Protein 2V1X (pdb70)

Secondary structure (DSSP, 8-state):
--GGGG--S-STTHHHHHHHHHHTS---SPPTTHHHHHHHHHTT--EEEE--TTS-TTHHHHHHHHTSSSEEEEE-S-HHHHHHHHHHHHHHT--EEE--SS--HHHHHHHHHHHH-TT----EEEE-HHHHHS-HHHHHHHHHHHHTT-EEEEEEETGGGGSTT-TT--GGGGGGGHHHHH-TTSEEEEEESS--HHHHHHHHHHTT--S-EEEE-----TTEEEEEEEPPSSHHHHHHHHHHHHTTTTTT-EEEEE-SSHHHHHHHHHHHHHTT--EEEE-TTS-HHHHHHHHHHHHTTSSSEEEE-TTS-TT---S-EEEEEESS--SSHHHHHHHHTTS-TTSS-EEEEEEE-HHHHHHHHHHTTTSTTHHHHHHHHHHHHT-SSS-HHHHHHHHHT------S-BHHHH----EEEEE-HHHHHHHHHHHHHHHHTT----HHHHHHHHTT-S-GGG--TT----S--HHHHHHHHHHHHHTTSEEEEEEE-SS-EEEEEEE-GGGGGGGSTT---EEEEE-/--GGGG--S-STTHHHHHHHHHHTS---SPPTTHHHHHHHHHTT--EEEE--TTS--THHHHHHHHSSSSEEEEE-S-HHHHHHHHHHHHHHT--EEEE-SS--HHHHHHHHHHHH-TT----EEEE-THHHHS-HHHHHHHHHHHHTT-EEEEEEETGGGGSTTSTT--GGGGGGHHHHHH-TTSEEEEEESS--HHHHHHHHHHTT--S-EEEE-----TTEEEEEEEPPSSHHHHHHHHHHHHTTTTTT-EEEEE-SSHHHHHHHHHHHHHTT--EEEE-TTS-HHHHHHHHHHHHTTSSSEEEE-TTS-TT---TTEEEEEESS--SSHHHHHHHHTTS-TTSS-EEEEEEE-HHHHHHHHHHTTTSTTHHHHHHHHHHHHH-SSS-HHHHHHHHHT------S-BTTTS----EEEEE-HHHHHHHHHHHHHHHHTT----HHHHHHHHHT-S-GGG--TT-PPPSS-HHHHHHHHHHHHHTTSEEEEEEEETTEEEEEEEE-GGGGGGGSTT---EEEEE-

GO terms:
  GO:0043138 3'-5' DNA helicase activity (F, IDA)
  GO:0016887 ATP hydrolysis activity (F, EXP)
  GO:0005634 nucleus (C, TAS)
  GO:0003678 DNA helicase activity (F, TAS)
  GO:0006281 DNA repair (P, TAS)
  GO:0005634 nucleus (C, IDA)
  GO:0005515 protein binding (F, IPI)
  GO:0005654 nucleoplasm (C, IDA)
  GO:1990814 DNA/DNA annealing activity (F, IDA)
  GO:0003678 DNA helicase activity (F, IDA)
  GO:0036121 double-stranded DNA helicase activity (F, IDA)
  GO:0031297 replication fork processing (P, IDA)
  GO:0016020 membrane (C, HDA)

Structure (mmCIF, N/CA/C/O backbone):
data_2V1X
#
_entry.id   2V1X
#
_cell.length_a   83.229
_cell.length_b   97.647
_cell.length_c   85.849
_cell.angle_alpha   90.00
_cell.angle_beta   104.50
_cell.angle_gamma   90.00
#
_symmetry.space_group_name_H-M   'P 1 21 1'
#
loop_
_entity.id
_entity.type
_entity.pdbx_description
1 polymer 'ATP-DEPENDENT DNA HELICASE Q1'
2 non-polymer "ADENOSINE-5'-DIPHOSPHATE"
3 non-polymer 'MAGNESIUM ION'
4 non-polymer 'ZINC ION'
5 non-polymer 'CHLORIDE ION'
6 non-polymer 1,2-ETHANEDIOL
7 water water
#
loop_
_atom_site.group_PDB
_atom_site.id
_atom_site.type_symbol
_atom_site.label_atom_id
_atom_site.label_alt_id
_atom_site.label_comp_id
_atom_site.label_asym_id
_atom_site.label_entity_id
_atom_site.label_seq_id
_atom_site.pdbx_PDB_ins_code
_atom_site.Cartn_x
_atom_site.Cartn_y
_atom_site.Cartn_z
_atom_site.occupancy
_atom_site.B_iso_or_equiv
_atom_site.auth_seq_id
_atom_site.auth_comp_id
_atom_site.auth_asym_id
_atom_site.auth_atom_id
_atom_site.pdbx_PDB_model_num
ATOM 1 N N . SER A 1 16 ? 23.149 24.326 24.486 1.00 64.92 63 SER A N 1
ATOM 2 C CA . SER A 1 16 ? 23.330 24.253 22.999 1.00 64.72 63 SER A CA 1
ATOM 3 C C . SER A 1 16 ? 22.270 23.370 22.326 1.00 64.09 63 SER A C 1
ATOM 4 O O . SER A 1 16 ? 21.573 22.598 22.992 1.00 66.29 63 SER A O 1
ATOM 7 N N . SER A 1 17 ? 22.166 23.499 21.002 1.00 62.39 64 SER A N 1
ATOM 8 C CA . SER A 1 17 ? 21.139 22.817 20.192 1.00 58.75 64 SER A CA 1
ATOM 9 C C . SER A 1 17 ? 21.701 21.560 19.534 1.00 53.69 64 SER A C 1
ATOM 10 O O . SER A 1 17 ? 22.900 21.327 19.593 1.00 54.76 64 SER A O 1
ATOM 13 N N . PRO A 1 18 ? 20.841 20.736 18.909 1.00 51.52 65 PRO A N 1
ATOM 14 C CA . PRO A 1 18 ? 21.371 19.614 18.115 1.00 48.73 65 PRO A CA 1
ATOM 15 C C . PRO A 1 18 ? 22.390 20.014 17.032 1.00 47.51 65 PRO A C 1
ATOM 16 O O . PRO A 1 18 ? 23.321 19.259 16.768 1.00 46.89 65 PRO A O 1
ATOM 20 N N . ALA A 1 19 ? 22.209 21.186 16.420 1.00 47.41 66 ALA A N 1
ATOM 21 C CA . ALA A 1 19 ? 23.072 21.653 15.321 1.00 45.38 66 ALA A CA 1
ATOM 22 C C . ALA A 1 19 ? 24.554 21.741 15.707 1.00 43.12 66 ALA A C 1
ATOM 23 O O . ALA A 1 19 ? 25.422 21.361 14.925 1.00 43.55 66 ALA A O 1
ATOM 25 N N . ALA A 1 20 ? 24.842 22.213 16.917 1.00 39.54 67 ALA A N 1
ATOM 26 C CA . ALA A 1 20 ? 26.223 22.294 17.414 1.00 37.50 67 ALA A CA 1
ATOM 27 C C . ALA A 1 20 ? 26.903 20.910 17.505 1.00 38.90 67 ALA A C 1
ATOM 28 O O . ALA A 1 20 ? 28.127 20.809 17.655 1.00 42.15 67 ALA A O 1
ATOM 30 N N . TRP A 1 21 ? 26.097 19.858 17.395 1.00 37.62 68 TRP A N 1
ATOM 31 C CA . TRP A 1 21 ? 26.547 18.471 17.564 1.00 33.82 68 TRP A CA 1
ATOM 32 C C . TRP A 1 21 ? 26.471 17.619 16.291 1.00 36.26 68 TRP A C 1
ATOM 33 O O . TRP A 1 21 ? 26.866 16.435 16.308 1.00 36.05 68 TRP A O 1
ATOM 44 N N . ASN A 1 22 ? 25.949 18.194 15.204 1.00 40.25 69 ASN A N 1
ATOM 45 C CA . ASN A 1 22 ? 25.884 17.513 13.895 1.00 40.46 69 ASN A CA 1
ATOM 46 C C . ASN A 1 22 ? 27.220 17.721 13.169 1.00 42.84 69 ASN A C 1
ATOM 47 O O . ASN A 1 22 ? 27.346 18.568 12.290 1.00 45.00 69 ASN A O 1
ATOM 52 N N . LYS A 1 23 ? 28.202 16.908 13.563 1.00 41.63 70 LYS A N 1
ATOM 53 C CA . LYS A 1 23 ? 29.626 17.198 13.438 1.00 41.04 70 LYS A CA 1
ATOM 54 C C . LYS A 1 23 ? 30.356 15.859 13.476 1.00 42.70 70 LYS A C 1
ATOM 55 O O . LYS A 1 23 ? 29.987 14.960 14.248 1.00 35.92 70 LYS A O 1
ATOM 61 N N . GLU A 1 24 ? 31.386 15.702 12.653 1.00 42.19 71 GLU A N 1
ATOM 62 C CA . GLU A 1 24 ? 32.178 14.483 12.692 1.00 41.59 71 GLU A CA 1
ATOM 63 C C . GLU A 1 24 ? 33.626 14.862 13.004 1.00 45.17 71 GLU A C 1
ATOM 64 O O . GLU A 1 24 ? 34.582 14.249 12.522 1.00 46.85 71 GLU A O 1
ATOM 70 N N . ASP A 1 25 ? 33.715 15.859 13.884 1.00 45.82 72 ASP A N 1
ATOM 71 C CA . ASP A 1 25 ? 34.924 16.519 14.357 1.00 44.94 72 ASP A CA 1
ATOM 72 C C . ASP A 1 25 ? 35.556 15.867 15.582 1.00 42.22 72 ASP A C 1
ATOM 73 O O . ASP A 1 25 ? 36.627 16.263 15.964 1.00 39.12 72 ASP A O 1
ATOM 78 N N . PHE A 1 26 ? 34.875 14.927 16.229 1.00 37.03 73 PHE A N 1
ATOM 79 C CA . PHE A 1 26 ? 35.285 14.454 17.557 1.00 35.54 73 PHE A CA 1
ATOM 80 C C . PHE A 1 26 ? 36.320 13.321 17.498 1.00 36.52 73 PHE A C 1
ATOM 81 O O . PHE A 1 26 ? 36.422 12.627 16.488 1.00 40.64 73 PHE A O 1
ATOM 89 N N . PRO A 1 27 ? 37.057 13.083 18.598 1.00 35.19 74 PRO A N 1
ATOM 90 C CA . PRO A 1 27 ? 38.095 12.036 18.579 1.00 32.96 74 PRO A CA 1
ATOM 91 C C . PRO A 1 27 ? 37.553 10.666 18.250 1.00 30.30 74 PRO A C 1
ATOM 92 O O . PRO A 1 27 ? 38.308 9.805 17.818 1.00 26.60 74 PRO A O 1
ATOM 96 N N . TRP A 1 28 ? 36.251 10.475 18.467 1.00 29.93 75 TRP A N 1
ATOM 97 C CA . TRP A 1 28 ? 35.589 9.193 18.272 1.00 29.60 75 TRP A CA 1
ATOM 98 C C . TRP A 1 28 ? 34.932 9.083 16.889 1.00 26.57 75 TRP A C 1
ATOM 99 O O . TRP A 1 28 ? 34.484 8.009 16.500 1.00 21.87 75 TRP A O 1
ATOM 110 N N . SER A 1 29 ? 34.846 10.188 16.154 1.00 17.66 76 SER A N 1
ATOM 111 C CA . SER A 1 29 ? 34.069 10.247 14.901 1.00 20.02 76 SER A CA 1
ATOM 112 C C . SER A 1 29 ? 34.530 9.256 13.830 1.00 31.86 76 SER A C 1
ATOM 113 O O . SER A 1 29 ? 33.699 8.646 13.106 1.00 30.24 76 SER A O 1
ATOM 116 N N . GLY A 1 30 ? 35.851 9.101 13.719 1.00 27.77 77 GLY A N 1
ATOM 117 C CA . GLY A 1 30 ? 36.428 8.175 12.761 1.00 27.01 77 GLY A CA 1
ATOM 118 C C . GLY A 1 30 ? 35.972 6.794 13.123 1.00 22.03 77 GLY A C 1
ATOM 119 O O . GLY A 1 30 ? 35.461 6.035 12.279 1.00 32.02 77 GLY A O 1
ATOM 120 N N . LYS A 1 31 ? 36.095 6.478 14.398 1.00 27.45 78 LYS A N 1
ATOM 121 C CA . LYS A 1 31 ? 35.618 5.181 14.945 1.00 27.85 78 LYS A CA 1
ATOM 122 C C . LYS A 1 31 ? 34.097 4.981 14.806 1.00 27.52 78 LYS A C 1
ATOM 123 O O . LYS A 1 31 ? 33.628 3.872 14.552 1.00 24.80 78 LYS A O 1
ATOM 129 N N . VAL A 1 32 ? 33.333 6.054 14.984 1.00 27.21 79 VAL A N 1
ATOM 130 C CA . VAL A 1 32 ? 31.861 6.021 14.881 1.00 28.92 79 VAL A CA 1
ATOM 131 C C . VAL A 1 32 ? 31.428 5.723 13.434 1.00 29.21 79 VAL A C 1
ATOM 132 O O . VAL A 1 32 ? 30.655 4.798 13.203 1.00 32.31 79 VAL A O 1
ATOM 136 N N . LYS A 1 33 ? 31.961 6.456 12.458 1.00 28.70 80 LYS A N 1
ATOM 137 C CA . LYS A 1 33 ? 31.607 6.199 11.069 1.00 28.92 80 LYS A CA 1
ATOM 138 C C . LYS A 1 33 ? 31.971 4.771 10.698 1.00 32.44 80 LYS A C 1
ATOM 139 O O . LYS A 1 33 ? 31.266 4.099 9.938 1.00 32.89 80 LYS A O 1
ATOM 141 N N . ASP A 1 34 ? 33.069 4.290 11.244 1.00 33.02 81 ASP A N 1
ATOM 142 C CA . ASP A 1 34 ? 33.558 2.995 10.837 1.00 30.49 81 ASP A CA 1
ATOM 143 C C . ASP A 1 34 ? 32.742 1.840 11.353 1.00 31.90 81 ASP A C 1
ATOM 144 O O . ASP A 1 34 ? 32.537 0.851 10.639 1.00 36.30 81 ASP A O 1
ATOM 149 N N . ILE A 1 35 ? 32.329 1.938 12.611 1.00 32.26 82 ILE A N 1
ATOM 150 C CA . ILE A 1 35 ? 31.465 0.935 13.232 1.00 33.03 82 ILE A CA 1
ATOM 151 C C . ILE A 1 35 ? 30.064 0.964 12.577 1.00 29.55 82 ILE A C 1
ATOM 152 O O . ILE A 1 35 ? 29.502 -0.083 12.295 1.00 28.64 82 ILE A O 1
ATOM 157 N N . LEU A 1 36 ? 29.565 2.154 12.249 1.00 25.68 83 LEU A N 1
ATOM 158 C CA . LEU A 1 36 ? 28.283 2.303 11.526 1.00 28.59 83 LEU A CA 1
ATOM 159 C C . LEU A 1 36 ? 28.303 1.458 10.239 1.00 33.12 83 LEU A C 1
ATOM 160 O O . LEU A 1 36 ? 27.443 0.577 9.999 1.00 31.53 83 LEU A O 1
ATOM 165 N N . GLN A 1 37 ? 29.314 1.718 9.419 1.00 31.95 84 GLN A N 1
ATOM 166 C CA . GLN A 1 37 ? 29.333 1.187 8.074 1.00 33.44 84 GLN A CA 1
ATOM 167 C C . GLN A 1 37 ? 29.748 -0.280 8.046 1.00 32.55 84 GLN A C 1
ATOM 168 O O . GLN A 1 37 ? 29.175 -1.068 7.289 1.00 34.03 84 GLN A O 1
ATOM 174 N N . ASN A 1 38 ? 30.652 -0.669 8.937 1.00 33.66 85 ASN A N 1
ATOM 175 C CA . ASN A 1 38 ? 31.243 -2.001 8.871 1.00 32.84 85 ASN A CA 1
ATOM 176 C C . ASN A 1 38 ? 30.796 -3.005 9.908 1.00 34.06 85 ASN A C 1
ATOM 177 O O . ASN A 1 38 ? 31.002 -4.200 9.709 1.00 34.16 85 ASN A O 1
ATOM 182 N N . VAL A 1 39 ? 30.197 -2.557 11.014 1.00 34.55 86 VAL A N 1
ATOM 183 C CA . VAL A 1 39 ? 29.579 -3.485 11.976 1.00 35.07 86 VAL A CA 1
ATOM 184 C C . VAL A 1 39 ? 28.053 -3.492 11.807 1.00 34.51 86 VAL A C 1
ATOM 185 O O . VAL A 1 39 ? 27.436 -4.544 11.633 1.00 31.28 86 VAL A O 1
ATOM 189 N N . PHE A 1 40 ? 27.461 -2.310 11.803 1.00 26.59 87 PHE A N 1
ATOM 190 C CA . PHE A 1 40 ? 26.012 -2.182 11.654 1.00 33.40 87 PHE A CA 1
ATOM 191 C C . PHE A 1 40 ? 25.520 -2.273 10.204 1.00 34.97 87 PHE A C 1
ATOM 192 O O . PHE A 1 40 ? 24.321 -2.442 9.977 1.00 32.35 87 PHE A O 1
ATOM 200 N N . LYS A 1 41 ? 26.445 -2.177 9.240 1.00 36.69 88 LYS A N 1
ATOM 201 C CA . LYS A 1 41 ? 26.137 -2.274 7.790 1.00 37.99 88 LYS A CA 1
ATOM 202 C C . LYS A 1 41 ? 25.130 -1.232 7.335 1.00 37.56 88 LYS A C 1
ATOM 203 O O . LYS A 1 41 ? 24.310 -1.479 6.451 1.00 41.92 88 LYS A O 1
ATOM 209 N N . LEU A 1 42 ? 25.219 -0.070 7.957 1.00 35.58 89 LEU A N 1
ATOM 210 C CA . LEU A 1 42 ? 24.400 1.075 7.609 1.00 35.53 89 LEU A CA 1
ATOM 211 C C . LEU A 1 42 ? 25.321 2.066 7.006 1.00 36.41 89 LEU A C 1
ATOM 212 O O . LEU A 1 42 ? 26.492 2.095 7.330 1.00 37.75 89 LEU A O 1
ATOM 217 N N . GLU A 1 43 ? 24.783 2.921 6.153 1.00 40.01 90 GLU A N 1
ATOM 218 C CA . GLU A 1 43 ? 25.607 3.776 5.359 1.00 40.77 90 GLU A CA 1
ATOM 219 C C . GLU A 1 43 ? 25.680 5.171 5.902 1.00 38.50 90 GLU A C 1
ATOM 220 O O . GLU A 1 43 ? 26.749 5.761 5.891 1.00 33.20 90 GLU A O 1
ATOM 226 N N . LYS A 1 44 ? 24.531 5.707 6.322 1.00 34.68 91 LYS A N 1
ATOM 227 C CA . LYS A 1 44 ? 24.460 7.056 6.871 1.00 38.90 91 LYS A CA 1
ATOM 228 C C . LYS A 1 44 ? 23.540 7.095 8.088 1.00 39.57 91 LYS A C 1
ATOM 229 O O . LYS A 1 44 ? 22.847 6.108 8.384 1.00 38.48 91 LYS A O 1
ATOM 232 N N . PHE A 1 45 ? 23.591 8.220 8.797 1.00 35.55 92 PHE A N 1
ATOM 233 C CA . PHE A 1 45 ? 22.784 8.471 9.994 1.00 35.75 92 PHE A CA 1
ATOM 234 C C . PHE A 1 45 ? 21.475 9.146 9.590 1.00 35.96 92 PHE A C 1
ATOM 235 O O . PHE A 1 45 ? 21.465 10.027 8.725 1.00 36.51 92 PHE A O 1
ATOM 243 N N . ARG A 1 46 ? 20.377 8.729 10.207 1.00 34.76 93 ARG A N 1
ATOM 244 C CA . ARG A 1 46 ? 19.093 9.411 10.064 1.00 31.61 93 ARG A CA 1
ATOM 245 C C . ARG A 1 46 ? 19.089 10.706 10.859 1.00 33.75 93 ARG A C 1
ATOM 246 O O . ARG A 1 46 ? 19.975 10.932 11.671 1.00 32.78 93 ARG A O 1
ATOM 254 N N . PRO A 1 47 ? 18.097 11.581 10.625 1.00 37.97 94 PRO A N 1
ATOM 255 C CA . PRO A 1 47 ? 18.132 12.819 11.428 1.00 35.61 94 PRO A CA 1
ATOM 256 C C . PRO A 1 47 ? 18.231 12.546 12.942 1.00 37.44 94 PRO A C 1
ATOM 257 O O . PRO A 1 47 ? 17.678 11.541 13.457 1.00 34.21 94 PRO A O 1
ATOM 261 N N . LEU A 1 48 ? 19.016 13.397 13.609 1.00 33.36 95 LEU A N 1
ATOM 262 C CA . LEU A 1 48 ? 19.340 13.318 15.046 1.00 29.52 95 LEU A CA 1
ATOM 263 C C . LEU A 1 48 ? 20.147 12.129 15.579 1.00 31.33 95 LEU A C 1
ATOM 264 O O . LEU A 1 48 ? 20.486 12.112 16.764 1.00 31.39 95 LEU A O 1
ATOM 269 N N . GLN A 1 49 ? 20.465 11.137 14.753 1.00 31.23 96 GLN A N 1
ATOM 270 C CA . GLN A 1 49 ? 21.183 9.967 15.258 1.00 30.34 96 GLN A CA 1
ATOM 271 C C . GLN A 1 49 ? 22.645 10.287 15.583 1.00 32.40 96 GLN A C 1
ATOM 272 O O . GLN A 1 49 ? 23.187 9.805 16.578 1.00 30.05 96 GLN A O 1
ATOM 278 N N . LEU A 1 50 ? 23.277 11.097 14.736 1.00 31.54 97 LEU A N 1
ATOM 279 C CA . LEU A 1 50 ? 24.675 11.462 14.927 1.00 30.63 97 LEU A CA 1
ATOM 280 C C . LEU A 1 50 ? 24.791 12.312 16.161 1.00 31.59 97 LEU A C 1
ATOM 281 O O . LEU A 1 50 ? 25.650 12.082 17.005 1.00 27.75 97 LEU A O 1
ATOM 286 N N . GLU A 1 51 ? 23.917 13.313 16.251 1.00 32.70 98 GLU A N 1
ATOM 287 C CA . GLU A 1 51 ? 23.941 14.270 17.342 1.00 30.29 98 GLU A CA 1
ATOM 288 C C . GLU A 1 51 ? 23.812 13.623 18.709 1.00 29.97 98 GLU A C 1
ATOM 289 O O . GLU A 1 51 ? 24.548 13.964 19.612 1.00 27.70 98 GLU A O 1
ATOM 295 N N . THR A 1 52 ? 22.897 12.663 18.836 1.00 28.92 99 THR A N 1
ATOM 296 C CA . THR A 1 52 ? 22.660 11.951 20.080 1.00 30.96 99 THR A CA 1
ATOM 297 C C . THR A 1 52 ? 23.838 11.093 20.490 1.00 31.51 99 THR A C 1
ATOM 298 O O . THR A 1 52 ? 24.148 10.979 21.688 1.00 28.93 99 THR A O 1
ATOM 302 N N . ILE A 1 53 ? 24.425 10.428 19.492 1.00 33.71 100 ILE A N 1
ATOM 303 C CA . ILE A 1 53 ? 25.639 9.632 19.656 1.00 27.87 100 ILE A CA 1
ATOM 304 C C . ILE A 1 53 ? 26.788 10.550 20.113 1.00 24.05 100 ILE A C 1
ATOM 305 O O . ILE A 1 53 ? 27.484 10.264 21.063 1.00 28.83 100 ILE A O 1
ATOM 310 N N . ASN A 1 54 ? 26.962 11.671 19.460 1.00 27.03 101 ASN A N 1
ATOM 311 C CA . ASN A 1 54 ? 27.957 12.612 19.919 1.00 24.59 101 ASN A CA 1
ATOM 312 C C . ASN A 1 54 ? 27.798 13.031 21.383 1.00 26.78 101 ASN A C 1
ATOM 313 O O . ASN A 1 54 ? 28.787 13.023 22.093 1.00 28.98 101 ASN A O 1
ATOM 318 N N . VAL A 1 55 ? 26.567 13.319 21.850 1.00 28.84 102 VAL A N 1
ATOM 319 C CA . VAL A 1 55 ? 26.343 13.795 23.214 1.00 25.02 102 VAL A CA 1
ATOM 320 C C . VAL A 1 55 ? 26.687 12.715 24.225 1.00 27.87 102 VAL A C 1
ATOM 321 O O . VAL A 1 55 ? 27.330 12.965 25.215 1.00 29.95 102 VAL A O 1
ATOM 325 N N . THR A 1 56 ? 26.252 11.499 23.954 1.00 23.62 103 THR A N 1
ATOM 326 C CA . THR A 1 56 ? 26.460 10.392 24.867 1.00 28.42 103 THR A CA 1
ATOM 327 C C . THR A 1 56 ? 27.913 10.013 24.853 1.00 30.84 103 THR A C 1
ATOM 328 O O . THR A 1 56 ? 28.458 9.729 25.894 1.00 33.09 103 THR A O 1
ATOM 332 N N . MET A 1 57 ? 28.555 10.019 23.680 1.00 31.96 104 MET A N 1
ATOM 333 C CA . MET A 1 57 ? 30.001 9.811 23.623 1.00 27.21 104 MET A CA 1
ATOM 334 C C . MET A 1 57 ? 30.744 10.855 24.395 1.00 25.06 104 MET A C 1
ATOM 335 O O . MET A 1 57 ? 31.780 10.572 24.951 1.00 26.81 104 MET A O 1
ATOM 340 N N . ALA A 1 58 ? 30.253 12.087 24.365 1.00 28.71 105 ALA A N 1
ATOM 341 C CA . ALA A 1 58 ? 30.802 13.158 25.184 1.00 28.56 105 ALA A CA 1
ATOM 342 C C . ALA A 1 58 ? 30.460 12.969 26.678 1.00 34.42 105 ALA A C 1
ATOM 343 O O . ALA A 1 58 ? 30.887 13.755 27.498 1.00 30.95 105 ALA A O 1
ATOM 345 N N . GLY A 1 59 ? 29.708 11.921 27.025 1.00 35.56 106 GLY A N 1
ATOM 346 C CA . GLY A 1 59 ? 29.425 11.598 28.412 1.00 35.21 106 GLY A CA 1
ATOM 347 C C . GLY A 1 59 ? 28.402 12.517 29.053 1.00 36.43 106 GLY A C 1
ATOM 348 O O . GLY A 1 59 ? 28.368 12.648 30.268 1.00 37.12 106 GLY A O 1
ATOM 349 N N . LYS A 1 60 ? 27.552 13.135 28.241 1.00 36.58 107 LYS A N 1
ATOM 350 C CA . LYS A 1 60 ? 26.432 13.939 28.742 1.00 35.00 107 LYS A CA 1
ATOM 351 C C . LYS A 1 60 ? 25.080 13.230 28.649 1.00 36.01 107 LYS A C 1
ATOM 352 O O . LYS A 1 60 ? 24.926 12.232 27.924 1.00 37.63 107 LYS A O 1
ATOM 357 N N . GLU A 1 61 ? 24.119 13.725 29.445 1.00 36.56 108 GLU A N 1
ATOM 358 C CA . GLU A 1 61 ? 22.740 13.202 29.502 1.00 36.95 108 GLU A CA 1
ATOM 359 C C . GLU A 1 61 ? 21.898 13.730 28.358 1.00 32.18 108 GLU A C 1
ATOM 360 O O . GLU A 1 61 ? 21.914 14.909 28.050 1.00 30.41 108 GLU A O 1
ATOM 366 N N . VAL A 1 62 ? 21.144 12.841 27.739 1.00 32.89 109 VAL A N 1
ATOM 367 C CA . VAL A 1 62 ? 20.312 13.232 26.609 1.00 31.32 109 VAL A CA 1
ATOM 368 C C . VAL A 1 62 ? 19.038 12.383 26.561 1.00 32.80 109 VAL A C 1
ATOM 369 O O . VAL A 1 62 ? 19.085 11.163 26.778 1.00 28.62 109 VAL A O 1
ATOM 373 N N . PHE A 1 63 ? 17.903 13.053 26.340 1.00 32.33 110 PHE A N 1
ATOM 374 C CA . PHE A 1 63 ? 16.656 12.394 25.916 1.00 35.40 110 PHE A CA 1
ATOM 375 C C . PHE A 1 63 ? 16.499 12.488 24.401 1.00 32.42 110 PHE A C 1
ATOM 376 O O . PHE A 1 63 ? 16.599 13.558 23.834 1.00 28.71 110 PHE A O 1
ATOM 384 N N . LEU A 1 64 ? 16.274 11.360 23.732 1.00 27.53 111 LEU A N 1
ATOM 385 C CA . LEU A 1 64 ? 15.991 11.390 22.300 1.00 25.10 111 LEU A CA 1
ATOM 386 C C . LEU A 1 64 ? 14.518 11.091 22.086 1.00 28.39 111 LEU A C 1
ATOM 387 O O . LEU A 1 64 ? 14.053 10.022 22.432 1.00 26.45 111 LEU A O 1
ATOM 392 N N . VAL A 1 65 ? 13.795 12.048 21.514 1.00 32.89 112 VAL A N 1
ATOM 393 C CA . VAL A 1 65 ? 12.396 11.836 21.122 1.00 33.61 112 VAL A CA 1
ATOM 394 C C . VAL A 1 65 ? 12.300 11.656 19.617 1.00 30.60 112 VAL A C 1
ATOM 395 O O . VAL A 1 65 ? 12.537 12.597 18.857 1.00 26.92 112 VAL A O 1
ATOM 399 N N . MET A 1 66 ? 11.905 10.456 19.188 1.00 20.63 113 MET A N 1
ATOM 400 C CA . MET A 1 66 ? 11.903 10.104 17.803 1.00 26.46 113 MET A CA 1
ATOM 401 C C . MET A 1 66 ? 10.867 9.022 17.535 1.00 28.42 113 MET A C 1
ATOM 402 O O . MET A 1 66 ? 10.761 8.055 18.312 1.00 26.57 113 MET A O 1
ATOM 407 N N . PRO A 1 67 ? 10.122 9.163 16.422 1.00 30.32 114 PRO A N 1
ATOM 408 C CA . PRO A 1 67 ? 9.064 8.220 16.059 1.00 26.90 114 PRO A CA 1
ATOM 409 C C . PRO A 1 67 ? 9.468 6.750 16.175 1.00 27.67 114 PRO A C 1
ATOM 410 O O . PRO A 1 67 ? 10.618 6.419 16.078 1.00 33.96 114 PRO A O 1
ATOM 414 N N . THR A 1 68 ? 8.513 5.879 16.408 1.00 29.76 115 THR A N 1
ATOM 415 C CA . THR A 1 68 ? 8.809 4.432 16.480 1.00 27.55 115 THR A CA 1
ATOM 416 C C . THR A 1 68 ? 9.268 3.936 15.112 1.00 32.87 115 THR A C 1
ATOM 417 O O . THR A 1 68 ? 8.724 4.337 14.099 1.00 35.57 115 THR A O 1
ATOM 421 N N . GLY A 1 69 ? 10.258 3.041 15.096 1.00 38.26 116 GLY A N 1
ATOM 422 C CA . GLY A 1 69 ? 10.927 2.602 13.860 1.00 33.52 116 GLY A CA 1
ATOM 423 C C . GLY A 1 69 ? 11.930 3.581 13.243 1.00 31.14 116 GLY A C 1
ATOM 424 O O . GLY A 1 69 ? 12.481 3.311 12.179 1.00 38.75 116 GLY A O 1
ATOM 425 N N . GLY A 1 70 ? 12.168 4.711 13.882 1.00 29.11 117 GLY A N 1
ATOM 426 C CA . GLY A 1 70 ? 13.093 5.707 13.363 1.00 30.82 117 GLY A CA 1
ATOM 427 C C . GLY A 1 70 ? 14.591 5.414 13.598 1.00 29.79 117 GLY A C 1
ATOM 428 O O . GLY A 1 70 ? 15.415 6.034 12.960 1.00 35.78 117 GLY A O 1
ATOM 429 N N . GLY A 1 71 ? 14.929 4.471 14.482 1.00 34.56 118 GLY A N 1
ATOM 430 C CA . GLY A 1 71 ? 16.321 4.136 14.827 1.00 34.04 118 GLY A CA 1
ATOM 431 C C . GLY A 1 71 ? 16.837 4.719 16.152 1.00 36.35 118 GLY A C 1
ATOM 432 O O . GLY A 1 71 ? 17.930 5.298 16.203 1.00 36.75 118 GLY A O 1
ATOM 433 N N . LYS A 1 72 ? 16.064 4.603 17.231 1.00 31.90 119 LYS A N 1
ATOM 434 C CA . LYS A 1 72 ? 16.546 5.089 18.537 1.00 26.53 119 LYS A CA 1
ATOM 435 C C . LYS A 1 72 ? 17.642 4.200 19.078 1.00 28.48 119 LYS A C 1
ATOM 436 O O . LYS A 1 72 ? 18.573 4.672 19.699 1.00 26.74 119 LYS A O 1
ATOM 442 N N . SER A 1 73 ? 17.524 2.903 18.829 1.00 23.55 120 SER A N 1
ATOM 443 C CA . SER A 1 73 ? 18.397 1.962 19.448 1.00 25.24 120 SER A CA 1
ATOM 444 C C . SER A 1 73 ? 19.838 2.170 19.068 1.00 23.24 120 SER A C 1
ATOM 445 O O . SER A 1 73 ? 20.733 2.044 19.905 1.00 26.60 120 SER A O 1
ATOM 448 N N . LEU A 1 74 ? 20.065 2.470 17.801 1.00 22.41 121 LEU A N 1
ATOM 449 C CA . LEU A 1 74 ? 21.401 2.712 17.306 1.00 24.41 121 LEU A CA 1
ATOM 450 C C . LEU A 1 74 ? 22.116 3.660 18.223 1.00 25.35 121 LEU A C 1
ATOM 451 O O . LEU A 1 74 ? 23.301 3.499 18.513 1.00 23.87 121 LEU A O 1
ATOM 456 N N . CYS A 1 75 ? 21.374 4.643 18.716 1.00 29.50 122 CYS A N 1
ATOM 457 C CA . CYS A 1 75 ? 21.967 5.757 19.437 1.00 26.40 122 CYS A CA 1
ATOM 458 C C . CYS A 1 75 ? 22.584 5.395 20.773 1.00 26.38 122 CYS A C 1
ATOM 459 O O . CYS A 1 75 ? 23.306 6.192 21.367 1.00 21.35 122 CYS A O 1
ATOM 462 N N . TYR A 1 76 ? 22.346 4.162 21.232 1.00 25.04 123 TYR A N 1
ATOM 463 C CA . TYR A 1 76 ? 23.074 3.645 22.377 1.00 25.09 123 TYR A CA 1
ATOM 464 C C . TYR A 1 76 ? 23.789 2.331 22.068 1.00 26.05 123 TYR A C 1
ATOM 465 O O . TYR A 1 76 ? 24.747 2.006 22.729 1.00 23.42 123 TYR A O 1
ATOM 474 N N . GLN A 1 77 ? 23.372 1.607 21.044 1.00 26.88 124 GLN A N 1
ATOM 475 C CA . GLN A 1 77 ? 24.101 0.395 20.690 1.00 31.46 124 GLN A CA 1
ATOM 476 C C . GLN A 1 77 ? 25.452 0.771 20.079 1.00 32.47 124 GLN A C 1
ATOM 477 O O . GLN A 1 77 ? 26.437 0.074 20.308 1.00 32.55 124 GLN A O 1
ATOM 483 N N . LEU A 1 78 ? 25.496 1.870 19.321 1.00 31.30 125 LEU A N 1
ATOM 484 C CA . LEU A 1 78 ? 26.732 2.219 18.629 1.00 30.91 125 LEU A CA 1
ATOM 485 C C . LEU A 1 78 ? 27.789 2.721 19.631 1.00 31.43 125 LEU A C 1
ATOM 486 O O . LEU A 1 78 ? 28.882 2.165 19.641 1.00 29.17 125 LEU A O 1
ATOM 491 N N . PRO A 1 79 ? 27.465 3.728 20.501 1.00 29.44 126 PRO A N 1
ATOM 492 C CA . PRO A 1 79 ? 28.346 4.064 21.638 1.00 27.22 126 PRO A CA 1
ATOM 493 C C . PRO A 1 79 ? 28.821 2.873 22.483 1.00 27.47 126 PRO A C 1
ATOM 494 O O . PRO A 1 79 ? 30.003 2.731 22.756 1.00 26.73 126 PRO A O 1
ATOM 498 N N . ALA A 1 80 ? 27.934 1.982 22.876 1.00 28.94 127 ALA A N 1
ATOM 499 C CA . ALA A 1 80 ? 28.383 0.788 23.594 1.00 28.59 127 ALA A CA 1
ATOM 500 C C . ALA A 1 80 ? 29.655 0.183 22.977 1.00 29.11 127 ALA A C 1
ATOM 501 O O . ALA A 1 80 ? 30.544 -0.262 23.693 1.00 33.67 127 ALA A O 1
ATOM 503 N N . LEU A 1 81 ? 29.725 0.153 21.649 1.00 36.15 128 LEU A N 1
ATOM 504 C CA . LEU A 1 81 ? 30.843 -0.473 20.917 1.00 34.26 128 LEU A CA 1
ATOM 505 C C . LEU A 1 81 ? 32.073 0.422 20.853 1.00 33.56 128 LEU A C 1
ATOM 506 O O . LEU A 1 81 ? 33.190 -0.060 20.667 1.00 38.58 128 LEU A O 1
ATOM 511 N N . CYS A 1 82 ? 31.864 1.733 20.987 1.00 34.69 129 CYS A N 1
ATOM 512 C CA . CYS A 1 82 ? 32.936 2.703 20.992 1.00 33.47 129 CYS A CA 1
ATOM 513 C C . CYS A 1 82 ? 33.423 3.065 22.404 1.00 39.93 129 CYS A C 1
ATOM 514 O O . CYS A 1 82 ? 34.116 4.071 22.579 1.00 45.11 129 CYS A O 1
ATOM 517 N N . SER A 1 83 ? 33.057 2.268 23.406 1.00 42.24 130 SER A N 1
ATOM 518 C CA . SER A 1 83 ? 33.431 2.536 24.795 1.00 43.04 130 SER A CA 1
ATOM 519 C C . SER A 1 83 ? 33.933 1.280 25.473 1.00 43.71 130 SER A C 1
ATOM 520 O O . SER A 1 83 ? 33.663 0.168 25.018 1.00 39.59 130 SER A O 1
ATOM 523 N N . ASP A 1 84 ? 34.625 1.486 26.595 1.00 46.91 131 ASP A N 1
ATOM 524 C CA . ASP A 1 84 ? 35.117 0.399 27.442 1.00 48.71 131 ASP A CA 1
ATOM 525 C C . ASP A 1 84 ? 34.014 -0.160 28.313 1.00 46.95 131 ASP A C 1
ATOM 526 O O . ASP A 1 84 ? 33.193 0.584 28.856 1.00 47.46 131 ASP A O 1
ATOM 531 N N . GLY A 1 85 ? 33.997 -1.476 28.452 1.00 44.92 132 GLY A N 1
ATOM 532 C CA . GLY A 1 85 ? 32.970 -2.139 29.248 1.00 45.77 132 GLY A CA 1
ATOM 533 C C . GLY A 1 85 ? 31.613 -2.240 28.548 1.00 44.42 132 GLY A C 1
ATOM 534 O O . GLY A 1 85 ? 31.536 -2.365 27.320 1.00 40.29 132 GLY A O 1
ATOM 535 N N . PHE A 1 86 ? 30.546 -2.193 29.342 1.00 42.18 133 PHE A N 1
ATOM 536 C CA . PHE A 1 86 ? 29.189 -2.364 28.840 1.00 38.90 133 PHE A CA 1
ATOM 537 C C . PHE A 1 86 ? 28.288 -1.186 29.109 1.00 37.40 133 PHE A C 1
ATOM 538 O O . PHE A 1 86 ? 28.538 -0.342 29.989 1.00 35.21 133 PHE A O 1
ATOM 546 N N . THR A 1 87 ? 27.229 -1.148 28.310 1.00 35.97 134 THR A N 1
ATOM 547 C CA . THR A 1 87 ? 26.146 -0.213 28.476 1.00 36.54 134 THR A CA 1
ATOM 548 C C . THR A 1 87 ? 25.008 -1.015 29.058 1.00 34.99 134 THR A C 1
ATOM 549 O O . THR A 1 87 ? 24.696 -2.099 28.557 1.00 31.65 134 THR A O 1
ATOM 553 N N . LEU A 1 88 ? 24.433 -0.489 30.139 1.00 34.56 135 LEU A N 1
ATOM 554 C CA . LEU A 1 88 ? 23.240 -1.070 30.771 1.00 31.61 135 LEU A CA 1
ATOM 555 C C . LEU A 1 88 ? 22.001 -0.537 30.078 1.00 29.29 135 LEU A C 1
ATOM 556 O O . LEU A 1 88 ? 21.853 0.686 29.908 1.00 29.79 135 LEU A O 1
ATOM 561 N N . VAL A 1 89 ? 21.120 -1.435 29.653 1.00 26.90 136 VAL A N 1
ATOM 562 C CA . VAL A 1 89 ? 19.899 -1.032 28.960 1.00 30.45 136 VAL A CA 1
ATOM 563 C C . VAL A 1 89 ? 18.692 -1.500 29.760 1.00 31.25 136 VAL A C 1
ATOM 564 O O . VAL A 1 89 ? 18.509 -2.700 29.981 1.00 31.41 136 VAL A O 1
ATOM 568 N N . ILE A 1 90 ? 17.884 -0.536 30.184 1.00 33.86 137 ILE A N 1
ATOM 569 C CA . ILE A 1 90 ? 16.661 -0.790 30.936 1.00 35.88 137 ILE A CA 1
ATOM 570 C C . ILE A 1 90 ? 15.497 -0.774 29.939 1.00 38.12 137 ILE A C 1
ATOM 571 O O . ILE A 1 90 ? 15.296 0.168 29.188 1.00 36.37 137 ILE A O 1
ATOM 576 N N . CYS A 1 91 ? 14.760 -1.866 29.918 1.00 42.21 138 CYS A N 1
ATOM 577 C CA . CYS A 1 91 ? 13.794 -2.088 28.891 1.00 44.16 138 CYS A CA 1
ATOM 578 C C . CYS A 1 91 ? 12.601 -2.826 29.495 1.00 46.16 138 CYS A C 1
ATOM 579 O O . CYS A 1 91 ? 12.795 -3.829 30.183 1.00 44.96 138 CYS A O 1
ATOM 582 N N . PRO A 1 92 ? 11.365 -2.360 29.211 1.00 49.38 139 PRO A N 1
ATOM 583 C CA . PRO A 1 92 ? 10.209 -2.812 29.989 1.00 51.56 139 PRO A CA 1
ATOM 584 C C . PRO A 1 92 ? 9.706 -4.207 29.622 1.00 51.60 139 PRO A C 1
ATOM 585 O O . PRO A 1 92 ? 9.308 -4.947 30.506 1.00 55.17 139 PRO A O 1
ATOM 589 N N . LEU A 1 93 ? 9.733 -4.568 28.344 1.00 51.72 140 LEU A N 1
ATOM 590 C CA . LEU A 1 93 ? 9.232 -5.867 27.907 1.00 51.20 140 LEU A CA 1
ATOM 591 C C . LEU A 1 93 ? 10.364 -6.793 27.467 1.00 53.12 140 LEU A C 1
ATOM 592 O O . LEU A 1 93 ? 11.304 -6.366 26.788 1.00 52.51 140 LEU A O 1
ATOM 597 N N . ILE A 1 94 ? 10.257 -8.068 27.841 1.00 54.12 141 ILE A N 1
ATOM 598 C CA . ILE A 1 94 ? 11.205 -9.097 27.415 1.00 55.17 141 ILE A CA 1
ATOM 599 C C . ILE A 1 94 ? 11.221 -9.268 25.874 1.00 58.21 141 ILE A C 1
ATOM 600 O O . ILE A 1 94 ? 12.252 -9.630 25.292 1.00 59.58 141 ILE A O 1
ATOM 604 N N . SER A 1 95 ? 10.083 -9.005 25.227 1.00 58.90 142 SER A N 1
ATOM 605 C CA . SER A 1 95 ? 9.966 -9.096 23.764 1.00 57.98 142 SER A CA 1
ATOM 606 C C . SER A 1 95 ? 10.720 -7.973 23.052 1.00 55.33 142 SER A C 1
ATOM 607 O O . SER A 1 95 ? 11.368 -8.215 22.036 1.00 55.72 142 SER A O 1
ATOM 610 N N . LEU A 1 96 ? 10.621 -6.752 23.577 1.00 53.99 143 LEU A N 1
ATOM 611 C CA . LEU A 1 96 ? 11.419 -5.635 23.080 1.00 53.57 143 LEU A CA 1
ATOM 612 C C . LEU A 1 96 ? 12.924 -5.905 23.209 1.00 54.99 143 LEU A C 1
ATOM 613 O O . LEU A 1 96 ? 13.689 -5.583 22.302 1.00 53.94 143 LEU A O 1
ATOM 618 N N . MET A 1 97 ? 13.329 -6.499 24.330 1.00 57.87 144 MET A N 1
ATOM 619 C CA . MET A 1 97 ? 14.721 -6.909 24.556 1.00 59.10 144 MET A CA 1
ATOM 620 C C . MET A 1 97 ? 15.131 -8.015 23.597 1.00 59.71 144 MET A C 1
ATOM 621 O O . MET A 1 97 ? 16.191 -7.945 22.993 1.00 60.20 144 MET A O 1
ATOM 626 N N . GLU A 1 98 ? 14.299 -9.046 23.476 1.00 61.85 145 GLU A N 1
ATOM 627 C CA . GLU A 1 98 ? 14.576 -10.158 22.554 1.00 61.81 145 GLU A CA 1
ATOM 628 C C . GLU A 1 98 ? 14.643 -9.695 21.088 1.00 60.04 145 GLU A C 1
ATOM 629 O O . GLU A 1 98 ? 15.461 -10.196 20.323 1.00 59.69 145 GLU A O 1
ATOM 635 N N . ASP A 1 99 ? 13.786 -8.745 20.709 1.00 58.38 146 ASP A N 1
ATOM 636 C CA . ASP A 1 99 ? 13.889 -8.059 19.406 1.00 60.04 146 ASP A CA 1
ATOM 637 C C . ASP A 1 99 ? 15.326 -7.584 19.131 1.00 58.23 146 ASP A C 1
ATOM 638 O O . ASP A 1 99 ? 15.904 -7.867 18.079 1.00 56.12 146 ASP A O 1
ATOM 643 N N . GLN A 1 100 ? 15.876 -6.861 20.103 1.00 55.80 147 GLN A N 1
ATOM 644 C CA . GLN A 1 100 ? 17.186 -6.225 19.990 1.00 51.94 147 GLN A CA 1
ATOM 645 C C . GLN A 1 100 ? 18.317 -7.230 19.903 1.00 49.83 147 GLN A C 1
ATOM 646 O O . GLN A 1 100 ? 19.214 -7.089 19.080 1.00 47.37 147 GLN A O 1
ATOM 652 N N . LEU A 1 101 ? 18.272 -8.233 20.767 1.00 50.69 148 LEU A N 1
ATOM 653 C CA . LEU A 1 101 ? 19.354 -9.206 20.889 1.00 54.03 148 LEU A CA 1
ATOM 654 C C . LEU A 1 101 ? 19.520 -10.080 19.646 1.00 54.90 148 LEU A C 1
ATOM 655 O O . LEU A 1 101 ? 20.640 -10.483 19.322 1.00 54.67 148 LEU A O 1
ATOM 660 N N . MET A 1 102 ? 18.402 -10.383 18.978 1.00 56.01 149 MET A N 1
ATOM 661 C CA . MET A 1 102 ? 18.398 -11.119 17.707 1.00 54.30 149 MET A CA 1
ATOM 662 C C . MET A 1 102 ? 19.232 -10.362 16.682 1.00 51.43 149 MET A C 1
ATOM 663 O O . MET A 1 102 ? 20.119 -10.932 16.045 1.00 47.84 149 MET A O 1
ATOM 666 N N . VAL A 1 103 ? 18.937 -9.069 16.557 1.00 49.17 150 VAL A N 1
ATOM 667 C CA . VAL A 1 103 ? 19.608 -8.171 15.621 1.00 48.62 150 VAL A CA 1
ATOM 668 C C . VAL A 1 103 ? 21.102 -8.020 15.889 1.00 48.41 150 VAL A C 1
ATOM 669 O O . VAL A 1 103 ? 21.886 -7.944 14.944 1.00 49.74 150 VAL A O 1
ATOM 673 N N . LEU A 1 104 ? 21.482 -7.966 17.167 1.00 45.90 151 LEU A N 1
ATOM 674 C CA . LEU A 1 104 ? 22.885 -7.790 17.573 1.00 43.25 151 LEU A CA 1
ATOM 675 C C . LEU A 1 104 ? 23.693 -9.061 17.385 1.00 42.17 151 LEU A C 1
ATOM 676 O O . LEU A 1 104 ? 24.806 -8.990 16.902 1.00 41.07 151 LEU A O 1
ATOM 681 N N . LYS A 1 105 ? 23.139 -10.214 17.770 1.00 43.62 152 LYS A N 1
ATOM 682 C CA . LYS A 1 105 ? 23.782 -11.508 17.486 1.00 47.59 152 LYS A CA 1
ATOM 683 C C . LYS A 1 105 ? 24.098 -11.646 15.994 1.00 49.08 152 LYS A C 1
ATOM 684 O O . LYS A 1 105 ? 25.219 -12.006 15.634 1.00 53.94 152 LYS A O 1
ATOM 687 N N . GLN A 1 106 ? 23.120 -11.334 15.140 1.00 47.79 153 GLN A N 1
ATOM 688 C CA . GLN A 1 106 ? 23.294 -11.382 13.685 1.00 49.12 153 GLN A CA 1
ATOM 689 C C . GLN A 1 106 ? 24.393 -10.435 13.230 1.00 49.80 153 GLN A C 1
ATOM 690 O O . GLN A 1 106 ? 25.090 -10.726 12.264 1.00 53.92 153 GLN A O 1
ATOM 692 N N . LEU A 1 107 ? 24.567 -9.313 13.932 1.00 48.57 154 LEU A N 1
ATOM 693 C CA . LEU A 1 107 ? 25.660 -8.377 13.618 1.00 45.04 154 LEU A CA 1
ATOM 694 C C . LEU A 1 107 ? 27.035 -8.787 14.192 1.00 43.33 154 LEU A C 1
ATOM 695 O O . LEU A 1 107 ? 28.036 -8.135 13.890 1.00 42.36 154 LEU A O 1
ATOM 700 N N . GLY A 1 108 ? 27.085 -9.856 14.994 1.00 43.39 155 GLY A N 1
ATOM 701 C CA . GLY A 1 108 ? 28.329 -10.308 15.637 1.00 43.77 155 GLY A CA 1
ATOM 702 C C . GLY A 1 108 ? 28.669 -9.575 16.9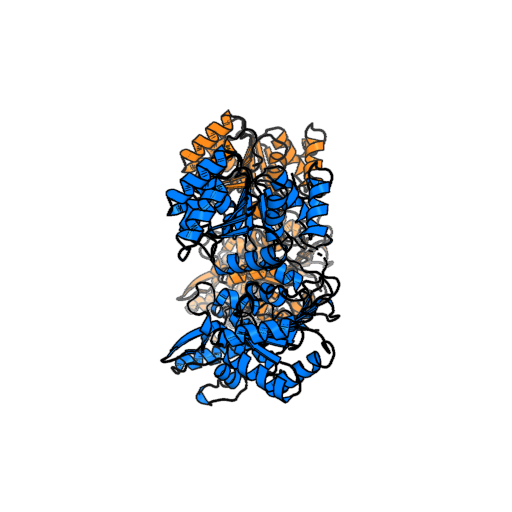26 1.00 44.44 155 GLY A C 1
ATOM 703 O O . GLY A 1 108 ? 29.784 -9.668 17.424 1.00 47.56 155 GLY A O 1
ATOM 704 N N . ILE A 1 109 ? 27.702 -8.845 17.466 1.00 44.22 156 ILE A N 1
ATOM 705 C CA . ILE A 1 109 ? 27.885 -8.062 18.686 1.00 45.19 156 ILE A CA 1
ATOM 706 C C . ILE A 1 109 ? 27.588 -8.931 19.919 1.00 45.99 156 ILE A C 1
ATOM 707 O O . ILE A 1 109 ? 26.562 -9.616 19.970 1.00 48.22 156 ILE A O 1
ATOM 712 N N . SER A 1 110 ? 28.483 -8.895 20.910 1.00 46.11 157 SER A N 1
ATOM 713 C CA . SER A 1 110 ? 28.235 -9.562 22.191 1.00 45.63 157 SER A CA 1
ATOM 714 C C . SER A 1 110 ? 27.301 -8.700 23.041 1.00 41.92 157 SER A C 1
ATOM 715 O O . SER A 1 110 ? 27.677 -7.629 23.503 1.00 40.16 157 SER A O 1
ATOM 718 N N . ALA A 1 111 ? 26.075 -9.175 23.204 1.00 43.43 158 ALA A N 1
ATOM 719 C CA . ALA A 1 111 ? 25.078 -8.542 24.052 1.00 42.06 158 ALA A CA 1
ATOM 720 C C . ALA A 1 111 ? 24.352 -9.657 24.760 1.00 44.90 158 ALA A C 1
ATOM 721 O O . ALA A 1 111 ? 24.389 -10.799 24.307 1.00 43.36 158 ALA A O 1
ATOM 723 N N . THR A 1 112 ? 23.720 -9.334 25.884 1.00 46.22 159 THR A N 1
ATOM 724 C CA . THR A 1 112 ? 22.952 -10.320 26.647 1.00 44.70 159 THR A CA 1
ATOM 725 C C . THR A 1 112 ? 21.820 -9.647 27.408 1.00 45.07 159 THR A C 1
ATOM 726 O O . THR A 1 112 ? 21.723 -8.423 27.415 1.00 42.38 159 THR A O 1
ATOM 730 N N . MET A 1 113 ? 20.970 -10.458 28.034 1.00 47.27 160 MET A N 1
ATOM 731 C CA . MET A 1 113 ? 19.925 -9.950 28.922 1.00 52.40 160 MET A CA 1
ATOM 732 C C . MET A 1 113 ? 19.858 -10.756 30.214 1.00 51.33 160 MET A C 1
ATOM 733 O O . MET A 1 113 ? 20.278 -11.912 30.243 1.00 51.41 160 MET A O 1
ATOM 738 N N . LEU A 1 114 ? 19.349 -10.127 31.275 1.00 53.46 161 LEU A N 1
ATOM 739 C CA . LEU A 1 114 ? 18.925 -10.834 32.494 1.00 56.34 161 LEU A CA 1
ATOM 740 C C . LEU A 1 114 ? 17.432 -10.608 32.724 1.00 59.73 161 LEU A C 1
ATOM 741 O O . LEU A 1 114 ? 16.882 -9.555 32.394 1.00 59.33 161 LEU A O 1
ATOM 746 N N . ASN A 1 115 ? 16.803 -11.609 33.328 1.00 66.36 162 ASN A N 1
ATOM 747 C CA . ASN A 1 115 ? 15.369 -11.827 33.210 1.00 69.40 162 ASN A CA 1
ATOM 748 C C . ASN A 1 115 ? 14.801 -12.420 34.488 1.00 72.37 162 ASN A C 1
ATOM 749 O O . ASN A 1 115 ? 15.550 -12.751 35.411 1.00 74.11 162 ASN A O 1
ATOM 754 N N . ALA A 1 116 ? 13.478 -12.560 34.529 1.00 74.82 163 ALA A N 1
ATOM 755 C CA . ALA A 1 116 ? 12.815 -13.327 35.578 1.00 75.68 163 ALA A CA 1
ATOM 756 C C . ALA A 1 116 ? 13.140 -14.803 35.370 1.00 76.55 163 ALA A C 1
ATOM 757 O O . ALA A 1 116 ? 13.706 -15.457 36.249 1.00 77.10 163 ALA A O 1
ATOM 759 N N . SER A 1 117 ? 12.824 -15.307 34.180 1.00 76.36 164 SER A N 1
ATOM 760 C CA . SER A 1 117 ? 13.046 -16.717 33.841 1.00 77.11 164 SER A CA 1
ATOM 761 C C . SER A 1 117 ? 14.501 -17.020 33.418 1.00 76.10 164 SER A C 1
ATOM 762 O O . SER A 1 117 ? 14.7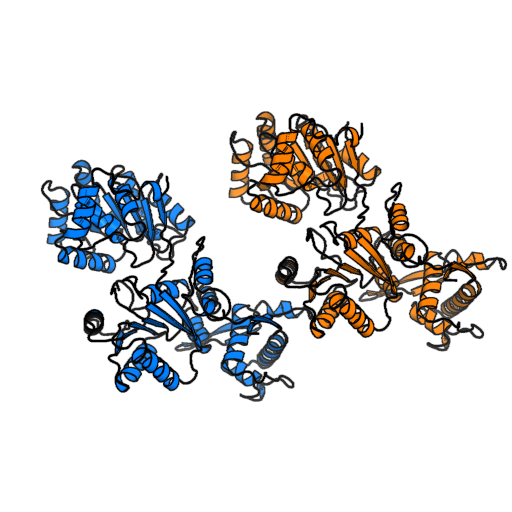53 -17.919 32.614 1.00 76.80 164 SER A O 1
ATOM 765 N N . SER A 1 118 ? 15.456 -16.295 33.996 1.00 75.21 165 SER A N 1
ATOM 766 C CA . SER A 1 118 ? 16.855 -16.403 33.598 1.00 74.08 165 SER A CA 1
ATOM 767 C C . SER A 1 118 ? 17.514 -17.556 34.348 1.00 75.06 165 SER A C 1
ATOM 768 O O . SER A 1 118 ? 17.229 -17.786 35.524 1.00 76.08 165 SER A O 1
ATOM 771 N N . SER A 1 119 ? 18.400 -18.272 33.662 1.00 75.06 166 SER A N 1
ATOM 772 C CA . SER A 1 119 ? 19.044 -19.467 34.212 1.00 73.25 166 SER A CA 1
ATOM 773 C C . SER A 1 119 ? 20.071 -19.137 35.294 1.00 70.93 166 SER A C 1
ATOM 774 O O . SER A 1 119 ? 20.768 -18.125 35.219 1.00 68.45 166 SER A O 1
ATOM 777 N N . LYS A 1 120 ? 20.157 -20.011 36.296 1.00 69.66 167 LYS A N 1
ATOM 778 C CA . LYS A 1 120 ? 21.167 -19.907 37.345 1.00 68.76 167 LYS A CA 1
ATOM 779 C C . LYS A 1 120 ? 22.569 -19.878 36.740 1.00 67.33 167 LYS A C 1
ATOM 780 O O . LYS A 1 120 ? 23.447 -19.143 37.198 1.00 67.60 167 LYS A O 1
ATOM 782 N N . GLU A 1 121 ? 22.760 -20.686 35.706 1.00 67.04 168 GLU A N 1
ATOM 783 C CA . GLU A 1 121 ? 24.023 -20.757 34.977 1.00 69.39 168 GLU A CA 1
ATOM 784 C C . GLU A 1 121 ? 24.275 -19.462 34.217 1.00 66.04 168 GLU A C 1
ATOM 785 O O . GLU A 1 121 ? 25.412 -18.995 34.132 1.00 63.45 168 GLU A O 1
ATOM 791 N N . HIS A 1 122 ? 23.204 -18.899 33.653 1.00 64.08 169 HIS A N 1
ATOM 792 C CA . HIS A 1 122 ? 23.290 -17.666 32.862 1.00 60.98 169 HIS A CA 1
ATOM 793 C C . HIS A 1 122 ? 23.461 -16.418 33.730 1.00 61.78 169 HIS A C 1
ATOM 794 O O . HIS A 1 122 ? 24.277 -15.547 33.421 1.00 60.70 169 HIS A O 1
ATOM 801 N N . VAL A 1 123 ? 22.672 -16.316 34.796 1.00 61.89 170 VAL A N 1
ATOM 802 C CA . VAL A 1 123 ? 22.836 -15.222 35.740 1.00 60.88 170 VAL A CA 1
ATOM 803 C C . VAL A 1 123 ? 24.269 -15.256 36.265 1.00 60.84 170 VAL A C 1
ATOM 804 O O . VAL A 1 123 ? 24.932 -14.228 36.320 1.00 62.70 170 VAL A O 1
ATOM 808 N N . LYS A 1 124 ? 24.751 -16.448 36.610 1.00 61.54 171 LYS A N 1
ATOM 809 C CA . LYS A 1 124 ? 26.121 -16.618 37.093 1.00 61.35 171 LYS A CA 1
ATOM 810 C C . LYS A 1 124 ? 27.137 -16.087 36.098 1.00 60.43 171 LYS A C 1
ATOM 811 O O . LYS A 1 124 ? 28.061 -15.369 36.477 1.00 64.15 171 LYS A O 1
ATOM 813 N N . TRP A 1 125 ? 26.960 -16.439 34.827 1.00 59.01 172 TRP A N 1
ATOM 814 C CA . TRP A 1 125 ? 27.871 -15.999 33.763 1.00 57.84 172 TRP A CA 1
ATOM 815 C C . TRP A 1 125 ? 27.847 -14.476 33.543 1.00 55.86 172 TRP A C 1
ATOM 816 O O . TRP A 1 125 ? 28.897 -13.848 33.349 1.00 53.85 172 TRP A O 1
ATOM 827 N N . VAL A 1 126 ? 26.655 -13.886 33.562 1.00 54.44 173 VAL A N 1
ATOM 828 C CA . VAL A 1 126 ? 26.536 -12.446 33.383 1.00 53.79 173 VAL A CA 1
ATOM 829 C C . VAL A 1 126 ? 27.307 -11.731 34.485 1.00 55.10 173 VAL A C 1
ATOM 830 O O . VAL A 1 126 ? 28.138 -10.869 34.203 1.00 55.24 173 VAL A O 1
ATOM 834 N N . HIS A 1 127 ? 27.053 -12.108 35.739 1.00 58.00 174 HIS A N 1
ATOM 835 C CA . HIS A 1 127 ? 27.716 -11.464 36.893 1.00 58.66 174 HIS A CA 1
ATOM 836 C C . HIS A 1 127 ? 29.254 -11.478 36.758 1.00 58.46 174 HIS A C 1
ATOM 837 O O . HIS A 1 127 ? 29.916 -10.478 37.031 1.00 58.36 174 HIS A O 1
ATOM 844 N N . ALA A 1 128 ? 29.811 -12.606 36.327 1.00 57.86 175 ALA A N 1
ATOM 845 C CA . ALA A 1 128 ? 31.248 -12.711 36.112 1.00 57.31 175 ALA A CA 1
ATOM 846 C C . ALA A 1 128 ? 31.732 -11.730 35.055 1.00 56.35 175 ALA A C 1
ATOM 847 O O . ALA A 1 128 ? 32.761 -11.085 35.230 1.00 57.13 175 ALA A O 1
ATOM 849 N N . GLU A 1 129 ? 30.987 -11.623 33.959 1.00 56.25 176 GLU A N 1
ATOM 850 C CA . GLU A 1 129 ? 31.371 -10.762 32.833 1.00 54.13 176 GLU A CA 1
ATOM 851 C C . GLU A 1 129 ? 31.451 -9.285 33.201 1.00 52.76 176 GLU A C 1
ATOM 852 O O . GLU A 1 129 ? 32.318 -8.556 32.706 1.00 49.82 176 GLU A O 1
ATOM 858 N N . MET A 1 130 ? 30.528 -8.861 34.062 1.00 55.33 177 MET A N 1
ATOM 859 C CA . MET A 1 130 ? 30.381 -7.452 34.465 1.00 55.21 177 MET A CA 1
ATOM 860 C C . MET A 1 130 ? 31.626 -6.893 35.169 1.00 58.47 177 MET A C 1
ATOM 861 O O . MET A 1 130 ? 31.975 -5.713 35.003 1.00 57.05 177 MET A O 1
ATOM 866 N N . VAL A 1 131 ? 32.286 -7.743 35.951 1.00 63.28 178 VAL A N 1
ATOM 867 C CA . VAL A 1 131 ? 33.501 -7.354 36.675 1.00 67.69 178 VAL A CA 1
ATOM 868 C C . VAL A 1 131 ? 34.787 -7.868 36.008 1.00 69.65 178 VAL A C 1
ATOM 869 O O . VAL A 1 131 ? 35.873 -7.367 36.309 1.00 70.66 178 VAL A O 1
ATOM 873 N N . ASN A 1 132 ? 34.661 -8.856 35.115 1.00 70.53 179 ASN A N 1
ATOM 874 C CA . ASN A 1 132 ? 35.779 -9.331 34.288 1.00 70.70 179 ASN A CA 1
ATOM 875 C C . ASN A 1 132 ? 36.333 -8.208 33.417 1.00 70.70 179 ASN A C 1
ATOM 876 O O . ASN A 1 132 ? 35.616 -7.675 32.583 1.00 71.58 179 ASN A O 1
ATOM 881 N N . LYS A 1 133 ? 37.608 -7.864 33.602 1.00 71.65 180 LYS A N 1
ATOM 882 C CA . LYS A 1 133 ? 38.226 -6.713 32.913 1.00 72.21 180 LYS A CA 1
ATOM 883 C C . LYS A 1 133 ? 38.454 -6.929 31.412 1.00 71.60 180 LYS A C 1
ATOM 884 O O . LYS A 1 133 ? 38.618 -5.962 30.650 1.00 69.55 180 LYS A O 1
ATOM 886 N N . ASN A 1 134 ? 38.457 -8.197 31.003 1.00 71.08 181 ASN A N 1
ATOM 887 C CA . ASN A 1 134 ? 38.778 -8.594 29.637 1.00 71.59 181 ASN A CA 1
ATOM 888 C C . ASN A 1 134 ? 37.543 -8.846 28.780 1.00 70.03 181 ASN A C 1
ATOM 889 O O . ASN A 1 134 ? 37.665 -9.215 27.613 1.00 69.97 181 ASN A O 1
ATOM 894 N N . SER A 1 135 ? 36.362 -8.640 29.365 1.00 67.93 182 SER A N 1
ATOM 895 C CA . SER A 1 135 ? 35.084 -8.874 28.692 1.00 63.63 182 SER A CA 1
ATOM 896 C C . SER A 1 135 ? 34.877 -8.019 27.447 1.00 58.29 182 SER A C 1
ATOM 897 O O . SER A 1 135 ? 35.208 -6.828 27.434 1.00 56.10 182 SER A O 1
ATOM 900 N N . GLU A 1 136 ? 34.330 -8.653 26.410 1.00 55.76 183 GLU A N 1
ATOM 901 C CA . GLU A 1 136 ? 33.870 -7.967 25.194 1.00 57.34 183 GLU A CA 1
ATOM 902 C C . GLU A 1 136 ? 32.327 -7.891 25.118 1.00 52.97 183 GLU A C 1
ATOM 903 O O . GLU A 1 136 ? 31.779 -7.420 24.113 1.00 50.66 183 GLU A O 1
ATOM 909 N N . LEU A 1 137 ? 31.650 -8.393 26.158 1.00 47.54 184 LEU A N 1
ATOM 910 C CA . LEU A 1 137 ? 30.210 -8.217 26.347 1.00 44.65 184 LEU A CA 1
ATOM 911 C C . LEU A 1 137 ? 29.917 -6.734 26.507 1.00 41.39 184 LEU A C 1
ATOM 912 O O . LEU A 1 137 ? 30.329 -6.138 27.495 1.00 42.68 184 LEU A O 1
ATOM 917 N N . LYS A 1 138 ? 29.204 -6.151 25.538 1.00 40.37 185 LYS A N 1
ATOM 918 C CA . LYS A 1 138 ? 29.065 -4.687 25.417 1.00 36.63 185 LYS A CA 1
ATOM 919 C C . LYS A 1 138 ? 27.667 -4.108 25.749 1.00 34.32 185 LYS A C 1
ATOM 920 O O . LYS A 1 138 ? 27.493 -2.894 25.926 1.00 27.01 185 LYS A O 1
ATOM 926 N N . LEU A 1 139 ? 26.664 -4.957 25.833 1.00 33.75 186 LEU A N 1
ATOM 927 C CA . LEU A 1 139 ? 25.333 -4.486 26.179 1.00 36.76 186 LEU A CA 1
ATOM 928 C C . LEU A 1 139 ? 24.692 -5.506 27.086 1.00 36.95 186 LEU A C 1
ATOM 929 O O . LEU A 1 139 ? 24.753 -6.692 26.818 1.00 36.98 186 LEU A O 1
ATOM 934 N N . ILE A 1 140 ? 24.131 -5.031 28.199 1.00 41.48 187 ILE A N 1
ATOM 935 C CA . ILE A 1 140 ? 23.335 -5.873 29.081 1.00 39.38 187 ILE A CA 1
ATOM 936 C C . ILE A 1 140 ? 21.952 -5.257 29.221 1.00 36.02 187 ILE A C 1
ATOM 937 O O . ILE A 1 140 ? 21.812 -4.108 29.629 1.00 36.45 187 ILE A O 1
ATOM 942 N N . TYR A 1 141 ? 20.941 -6.028 28.825 1.00 37.52 188 TYR A N 1
ATOM 943 C CA . TYR A 1 141 ? 19.555 -5.607 28.897 1.00 37.67 188 TYR A CA 1
ATOM 944 C C . TYR A 1 141 ? 18.906 -6.182 30.141 1.00 39.56 188 TYR A C 1
ATOM 945 O O . TYR A 1 141 ? 19.032 -7.365 30.413 1.00 41.33 188 TYR A O 1
ATOM 954 N N . VAL A 1 142 ? 18.188 -5.342 30.879 1.00 43.62 189 VAL A N 1
ATOM 955 C CA . VAL A 1 142 ? 17.459 -5.797 32.056 1.00 40.23 189 VAL A CA 1
ATOM 956 C C . VAL A 1 142 ? 16.135 -5.073 32.143 1.00 41.61 189 VAL A C 1
ATOM 957 O O . VAL A 1 142 ? 15.935 -4.030 31.523 1.00 38.65 189 VAL A O 1
ATOM 961 N N . THR A 1 143 ? 15.225 -5.655 32.919 1.00 46.42 190 THR A N 1
ATOM 962 C CA . THR A 1 143 ? 13.948 -5.033 33.203 1.00 45.87 190 THR A CA 1
ATOM 963 C C . THR A 1 143 ? 14.127 -4.151 34.430 1.00 44.63 190 THR A C 1
ATOM 964 O O . THR A 1 143 ? 15.060 -4.334 35.209 1.00 40.88 190 THR A O 1
ATOM 968 N N . PRO A 1 144 ? 13.225 -3.184 34.623 1.00 46.05 191 PRO A N 1
ATOM 969 C CA . PRO A 1 144 ? 13.350 -2.338 35.802 1.00 47.91 191 PRO A CA 1
ATOM 970 C C . PRO A 1 144 ? 13.194 -3.097 37.129 1.00 51.30 191 PRO A C 1
ATOM 971 O O . PRO A 1 144 ? 13.637 -2.608 38.163 1.00 51.21 191 PRO A O 1
ATOM 975 N N . GLU A 1 145 ? 12.595 -4.288 37.089 1.00 54.80 192 GLU A N 1
ATOM 976 C CA . GLU A 1 145 ? 12.479 -5.140 38.273 1.00 55.52 192 GLU A CA 1
ATOM 977 C C . GLU A 1 145 ? 13.853 -5.523 38.805 1.00 54.59 192 GLU A C 1
ATOM 978 O O . GLU A 1 145 ? 14.031 -5.642 40.019 1.00 54.26 192 GLU A O 1
ATOM 981 N N . LYS A 1 146 ? 14.812 -5.726 37.895 1.00 52.54 193 LYS A N 1
ATOM 982 C CA . LYS A 1 146 ? 16.193 -6.079 38.266 1.00 49.61 193 LYS A CA 1
ATOM 983 C C . LYS A 1 146 ? 16.924 -4.995 39.067 1.00 46.58 193 LYS A C 1
ATOM 984 O O . LYS A 1 146 ? 17.725 -5.306 39.926 1.00 47.72 193 LYS A O 1
ATOM 990 N N . ILE A 1 147 ? 16.658 -3.727 38.775 1.00 44.37 194 ILE A N 1
ATOM 991 C CA . ILE A 1 147 ? 17.251 -2.632 39.528 1.00 44.19 194 ILE A CA 1
ATOM 992 C C . ILE A 1 147 ? 16.662 -2.549 40.955 1.00 45.41 194 ILE A C 1
ATOM 993 O O . ILE A 1 147 ? 17.405 -2.359 41.924 1.00 44.48 194 ILE A O 1
ATOM 998 N N . ALA A 1 148 ? 15.344 -2.724 41.080 1.00 45.79 195 ALA A N 1
ATOM 999 C CA . ALA A 1 148 ? 14.640 -2.551 42.361 1.00 45.06 195 ALA A CA 1
ATOM 1000 C C . ALA A 1 148 ? 14.653 -3.798 43.241 1.00 46.02 195 ALA A C 1
ATOM 1001 O O . ALA A 1 148 ? 14.726 -3.692 44.464 1.00 48.31 195 ALA A O 1
ATOM 1003 N N . LYS A 1 149 ? 14.588 -4.972 42.624 1.00 46.20 196 LYS A N 1
ATOM 1004 C CA . LYS A 1 149 ? 14.448 -6.211 43.360 1.00 48.78 196 LYS A CA 1
ATOM 1005 C C . LYS A 1 149 ? 15.590 -7.190 43.111 1.00 50.97 196 LYS A C 1
ATOM 1006 O O . LYS A 1 149 ? 15.359 -8.402 43.059 1.00 55.02 196 LYS A O 1
ATOM 1010 N N . SER A 1 150 ? 16.814 -6.683 42.942 1.00 48.33 197 SER A N 1
ATOM 1011 C CA . SER A 1 150 ? 18.003 -7.547 42.993 1.00 48.06 197 SER A CA 1
ATOM 1012 C C . SER A 1 150 ? 19.180 -6.848 43.664 1.00 49.44 197 SER A C 1
ATOM 1013 O O . SER A 1 150 ? 19.808 -5.934 43.086 1.00 43.43 197 SER A O 1
ATOM 1016 N N . LYS A 1 151 ? 19.438 -7.288 44.900 1.00 48.83 198 LYS A N 1
ATOM 1017 C CA . LYS A 1 151 ? 20.547 -6.812 45.702 1.00 48.07 198 LYS A CA 1
ATOM 1018 C C . LYS A 1 151 ? 21.835 -7.281 45.044 1.00 44.33 198 LYS A C 1
ATOM 1019 O O . LYS A 1 151 ? 22.792 -6.512 44.901 1.00 42.15 198 LYS A O 1
ATOM 1021 N N . MET A 1 152 ? 21.835 -8.542 44.624 1.00 43.32 199 MET A N 1
ATOM 1022 C CA . MET A 1 152 ? 22.977 -9.139 43.953 1.00 45.14 199 MET A CA 1
ATOM 1023 C C . MET A 1 152 ? 23.385 -8.375 42.681 1.00 45.02 199 MET A C 1
ATOM 1024 O O . MET A 1 152 ? 24.562 -8.102 42.481 1.00 47.49 199 MET A O 1
ATOM 1029 N N . PHE A 1 153 ? 22.415 -8.004 41.846 1.00 43.93 200 PHE A N 1
ATOM 1030 C CA . PHE A 1 153 ? 22.706 -7.296 40.600 1.00 40.55 200 PHE A CA 1
ATOM 1031 C C . PHE A 1 153 ? 23.191 -5.868 40.854 1.00 38.53 200 PHE A C 1
ATOM 1032 O O . PHE A 1 153 ? 24.103 -5.388 40.169 1.00 35.16 200 PHE A O 1
ATOM 1040 N N . MET A 1 154 ? 22.611 -5.189 41.845 1.00 36.03 201 MET A N 1
ATOM 1041 C CA . MET A 1 154 ? 23.076 -3.836 42.156 1.00 36.41 201 MET A CA 1
ATOM 1042 C C . MET A 1 154 ? 24.515 -3.795 42.666 1.00 37.67 201 MET A C 1
ATOM 1043 O O . MET A 1 154 ? 25.216 -2.819 42.407 1.00 35.96 201 MET A O 1
ATOM 1048 N N . SER A 1 155 ? 24.948 -4.829 43.385 1.00 38.62 202 SER A N 1
ATOM 1049 C CA . SER A 1 155 ? 26.316 -4.861 43.909 1.00 42.14 202 SER A CA 1
ATOM 1050 C C . SER A 1 155 ? 27.298 -5.106 42.780 1.00 43.04 202 SER A C 1
ATOM 1051 O O . SER A 1 155 ? 28.367 -4.500 42.738 1.00 44.22 202 SER A O 1
ATOM 1054 N N . ARG A 1 156 ? 26.910 -5.983 41.856 1.00 44.98 203 ARG A N 1
ATOM 1055 C CA . ARG A 1 156 ? 27.687 -6.224 40.641 1.00 43.09 203 ARG A CA 1
ATOM 1056 C C . ARG A 1 156 ? 27.805 -4.971 39.762 1.00 41.95 203 ARG A C 1
ATOM 1057 O O . ARG A 1 156 ? 28.890 -4.662 39.280 1.00 43.50 203 ARG A O 1
ATOM 1065 N N . LEU A 1 157 ? 26.721 -4.217 39.601 1.00 38.71 204 LEU A N 1
ATOM 1066 C CA . LEU A 1 157 ? 26.822 -2.896 38.966 1.00 36.74 204 LEU A CA 1
ATOM 1067 C C . LEU A 1 157 ? 27.788 -1.948 39.675 1.00 38.77 204 LEU A C 1
ATOM 1068 O O . LEU A 1 157 ? 28.486 -1.147 39.023 1.00 35.08 204 LEU A O 1
ATOM 1073 N N . GLU A 1 158 ? 27.776 -1.983 41.013 1.00 38.77 205 GLU A N 1
ATOM 1074 C CA . GLU A 1 158 ? 28.632 -1.110 41.814 1.00 38.28 205 GLU A CA 1
ATOM 1075 C C . GLU A 1 158 ? 30.102 -1.480 41.612 1.00 34.63 205 GLU A C 1
ATOM 1076 O O . GLU A 1 158 ? 30.939 -0.613 41.443 1.00 31.75 205 GLU A O 1
ATOM 1082 N N . LYS A 1 159 ? 30.391 -2.768 41.664 1.00 35.03 206 LYS A N 1
ATOM 1083 C CA . LYS A 1 159 ? 31.730 -3.276 41.385 1.00 42.18 206 LYS A CA 1
ATOM 1084 C C . LYS A 1 159 ? 32.195 -2.903 39.974 1.00 41.52 206 LYS A C 1
ATOM 1085 O O . LYS A 1 159 ? 33.266 -2.331 39.820 1.00 39.90 206 LYS A O 1
ATOM 1091 N N . ALA A 1 160 ? 31.359 -3.183 38.968 1.00 40.66 207 ALA A N 1
ATOM 1092 C CA . ALA A 1 160 ? 31.611 -2.780 37.569 1.00 35.72 207 ALA A CA 1
ATOM 1093 C C . ALA A 1 160 ? 31.808 -1.277 37.396 1.00 35.82 207 ALA A C 1
ATOM 1094 O O . ALA A 1 160 ? 32.675 -0.825 36.648 1.00 34.32 207 ALA A O 1
ATOM 1096 N N . TYR A 1 161 ? 31.007 -0.483 38.076 1.00 33.02 208 TYR A N 1
ATOM 1097 C CA . TYR A 1 161 ? 31.186 0.978 38.009 1.00 32.00 208 TYR A CA 1
ATOM 1098 C C . TYR A 1 161 ? 32.535 1.428 38.606 1.00 36.63 208 TYR A C 1
ATOM 1099 O O . TYR A 1 161 ? 33.175 2.355 38.103 1.00 34.79 208 TYR A O 1
ATOM 1108 N N . GLU A 1 162 ? 32.957 0.759 39.681 1.00 42.19 209 GLU A N 1
ATOM 1109 C CA . GLU A 1 162 ? 34.212 1.093 40.372 1.00 46.33 209 GLU A CA 1
ATOM 1110 C C . GLU A 1 162 ? 35.437 0.656 39.556 1.00 44.70 209 GLU A C 1
ATOM 1111 O O . GLU A 1 162 ? 36.476 1.327 39.559 1.00 43.01 209 GLU A O 1
ATOM 1117 N N . ALA A 1 163 ? 35.276 -0.457 38.841 1.00 45.83 210 ALA A N 1
ATOM 1118 C CA . ALA A 1 163 ? 36.260 -0.975 37.903 1.00 45.21 210 ALA A CA 1
ATOM 1119 C C . ALA A 1 163 ? 36.233 -0.279 36.536 1.00 45.40 210 ALA A C 1
ATOM 1120 O O . ALA A 1 163 ? 36.900 -0.725 35.608 1.00 46.69 210 ALA A O 1
ATOM 1122 N N . ARG A 1 164 ? 35.484 0.815 36.420 1.00 43.86 211 ARG A N 1
ATOM 1123 C CA . ARG A 1 164 ? 35.388 1.623 35.189 1.00 45.42 211 ARG A CA 1
ATOM 1124 C C . ARG A 1 164 ? 34.846 0.864 33.945 1.00 45.54 211 ARG A C 1
ATOM 1125 O O . ARG A 1 164 ? 35.039 1.295 32.806 1.00 46.87 211 ARG A O 1
ATOM 1129 N N . ARG A 1 165 ? 34.131 -0.234 34.197 1.00 43.34 212 ARG A N 1
ATOM 1130 C CA A ARG A 1 165 ? 33.560 -1.025 33.117 0.50 43.79 212 ARG A CA 1
ATOM 1131 C CA B ARG A 1 165 ? 33.524 -1.103 33.191 0.50 43.94 212 ARG A CA 1
ATOM 1132 C C . ARG A 1 165 ? 32.081 -0.728 32.843 1.00 43.05 212 ARG A C 1
ATOM 1133 O O . ARG A 1 165 ? 31.497 -1.289 31.929 1.00 43.04 212 ARG A O 1
ATOM 1148 N N . PHE A 1 166 ? 31.487 0.176 33.614 1.00 46.54 213 PHE A N 1
ATOM 1149 C CA . PHE A 1 166 ? 30.078 0.521 33.478 1.00 43.88 213 PHE A CA 1
ATOM 1150 C C . PHE A 1 166 ? 30.034 2.031 33.353 1.00 41.94 213 PHE A C 1
ATOM 1151 O O . PHE A 1 166 ? 30.068 2.752 34.349 1.00 42.25 213 PHE A O 1
ATOM 1159 N N . THR A 1 167 ? 29.937 2.491 32.106 1.00 39.44 214 THR A N 1
ATOM 1160 C CA A THR A 1 167 ? 30.088 3.912 31.820 0.50 35.23 214 THR A CA 1
ATOM 1161 C CA B THR A 1 167 ? 30.131 3.890 31.718 0.50 36.70 214 THR A CA 1
ATOM 1162 C C . THR A 1 167 ? 28.847 4.512 31.201 1.00 35.36 214 THR A C 1
ATOM 1163 O O . THR A 1 167 ? 28.785 5.721 31.008 1.00 31.84 214 THR A O 1
ATOM 1170 N N . ARG A 1 168 ? 27.836 3.677 30.936 1.00 33.88 215 ARG A N 1
ATOM 1171 C CA . ARG A 1 168 ? 26.642 4.138 30.208 1.00 35.60 215 ARG A CA 1
ATOM 1172 C C . ARG A 1 168 ? 25.344 3.423 30.564 1.00 28.59 215 ARG A C 1
ATOM 1173 O O . ARG A 1 168 ? 25.276 2.171 30.687 1.00 23.74 215 ARG A O 1
ATOM 1181 N N . ILE A 1 169 ? 24.300 4.223 30.716 1.00 26.27 216 ILE A N 1
ATOM 1182 C CA . ILE A 1 169 ? 22.941 3.711 30.985 1.00 26.35 216 ILE A CA 1
ATOM 1183 C C . ILE A 1 169 ? 22.007 4.080 29.859 1.00 25.52 216 ILE A C 1
ATOM 1184 O O . ILE A 1 169 ? 21.850 5.241 29.510 1.00 21.41 216 ILE A O 1
ATOM 1189 N N . ALA A 1 170 ? 21.379 3.099 29.242 1.00 21.03 217 ALA A N 1
ATOM 1190 C CA . ALA A 1 170 ? 20.293 3.430 28.351 1.00 27.03 217 ALA A CA 1
ATOM 1191 C C . ALA A 1 170 ? 18.984 3.002 29.004 1.00 27.16 217 ALA A C 1
ATOM 1192 O O . ALA A 1 170 ? 18.823 1.861 29.409 1.00 29.57 217 ALA A O 1
ATOM 1194 N N . VAL A 1 171 ? 18.060 3.939 29.124 1.00 32.31 218 VAL A N 1
ATOM 1195 C CA . VAL A 1 171 ? 16.700 3.633 29.604 1.00 31.85 218 VAL A CA 1
ATOM 1196 C C . VAL A 1 171 ? 15.737 3.636 28.425 1.00 28.07 218 VAL A C 1
ATOM 1197 O O . VAL A 1 171 ? 15.324 4.670 27.977 1.00 24.19 218 VAL A O 1
ATOM 1201 N N . ASP A 1 172 ? 15.358 2.470 27.912 1.00 30.52 219 ASP A N 1
ATOM 1202 C CA . ASP A 1 172 ? 14.410 2.490 26.802 1.00 37.79 219 ASP A CA 1
ATOM 1203 C C . ASP A 1 172 ? 13.015 2.821 27.346 1.00 42.14 219 ASP A C 1
ATOM 1204 O O . ASP A 1 172 ? 12.699 2.483 28.483 1.00 42.12 219 ASP A O 1
ATOM 1209 N N . GLU A 1 173 ? 12.229 3.544 26.550 1.00 42.73 220 GLU A N 1
ATOM 1210 C CA . GLU A 1 173 ? 10.857 3.913 26.898 1.00 42.53 220 GLU A CA 1
ATOM 1211 C C . GLU A 1 173 ? 10.804 4.844 28.115 1.00 41.80 220 GLU A C 1
ATOM 1212 O O . GLU A 1 173 ? 9.966 4.725 28.995 1.00 43.38 220 GLU A O 1
ATOM 1218 N N . VAL A 1 174 ? 11.677 5.829 28.115 1.00 41.87 221 VAL A N 1
ATOM 1219 C CA . VAL A 1 174 ? 11.885 6.645 29.281 1.00 39.30 221 VAL A CA 1
ATOM 1220 C C . VAL A 1 174 ? 10.594 7.314 29.789 1.00 40.00 221 VAL A C 1
ATOM 1221 O O . VAL A 1 174 ? 10.520 7.700 30.963 1.00 37.04 221 VAL A O 1
ATOM 1225 N N . HIS A 1 175 ? 9.591 7.446 28.921 1.00 42.04 222 HIS A N 1
ATOM 1226 C CA . HIS A 1 175 ? 8.268 8.040 29.290 1.00 43.72 222 HIS A CA 1
ATOM 1227 C C . HIS A 1 175 ? 7.535 7.248 30.372 1.00 44.53 222 HIS A C 1
ATOM 1228 O O . HIS A 1 175 ? 6.671 7.793 31.049 1.00 48.43 222 HIS A O 1
ATOM 1235 N N . CYS A 1 176 ? 7.858 5.966 30.515 1.00 45.78 223 CYS A N 1
ATOM 1236 C CA . CYS A 1 176 ? 7.302 5.135 31.572 1.00 48.68 223 CYS A CA 1
ATOM 1237 C C . CYS A 1 176 ? 7.597 5.614 32.996 1.00 51.04 223 CYS A C 1
ATOM 1238 O O . CYS A 1 176 ? 6.923 5.207 33.943 1.00 50.24 223 CYS A O 1
ATOM 1241 N N . CYS A 1 177 ? 8.604 6.470 33.147 1.00 54.25 224 CYS A N 1
ATOM 1242 C CA . CYS A 1 177 ? 8.912 7.088 34.438 1.00 54.84 224 CYS A CA 1
ATOM 1243 C C . CYS A 1 177 ? 7.764 7.919 35.016 1.00 60.46 224 CYS A C 1
ATOM 1244 O O . CYS A 1 177 ? 7.574 7.941 36.233 1.00 61.19 224 CYS A O 1
ATOM 1247 N N . SER A 1 178 ? 7.005 8.596 34.156 1.00 63.38 225 SER A N 1
ATOM 1248 C CA . SER A 1 178 ? 6.127 9.675 34.608 1.00 67.54 225 SER A CA 1
ATOM 1249 C C . SER A 1 178 ? 4.689 9.260 34.913 1.00 74.22 225 SER A C 1
ATOM 1250 O O . SER A 1 178 ? 4.194 8.225 34.428 1.00 75.44 225 SER A O 1
ATOM 1253 N N . GLN A 1 179 ? 4.034 10.114 35.708 1.00 79.77 226 GLN A N 1
ATOM 1254 C CA . GLN A 1 179 ? 2.629 9.953 36.134 1.00 82.32 226 GLN A CA 1
ATOM 1255 C C . GLN A 1 179 ? 1.632 10.628 35.170 1.00 84.52 226 GLN A C 1
ATOM 1256 O O . GLN A 1 179 ? 0.492 10.931 35.536 1.00 84.85 226 GLN A O 1
ATOM 1262 N N . TRP A 1 180 ? 2.088 10.902 33.952 1.00 86.84 227 TRP A N 1
ATOM 1263 C CA . TRP A 1 180 ? 1.243 11.394 32.879 1.00 88.20 227 TRP A CA 1
ATOM 1264 C C . TRP A 1 180 ? 1.339 10.440 31.675 1.00 88.35 227 TRP A C 1
ATOM 1265 O O . TRP A 1 180 ? 0.589 10.578 30.710 1.00 88.07 227 TRP A O 1
ATOM 1276 N N . GLY A 1 181 ? 2.250 9.465 31.744 1.00 89.37 228 GLY A N 1
ATOM 1277 C CA . GLY A 1 181 ? 2.655 8.673 30.578 1.00 89.03 228 GLY A CA 1
ATOM 1278 C C . GLY A 1 181 ? 1.980 7.320 30.523 1.00 88.71 228 GLY A C 1
ATOM 1279 O O . GLY A 1 181 ? 2.381 6.385 31.230 1.00 89.31 228 GLY A O 1
ATOM 1280 N N . HIS A 1 182 ? 0.980 7.205 29.651 1.00 86.54 229 HIS A N 1
ATOM 1281 C CA . HIS A 1 182 ? 0.092 6.050 29.628 1.00 85.26 229 HIS A CA 1
ATOM 1282 C C . HIS A 1 182 ? 0.755 4.757 29.113 1.00 84.43 229 HIS A C 1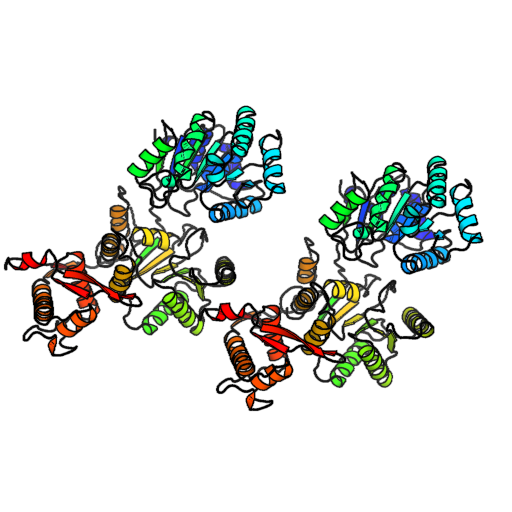
ATOM 1283 O O . HIS A 1 182 ? 0.205 4.060 28.254 1.00 87.07 229 HIS A O 1
ATOM 1285 N N . ASP A 1 183 ? 1.953 4.466 29.620 1.00 80.66 230 ASP A N 1
ATOM 1286 C CA . ASP A 1 183 ? 2.444 3.090 29.740 1.00 78.37 230 ASP A CA 1
ATOM 1287 C C . ASP A 1 183 ? 3.268 2.960 31.033 1.00 78.35 230 ASP A C 1
ATOM 1288 O O . ASP A 1 183 ? 4.201 2.151 31.104 1.00 77.69 230 ASP A O 1
ATOM 1290 N N . PHE A 1 184 ? 2.884 3.746 32.050 1.00 77.63 231 PHE A N 1
ATOM 1291 C CA . PHE A 1 184 ? 3.609 3.861 33.330 1.00 77.54 231 PHE A CA 1
ATOM 1292 C C . PHE A 1 184 ? 3.843 2.513 34.021 1.00 76.34 231 PHE A C 1
ATOM 1293 O O . PHE A 1 184 ? 2.994 1.620 33.960 1.00 75.56 231 PHE A O 1
ATOM 1301 N N . ARG A 1 185 ? 5.007 2.386 34.662 1.00 74.31 232 ARG A N 1
ATOM 1302 C CA . ARG A 1 185 ? 5.408 1.162 35.345 1.00 74.03 232 ARG A CA 1
ATOM 1303 C C . ARG A 1 185 ? 6.071 1.546 36.671 1.00 73.86 232 ARG A C 1
ATOM 1304 O O . ARG A 1 185 ? 7.037 2.315 36.671 1.00 74.36 232 ARG A O 1
ATOM 1306 N N . PRO A 1 186 ? 5.554 1.019 37.805 1.00 72.06 233 PRO A N 1
ATOM 1307 C CA . PRO A 1 186 ? 6.028 1.441 39.129 1.00 68.82 233 PRO A CA 1
ATOM 1308 C C . PRO A 1 186 ? 7.534 1.315 39.276 1.00 64.70 233 PRO A C 1
ATOM 1309 O O . PRO A 1 186 ? 8.175 2.239 39.774 1.00 64.97 233 PRO A O 1
ATOM 1313 N N . ASP A 1 187 ? 8.093 0.196 38.823 1.00 62.17 234 ASP A N 1
ATOM 1314 C CA . ASP A 1 187 ? 9.537 -0.028 38.921 1.00 63.00 234 ASP A CA 1
ATOM 1315 C C . ASP A 1 187 ? 10.402 1.042 38.212 1.00 60.70 234 ASP A C 1
ATOM 1316 O O . ASP A 1 187 ? 11.572 1.197 38.542 1.00 62.70 234 ASP A O 1
ATOM 1321 N N . TYR A 1 188 ? 9.832 1.773 37.253 1.00 56.99 235 TYR A N 1
ATOM 1322 C CA . TYR A 1 188 ? 10.542 2.879 36.587 1.00 51.49 235 TYR A CA 1
ATOM 1323 C C . TYR A 1 188 ? 10.769 4.070 37.513 1.00 49.70 235 TYR A C 1
ATOM 1324 O O . TYR A 1 188 ? 11.581 4.957 37.196 1.00 49.74 235 TYR A O 1
ATOM 1333 N N . LYS A 1 189 ? 10.024 4.111 38.628 1.00 47.85 236 LYS A N 1
ATOM 1334 C CA . LYS A 1 189 ? 10.182 5.145 39.657 1.00 44.53 236 LYS A CA 1
ATOM 1335 C C . LYS A 1 189 ? 11.415 4.892 40.490 1.00 41.05 236 LYS A C 1
ATOM 1336 O O . LYS A 1 189 ? 12.011 5.825 40.993 1.00 44.06 236 LYS A O 1
ATOM 1339 N N . ALA A 1 190 ? 11.787 3.622 40.637 1.00 36.26 237 ALA A N 1
ATOM 1340 C CA . ALA A 1 190 ? 13.026 3.239 41.304 1.00 37.60 237 ALA A CA 1
ATOM 1341 C C . ALA A 1 190 ? 14.297 3.619 40.518 1.00 40.11 237 ALA A C 1
ATOM 1342 O O . ALA A 1 190 ? 15.380 3.622 41.098 1.00 42.33 237 ALA A O 1
ATOM 1344 N N . LEU A 1 191 ? 14.179 3.921 39.215 1.00 39.99 238 LEU A N 1
ATOM 1345 C CA . LEU A 1 191 ? 15.369 4.027 38.342 1.00 39.18 238 LEU A CA 1
ATOM 1346 C C . LEU A 1 191 ? 16.200 5.270 38.615 1.00 37.12 238 LEU A C 1
ATOM 1347 O O . LEU A 1 191 ? 17.358 5.316 38.207 1.00 40.62 238 LEU A O 1
ATOM 1352 N N . GLY A 1 192 ? 15.636 6.241 39.334 1.00 36.70 239 GLY A N 1
ATOM 1353 C CA . GLY A 1 192 ? 16.405 7.363 39.889 1.00 33.17 239 GLY A CA 1
ATOM 1354 C C . GLY A 1 192 ? 17.624 6.936 40.703 1.00 32.47 239 GLY A C 1
ATOM 1355 O O . GLY A 1 192 ? 18.546 7.714 40.909 1.00 32.57 239 GLY A O 1
ATOM 1356 N N . ILE A 1 193 ? 17.637 5.702 41.185 1.00 30.62 240 ILE A N 1
ATOM 1357 C CA . ILE A 1 193 ? 18.796 5.212 41.890 1.00 33.52 240 ILE A CA 1
ATOM 1358 C C . ILE A 1 193 ? 20.049 5.128 40.993 1.00 36.74 240 ILE A C 1
ATOM 1359 O O . ILE A 1 193 ? 21.165 5.171 41.501 1.00 37.27 240 ILE A O 1
ATOM 1364 N N . LEU A 1 194 ? 19.868 5.029 39.675 1.00 38.22 241 LEU A N 1
ATOM 1365 C CA . LEU A 1 194 ? 21.001 4.804 38.765 1.00 35.62 241 LEU A CA 1
ATOM 1366 C C . LEU A 1 194 ? 21.948 5.995 38.749 1.00 32.60 241 LEU A C 1
ATOM 1367 O O . LEU A 1 194 ? 23.123 5.819 39.013 1.00 33.22 241 LEU A O 1
ATOM 1372 N N . LYS A 1 195 ? 21.445 7.208 38.514 1.00 34.21 242 LYS A N 1
ATOM 1373 C CA . LYS A 1 195 ? 22.300 8.409 38.568 1.00 36.27 242 LYS A CA 1
ATOM 1374 C C . LYS A 1 195 ? 22.703 8.864 39.977 1.00 38.97 242 LYS A C 1
ATOM 1375 O O . LYS A 1 195 ? 23.595 9.705 40.123 1.00 37.88 242 LYS A O 1
ATOM 1381 N N . ARG A 1 196 ? 22.021 8.368 41.006 1.00 41.60 243 ARG A N 1
ATOM 1382 C CA . ARG A 1 196 ? 22.382 8.706 42.388 1.00 38.53 243 ARG A CA 1
ATOM 1383 C C . ARG A 1 196 ? 23.624 7.912 42.725 1.00 33.93 243 ARG A C 1
ATOM 1384 O O . ARG A 1 196 ? 24.623 8.456 43.184 1.00 35.79 243 ARG A O 1
ATOM 1392 N N . GLN A 1 197 ? 23.587 6.624 42.420 1.00 31.17 244 GLN A N 1
ATOM 1393 C CA . GLN A 1 197 ? 24.714 5.744 42.671 1.00 30.86 244 GLN A CA 1
ATOM 1394 C C . GLN A 1 197 ? 25.867 5.794 41.668 1.00 35.22 244 GLN A C 1
ATOM 1395 O O . GLN A 1 197 ? 27.020 5.530 42.034 1.00 37.37 244 GLN A O 1
ATOM 1401 N N . PHE A 1 198 ? 25.545 6.075 40.404 1.00 33.19 245 PHE A N 1
ATOM 1402 C CA . PHE A 1 198 ? 26.502 5.996 39.308 1.00 31.05 245 PHE A CA 1
ATOM 1403 C C . PHE A 1 198 ? 26.530 7.314 38.558 1.00 31.33 245 PHE A C 1
ATOM 1404 O O . PHE A 1 198 ? 26.213 7.364 37.379 1.00 32.75 245 PHE A O 1
ATOM 1412 N N . PRO A 1 199 ? 26.892 8.396 39.241 1.00 34.66 246 PRO A N 1
ATOM 1413 C CA . PRO A 1 199 ? 26.860 9.721 38.608 1.00 38.19 246 PRO A CA 1
ATOM 1414 C C . PRO A 1 199 ? 27.781 9.893 37.385 1.00 40.59 246 PRO A C 1
ATOM 1415 O O . PRO A 1 199 ? 27.574 10.814 36.586 1.00 42.23 246 PRO A O 1
ATOM 1419 N N . ASN A 1 200 ? 28.803 9.051 37.266 1.00 41.80 247 ASN A N 1
ATOM 1420 C CA . ASN A 1 200 ? 29.730 9.110 36.130 1.00 45.40 247 ASN A CA 1
ATOM 1421 C C . ASN A 1 200 ? 29.371 8.140 35.000 1.00 42.37 247 ASN A C 1
ATOM 1422 O O . ASN A 1 200 ? 30.063 8.087 33.992 1.00 44.79 247 ASN A O 1
ATOM 1427 N N . ALA A 1 201 ? 28.331 7.338 35.187 1.00 43.52 248 ALA A N 1
ATOM 1428 C CA . ALA A 1 201 ? 27.691 6.653 34.075 1.00 40.41 248 ALA A CA 1
ATOM 1429 C C . ALA A 1 201 ? 26.755 7.655 33.438 1.00 41.88 248 ALA A C 1
ATOM 1430 O O . ALA A 1 201 ? 25.920 8.245 34.126 1.00 47.78 248 ALA A O 1
ATOM 1432 N N . SER A 1 202 ? 26.915 7.884 32.135 1.00 41.35 249 SER A N 1
ATOM 1433 C CA . SER A 1 202 ? 26.015 8.785 31.403 1.00 38.02 249 SER A CA 1
ATOM 1434 C C . SER A 1 202 ? 24.720 8.024 31.126 1.00 32.02 249 SER A C 1
ATOM 1435 O O . SER A 1 202 ? 24.723 6.771 30.989 1.00 26.61 249 SER A O 1
ATOM 1438 N N . LEU A 1 203 ? 23.625 8.771 31.054 1.00 29.41 250 LEU A N 1
ATOM 1439 C CA . LEU A 1 203 ? 22.301 8.198 30.847 1.00 32.76 250 LEU A CA 1
ATOM 1440 C C . LEU A 1 203 ? 21.687 8.658 29.531 1.00 31.92 250 LEU A C 1
ATOM 1441 O O . LEU A 1 203 ? 21.702 9.847 29.198 1.00 26.15 250 LEU A O 1
ATOM 1446 N N . ILE A 1 204 ? 21.149 7.715 28.766 1.00 28.18 251 ILE A N 1
ATOM 1447 C CA . ILE A 1 204 ? 20.391 8.086 27.565 1.00 29.70 251 ILE A CA 1
ATOM 1448 C C . ILE A 1 204 ? 18.959 7.592 27.730 1.00 29.21 251 ILE A C 1
ATOM 1449 O O . ILE A 1 204 ? 18.727 6.417 27.986 1.00 28.72 251 ILE A O 1
ATOM 1454 N N . GLY A 1 205 ? 18.010 8.511 27.571 1.00 28.45 252 GLY A N 1
ATOM 1455 C CA . GLY A 1 205 ? 16.588 8.190 27.563 1.00 29.86 252 GLY A CA 1
ATOM 1456 C C . GLY A 1 205 ? 15.990 8.240 26.165 1.00 25.61 252 GLY A C 1
ATOM 1457 O O . GLY A 1 205 ? 16.168 9.200 25.465 1.00 27.21 252 GLY A O 1
ATOM 1458 N N . LEU A 1 206 ? 15.287 7.181 25.771 1.00 30.02 253 LEU A N 1
ATOM 1459 C CA . LEU A 1 206 ? 14.644 7.087 24.456 1.00 31.62 253 LEU A CA 1
ATOM 1460 C C . LEU A 1 206 ? 13.122 6.911 24.564 1.00 32.66 253 LEU A C 1
ATOM 1461 O O . LEU A 1 206 ? 12.644 6.109 25.348 1.00 36.45 253 LEU A O 1
ATOM 1466 N N . THR A 1 207 ? 12.380 7.598 23.705 1.00 35.77 254 THR A N 1
ATOM 1467 C CA . THR A 1 207 ? 10.923 7.437 23.631 1.00 38.64 254 THR A CA 1
ATOM 1468 C C . THR A 1 207 ? 10.410 8.035 22.320 1.00 35.20 254 THR A C 1
ATOM 1469 O O . THR A 1 207 ? 11.070 8.898 21.754 1.00 33.06 254 THR A O 1
ATOM 1473 N N . ALA A 1 208 ? 9.255 7.566 21.845 1.00 36.58 255 ALA A N 1
ATOM 1474 C CA . ALA A 1 208 ? 8.495 8.223 20.742 1.00 39.74 255 ALA A CA 1
ATOM 1475 C C . ALA A 1 208 ? 7.394 9.119 21.268 1.00 45.27 255 ALA A C 1
ATOM 1476 O O . ALA A 1 208 ? 6.990 10.097 20.626 1.00 42.24 255 ALA A O 1
ATOM 1478 N N . THR A 1 209 ? 6.914 8.737 22.446 1.00 51.67 256 THR A N 1
ATOM 1479 C CA . THR A 1 209 ? 5.660 9.202 23.010 1.00 53.32 256 THR A CA 1
ATOM 1480 C C . THR A 1 209 ? 6.037 10.132 24.144 1.00 54.45 256 THR A C 1
ATOM 1481 O O . THR A 1 209 ? 6.067 9.731 25.302 1.00 51.95 256 THR A O 1
ATOM 1485 N N . ALA A 1 210 ? 6.346 11.374 23.776 1.00 58.03 257 ALA A N 1
ATOM 1486 C CA . ALA A 1 210 ? 6.978 12.324 24.678 1.00 60.99 257 ALA A CA 1
ATOM 1487 C C . ALA A 1 210 ? 6.327 13.710 24.663 1.00 63.29 257 ALA A C 1
ATOM 1488 O O . ALA A 1 210 ? 6.510 14.490 23.711 1.00 62.56 257 ALA A O 1
ATOM 1490 N N . THR A 1 211 ? 5.588 14.014 25.733 1.00 64.68 258 THR A N 1
ATOM 1491 C CA . THR A 1 211 ? 5.094 15.372 26.001 1.00 62.99 258 THR A CA 1
ATOM 1492 C C . THR A 1 211 ? 6.090 16.075 26.897 1.00 61.88 258 THR A C 1
ATOM 1493 O O . THR A 1 211 ? 6.732 15.439 27.731 1.00 63.86 258 THR A O 1
ATOM 1497 N N . ASN A 1 212 ? 6.201 17.387 26.752 1.00 60.34 259 ASN A N 1
ATOM 1498 C CA . ASN A 1 212 ? 7.166 18.151 27.523 1.00 63.06 259 ASN A CA 1
ATOM 1499 C C . ASN A 1 212 ? 7.082 17.965 29.051 1.00 63.29 259 ASN A C 1
ATOM 1500 O O . ASN A 1 212 ? 8.105 18.039 29.741 1.00 62.97 259 ASN A O 1
ATOM 1505 N N . HIS A 1 213 ? 5.875 17.733 29.570 1.00 62.34 260 HIS A N 1
ATOM 1506 C CA . HIS A 1 213 ? 5.667 17.575 31.013 1.00 60.65 260 HIS A CA 1
ATOM 1507 C C . HIS A 1 213 ? 5.748 16.106 31.438 1.00 57.64 260 HIS A C 1
ATOM 1508 O O . HIS A 1 213 ? 5.860 15.802 32.620 1.00 58.38 260 HIS A O 1
ATOM 1511 N N . VAL A 1 214 ? 5.689 15.193 30.481 1.00 56.34 261 VAL A N 1
ATOM 1512 C CA . VAL A 1 214 ? 6.027 13.792 30.753 1.00 54.85 261 VAL A CA 1
ATOM 1513 C C . VAL A 1 214 ? 7.553 13.605 30.755 1.00 55.74 261 VAL A C 1
ATOM 1514 O O . VAL A 1 214 ? 8.078 12.787 31.514 1.00 55.83 261 VAL A O 1
ATOM 1518 N N . LEU A 1 215 ? 8.253 14.358 29.900 1.00 55.50 262 LEU A N 1
ATOM 1519 C CA . LEU A 1 215 ? 9.718 14.320 29.836 1.00 54.55 262 LEU A CA 1
ATOM 1520 C C . LEU A 1 215 ? 10.342 15.050 31.015 1.00 55.60 262 LEU A C 1
ATOM 1521 O O . LEU A 1 215 ? 11.298 14.548 31.627 1.00 51.69 262 LEU A O 1
ATOM 1526 N N . THR A 1 216 ? 9.809 16.245 31.307 1.00 55.97 263 THR A N 1
ATOM 1527 C CA . THR A 1 216 ? 10.240 17.064 32.453 1.00 57.09 263 THR A CA 1
ATOM 1528 C C . THR A 1 216 ? 10.098 16.300 33.759 1.00 56.29 263 THR A C 1
ATOM 1529 O O . THR A 1 216 ? 10.884 16.477 34.685 1.00 58.14 263 THR A O 1
ATOM 1533 N N . ASP A 1 217 ? 9.105 15.426 33.807 1.00 56.43 264 ASP A N 1
ATOM 1534 C CA . ASP A 1 217 ? 8.855 14.615 34.975 1.00 57.05 264 ASP A CA 1
ATOM 1535 C C . ASP A 1 217 ? 9.774 13.393 35.057 1.00 56.30 264 ASP A C 1
ATOM 1536 O O . ASP A 1 217 ? 10.247 13.039 36.143 1.00 56.47 264 ASP A O 1
ATOM 1541 N N . ALA A 1 218 ? 9.984 12.729 33.921 1.00 52.99 265 ALA A N 1
ATOM 1542 C CA . ALA A 1 218 ? 10.905 11.602 33.830 1.00 49.24 265 ALA A CA 1
ATOM 1543 C C . ALA A 1 218 ? 12.320 12.054 34.188 1.00 44.71 265 ALA A C 1
ATOM 1544 O O . ALA A 1 218 ? 13.047 11.347 34.862 1.00 39.12 265 ALA A O 1
ATOM 1546 N N . GLN A 1 219 ? 12.683 13.260 33.770 1.00 43.29 266 GLN A N 1
ATOM 1547 C CA . GLN A 1 219 ? 13.953 13.872 34.143 1.00 49.50 266 GLN A CA 1
ATOM 1548 C C . GLN A 1 219 ? 14.111 14.036 35.667 1.00 52.58 266 GLN A C 1
ATOM 1549 O O . GLN A 1 219 ? 15.220 13.925 36.188 1.00 55.28 266 GLN A O 1
ATOM 1555 N N . LYS A 1 220 ? 13.006 14.324 36.357 1.00 51.53 267 LYS A N 1
ATOM 1556 C CA . LYS A 1 220 ? 12.951 14.354 37.830 1.00 51.43 267 LYS A CA 1
ATOM 1557 C C . LYS A 1 220 ? 13.017 12.964 38.436 1.00 46.80 267 LYS A C 1
ATOM 1558 O O . LYS A 1 220 ? 13.729 12.744 39.400 1.00 48.60 267 LYS A O 1
ATOM 1564 N N . ILE A 1 221 ? 12.238 12.038 37.899 1.00 44.63 268 ILE A N 1
ATOM 1565 C CA . ILE A 1 221 ? 12.213 10.671 38.417 1.00 44.26 268 ILE A CA 1
ATOM 1566 C C . ILE A 1 221 ? 13.608 10.060 38.337 1.00 46.43 268 ILE A C 1
ATOM 1567 O O . ILE A 1 221 ? 14.038 9.344 39.242 1.00 47.70 268 ILE A O 1
ATOM 1572 N N . LEU A 1 222 ? 14.319 10.360 37.250 1.00 45.85 269 LEU A N 1
ATOM 1573 C CA . LEU A 1 222 ? 15.636 9.766 37.002 1.00 44.80 269 LEU A CA 1
ATOM 1574 C C . LEU A 1 222 ? 16.750 10.533 37.703 1.00 44.09 269 LEU A C 1
ATOM 1575 O O . LEU A 1 222 ? 17.910 10.127 37.652 1.00 44.49 269 LEU A O 1
ATOM 1580 N N . CYS A 1 223 ? 16.383 11.655 38.321 1.00 45.80 270 CYS A N 1
ATOM 1581 C CA . CYS A 1 223 ? 17.282 12.496 39.119 1.00 47.60 270 CYS A CA 1
ATOM 1582 C C . CYS A 1 223 ? 18.383 13.077 38.251 1.00 48.58 270 CYS A C 1
ATOM 1583 O O . CYS A 1 223 ? 19.574 13.058 38.605 1.00 45.88 270 CYS A O 1
ATOM 1586 N N . ILE A 1 224 ? 17.951 13.602 37.114 1.00 49.75 271 ILE A N 1
ATOM 1587 C CA . ILE A 1 224 ? 18.836 14.225 36.152 1.00 54.04 271 ILE A CA 1
ATOM 1588 C C . ILE A 1 224 ? 18.611 15.732 36.158 1.00 57.37 271 ILE A C 1
ATOM 1589 O O . ILE A 1 224 ? 17.476 16.202 36.121 1.00 59.40 271 ILE A O 1
ATOM 1594 N N . GLU A 1 225 ? 19.698 16.483 36.218 1.00 62.09 272 GLU A N 1
ATOM 1595 C CA . GLU A 1 225 ? 19.723 17.831 35.652 1.00 67.67 272 GLU A CA 1
ATOM 1596 C C . GLU A 1 225 ? 21.168 18.289 35.720 1.00 67.44 272 GLU A C 1
ATOM 1597 O O . GLU A 1 225 ? 21.742 18.280 36.823 1.00 70.74 272 GLU A O 1
ATOM 1603 N N . LYS A 1 226 ? 21.777 18.696 34.598 1.00 63.60 273 LYS A N 1
ATOM 1604 C CA . LYS A 1 226 ? 21.113 19.035 33.336 1.00 59.65 273 LYS A CA 1
ATOM 1605 C C . LYS A 1 226 ? 20.992 17.881 32.318 1.00 56.12 273 LYS A C 1
ATOM 1606 O O . LYS A 1 226 ? 21.494 16.778 32.537 1.00 55.33 273 LYS A O 1
ATOM 1608 N N . CYS A 1 227 ? 20.336 18.181 31.194 1.00 51.78 274 CYS A N 1
ATOM 1609 C CA . CYS A 1 227 ? 19.918 17.190 30.194 1.00 48.34 274 CYS A CA 1
ATOM 1610 C C . CYS A 1 227 ? 19.776 17.870 28.834 1.00 46.01 274 CYS A C 1
ATOM 1611 O O . CYS A 1 227 ? 19.333 19.013 28.767 1.00 43.42 274 CYS A O 1
ATOM 1614 N N . PHE A 1 228 ? 20.152 17.193 27.750 1.00 43.09 275 PHE A N 1
ATOM 1615 C CA . PHE A 1 228 ? 19.746 17.625 26.400 1.00 38.77 275 PHE A CA 1
ATOM 1616 C C . PHE A 1 228 ? 18.442 16.913 26.054 1.00 36.62 275 PHE A C 1
ATOM 1617 O O . PHE A 1 228 ? 18.237 15.751 26.441 1.00 31.86 275 PHE A O 1
ATOM 1625 N N . THR A 1 229 ? 17.570 17.597 25.311 1.00 35.93 276 THR A N 1
ATOM 1626 C CA . THR A 1 229 ? 16.400 16.952 24.697 1.00 37.42 276 THR A CA 1
ATOM 1627 C C . THR A 1 229 ? 16.425 17.155 23.195 1.00 36.49 276 THR A C 1
ATOM 1628 O O . THR A 1 229 ? 16.344 18.275 22.708 1.00 39.91 276 THR A O 1
ATOM 1632 N N . PHE A 1 230 ? 16.603 16.055 22.470 1.00 37.73 277 PHE A N 1
ATOM 1633 C CA . PHE A 1 230 ? 16.572 16.079 21.012 1.00 36.79 277 PHE A CA 1
ATOM 1634 C C . PHE A 1 230 ? 15.261 15.454 20.539 1.00 33.07 277 PHE A C 1
ATOM 1635 O O . PHE A 1 230 ? 14.920 14.301 20.869 1.00 32.49 277 PHE A O 1
ATOM 1643 N N . THR A 1 231 ? 14.535 16.237 19.752 1.00 36.88 278 THR A N 1
ATOM 1644 C CA . THR A 1 231 ? 13.252 15.833 19.188 1.00 40.98 278 THR A CA 1
ATOM 1645 C C . THR A 1 231 ? 13.338 15.752 17.658 1.00 40.91 278 THR A C 1
ATOM 1646 O O . THR A 1 231 ? 13.598 16.754 16.997 1.00 40.66 278 THR A O 1
ATOM 1650 N N . ALA A 1 232 ? 13.152 14.556 17.110 1.00 39.72 279 ALA A N 1
ATOM 1651 C CA . ALA A 1 232 ? 12.975 14.390 15.665 1.00 40.97 279 ALA A CA 1
ATOM 1652 C C . ALA A 1 232 ? 11.535 14.736 15.285 1.00 43.55 279 ALA A C 1
ATOM 1653 O O . ALA A 1 232 ? 10.607 14.470 16.053 1.00 44.61 279 ALA A O 1
ATOM 1655 N N . SER A 1 233 ? 11.348 15.325 14.099 1.00 45.35 280 SER A N 1
ATOM 1656 C CA . SER A 1 233 ? 10.004 15.668 13.610 1.00 44.43 280 SER A CA 1
ATOM 1657 C C A SER A 1 233 ? 9.347 14.375 13.212 0.50 43.16 280 SER A C 1
ATOM 1658 C C B SER A 1 233 ? 9.150 14.429 13.275 0.50 44.01 280 SER A C 1
ATOM 1659 O O A SER A 1 233 ? 10.020 13.439 12.772 0.50 42.92 280 SER A O 1
ATOM 1660 O O B SER A 1 233 ? 9.682 13.388 12.884 0.50 44.72 280 SER A O 1
ATOM 1663 N N A PHE A 1 234 ? 8.039 14.305 13.383 0.50 41.00 281 PHE A N 1
ATOM 1664 N N B PHE A 1 234 ? 7.831 14.546 13.470 0.50 42.19 281 PHE A N 1
ATOM 1665 C CA A PHE A 1 234 ? 7.352 13.058 13.169 0.50 39.12 281 PHE A CA 1
ATOM 1666 C CA B PHE A 1 234 ? 6.887 13.446 13.212 0.50 40.31 281 PHE A CA 1
ATOM 1667 C C A PHE A 1 234 ? 6.872 13.014 11.708 0.50 37.07 281 PHE A C 1
ATOM 1668 C C B PHE A 1 234 ? 6.901 13.121 11.735 0.50 37.21 281 PHE A C 1
ATOM 1669 O O A PHE A 1 234 ? 6.361 12.004 11.241 0.50 34.93 281 PHE A O 1
ATOM 1670 O O B PHE A 1 234 ? 6.720 11.977 11.318 0.50 33.22 281 PHE A O 1
ATOM 1685 N N A ASN A 1 235 ? 7.134 14.099 10.979 0.50 34.66 282 ASN A N 1
ATOM 1686 N N B ASN A 1 235 ? 7.111 14.169 10.958 0.50 34.75 282 ASN A N 1
ATOM 1687 C CA . ASN A 1 235 ? 6.966 14.144 9.520 1.00 33.40 282 ASN A CA 1
ATOM 1688 C C . ASN A 1 235 ? 7.829 13.134 8.777 1.00 37.12 282 ASN A C 1
ATOM 1689 O O . ASN A 1 235 ? 9.054 13.070 9.008 1.00 39.57 282 ASN A O 1
ATOM 1694 N N . ARG A 1 236 ? 7.181 12.361 7.886 1.00 34.84 283 ARG A N 1
ATOM 1695 C CA . ARG A 1 236 ? 7.820 11.422 6.980 1.00 34.29 283 ARG A CA 1
ATOM 1696 C C . ARG A 1 236 ? 7.543 11.845 5.538 1.00 37.62 283 ARG A C 1
ATOM 1697 O O . ARG A 1 236 ? 6.584 11.332 4.920 1.00 35.51 283 ARG A O 1
ATOM 1705 N N . PRO A 1 237 ? 8.389 12.749 4.966 1.00 39.89 284 PRO A N 1
ATOM 1706 C CA . PRO A 1 237 ? 8.115 13.437 3.680 1.00 36.44 284 PRO A CA 1
ATOM 1707 C C . PRO A 1 237 ? 7.757 12.555 2.474 1.00 31.85 284 PRO A C 1
ATOM 1708 O O . PRO A 1 237 ? 7.100 13.036 1.563 1.00 33.65 284 PRO A O 1
ATOM 1712 N N . ASN A 1 238 ? 8.193 11.288 2.477 1.00 30.24 285 ASN A N 1
ATOM 1713 C CA . ASN A 1 238 ? 7.907 10.351 1.383 1.00 30.42 285 ASN A CA 1
ATOM 1714 C C . ASN A 1 238 ? 6.539 9.626 1.426 1.00 34.28 285 ASN A C 1
ATOM 1715 O O . ASN A 1 238 ? 6.263 8.782 0.564 1.00 26.40 285 ASN A O 1
ATOM 1720 N N . LEU A 1 239 ? 5.724 9.918 2.444 1.00 34.31 286 LEU A N 1
ATOM 1721 C CA . LEU A 1 239 ? 4.461 9.218 2.652 1.00 32.93 286 LEU A CA 1
ATOM 1722 C C . LEU A 1 239 ? 3.326 9.974 1.983 1.00 31.73 286 LEU A C 1
ATOM 1723 O O . LEU A 1 239 ? 3.170 11.198 2.145 1.00 25.58 286 LEU A O 1
ATOM 1728 N N . TYR A 1 240 ? 2.573 9.266 1.153 1.00 28.41 287 TYR A N 1
ATOM 1729 C CA . TYR A 1 240 ? 1.385 9.889 0.571 1.00 30.35 287 TYR A CA 1
ATOM 1730 C C . TYR A 1 240 ? 0.195 9.553 1.475 1.00 25.61 287 TYR A C 1
ATOM 1731 O O . TYR A 1 240 ? -0.103 8.373 1.696 1.00 26.64 287 TYR A O 1
ATOM 1740 N N . TYR A 1 241 ? -0.447 10.590 1.992 1.00 24.26 288 TYR A N 1
ATOM 1741 C CA . TYR A 1 241 ? -1.613 10.432 2.899 1.00 28.50 288 TYR A CA 1
ATOM 1742 C C . TYR A 1 241 ? -2.938 10.736 2.196 1.00 28.00 288 TYR A C 1
ATOM 1743 O O . TYR A 1 241 ? -3.176 11.858 1.704 1.00 29.84 288 TYR A O 1
ATOM 1752 N N . GLU A 1 242 ? -3.805 9.733 2.200 1.00 27.29 289 GLU A N 1
ATOM 1753 C CA . GLU A 1 242 ? -5.123 9.827 1.599 1.00 27.53 289 GLU A CA 1
ATOM 1754 C C . GLU A 1 242 ? -6.239 9.205 2.435 1.00 25.92 289 GLU A C 1
ATOM 1755 O O . GLU A 1 242 ? -6.065 8.136 3.057 1.00 25.54 289 GLU A O 1
ATOM 1761 N N . VAL A 1 243 ? -7.393 9.869 2.403 1.00 25.81 290 VAL A N 1
ATOM 1762 C CA . VAL A 1 243 ? -8.667 9.299 2.878 1.00 28.91 290 VAL A CA 1
ATOM 1763 C C . VAL A 1 243 ? -9.666 9.152 1.708 1.00 29.00 290 VAL A C 1
ATOM 1764 O O . VAL A 1 243 ? -10.025 10.133 1.078 1.00 27.04 290 VAL A O 1
ATOM 1768 N N . ARG A 1 244 ? -10.081 7.917 1.430 1.00 29.33 291 ARG A N 1
ATOM 1769 C CA . ARG A 1 244 ? -11.149 7.621 0.467 1.00 33.79 291 ARG A CA 1
ATOM 1770 C C . ARG A 1 244 ? -12.475 7.248 1.181 1.00 32.03 291 ARG A C 1
ATOM 1771 O O . ARG A 1 244 ? -12.472 6.852 2.351 1.00 24.84 291 ARG A O 1
ATOM 1779 N N . GLN A 1 245 ? -13.599 7.416 0.481 1.00 31.10 292 GLN A N 1
ATOM 1780 C CA . GLN A 1 245 ? -14.887 6.951 0.982 1.00 31.81 292 GLN A CA 1
ATOM 1781 C C . GLN A 1 245 ? -14.816 5.451 1.034 1.00 28.79 292 GLN A C 1
ATOM 1782 O O . GLN A 1 245 ? -14.404 4.834 0.081 1.00 29.46 292 GLN A O 1
ATOM 1788 N N . LYS A 1 246 ? -15.215 4.868 2.149 1.00 25.92 293 LYS A N 1
ATOM 1789 C CA . LYS A 1 246 ? -15.299 3.404 2.240 1.00 26.29 293 LYS A CA 1
ATOM 1790 C C . LYS A 1 246 ? -16.623 2.963 1.618 1.00 37.50 293 LYS A C 1
ATOM 1791 O O . LYS A 1 246 ? -17.661 3.543 1.949 1.00 39.42 293 LYS A O 1
ATOM 1797 N N . PRO A 1 247 ? -16.604 1.947 0.725 1.00 41.87 294 PRO A N 1
ATOM 1798 C CA . PRO A 1 247 ? -17.862 1.533 0.099 1.00 44.74 294 PRO A CA 1
ATOM 1799 C C . PRO A 1 247 ? -18.800 0.751 1.028 1.00 45.29 294 PRO A C 1
ATOM 1800 O O . PRO A 1 247 ? -18.345 -0.021 1.879 1.00 43.50 294 PRO A O 1
ATOM 1804 N N . SER A 1 248 ? -20.104 0.959 0.832 1.00 48.17 295 SER A N 1
ATOM 1805 C CA . SER A 1 248 ? -21.150 0.237 1.567 1.00 50.65 295 SER A CA 1
ATOM 1806 C C . SER A 1 248 ? -21.131 -1.265 1.269 1.00 51.38 295 SER A C 1
ATOM 1807 O O . SER A 1 248 ? -21.213 -2.103 2.178 1.00 54.13 295 SER A O 1
ATOM 1810 N N . ASN A 1 249 ? -21.023 -1.595 -0.013 1.00 52.88 296 ASN A N 1
ATOM 1811 C CA . ASN A 1 249 ? -20.846 -2.980 -0.464 1.00 51.84 296 ASN A CA 1
ATOM 1812 C C . ASN A 1 249 ? -19.429 -3.493 -0.150 1.00 52.54 296 ASN A C 1
ATOM 1813 O O . ASN A 1 249 ? -18.439 -2.876 -0.558 1.00 51.71 296 ASN A O 1
ATOM 1818 N N . THR A 1 250 ? -19.336 -4.616 0.563 1.00 52.85 297 THR A N 1
ATOM 1819 C CA . THR A 1 250 ? -18.043 -5.211 0.929 1.00 56.82 297 THR A CA 1
ATOM 1820 C C . THR A 1 250 ? -17.323 -5.904 -0.242 1.00 57.38 297 THR A C 1
ATOM 1821 O O . THR A 1 250 ? -16.112 -6.132 -0.170 1.00 56.62 297 THR A O 1
ATOM 1825 N N . GLU A 1 251 ? -18.065 -6.252 -1.298 1.00 55.88 298 GLU A N 1
ATOM 1826 C CA . GLU A 1 251 ? -17.494 -6.877 -2.493 1.00 52.84 298 GLU A CA 1
ATOM 1827 C C . GLU A 1 251 ? -16.988 -5.809 -3.478 1.00 51.94 298 GLU A C 1
ATOM 1828 O O . GLU A 1 251 ? -16.016 -6.024 -4.200 1.00 53.98 298 GLU A O 1
ATOM 1830 N N . ASP A 1 252 ? -17.638 -4.652 -3.495 1.00 48.78 299 ASP A N 1
ATOM 1831 C CA . ASP A 1 252 ? -17.136 -3.489 -4.234 1.00 48.26 299 ASP A CA 1
ATOM 1832 C C . ASP A 1 252 ? -15.843 -2.928 -3.643 1.00 48.21 299 ASP A C 1
ATOM 1833 O O . ASP A 1 252 ? -15.026 -2.337 -4.354 1.00 47.89 299 ASP A O 1
ATOM 1838 N N . PHE A 1 253 ? -15.689 -3.102 -2.331 1.00 47.41 300 PHE A N 1
ATOM 1839 C CA . PHE A 1 253 ? -14.529 -2.625 -1.591 1.00 42.94 300 PHE A CA 1
ATOM 1840 C C . PHE A 1 253 ? -13.323 -3.517 -1.888 1.00 40.63 300 PHE A C 1
ATOM 1841 O O . PHE A 1 253 ? -12.199 -3.040 -2.098 1.00 39.93 300 PHE A O 1
ATOM 1849 N N . ILE A 1 254 ? -13.554 -4.818 -1.908 1.00 41.31 301 ILE A N 1
ATOM 1850 C CA . ILE A 1 254 ? -12.504 -5.748 -2.292 1.00 44.54 301 ILE A CA 1
ATOM 1851 C C . ILE A 1 254 ? -12.016 -5.463 -3.719 1.00 47.30 301 ILE A C 1
ATOM 1852 O O . ILE A 1 254 ? -10.820 -5.324 -3.956 1.00 49.15 301 ILE A O 1
ATOM 1857 N N . GLU A 1 255 ? -12.946 -5.331 -4.652 1.00 47.69 302 GLU A N 1
ATOM 1858 C CA . GLU A 1 255 ? -12.605 -5.016 -6.030 1.00 47.57 302 GLU A CA 1
ATOM 1859 C C . GLU A 1 255 ? -11.798 -3.729 -6.145 1.00 44.52 302 GLU A C 1
ATOM 1860 O O . GLU A 1 255 ? -10.871 -3.650 -6.942 1.00 43.08 302 GLU A O 1
ATOM 1863 N N . ASP A 1 256 ? -12.143 -2.717 -5.362 1.00 41.88 303 ASP A N 1
ATOM 1864 C CA . ASP A 1 256 ? -11.350 -1.496 -5.352 1.00 46.04 303 ASP A CA 1
ATOM 1865 C C . ASP A 1 256 ? -9.924 -1.742 -4.828 1.00 46.14 303 ASP A C 1
ATOM 1866 O O . ASP A 1 256 ? -8.976 -1.129 -5.322 1.00 45.10 303 ASP A O 1
ATOM 1871 N N . ILE A 1 257 ? -9.783 -2.641 -3.854 1.00 46.22 304 ILE A N 1
ATOM 1872 C CA . ILE A 1 257 ? -8.487 -2.925 -3.228 1.00 46.27 304 ILE A CA 1
ATOM 1873 C C . ILE A 1 257 ? -7.608 -3.694 -4.216 1.00 49.53 304 ILE A C 1
ATOM 1874 O O . ILE A 1 257 ? -6.493 -3.277 -4.522 1.00 47.94 304 ILE A O 1
ATOM 1879 N N . VAL A 1 258 ? -8.138 -4.798 -4.736 1.00 51.01 305 VAL A N 1
ATOM 1880 C CA . VAL A 1 258 ? -7.458 -5.589 -5.766 1.00 51.31 305 VAL A CA 1
ATOM 1881 C C . VAL A 1 258 ? -6.990 -4.752 -6.980 1.00 50.91 305 VAL A C 1
ATOM 1882 O O . VAL A 1 258 ? -5.960 -5.059 -7.573 1.00 52.36 305 VAL A O 1
ATOM 1886 N N . LYS A 1 259 ? -7.727 -3.701 -7.332 1.00 49.14 306 LYS A N 1
ATOM 1887 C CA . LYS A 1 259 ? -7.345 -2.814 -8.443 1.00 51.96 306 LYS A CA 1
ATOM 1888 C C . LYS A 1 259 ? -6.132 -1.924 -8.125 1.00 50.40 306 LYS A C 1
ATOM 1889 O O . LYS A 1 259 ? -5.348 -1.576 -9.017 1.00 48.65 306 LYS A O 1
ATOM 1894 N N . LEU A 1 260 ? -5.999 -1.530 -6.863 1.00 47.79 307 LEU A N 1
ATOM 1895 C CA . LEU A 1 260 ? -4.791 -0.853 -6.399 1.00 43.84 307 LEU A CA 1
ATOM 1896 C C . LEU A 1 260 ? -3.636 -1.836 -6.385 1.00 42.55 307 LEU A C 1
ATOM 1897 O O . LEU A 1 260 ? -2.562 -1.546 -6.890 1.00 48.93 307 LEU A O 1
ATOM 1902 N N . ILE A 1 261 ? -3.868 -3.006 -5.804 1.00 40.48 308 ILE A N 1
ATOM 1903 C CA . ILE A 1 261 ? -2.813 -3.978 -5.581 1.00 43.23 308 ILE A CA 1
ATOM 1904 C C . ILE A 1 261 ? -2.228 -4.535 -6.878 1.00 49.44 308 ILE A C 1
ATOM 1905 O O . ILE A 1 261 ? -1.034 -4.816 -6.931 1.00 52.80 308 ILE A O 1
ATOM 1910 N N . ASN A 1 262 ? -3.075 -4.708 -7.897 1.00 49.77 309 ASN A N 1
ATOM 1911 C CA . ASN A 1 262 ? -2.669 -5.240 -9.197 1.00 50.21 309 ASN A CA 1
ATOM 1912 C C . ASN A 1 262 ? -2.381 -4.132 -10.210 1.00 50.41 309 ASN A C 1
ATOM 1913 O O . ASN A 1 262 ? -2.013 -4.398 -11.358 1.00 52.80 309 ASN A O 1
ATOM 1918 N N . GLY A 1 263 ? -2.569 -2.891 -9.781 1.00 50.08 310 GLY A N 1
ATOM 1919 C CA . GLY A 1 263 ? -2.303 -1.728 -10.605 1.00 47.45 310 GLY A CA 1
ATOM 1920 C C . GLY A 1 263 ? -1.099 -1.017 -10.037 1.00 48.42 310 GLY A C 1
ATOM 1921 O O . GLY A 1 263 ? 0.038 -1.471 -10.194 1.00 51.42 310 GLY A O 1
ATOM 1922 N N . ARG A 1 264 ? -1.341 0.084 -9.348 1.00 48.66 311 ARG A N 1
ATOM 1923 C CA . ARG A 1 264 ? -0.243 0.877 -8.822 1.00 49.16 311 ARG A CA 1
ATOM 1924 C C . ARG A 1 264 ? 0.723 0.094 -7.912 1.00 47.46 311 ARG A C 1
ATOM 1925 O O . ARG A 1 264 ? 1.917 0.369 -7.927 1.00 51.14 311 ARG A O 1
ATOM 1933 N N . TYR A 1 265 ? 0.235 -0.881 -7.149 1.00 44.59 312 TYR A N 1
ATOM 1934 C CA . TYR A 1 265 ? 1.095 -1.601 -6.194 1.00 40.63 312 TYR A CA 1
ATOM 1935 C C . TYR A 1 265 ? 1.463 -2.966 -6.721 1.00 40.70 312 TYR A C 1
ATOM 1936 O O . TYR A 1 265 ? 1.720 -3.893 -5.933 1.00 38.88 312 TYR A O 1
ATOM 1945 N N . LYS A 1 266 ? 1.502 -3.100 -8.047 1.00 44.21 313 LYS A N 1
ATOM 1946 C CA . LYS A 1 266 ? 1.800 -4.399 -8.671 1.00 40.57 313 LYS A CA 1
ATOM 1947 C C . LYS A 1 266 ? 3.226 -4.805 -8.288 1.00 40.78 313 LYS A C 1
ATOM 1948 O O . LYS A 1 266 ? 4.143 -3.995 -8.375 1.00 37.03 313 LYS A O 1
ATOM 1950 N N . GLY A 1 267 ? 3.390 -6.036 -7.802 1.00 39.84 314 GLY A N 1
ATOM 1951 C CA . GLY A 1 267 ? 4.677 -6.517 -7.311 1.00 42.48 314 GLY A CA 1
ATOM 1952 C C . GLY A 1 267 ? 5.179 -6.016 -5.959 1.00 44.57 314 GLY A C 1
ATOM 1953 O O . GLY A 1 267 ? 6.048 -6.659 -5.353 1.00 41.76 314 GLY A O 1
ATOM 1954 N N . GLN A 1 268 ? 4.631 -4.885 -5.481 1.00 40.95 315 GLN A N 1
ATOM 1955 C CA . GLN A 1 268 ? 5.101 -4.205 -4.264 1.00 35.89 315 GLN A CA 1
ATOM 1956 C C . GLN A 1 268 ? 4.525 -4.714 -2.942 1.00 37.88 315 GLN A C 1
ATOM 1957 O O . GLN A 1 268 ? 3.461 -5.324 -2.910 1.00 39.33 315 GLN A O 1
ATOM 1963 N N . SER A 1 269 ? 5.241 -4.436 -1.848 1.00 39.23 316 SER A N 1
ATOM 1964 C CA . SER A 1 269 ? 4.849 -4.892 -0.518 1.00 38.74 316 SER A CA 1
ATOM 1965 C C . SER A 1 269 ? 3.931 -3.889 0.180 1.00 35.52 316 SER A C 1
ATOM 1966 O O . SER A 1 269 ? 4.023 -2.660 -0.025 1.00 36.02 316 SER A O 1
ATOM 1969 N N . GLY A 1 270 ? 3.017 -4.411 0.991 1.00 39.40 317 GLY A N 1
ATOM 1970 C CA . GLY A 1 270 ? 2.141 -3.541 1.775 1.00 34.77 317 GLY A CA 1
ATOM 1971 C C . GLY A 1 270 ? 1.392 -4.218 2.897 1.00 37.87 317 GLY A C 1
ATOM 1972 O O . GLY A 1 270 ? 1.513 -5.434 3.103 1.00 32.08 317 GLY A O 1
ATOM 1973 N N . ILE A 1 271 ? 0.631 -3.404 3.632 1.00 37.19 318 ILE A N 1
ATOM 1974 C CA . ILE A 1 271 ? -0.174 -3.887 4.770 1.00 34.96 318 ILE A CA 1
ATOM 1975 C C . ILE A 1 271 ? -1.596 -3.399 4.603 1.00 33.97 318 ILE A C 1
ATOM 1976 O O . ILE A 1 271 ? -1.833 -2.247 4.189 1.00 27.28 318 ILE A O 1
ATOM 1981 N N . ILE A 1 272 ? -2.541 -4.289 4.895 1.00 35.67 319 ILE A N 1
ATOM 1982 C CA . ILE A 1 272 ? -3.950 -3.884 5.122 1.00 37.79 319 ILE A CA 1
ATOM 1983 C C . ILE A 1 272 ? -4.283 -4.035 6.613 1.00 34.10 319 ILE A C 1
ATOM 1984 O O . ILE A 1 272 ? -4.253 -5.150 7.142 1.00 32.73 319 ILE A O 1
ATOM 1989 N N . TYR A 1 273 ? -4.552 -2.905 7.282 1.00 33.64 320 TYR A N 1
ATOM 1990 C CA . TYR A 1 273 ? -4.973 -2.904 8.687 1.00 35.45 320 TYR A CA 1
ATOM 1991 C C . TYR A 1 273 ? -6.498 -2.975 8.850 1.00 35.89 320 TYR A C 1
ATOM 1992 O O . TYR A 1 273 ? -7.213 -2.169 8.284 1.00 35.41 320 TYR A O 1
ATOM 2001 N N . CYS A 1 274 ? -6.952 -3.938 9.661 1.00 37.30 321 CYS A N 1
ATOM 2002 C CA . CYS A 1 274 ? -8.370 -4.226 9.886 1.00 37.45 321 CYS A CA 1
ATOM 2003 C C . CYS A 1 274 ? -8.785 -3.994 11.346 1.00 36.25 321 CYS A C 1
ATOM 2004 O O . CYS A 1 274 ? -7.970 -4.150 12.276 1.00 28.97 321 CYS A O 1
ATOM 2007 N N . PHE A 1 275 ? -10.064 -3.639 11.531 1.00 35.75 322 PHE A N 1
ATOM 2008 C CA . PHE A 1 275 ? -10.661 -3.434 12.864 1.00 35.69 322 PHE A CA 1
ATOM 2009 C C . PHE A 1 275 ? -10.631 -4.662 13.779 1.00 36.30 322 PHE A C 1
ATOM 2010 O O . PHE A 1 275 ? -10.287 -4.542 14.951 1.00 35.21 322 PHE A O 1
ATOM 2018 N N . SER A 1 276 ? -10.998 -5.826 13.257 1.00 38.10 323 SER A N 1
ATOM 2019 C CA . SER A 1 276 ? -11.109 -7.059 14.075 1.00 38.60 323 SER A CA 1
ATOM 2020 C C . SER A 1 276 ? -10.395 -8.222 13.438 1.00 40.18 323 SER A C 1
ATOM 2021 O O . SER A 1 276 ? -9.956 -8.116 12.285 1.00 43.92 323 SER A O 1
ATOM 2024 N N . GLN A 1 277 ? -10.312 -9.352 14.154 1.00 42.16 324 GLN A N 1
ATOM 2025 C CA . GLN A 1 277 ? -9.752 -10.576 13.559 1.00 45.70 324 GLN A CA 1
ATOM 2026 C C . GLN A 1 277 ? -10.616 -11.181 12.451 1.00 47.07 324 GLN A C 1
ATOM 2027 O O . GLN A 1 277 ? -10.083 -11.809 11.534 1.00 47.23 324 GLN A O 1
ATOM 2033 N N . LYS A 1 278 ? -11.935 -11.027 12.534 1.00 46.49 325 LYS A N 1
ATOM 2034 C CA . LYS A 1 278 ? -12.820 -11.625 11.530 1.00 45.89 325 LYS A CA 1
ATOM 2035 C C . LYS A 1 278 ? -12.686 -10.873 10.210 1.00 44.85 325 LYS A C 1
ATOM 2036 O O . LYS A 1 278 ? -12.627 -11.486 9.156 1.00 45.55 325 LYS A O 1
ATOM 2042 N N . ASP A 1 279 ? -12.651 -9.542 10.289 1.00 43.04 326 ASP A N 1
ATOM 2043 C CA . ASP A 1 279 ? -12.373 -8.678 9.152 1.00 43.54 326 ASP A CA 1
ATOM 2044 C C . ASP A 1 279 ? -11.090 -9.055 8.432 1.00 45.82 326 ASP A C 1
ATOM 2045 O O . ASP A 1 279 ? -11.028 -9.038 7.191 1.00 45.43 326 ASP A O 1
ATOM 2050 N N . SER A 1 280 ? -10.062 -9.368 9.223 1.00 48.32 327 SER A N 1
ATOM 2051 C CA . SER A 1 280 ? -8.749 -9.666 8.683 1.00 46.90 327 SER A CA 1
ATOM 2052 C C . SER A 1 280 ? -8.834 -11.021 7.986 1.00 46.89 327 SER A C 1
ATOM 2053 O O . SER A 1 280 ? -8.405 -11.152 6.847 1.00 45.61 327 SER A O 1
ATOM 2056 N N . GLU A 1 281 ? -9.451 -11.994 8.654 1.00 48.59 328 GLU A N 1
ATOM 2057 C CA . GLU A 1 281 ? -9.681 -13.330 8.087 1.00 50.39 328 GLU A CA 1
ATOM 2058 C C . GLU A 1 281 ? -10.547 -13.286 6.820 1.00 51.05 328 GLU A C 1
ATOM 2059 O O . GLU A 1 281 ? -10.264 -13.984 5.846 1.00 54.29 328 GLU A O 1
ATOM 2065 N N . GLN A 1 282 ? -11.604 -12.478 6.858 1.00 52.15 329 GLN A N 1
ATOM 2066 C CA . GLN A 1 282 ? -12.502 -12.302 5.726 1.00 52.46 329 GLN A CA 1
ATOM 2067 C C . GLN A 1 282 ? -11.767 -11.684 4.545 1.00 50.98 329 GLN A C 1
ATOM 2068 O O . GLN A 1 282 ? -11.790 -12.222 3.433 1.00 50.32 329 GLN A O 1
ATOM 2074 N N . VAL A 1 283 ? -11.120 -10.548 4.789 1.00 47.28 330 VAL A N 1
ATOM 2075 C CA . VAL A 1 283 ? -10.431 -9.824 3.717 1.00 46.93 330 VAL A CA 1
ATOM 2076 C C . VAL A 1 283 ? -9.318 -10.665 3.081 1.00 45.83 330 VAL A C 1
ATOM 2077 O O . VAL A 1 283 ? -9.121 -10.621 1.872 1.00 46.80 330 VAL A O 1
ATOM 2081 N N . THR A 1 284 ? -8.601 -11.436 3.888 1.00 46.59 331 THR A N 1
ATOM 2082 C CA . THR A 1 284 ? -7.562 -12.304 3.357 1.00 46.64 331 THR A CA 1
ATOM 2083 C C . THR A 1 284 ? -8.155 -13.260 2.314 1.00 47.73 331 THR A C 1
ATOM 2084 O O . THR A 1 284 ? -7.808 -13.170 1.136 1.00 50.02 331 THR A O 1
ATOM 2088 N N . VAL A 1 285 ? -9.067 -14.135 2.745 1.00 50.73 332 VAL A N 1
ATOM 2089 C CA . VAL A 1 285 ? -9.813 -15.034 1.854 1.00 50.13 332 VAL A CA 1
ATOM 2090 C C . VAL A 1 285 ? -10.340 -14.330 0.611 1.00 50.18 332 VAL A C 1
ATOM 2091 O O . VAL A 1 285 ? -10.077 -14.763 -0.505 1.00 54.72 332 VAL A O 1
ATOM 2095 N N . SER A 1 286 ? -11.088 -13.250 0.797 1.00 50.15 333 SER A N 1
ATOM 2096 C CA . SER A 1 286 ? -11.614 -12.477 -0.331 1.00 49.11 333 SER A CA 1
ATOM 2097 C C . SER A 1 286 ? -10.560 -12.173 -1.401 1.00 51.48 333 SER A C 1
ATOM 2098 O O . SER A 1 286 ? -10.824 -12.332 -2.597 1.00 53.91 333 SER A O 1
ATOM 2101 N N . LEU A 1 287 ? -9.376 -11.728 -0.964 1.00 52.01 334 LEU A N 1
ATOM 2102 C CA . LEU A 1 287 ? -8.266 -11.383 -1.872 1.00 51.13 334 LEU A CA 1
ATOM 2103 C C . LEU A 1 287 ? -7.578 -12.634 -2.425 1.00 49.95 334 LEU A C 1
ATOM 2104 O O . LEU A 1 287 ? -7.157 -12.651 -3.563 1.00 49.76 334 LEU A O 1
ATOM 2109 N N . GLN A 1 288 ? -7.449 -13.665 -1.602 1.00 51.69 335 GLN A N 1
ATOM 2110 C CA . GLN A 1 288 ? -6.835 -14.916 -2.038 1.00 51.75 335 GLN A CA 1
ATOM 2111 C C . GLN A 1 288 ? -7.583 -15.486 -3.246 1.00 54.02 335 GLN A C 1
ATOM 2112 O O . GLN A 1 288 ? -6.970 -15.807 -4.271 1.00 56.10 335 GLN A O 1
ATOM 2118 N N . ASN A 1 289 ? -8.909 -15.564 -3.134 1.00 55.09 336 ASN A N 1
ATOM 2119 C CA . ASN A 1 289 ? -9.767 -16.026 -4.226 1.00 53.56 336 ASN A CA 1
ATOM 2120 C C . ASN A 1 289 ? -9.609 -15.205 -5.507 1.00 54.48 336 ASN A C 1
ATOM 2121 O O . ASN A 1 289 ? -9.799 -15.738 -6.603 1.00 59.49 336 ASN A O 1
ATOM 2126 N N . LEU A 1 290 ? -9.266 -13.922 -5.376 1.00 51.04 337 LEU A N 1
ATOM 2127 C CA . LEU A 1 290 ? -9.093 -13.027 -6.533 1.00 51.19 337 LEU A CA 1
ATOM 2128 C C . LEU A 1 290 ? -7.636 -12.911 -7.035 1.00 51.90 337 LEU A C 1
ATOM 2129 O O . LEU A 1 290 ? -7.296 -12.001 -7.800 1.00 51.13 337 LEU A O 1
ATOM 2134 N N . GLY A 1 291 ? -6.778 -13.834 -6.612 1.00 52.32 338 GLY A N 1
ATOM 2135 C CA . GLY A 1 291 ? -5.417 -13.909 -7.146 1.00 54.73 338 GLY A CA 1
ATOM 2136 C C . GLY A 1 291 ? -4.313 -13.394 -6.239 1.00 57.39 338 GLY A C 1
ATOM 2137 O O . GLY A 1 291 ? -3.152 -13.787 -6.398 1.00 58.81 338 GLY A O 1
ATOM 2138 N N . ILE A 1 292 ? -4.672 -12.542 -5.278 1.00 57.84 339 ILE A N 1
ATOM 2139 C CA . ILE A 1 292 ? -3.691 -11.868 -4.417 1.00 57.29 339 ILE A CA 1
ATOM 2140 C C . ILE A 1 292 ? -3.010 -12.824 -3.434 1.00 56.79 339 ILE A C 1
ATOM 2141 O O . ILE A 1 292 ? -3.670 -13.644 -2.787 1.00 56.72 339 ILE A O 1
ATOM 2146 N N . HIS A 1 293 ? -1.687 -12.700 -3.324 1.00 56.82 340 HIS A N 1
ATOM 2147 C CA . HIS A 1 293 ? -0.921 -13.424 -2.308 1.00 57.41 340 HIS A CA 1
ATOM 2148 C C . HIS A 1 293 ? -1.021 -12.698 -0.963 1.00 55.11 340 HIS A C 1
ATOM 2149 O O . HIS A 1 293 ? -0.110 -11.960 -0.567 1.00 52.49 340 HIS A O 1
ATOM 2156 N N . ALA A 1 294 ? -2.149 -12.927 -0.282 1.00 54.16 341 ALA A N 1
ATOM 2157 C CA . ALA A 1 294 ? -2.505 -12.235 0.955 1.00 50.77 341 ALA A CA 1
ATOM 2158 C C . ALA A 1 294 ? -2.439 -13.201 2.122 1.00 49.89 341 ALA A C 1
ATOM 2159 O O . ALA A 1 294 ? -2.835 -14.356 1.994 1.00 50.80 341 ALA A O 1
ATOM 2161 N N . GLY A 1 295 ? -1.957 -12.716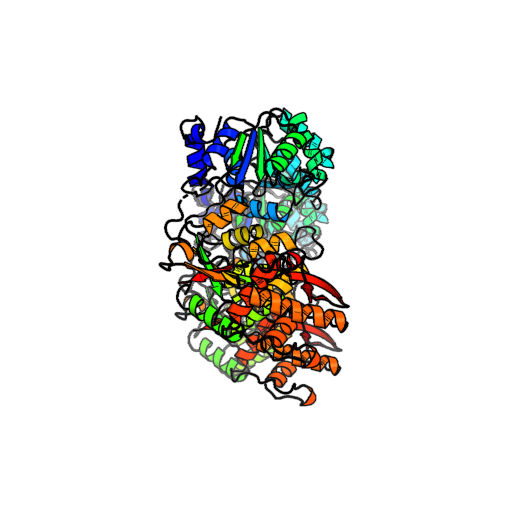 3.264 1.00 47.13 342 GLY A N 1
ATOM 2162 C CA . GLY A 1 295 ? -1.851 -13.533 4.471 1.00 45.36 342 GLY A CA 1
ATOM 2163 C C . GLY A 1 295 ? -2.410 -12.782 5.656 1.00 45.68 342 GLY A C 1
ATOM 2164 O O . GLY A 1 295 ? -2.275 -11.559 5.736 1.00 42.88 342 GLY A O 1
ATOM 2165 N N . ALA A 1 296 ? -3.035 -13.520 6.575 1.00 47.14 343 ALA A N 1
ATOM 2166 C CA . ALA A 1 296 ? -3.757 -12.935 7.707 1.00 47.03 343 ALA A CA 1
ATOM 2167 C C . ALA A 1 296 ? -2.930 -12.965 8.995 1.00 46.29 343 ALA A C 1
ATOM 2168 O O . ALA A 1 296 ? -2.275 -13.963 9.310 1.00 49.26 343 ALA A O 1
ATOM 2170 N N . TYR A 1 297 ? -2.967 -11.870 9.747 1.00 47.40 344 TYR A N 1
ATOM 2171 C CA . TYR A 1 297 ? -2.237 -11.801 11.008 1.00 47.85 344 TYR A CA 1
ATOM 2172 C C . TYR A 1 297 ? -3.040 -11.090 12.091 1.00 49.84 344 TYR A C 1
ATOM 2173 O O . TYR A 1 297 ? -3.229 -9.862 12.040 1.00 45.98 344 TYR A O 1
ATOM 2182 N N . HIS A 1 298 ? -3.496 -11.888 13.060 1.00 54.56 345 HIS A N 1
ATOM 2183 C CA . HIS A 1 298 ? -4.203 -11.418 14.253 1.00 58.53 345 HIS A CA 1
ATOM 2184 C C . HIS A 1 298 ? -3.688 -12.186 15.476 1.00 59.62 345 HIS A C 1
ATOM 2185 O O . HIS A 1 298 ? -2.915 -13.125 15.332 1.00 57.17 345 HIS A O 1
ATOM 2192 N N . ALA A 1 299 ? -4.132 -11.787 16.667 1.00 64.09 346 ALA A N 1
ATOM 2193 C CA . ALA A 1 299 ? -3.581 -12.296 17.932 1.00 65.67 346 ALA A CA 1
ATOM 2194 C C . ALA A 1 299 ? -3.887 -13.769 18.212 1.00 68.61 346 ALA A C 1
ATOM 2195 O O . ALA A 1 299 ? -3.059 -14.477 18.789 1.00 70.19 346 ALA A O 1
ATOM 2197 N N . ASN A 1 300 ? -5.066 -14.233 17.807 1.00 70.91 347 ASN A N 1
ATOM 2198 C CA . ASN A 1 300 ? -5.495 -15.606 18.103 1.00 73.07 347 ASN A CA 1
ATOM 2199 C C . ASN A 1 300 ? -4.745 -16.663 17.293 1.00 74.87 347 ASN A C 1
ATOM 2200 O O . ASN A 1 300 ? -4.818 -17.854 17.601 1.00 75.97 347 ASN A O 1
ATOM 2205 N N . LEU A 1 301 ? -4.033 -16.225 16.257 1.00 75.34 348 LEU A N 1
ATOM 2206 C CA . LEU A 1 301 ? -3.314 -17.125 15.361 1.00 75.86 348 LEU A CA 1
ATOM 2207 C C . LEU A 1 301 ? -2.335 -17.987 16.156 1.00 77.32 348 LEU A C 1
ATOM 2208 O O . LEU A 1 301 ? -1.688 -17.497 17.086 1.00 77.47 348 LEU A O 1
ATOM 2213 N N . GLU A 1 302 ? -2.239 -19.270 15.801 1.00 78.54 349 GLU A N 1
ATOM 2214 C CA . GLU A 1 302 ? -1.210 -20.141 16.360 1.00 78.77 349 GLU A CA 1
ATOM 2215 C C . GLU A 1 302 ? 0.134 -19.496 16.038 1.00 80.11 349 GLU A C 1
ATOM 2216 O O . GLU A 1 302 ? 0.394 -19.185 14.874 1.00 79.35 349 GLU A O 1
ATOM 2218 N N . PRO A 1 303 ? 0.993 -19.293 17.060 1.00 81.26 350 PRO A N 1
ATOM 2219 C CA . PRO A 1 303 ? 2.201 -18.474 16.883 1.00 80.20 350 PRO A CA 1
ATOM 2220 C C . PRO A 1 303 ? 3.171 -19.031 15.837 1.00 79.26 350 PRO A C 1
ATOM 2221 O O . PRO A 1 303 ? 4.005 -18.288 15.319 1.00 79.27 350 PRO A O 1
ATOM 2225 N N . GLU A 1 304 ? 3.058 -20.327 15.545 1.00 78.37 351 GLU A N 1
ATOM 2226 C CA . GLU A 1 304 ? 3.758 -20.947 14.419 1.00 77.59 351 GLU A CA 1
ATOM 2227 C C . GLU A 1 304 ? 3.395 -20.217 13.120 1.00 75.93 351 GLU A C 1
ATOM 2228 O O . GLU A 1 304 ? 4.265 -19.921 12.300 1.00 73.99 351 GLU A O 1
ATOM 2232 N N . ASP A 1 305 ? 2.101 -19.924 12.963 1.00 75.28 352 ASP A N 1
ATOM 2233 C CA . ASP A 1 305 ? 1.549 -19.280 11.759 1.00 74.55 352 ASP A CA 1
ATOM 2234 C C . ASP A 1 305 ? 1.768 -17.759 11.741 1.00 72.67 352 ASP A C 1
ATOM 2235 O O . ASP A 1 305 ? 1.823 -17.146 10.670 1.00 70.29 352 ASP A O 1
ATOM 2240 N N . LYS A 1 306 ? 1.873 -17.157 12.924 1.00 72.19 353 LYS A N 1
ATOM 2241 C CA . LYS A 1 306 ? 2.276 -15.757 13.046 1.00 71.51 353 LYS A CA 1
ATOM 2242 C C . LYS A 1 306 ? 3.650 -15.550 12.397 1.00 70.76 353 LYS A C 1
ATOM 2243 O O . LYS A 1 306 ? 3.872 -14.568 11.687 1.00 71.40 353 LYS A O 1
ATOM 2245 N N . THR A 1 307 ? 4.558 -16.497 12.618 1.00 69.49 354 THR A N 1
ATOM 2246 C CA . THR A 1 307 ? 5.911 -16.414 12.064 1.00 67.76 354 THR A CA 1
ATOM 2247 C C . THR A 1 307 ? 5.920 -16.727 10.569 1.00 64.37 354 THR A C 1
ATOM 2248 O O . THR A 1 307 ? 6.536 -16.007 9.792 1.00 65.64 354 THR A O 1
ATOM 2252 N N . THR A 1 308 ? 5.238 -17.803 10.180 1.00 60.25 355 THR A N 1
ATOM 2253 C CA . THR A 1 308 ? 5.093 -18.183 8.774 1.00 58.84 355 THR A CA 1
ATOM 2254 C C . THR A 1 308 ? 4.705 -16.994 7.910 1.00 58.50 355 THR A C 1
ATOM 2255 O O . THR A 1 308 ? 5.302 -16.770 6.854 1.00 61.37 355 THR A O 1
ATOM 2259 N N . VAL A 1 309 ? 3.696 -16.251 8.369 1.00 56.52 356 VAL A N 1
ATOM 2260 C CA . VAL A 1 309 ? 3.156 -15.097 7.647 1.00 53.78 356 VAL A CA 1
ATOM 2261 C C . VAL A 1 309 ? 4.176 -13.961 7.606 1.00 53.45 356 VAL A C 1
ATOM 2262 O O . VAL A 1 309 ? 4.437 -13.406 6.538 1.00 54.23 356 VAL A O 1
ATOM 2266 N N . HIS A 1 310 ? 4.748 -13.614 8.760 1.00 53.14 357 HIS A N 1
ATOM 2267 C CA . HIS A 1 310 ? 5.815 -12.597 8.812 1.00 53.41 357 HIS A CA 1
ATOM 2268 C C . HIS A 1 310 ? 7.022 -12.998 7.927 1.00 53.35 357 HIS A C 1
ATOM 2269 O O . HIS A 1 310 ? 7.485 -12.212 7.101 1.00 49.38 357 HIS A O 1
ATOM 2276 N N . ARG A 1 311 ? 7.508 -14.229 8.106 1.00 55.32 358 ARG A N 1
ATOM 2277 C CA . ARG A 1 311 ? 8.604 -14.759 7.288 1.00 54.95 358 ARG A CA 1
ATOM 2278 C C . ARG A 1 311 ? 8.314 -14.552 5.806 1.00 52.73 358 ARG A C 1
ATOM 2279 O O . ARG A 1 311 ? 9.076 -13.860 5.118 1.00 55.23 358 ARG A O 1
ATOM 2281 N N . LYS A 1 312 ? 7.206 -15.125 5.329 1.00 51.46 359 LYS A N 1
ATOM 2282 C CA . LYS A 1 312 ? 6.835 -15.067 3.902 1.00 49.43 359 LYS A CA 1
ATOM 2283 C C . LYS A 1 312 ? 6.595 -13.631 3.403 1.00 49.29 359 LYS A C 1
ATOM 2284 O O . LYS A 1 312 ? 6.833 -13.338 2.228 1.00 53.37 359 LYS A O 1
ATOM 2287 N N . TRP A 1 313 ? 6.131 -12.743 4.286 1.00 46.87 360 TRP A N 1
ATOM 2288 C CA . TRP A 1 313 ? 5.862 -11.345 3.919 1.00 44.49 360 TRP A CA 1
ATOM 2289 C C . TRP A 1 313 ? 7.159 -10.548 3.832 1.00 46.97 360 TRP A C 1
ATOM 2290 O O . TRP A 1 313 ? 7.340 -9.735 2.926 1.00 48.75 360 TRP A O 1
ATOM 2301 N N . SER A 1 314 ? 8.055 -10.769 4.789 1.00 51.01 361 SER A N 1
ATOM 2302 C CA . SER A 1 314 ? 9.324 -10.039 4.833 1.00 53.60 361 SER A CA 1
ATOM 2303 C C . SER A 1 314 ? 10.206 -10.486 3.660 1.00 52.53 361 SER A C 1
ATOM 2304 O O . SER A 1 314 ? 10.896 -9.664 3.048 1.00 48.80 361 SER A O 1
ATOM 2307 N N . ALA A 1 315 ? 10.120 -11.783 3.336 1.00 54.07 362 ALA A N 1
ATOM 2308 C CA . ALA A 1 315 ? 10.804 -12.403 2.186 1.00 54.68 362 ALA A CA 1
ATOM 2309 C C . ALA A 1 315 ? 10.065 -12.247 0.856 1.00 55.54 362 ALA A C 1
ATOM 2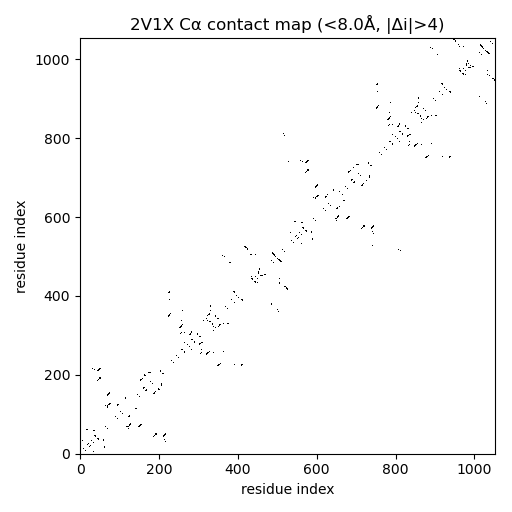310 O O . ALA A 1 315 ? 10.452 -12.869 -0.127 1.00 56.61 362 ALA A O 1
ATOM 2312 N N . ASN A 1 316 ? 9.011 -11.430 0.830 1.00 53.90 363 ASN A N 1
ATOM 2313 C CA . ASN A 1 316 ? 8.268 -11.097 -0.391 1.00 50.85 363 ASN A CA 1
ATOM 2314 C C . ASN A 1 316 ? 7.523 -12.246 -1.098 1.00 51.27 363 ASN A C 1
ATOM 2315 O O . ASN A 1 316 ? 7.124 -12.095 -2.259 1.00 50.44 363 ASN A O 1
ATOM 2320 N N . GLU A 1 317 ? 7.309 -13.369 -0.409 1.00 52.30 364 GLU A N 1
ATOM 2321 C CA . GLU A 1 317 ? 6.462 -14.452 -0.945 1.00 54.72 364 GLU A CA 1
ATOM 2322 C C . GLU A 1 317 ? 4.959 -14.067 -0.841 1.00 55.22 364 GLU A C 1
ATOM 2323 O O . GLU A 1 317 ? 4.178 -14.270 -1.790 1.00 55.67 364 GLU A O 1
ATOM 2326 N N . ILE A 1 318 ? 4.576 -13.515 0.315 1.00 51.27 365 ILE A N 1
ATOM 2327 C CA . ILE A 1 318 ? 3.264 -12.876 0.507 1.00 49.44 365 ILE A CA 1
ATOM 2328 C C . ILE A 1 318 ? 3.396 -11.406 0.159 1.00 47.08 365 ILE A C 1
ATOM 2329 O O . ILE A 1 318 ? 4.336 -10.756 0.625 1.00 49.67 365 ILE A O 1
ATOM 2334 N N . GLN A 1 319 ? 2.464 -10.876 -0.638 1.00 44.15 366 GLN A N 1
ATOM 2335 C CA . GLN A 1 319 ? 2.510 -9.458 -1.033 1.00 43.11 366 GLN A CA 1
ATOM 2336 C C . GLN A 1 319 ? 1.913 -8.510 0.018 1.00 42.75 366 GLN A C 1
ATOM 2337 O O . GLN A 1 319 ? 2.371 -7.363 0.168 1.00 41.53 366 GLN A O 1
ATOM 2343 N N . VAL A 1 320 ? 0.882 -8.980 0.716 1.00 44.33 367 VAL A N 1
ATOM 2344 C CA . VAL A 1 320 ? 0.144 -8.144 1.678 1.00 46.08 367 VAL A CA 1
ATOM 2345 C C . VAL A 1 320 ? -0.157 -8.930 2.946 1.00 43.62 367 VAL A C 1
ATOM 2346 O O . VAL A 1 320 ? -0.614 -10.067 2.875 1.00 43.78 367 VAL A O 1
ATOM 2350 N N . VAL A 1 321 ? 0.120 -8.329 4.102 1.00 44.79 368 VAL A N 1
ATOM 2351 C CA . VAL A 1 321 ? -0.369 -8.864 5.366 1.00 43.19 368 VAL A CA 1
ATOM 2352 C C . VAL A 1 321 ? -1.674 -8.142 5.663 1.00 40.13 368 VAL A C 1
ATOM 2353 O O . VAL A 1 321 ? -1.727 -6.895 5.655 1.00 39.47 368 VAL A O 1
ATOM 2357 N N . VAL A 1 322 ? -2.731 -8.924 5.867 1.00 41.03 369 VAL A N 1
ATOM 2358 C CA . VAL A 1 322 ? -4.046 -8.391 6.244 1.00 41.88 369 VAL A CA 1
ATOM 2359 C C . VAL A 1 322 ? -4.188 -8.644 7.734 1.00 40.66 369 VAL A C 1
ATOM 2360 O O . VAL A 1 322 ? -4.319 -9.807 8.175 1.00 38.37 369 VAL A O 1
ATOM 2364 N N . ALA A 1 323 ? -4.124 -7.556 8.500 1.00 37.71 370 ALA A N 1
ATOM 2365 C CA . ALA A 1 323 ? -3.822 -7.645 9.936 1.00 39.07 370 ALA A CA 1
ATOM 2366 C C . ALA A 1 323 ? -4.594 -6.679 10.817 1.00 35.11 370 ALA A C 1
ATOM 2367 O O . ALA A 1 323 ? -5.075 -5.664 10.366 1.00 37.25 370 ALA A O 1
ATOM 2369 N N . THR A 1 324 ? -4.674 -7.045 12.090 1.00 38.76 371 THR A N 1
ATOM 2370 C CA . THR A 1 324 ? -5.132 -6.194 13.174 1.00 37.19 371 THR A CA 1
ATOM 2371 C C . THR A 1 324 ? -3.904 -5.453 13.738 1.00 38.49 371 THR A C 1
ATOM 2372 O O . THR A 1 324 ? -2.764 -5.768 13.372 1.00 36.57 371 THR A O 1
ATOM 2376 N N . VAL A 1 325 ? -4.122 -4.469 14.614 1.00 37.30 372 VAL A N 1
ATOM 2377 C CA . VAL A 1 325 ? -3.022 -3.765 15.277 1.00 35.03 372 VAL A CA 1
ATOM 2378 C C . VAL A 1 325 ? -1.972 -4.673 15.926 1.00 38.85 372 VAL A C 1
ATOM 2379 O O . VAL A 1 325 ? -0.885 -4.216 16.274 1.00 37.31 372 VAL A O 1
ATOM 2383 N N . ALA A 1 326 ? -2.317 -5.947 16.107 1.00 40.33 373 ALA A N 1
ATOM 2384 C CA . ALA A 1 326 ? -1.406 -6.956 16.633 1.00 41.42 373 ALA A CA 1
ATOM 2385 C C . ALA A 1 326 ? -0.199 -7.192 15.725 1.00 42.49 373 ALA A C 1
ATOM 2386 O O . ALA A 1 326 ? 0.812 -7.739 16.185 1.00 45.61 373 ALA A O 1
ATOM 2388 N N . PHE A 1 327 ? -0.321 -6.844 14.441 1.00 42.24 374 PHE A N 1
ATOM 2389 C CA . PHE A 1 327 ? 0.838 -6.799 13.549 1.00 41.71 374 PHE A CA 1
ATOM 2390 C C . PHE A 1 327 ? 1.383 -5.395 13.628 1.00 42.99 374 PHE A C 1
ATOM 2391 O O . PHE A 1 327 ? 0.824 -4.479 13.031 1.00 47.87 374 PHE A O 1
ATOM 2399 N N . GLY A 1 328 ? 2.465 -5.213 14.373 1.00 43.73 375 GLY A N 1
ATOM 2400 C CA . GLY A 1 328 ? 2.986 -3.867 14.575 1.00 46.74 375 GLY A CA 1
ATOM 2401 C C . GLY A 1 328 ? 4.281 -3.816 15.343 1.00 47.09 375 GLY A C 1
ATOM 2402 O O . GLY A 1 328 ? 5.262 -3.230 14.881 1.00 49.25 375 GLY A O 1
ATOM 2403 N N . MET A 1 329 ? 4.274 -4.428 16.521 1.00 48.03 376 MET A N 1
ATOM 2404 C CA . MET A 1 329 ? 5.412 -4.394 17.429 1.00 48.75 376 MET A CA 1
ATOM 2405 C C . MET A 1 329 ? 6.639 -5.071 16.812 1.00 46.27 376 MET A C 1
ATOM 2406 O O . MET A 1 329 ? 6.674 -6.294 16.641 1.00 46.55 376 MET A O 1
ATOM 2408 N N . GLY A 1 330 ? 7.637 -4.268 16.466 1.00 44.07 377 GLY A N 1
ATOM 2409 C CA . GLY A 1 330 ? 8.896 -4.787 15.955 1.00 44.91 377 GLY A CA 1
ATOM 2410 C C . GLY A 1 330 ? 8.900 -5.038 14.459 1.00 48.24 377 GLY A C 1
ATOM 2411 O O . GLY A 1 330 ? 9.695 -5.837 13.962 1.00 49.79 377 GLY A O 1
ATOM 2412 N N . ILE A 1 331 ? 7.992 -4.379 13.742 1.00 48.96 378 ILE A N 1
ATOM 2413 C CA . ILE A 1 331 ? 7.993 -4.413 12.286 1.00 48.16 378 ILE A CA 1
ATOM 2414 C C . ILE A 1 331 ? 8.989 -3.351 11.838 1.00 47.76 378 ILE A C 1
ATOM 2415 O O . ILE A 1 331 ? 8.831 -2.154 12.166 1.00 44.06 378 ILE A O 1
ATOM 2419 N N . ASP A 1 332 ? 10.009 -3.782 11.098 1.00 45.97 379 ASP A N 1
ATOM 2420 C CA . ASP A 1 332 ? 10.965 -2.834 10.508 1.00 48.97 379 ASP A CA 1
ATOM 2421 C C . ASP A 1 332 ? 11.230 -3.057 9.006 1.00 48.57 379 ASP A C 1
ATOM 2422 O O . ASP A 1 332 ? 12.203 -2.498 8.461 1.00 46.91 379 ASP A O 1
ATOM 2427 N N . LYS A 1 333 ? 10.374 -3.843 8.335 1.00 46.67 380 LYS A N 1
ATOM 2428 C CA . LYS A 1 333 ? 10.536 -4.099 6.899 1.00 42.10 380 LYS A CA 1
ATOM 2429 C C . LYS A 1 333 ? 10.598 -2.760 6.199 1.00 39.08 380 LYS A C 1
ATOM 2430 O O . LYS A 1 333 ? 9.738 -1.908 6.421 1.00 40.68 380 LYS A O 1
ATOM 2436 N N . PRO A 1 334 ? 11.623 -2.560 5.347 1.00 38.82 381 PRO A N 1
ATOM 2437 C CA . PRO A 1 334 ? 11.910 -1.233 4.794 1.00 28.79 381 PRO A CA 1
ATOM 2438 C C . PRO A 1 334 ? 11.120 -0.831 3.507 1.00 32.08 381 PRO A C 1
ATOM 2439 O O . PRO A 1 334 ? 10.887 0.381 3.235 1.00 26.35 381 PRO A O 1
ATOM 2443 N N . ASP A 1 335 ? 10.696 -1.829 2.733 1.00 30.59 382 ASP A N 1
ATOM 2444 C CA . ASP A 1 335 ? 10.104 -1.627 1.427 1.00 34.09 382 ASP A CA 1
ATOM 2445 C C . ASP A 1 335 ? 8.597 -1.912 1.409 1.00 35.48 382 ASP A C 1
ATOM 2446 O O . ASP A 1 335 ? 8.106 -2.533 0.480 1.00 36.95 382 ASP A O 1
ATOM 2451 N N . VAL A 1 336 ? 7.880 -1.458 2.440 1.00 35.01 383 VAL A N 1
ATOM 2452 C CA . VAL A 1 336 ? 6.411 -1.516 2.466 1.00 33.61 383 VAL A CA 1
ATOM 2453 C C . VAL A 1 336 ? 5.971 -0.309 1.687 1.00 30.83 383 VAL A C 1
ATOM 2454 O O . VAL A 1 336 ? 6.213 0.817 2.135 1.00 34.64 383 VAL A O 1
ATOM 2458 N N . ARG A 1 337 ? 5.385 -0.525 0.501 1.00 33.28 384 ARG A N 1
ATOM 2459 C CA . ARG A 1 337 ? 5.053 0.584 -0.428 1.00 32.36 384 ARG A CA 1
ATOM 2460 C C . ARG A 1 337 ? 3.651 1.181 -0.198 1.00 33.50 384 ARG A C 1
ATOM 2461 O O . ARG A 1 337 ? 3.392 2.379 -0.508 1.00 26.92 384 ARG A O 1
ATOM 2469 N N . PHE A 1 338 ? 2.775 0.373 0.386 1.00 29.84 385 PHE A N 1
ATOM 2470 C CA . PHE A 1 338 ? 1.447 0.835 0.836 1.00 29.88 385 PHE A CA 1
ATOM 2471 C C . PHE A 1 338 ? 1.005 0.330 2.221 1.00 31.03 385 PHE A C 1
ATOM 2472 O O . PHE A 1 338 ? 1.192 -0.835 2.583 1.00 31.43 385 PHE A O 1
ATOM 2480 N N . VAL A 1 339 ? 0.406 1.224 2.999 1.00 34.48 386 VAL A N 1
ATOM 2481 C CA . VAL A 1 339 ? -0.418 0.785 4.135 1.00 32.27 386 VAL A CA 1
ATOM 2482 C C . VAL A 1 339 ? -1.864 1.183 3.856 1.00 31.42 386 VAL A C 1
ATOM 2483 O O . VAL A 1 339 ? -2.206 2.377 3.764 1.00 24.52 386 VAL A O 1
ATOM 2487 N N . ILE A 1 340 ? -2.733 0.188 3.724 1.00 25.36 387 ILE A N 1
ATOM 2488 C CA . ILE A 1 340 ? -4.152 0.513 3.567 1.00 29.84 387 ILE A CA 1
ATOM 2489 C C . ILE A 1 340 ? -4.907 0.287 4.872 1.00 26.60 387 ILE A C 1
ATOM 2490 O O . ILE A 1 340 ? -4.862 -0.797 5.464 1.00 29.82 387 ILE A O 1
ATOM 2495 N N . HIS A 1 341 ? -5.641 1.310 5.282 1.00 28.25 388 HIS A N 1
ATOM 2496 C CA . HIS A 1 341 ? -6.614 1.156 6.392 1.00 28.79 388 HIS A CA 1
ATOM 2497 C C . HIS A 1 341 ? -8.040 0.851 5.909 1.00 28.56 388 HIS A C 1
ATOM 2498 O O . HIS A 1 341 ? -8.763 1.725 5.456 1.00 26.29 388 HIS A O 1
ATOM 2505 N N . HIS A 1 342 ? -8.366 -0.440 5.977 1.00 25.00 389 HIS A N 1
ATOM 2506 C CA . HIS A 1 342 ? -9.671 -1.018 5.713 1.00 29.64 389 HIS A CA 1
ATOM 2507 C C . HIS A 1 342 ? -10.752 -0.425 6.605 1.00 31.25 389 HIS A C 1
ATOM 2508 O O . HIS A 1 342 ? -11.888 -0.229 6.157 1.00 35.44 389 HIS A O 1
ATOM 2515 N N . SER A 1 343 ? -10.406 -0.206 7.883 1.00 33.93 390 SER A N 1
ATOM 2516 C CA . SER A 1 343 ? -11.163 0.700 8.773 1.00 30.79 390 SER A CA 1
ATOM 2517 C C . SER A 1 343 ? -10.220 1.717 9.376 1.00 30.12 390 SER A C 1
ATOM 2518 O O . SER A 1 343 ? -9.006 1.505 9.433 1.00 29.99 390 SER A O 1
ATOM 2521 N N . MET A 1 344 ? -10.784 2.854 9.779 1.00 26.43 391 MET A N 1
ATOM 2522 C CA . MET A 1 344 ? -10.056 3.846 10.555 1.00 27.71 391 MET A CA 1
ATOM 2523 C C . MET A 1 344 ? -9.520 3.251 11.860 1.00 29.83 391 MET A C 1
ATOM 2524 O O . MET A 1 344 ? -9.998 2.206 12.355 1.00 27.48 391 MET A O 1
ATOM 2529 N N . SER A 1 345 ? -8.425 3.847 12.325 1.00 30.97 392 SER A N 1
ATOM 2530 C CA . SER A 1 345 ? -7.816 3.542 13.615 1.00 28.52 392 SER A CA 1
ATOM 2531 C C . SER A 1 345 ? -8.662 4.135 14.758 1.00 26.02 392 SER A C 1
ATOM 2532 O O . SER A 1 345 ? -9.599 4.871 14.513 1.00 26.30 392 SER A O 1
ATOM 2535 N N . LYS A 1 346 ? -8.288 3.834 15.998 1.00 28.47 393 LYS A N 1
ATOM 2536 C CA . LYS A 1 346 ? -8.958 4.378 17.182 1.00 26.11 393 LYS A CA 1
ATOM 2537 C C . LYS A 1 346 ? -8.596 5.816 17.456 1.00 29.16 393 LYS A C 1
ATOM 2538 O O . LYS A 1 346 ? -9.298 6.495 18.168 1.00 30.72 393 LYS A O 1
ATOM 2544 N N . SER A 1 347 ? -7.462 6.257 16.936 1.00 27.28 394 SER A N 1
ATOM 2545 C CA . SER A 1 347 ? -6.947 7.574 17.271 1.00 31.98 394 SER A CA 1
ATOM 2546 C C . SER A 1 347 ? -5.937 7.963 16.224 1.00 27.78 394 SER A C 1
ATOM 2547 O O . SER A 1 347 ? -5.415 7.109 15.549 1.00 21.60 394 SER A O 1
ATOM 2550 N N . MET A 1 348 ? -5.674 9.249 16.089 1.00 23.23 395 MET A N 1
ATOM 2551 C CA . MET A 1 348 ? -4.647 9.737 15.207 1.00 28.01 395 MET A CA 1
ATOM 2552 C C . MET A 1 348 ? -3.282 9.148 15.538 1.00 28.27 395 MET A C 1
ATOM 2553 O O . MET A 1 348 ? -2.497 8.897 14.631 1.00 29.99 395 MET A O 1
ATOM 2558 N N . GLU A 1 349 ? -3.024 8.914 16.828 1.00 31.72 396 GLU A N 1
ATOM 2559 C CA . GLU A 1 349 ? -1.742 8.430 17.310 1.00 33.51 396 GLU A CA 1
ATOM 2560 C C . GLU A 1 349 ? -1.570 7.005 16.818 1.00 30.85 396 GLU A C 1
ATOM 2561 O O . GLU A 1 349 ? -0.502 6.606 16.373 1.00 30.59 396 GLU A O 1
ATOM 2567 N N . ASN A 1 350 ? -2.628 6.233 16.885 1.00 29.89 397 ASN A N 1
ATOM 2568 C CA . ASN A 1 350 ? -2.578 4.895 16.325 1.00 31.10 397 ASN A CA 1
ATOM 2569 C C . ASN A 1 350 ? -2.473 5.024 14.795 1.00 30.77 397 ASN A C 1
ATOM 2570 O O . ASN A 1 350 ? -1.740 4.272 14.195 1.00 29.35 397 ASN A O 1
ATOM 2575 N N . TYR A 1 351 ? -3.140 6.010 14.177 1.00 29.46 398 TYR A N 1
ATOM 2576 C CA . TYR A 1 351 ? -3.117 6.098 12.705 1.00 30.12 398 TYR A CA 1
ATOM 2577 C C . TYR A 1 351 ? -1.682 6.379 12.215 1.00 31.13 398 TYR A C 1
ATOM 2578 O O . TYR A 1 351 ? -1.148 5.653 11.360 1.00 31.08 398 TYR A O 1
ATOM 2587 N N . TYR A 1 352 ? -1.096 7.441 12.763 1.00 30.48 399 TYR A N 1
ATOM 2588 C CA . TYR A 1 352 ? 0.280 7.823 12.483 1.00 30.80 399 TYR A CA 1
ATOM 2589 C C . TYR A 1 352 ? 1.250 6.653 12.568 1.00 30.35 399 TYR A C 1
ATOM 2590 O O . TYR A 1 352 ? 2.093 6.460 11.699 1.00 36.35 399 TYR A O 1
ATOM 2599 N N . GLN A 1 353 ? 1.119 5.873 13.612 1.00 31.22 400 GLN A N 1
ATOM 2600 C CA . GLN A 1 353 ? 2.068 4.803 13.904 1.00 34.93 400 GLN A CA 1
ATOM 2601 C C . GLN A 1 353 ? 1.910 3.615 12.975 1.00 34.26 400 GLN A C 1
ATOM 2602 O O . GLN A 1 353 ? 2.898 2.924 12.624 1.00 31.76 400 GLN A O 1
ATOM 2608 N N . GLU A 1 354 ? 0.653 3.348 12.628 1.00 30.75 401 GLU A N 1
ATOM 2609 C CA . GLU A 1 354 ? 0.266 2.215 11.787 1.00 28.23 401 GLU A CA 1
ATOM 2610 C C . GLU A 1 354 ? 0.608 2.496 10.335 1.00 23.60 401 GLU A C 1
ATOM 2611 O O . GLU A 1 354 ? 1.114 1.650 9.627 1.00 24.87 401 GLU A O 1
ATOM 2617 N N . SER A 1 355 ? 0.326 3.712 9.891 1.00 24.85 402 SER A N 1
ATOM 2618 C CA . SER A 1 355 ? 0.613 4.104 8.544 1.00 22.02 402 SER A CA 1
ATOM 2619 C C . SER A 1 355 ? 2.112 4.380 8.382 1.00 25.50 402 SER A C 1
ATOM 2620 O O . SER A 1 355 ? 2.610 4.308 7.252 1.00 27.20 402 SER A O 1
ATOM 2623 N N . GLY A 1 356 ? 2.798 4.691 9.501 1.00 28.35 403 GLY A N 1
ATOM 2624 C CA . GLY A 1 356 ? 4.238 5.019 9.554 1.00 21.39 403 GLY A CA 1
ATOM 2625 C C . GLY A 1 356 ? 5.107 3.796 9.326 1.00 22.65 403 GLY A C 1
ATOM 2626 O O . GLY A 1 356 ? 6.339 3.894 9.153 1.00 27.41 403 GLY A O 1
ATOM 2627 N N . ARG A 1 357 ? 4.497 2.628 9.335 1.00 24.09 404 ARG A N 1
ATOM 2628 C CA . ARG A 1 357 ? 5.215 1.430 8.947 1.00 25.67 404 ARG A CA 1
ATOM 2629 C C . ARG A 1 357 ? 5.497 1.360 7.406 1.00 31.16 404 ARG A C 1
ATOM 2630 O O . ARG A 1 357 ? 6.296 0.533 6.941 1.00 36.73 404 ARG A O 1
ATOM 2638 N N . ALA A 1 358 ? 4.847 2.233 6.635 1.00 34.62 405 ALA A N 1
ATOM 2639 C CA . ALA A 1 358 ? 5.145 2.421 5.214 1.00 33.16 405 ALA A CA 1
ATOM 2640 C C . ALA A 1 358 ? 6.417 3.243 4.932 1.00 34.66 405 ALA A C 1
ATOM 2641 O O . ALA A 1 358 ? 6.686 4.324 5.543 1.00 29.12 405 ALA A O 1
ATOM 2643 N N . GLY A 1 359 ? 7.140 2.772 3.920 1.00 34.39 406 GLY A N 1
ATOM 2644 C CA . GLY A 1 359 ? 8.185 3.559 3.303 1.00 33.25 406 GLY A CA 1
ATOM 2645 C C . GLY A 1 359 ? 9.333 3.880 4.231 1.00 30.23 406 GLY A C 1
ATOM 2646 O O . GLY A 1 359 ? 9.779 5.018 4.301 1.00 31.58 406 GLY A O 1
ATOM 2647 N N . ARG A 1 360 ? 9.805 2.870 4.949 1.00 29.28 407 ARG A N 1
ATOM 2648 C CA . ARG A 1 360 ? 10.950 3.034 5.861 1.00 30.32 407 ARG A CA 1
ATOM 2649 C C . ARG A 1 360 ? 12.283 2.991 5.098 1.00 31.78 407 ARG A C 1
ATOM 2650 O O . ARG A 1 360 ? 13.342 3.118 5.714 1.00 29.16 407 ARG A O 1
ATOM 2658 N N . ASP A 1 361 ? 12.229 2.783 3.774 1.00 27.60 408 ASP A N 1
ATOM 2659 C CA . ASP A 1 361 ? 13.407 2.961 2.925 1.00 31.33 408 ASP A CA 1
ATOM 2660 C C . ASP A 1 361 ? 13.452 4.380 2.415 1.00 32.33 408 ASP A C 1
ATOM 2661 O O . ASP A 1 361 ? 14.355 4.761 1.677 1.00 35.67 408 ASP A O 1
ATOM 2666 N N . ASP A 1 362 ? 12.471 5.163 2.818 1.00 26.80 409 ASP A N 1
ATOM 2667 C CA . ASP A 1 362 ? 12.455 6.611 2.498 1.00 28.97 409 ASP A CA 1
ATOM 2668 C C . ASP A 1 362 ? 12.073 6.901 1.047 1.00 28.33 409 ASP A C 1
ATOM 2669 O O . ASP A 1 362 ? 12.036 8.080 0.617 1.00 25.88 409 ASP A O 1
ATOM 2674 N N . MET A 1 363 ? 11.745 5.865 0.282 1.00 25.65 410 MET A N 1
ATOM 2675 C CA . MET A 1 363 ? 11.176 6.109 -1.051 1.00 32.28 410 MET A CA 1
ATOM 2676 C C . MET A 1 363 ? 9.654 6.291 -0.951 1.00 35.51 410 MET A C 1
ATOM 2677 O O . MET A 1 363 ? 9.040 5.897 0.072 1.00 37.15 410 MET A O 1
ATOM 2682 N N . LYS A 1 364 ? 9.053 6.933 -1.961 1.00 30.52 411 LYS A N 1
ATOM 2683 C CA . LYS A 1 364 ? 7.617 7.265 -1.922 1.00 26.85 411 LYS A CA 1
ATOM 2684 C C . LYS A 1 364 ? 6.803 6.037 -1.553 1.00 32.96 411 LYS A C 1
ATOM 2685 O O . LYS A 1 364 ? 7.064 4.954 -2.076 1.00 24.78 411 LYS A O 1
ATOM 2688 N N . ALA A 1 365 ? 5.837 6.207 -0.642 1.00 34.05 412 ALA A N 1
ATOM 2689 C CA . ALA A 1 365 ? 4.949 5.106 -0.214 1.00 32.25 412 ALA A CA 1
ATOM 2690 C C . ALA A 1 365 ? 3.580 5.685 0.089 1.00 28.23 412 ALA A C 1
ATOM 2691 O O . ALA A 1 365 ? 3.437 6.890 0.362 1.00 21.33 412 ALA A O 1
ATOM 2693 N N . ASP A 1 366 ? 2.566 4.849 -0.007 1.00 24.04 413 ASP A N 1
ATOM 2694 C CA . ASP A 1 366 ? 1.165 5.337 0.106 1.00 28.05 413 ASP A CA 1
ATOM 2695 C C . ASP A 1 366 ? 0.456 4.969 1.426 1.00 24.32 413 ASP A C 1
ATOM 2696 O O . ASP A 1 366 ? 0.515 3.817 1.901 1.00 31.03 413 ASP A O 1
ATOM 2701 N N . CYS A 1 367 ? -0.262 5.951 1.967 1.00 26.07 414 CYS A N 1
ATOM 2702 C CA . CYS A 1 367 ? -1.087 5.766 3.175 1.00 29.66 414 CYS A CA 1
ATOM 2703 C C . CYS A 1 367 ? -2.568 6.138 2.912 1.00 25.05 414 CYS A C 1
ATOM 2704 O O . CYS A 1 367 ? -2.977 7.307 2.895 1.00 21.65 414 CYS A O 1
ATOM 2707 N N . ILE A 1 368 ? -3.360 5.108 2.689 1.00 23.17 415 ILE A N 1
ATOM 2708 C CA . ILE A 1 368 ? -4.727 5.273 2.205 1.00 30.33 415 ILE A CA 1
ATOM 2709 C C . ILE A 1 368 ? -5.729 4.775 3.240 1.00 27.67 415 ILE A C 1
ATOM 2710 O O . ILE A 1 368 ? -5.769 3.594 3.583 1.00 25.51 415 ILE A O 1
ATOM 2715 N N . LEU A 1 369 ? -6.519 5.688 3.755 1.00 24.03 416 LEU A N 1
ATOM 2716 C CA . LEU A 1 369 ? -7.472 5.333 4.814 1.00 28.05 416 LEU A CA 1
ATOM 2717 C C . LEU A 1 369 ? -8.874 5.255 4.232 1.00 27.03 416 LEU A C 1
ATOM 2718 O O . LEU A 1 369 ? -9.326 6.195 3.615 1.00 27.47 416 LEU A O 1
ATOM 2723 N N . TYR A 1 370 ? -9.535 4.109 4.378 1.00 26.36 417 TYR A N 1
ATOM 2724 C CA . TYR A 1 370 ? -10.969 4.037 3.993 1.00 31.57 417 TYR A CA 1
ATOM 2725 C C . TYR A 1 370 ? -11.940 4.374 5.151 1.00 27.62 417 TYR A C 1
ATOM 2726 O O . TYR A 1 370 ? -12.030 3.592 6.081 1.00 26.29 417 TYR A O 1
ATOM 2735 N N . TYR A 1 371 ? -12.613 5.546 5.074 1.00 23.47 418 TYR A N 1
ATOM 2736 C CA . TYR A 1 371 ? -13.587 6.028 6.075 1.00 28.32 418 TYR A CA 1
ATOM 2737 C C . TYR A 1 371 ? -15.035 5.547 5.835 1.00 27.50 418 TYR A C 1
ATOM 2738 O O . TYR A 1 371 ? -15.655 5.876 4.821 1.00 25.72 418 TYR A O 1
ATOM 2747 N N . GLY A 1 372 ? -15.574 4.779 6.776 1.00 28.09 419 GLY A N 1
ATOM 2748 C CA . GLY A 1 372 ? -16.964 4.328 6.695 1.00 27.01 419 GLY A CA 1
ATOM 2749 C C . GLY A 1 372 ? -17.735 4.690 7.952 1.00 27.34 419 GLY A C 1
ATOM 2750 O O . GLY A 1 372 ? -17.320 4.346 9.053 1.00 26.55 419 GLY A O 1
ATOM 2751 N N . PHE A 1 373 ? -18.834 5.427 7.782 1.00 29.69 420 PHE A N 1
ATOM 2752 C CA . PHE A 1 373 ? -19.772 5.747 8.872 1.00 31.69 420 PHE A CA 1
ATOM 2753 C C . PHE A 1 373 ? -19.947 4.661 9.918 1.00 27.10 420 PHE A C 1
ATOM 2754 O O . PHE A 1 373 ? -19.844 4.898 11.099 1.00 26.91 420 PHE A O 1
ATOM 2762 N N . GLY A 1 374 ? -20.188 3.439 9.492 1.00 28.82 421 GLY A N 1
ATOM 2763 C CA . GLY A 1 374 ? -20.450 2.408 10.449 1.00 27.18 421 GLY A CA 1
ATOM 2764 C C . GLY A 1 374 ? -19.289 2.192 11.387 1.00 30.23 421 GLY A C 1
ATOM 2765 O O . GLY A 1 374 ? -19.459 1.624 12.472 1.00 33.81 421 GLY A O 1
ATOM 2766 N N . ASP A 1 375 ? -18.081 2.546 10.942 1.00 26.59 422 ASP A N 1
ATOM 2767 C CA . ASP A 1 375 ? -16.900 2.205 11.689 1.00 24.16 422 ASP A CA 1
ATOM 2768 C C . ASP A 1 375 ? -16.778 3.013 12.937 1.00 17.80 422 ASP A C 1
ATOM 2769 O O . ASP A 1 375 ? -16.101 2.605 13.872 1.00 21.07 422 ASP A O 1
ATOM 2774 N N . ILE A 1 376 ? -17.319 4.242 12.904 1.00 27.09 423 ILE A N 1
ATOM 2775 C CA . ILE A 1 376 ? -17.412 5.093 14.069 1.00 27.29 423 ILE A CA 1
ATOM 2776 C C . ILE A 1 376 ? -17.936 4.246 15.232 1.00 27.90 423 ILE A C 1
ATOM 2777 O O . ILE A 1 376 ? -17.295 4.152 16.278 1.00 26.55 423 ILE A O 1
ATOM 2782 N N . PHE A 1 377 ? -19.044 3.542 14.999 1.00 27.41 424 PHE A N 1
ATOM 2783 C CA . PHE A 1 377 ? -19.824 2.946 16.074 1.00 25.75 424 PHE A CA 1
ATOM 2784 C C . PHE A 1 377 ? -19.277 1.626 16.531 1.00 30.73 424 PHE A C 1
ATOM 2785 O O . PHE A 1 377 ? -19.338 1.320 17.722 1.00 31.00 424 PHE A O 1
ATOM 2793 N N . ARG A 1 378 ? -18.673 0.887 15.609 1.00 30.31 425 ARG A N 1
ATOM 2794 C CA . ARG A 1 378 ? -17.952 -0.324 15.971 1.00 31.50 425 ARG A CA 1
ATOM 2795 C C . ARG A 1 378 ? -16.768 -0.007 16.877 1.00 31.45 425 ARG A C 1
ATOM 2796 O O . ARG A 1 378 ? -16.518 -0.723 17.834 1.00 31.63 425 ARG A O 1
ATOM 2804 N N . ILE A 1 379 ? -16.059 1.078 16.584 1.00 35.32 426 ILE A N 1
ATOM 2805 C CA . ILE A 1 379 ? -14.906 1.495 17.388 1.00 34.42 426 ILE A CA 1
ATOM 2806 C C . ILE A 1 379 ? -15.363 2.163 18.692 1.00 33.63 426 ILE A C 1
ATOM 2807 O O . ILE A 1 379 ? -14.856 1.837 19.749 1.00 35.26 426 ILE A O 1
ATOM 2812 N N . SER A 1 380 ? -16.316 3.079 18.616 1.00 32.38 427 SER A N 1
ATOM 2813 C CA . SER A 1 380 ? -16.825 3.765 19.822 1.00 35.44 427 SER A CA 1
ATOM 2814 C C . SER A 1 380 ? -17.251 2.750 20.876 1.00 34.41 427 SER A C 1
ATOM 2815 O O . SER A 1 380 ? -16.844 2.827 22.039 1.00 32.92 427 SER A O 1
ATOM 2818 N N . SER A 1 381 ? -18.063 1.793 20.456 1.00 33.21 428 SER A N 1
ATOM 2819 C CA . SER A 1 381 ? -18.518 0.757 21.350 1.00 36.63 428 SER A CA 1
ATOM 2820 C C . SER A 1 381 ? -17.372 -0.026 21.966 1.00 39.75 428 SER A C 1
ATOM 2821 O O . SER A 1 381 ? -17.400 -0.332 23.159 1.00 38.37 428 SER A O 1
ATOM 2824 N N . MET A 1 382 ? -16.352 -0.300 21.156 1.00 42.25 429 MET A N 1
ATOM 2825 C CA . MET A 1 382 ? -15.216 -1.128 21.566 1.00 40.97 429 MET A CA 1
ATOM 2826 C C . MET A 1 382 ? -14.326 -0.450 22.608 1.00 36.86 429 MET A C 1
ATOM 2827 O O . MET A 1 382 ? -13.732 -1.139 23.433 1.00 37.14 429 MET A O 1
ATOM 2835 N N . VAL A 1 383 ? -14.232 0.885 22.560 1.00 29.01 430 VAL A N 1
ATOM 2836 C CA . VAL A 1 383 ? -13.333 1.676 23.429 1.00 33.59 430 VAL A CA 1
ATOM 2837 C C . VAL A 1 383 ? -14.087 2.406 24.544 1.00 37.42 430 VAL A C 1
ATOM 2838 O O . VAL A 1 383 ? -13.596 3.411 25.124 1.00 34.37 430 VAL A O 1
ATOM 2842 N N . VAL A 1 384 ? -15.274 1.885 24.851 1.00 38.45 431 VAL A N 1
ATOM 2843 C CA . VAL A 1 384 ? -16.205 2.524 25.792 1.00 36.26 431 VAL A CA 1
ATOM 2844 C C . VAL A 1 384 ? -15.566 2.657 27.192 1.00 36.31 431 VAL A C 1
ATOM 2845 O O . VAL A 1 384 ? -15.644 3.719 27.822 1.00 33.50 431 VAL A O 1
ATOM 2849 N N . MET A 1 385 ? -14.846 1.618 27.613 1.00 35.66 432 MET A N 1
ATOM 2850 C CA . MET A 1 385 ? -14.154 1.602 28.900 1.00 36.95 432 MET A CA 1
ATOM 2851 C C . MET A 1 385 ? -12.919 2.478 29.021 1.00 38.94 432 MET A C 1
ATOM 2852 O O . MET A 1 385 ? -12.363 2.574 30.107 1.00 40.82 432 MET A O 1
ATOM 2857 N N . GLU A 1 386 ? -12.511 3.154 27.946 1.00 41.80 433 GLU A N 1
ATOM 2858 C CA . GLU A 1 386 ? -11.349 4.026 27.999 1.00 42.19 433 GLU A CA 1
ATOM 2859 C C . GLU A 1 386 ? -11.758 5.445 28.330 1.00 42.19 433 GLU A C 1
ATOM 2860 O O . GLU A 1 386 ? -12.659 6.006 27.704 1.00 37.72 433 GLU A O 1
ATOM 2866 N N . ASN A 1 387 ? -11.080 6.006 29.331 1.00 46.49 434 ASN A N 1
ATOM 2867 C CA . ASN A 1 387 ? -11.236 7.402 29.725 1.00 47.74 434 ASN A CA 1
ATOM 2868 C C . ASN A 1 387 ? -11.546 8.296 28.530 1.00 47.17 434 ASN A C 1
ATOM 2869 O O . ASN A 1 387 ? -12.691 8.726 28.377 1.00 48.17 434 ASN A O 1
ATOM 2871 N N . VAL A 1 388 ? -10.550 8.528 27.663 1.00 45.77 435 VAL A N 1
ATOM 2872 C CA . VAL A 1 388 ? -10.709 9.414 26.497 1.00 42.32 435 VAL A CA 1
ATOM 2873 C C . VAL A 1 388 ? -10.786 8.679 25.144 1.00 38.51 435 VAL A C 1
ATOM 2874 O O . VAL A 1 388 ? -10.473 9.256 24.105 1.00 35.67 435 VAL A O 1
ATOM 2878 N N . GLY A 1 389 ? -11.224 7.426 25.166 1.00 30.82 436 GLY A N 1
ATOM 2879 C CA . GLY A 1 389 ? -11.397 6.642 23.965 1.00 33.04 436 GLY A CA 1
ATOM 2880 C C . GLY A 1 389 ? -12.255 7.305 22.905 1.00 34.42 436 GLY A C 1
ATOM 2881 O O . GLY A 1 389 ? -11.850 7.443 21.739 1.00 31.49 436 GLY A O 1
ATOM 2882 N N . GLN A 1 390 ? -13.451 7.707 23.307 1.00 30.41 437 GLN A N 1
ATOM 2883 C CA . GLN A 1 390 ? -14.387 8.305 22.397 1.00 31.21 437 GLN A CA 1
ATOM 2884 C C . GLN A 1 390 ? -13.834 9.594 21.833 1.00 32.63 437 GLN A C 1
ATOM 2885 O O . GLN A 1 390 ? -13.903 9.821 20.632 1.00 31.29 437 GLN A O 1
ATOM 2891 N N . GLN A 1 391 ? -13.286 10.431 22.699 1.00 32.02 438 GLN A N 1
ATOM 2892 C CA . GLN A 1 391 ? -12.695 11.718 22.297 1.00 30.10 438 GLN A CA 1
ATOM 2893 C C . GLN A 1 391 ? -11.545 11.530 21.271 1.00 33.78 438 GLN A C 1
ATOM 2894 O O . GLN A 1 391 ? -11.321 12.385 20.405 1.00 30.53 438 GLN A O 1
ATOM 2898 N N . LYS A 1 392 ? -10.819 10.414 21.375 1.00 29.58 439 LYS A N 1
ATOM 2899 C CA . LYS A 1 392 ? -9.678 10.151 20.479 1.00 32.86 439 LYS A CA 1
ATOM 2900 C C . LYS A 1 392 ? -10.215 9.683 19.118 1.00 35.42 439 LYS A C 1
ATOM 2901 O O . LYS A 1 392 ? -9.710 10.092 18.087 1.00 34.16 439 LYS A O 1
ATOM 2907 N N . LEU A 1 393 ? -11.240 8.821 19.149 1.00 37.69 440 LEU A N 1
ATOM 2908 C CA . LEU A 1 393 ? -11.974 8.378 17.963 1.00 33.42 440 LEU A CA 1
ATOM 2909 C C . LEU A 1 393 ? -12.523 9.567 17.213 1.00 30.89 440 LEU A C 1
ATOM 2910 O O . LEU A 1 393 ? -12.378 9.654 16.014 1.00 30.13 440 LEU A O 1
ATOM 2915 N N . TYR A 1 394 ? -13.137 10.504 17.905 1.00 31.71 441 TYR A N 1
ATOM 2916 C CA . TYR A 1 394 ? -13.767 11.614 17.206 1.00 31.55 441 TYR A CA 1
ATOM 2917 C C . TYR A 1 394 ? -12.750 12.519 16.489 1.00 32.87 441 TYR A C 1
ATOM 2918 O O . TYR A 1 394 ? -13.073 13.151 15.481 1.00 34.73 441 TYR A O 1
ATOM 2927 N N . GLU A 1 395 ? -11.550 12.620 17.036 1.00 34.51 442 GLU A N 1
ATOM 2928 C CA . GLU A 1 395 ? -10.447 13.374 16.418 1.00 34.26 442 GLU A CA 1
ATOM 2929 C C . GLU A 1 395 ? -10.045 12.725 15.097 1.00 28.48 442 GLU A C 1
ATOM 2930 O O . GLU A 1 395 ? -9.833 13.389 14.109 1.00 32.50 442 GLU A O 1
ATOM 2936 N N . MET A 1 396 ? -9.993 11.405 15.096 1.00 26.61 443 MET A N 1
ATOM 2937 C CA . MET A 1 396 ? -9.760 10.623 13.907 1.00 24.76 443 MET A CA 1
ATOM 2938 C C . MET A 1 396 ? -10.885 10.784 12.883 1.00 25.58 443 MET A C 1
ATOM 2939 O O . MET A 1 396 ? -10.623 10.872 11.675 1.00 27.15 443 MET A O 1
ATOM 2944 N N . VAL A 1 397 ? -12.128 10.824 13.354 1.00 20.23 444 VAL A N 1
ATOM 2945 C CA . VAL A 1 397 ? -13.268 11.042 12.481 1.00 20.24 444 VAL A CA 1
ATOM 2946 C C . VAL A 1 397 ? -13.157 12.418 11.852 1.00 23.71 444 VAL A C 1
ATOM 2947 O O . VAL A 1 397 ? -13.408 12.568 10.663 1.00 28.40 444 VAL A O 1
ATOM 2951 N N . SER A 1 398 ? -12.754 13.401 12.640 1.00 24.67 445 SER A N 1
ATOM 2952 C CA A SER A 1 398 ? -12.613 14.785 12.155 0.50 24.97 445 SER A CA 1
ATOM 2953 C CA B SER A 1 398 ? -12.631 14.783 12.132 0.50 23.76 445 SER A CA 1
ATOM 2954 C C . SER A 1 398 ? -11.521 14.924 11.077 1.00 27.69 445 SER A C 1
ATOM 2955 O O . SER A 1 398 ? -11.579 15.816 10.230 1.00 35.36 445 SER A O 1
ATOM 2960 N N . TYR A 1 399 ? -10.510 14.058 11.146 1.00 31.91 446 TYR A N 1
ATOM 2961 C CA . TYR A 1 399 ? -9.455 13.989 10.139 1.00 31.61 446 TYR A CA 1
ATOM 2962 C C . TYR A 1 399 ? -10.082 13.450 8.875 1.00 33.22 446 TYR A C 1
ATOM 2963 O O . TYR A 1 399 ? -9.965 14.054 7.823 1.00 33.03 446 TYR A O 1
ATOM 2972 N N . CYS A 1 400 ? -10.769 12.311 8.993 1.00 33.13 447 CYS A N 1
ATOM 2973 C CA . CYS A 1 400 ? -11.424 11.732 7.873 1.00 32.22 447 CYS A CA 1
ATOM 2974 C C . CYS A 1 400 ? -12.443 12.637 7.201 1.00 32.33 447 CYS A C 1
ATOM 2975 O O . CYS A 1 400 ? -12.665 12.494 6.015 1.00 34.19 447 CYS A O 1
ATOM 2978 N N . GLN A 1 401 ? -13.062 13.544 7.948 1.00 33.30 448 GLN A N 1
ATOM 2979 C CA . GLN A 1 401 ? -14.098 14.433 7.420 1.00 35.28 448 GLN A CA 1
ATOM 2980 C C . GLN A 1 401 ? -13.509 15.622 6.700 1.00 34.86 448 GLN A C 1
ATOM 2981 O O . GLN A 1 401 ? -14.233 16.340 5.987 1.00 36.80 448 GLN A O 1
ATOM 2987 N N . ASN A 1 402 ? -12.222 15.870 6.915 1.00 33.87 449 ASN A N 1
ATOM 2988 C CA . ASN A 1 402 ? -11.589 17.073 6.350 1.00 35.17 449 ASN A CA 1
ATOM 2989 C C . ASN A 1 402 ? -11.276 16.916 4.842 1.00 33.17 449 ASN A C 1
ATOM 2990 O O . ASN A 1 402 ? -10.782 15.881 4.389 1.00 32.76 449 ASN A O 1
ATOM 2995 N N . ILE A 1 403 ? -11.659 17.934 4.068 1.00 34.21 450 ILE A N 1
ATOM 2996 C CA . ILE A 1 403 ? -11.542 17.930 2.598 1.00 32.89 450 ILE A CA 1
ATOM 2997 C C . ILE A 1 403 ? -10.684 19.089 2.045 1.00 35.82 450 ILE A C 1
ATOM 2998 O O . ILE A 1 403 ? -10.328 19.082 0.860 1.00 41.72 450 ILE A O 1
ATOM 3003 N N . SER A 1 404 ? -10.381 20.077 2.879 1.00 35.06 451 SER A N 1
ATOM 3004 C CA . SER A 1 404 ? -9.501 21.169 2.492 1.00 39.91 451 SER A CA 1
ATOM 3005 C C . SER A 1 404 ? -8.080 21.091 3.087 1.00 42.26 451 SER A C 1
ATOM 3006 O O . SER A 1 404 ? -7.101 21.197 2.349 1.00 46.20 451 SER A O 1
ATOM 3009 N N . LYS A 1 405 ? -7.972 20.911 4.400 1.00 41.02 452 LYS A N 1
ATOM 3010 C CA . LYS A 1 405 ? -6.697 21.026 5.114 1.00 42.80 452 LYS A CA 1
ATOM 3011 C C . LYS A 1 405 ? -5.680 19.941 4.783 1.00 41.59 452 LYS A C 1
ATOM 3012 O O . LYS A 1 405 ? -6.016 18.767 4.617 1.00 42.41 452 LYS A O 1
ATOM 3017 N N . CYS A 1 406 ? -4.421 20.367 4.701 1.00 40.76 453 CYS A N 1
ATOM 3018 C CA . CYS A 1 406 ? -3.301 19.463 4.481 1.00 38.83 453 CYS A CA 1
ATOM 3019 C C . CYS A 1 406 ? -3.269 18.384 5.552 1.00 36.40 453 CYS A C 1
ATOM 3020 O O . CYS A 1 406 ? -3.416 18.675 6.716 1.00 39.52 453 CYS A O 1
ATOM 3023 N N . ARG A 1 407 ? -3.071 17.142 5.155 1.00 33.52 454 ARG A N 1
ATOM 3024 C CA . ARG A 1 407 ? -3.102 16.028 6.095 1.00 34.44 454 ARG A CA 1
ATOM 3025 C C . ARG A 1 407 ? -2.038 16.125 7.170 1.00 36.38 454 ARG A C 1
ATOM 3026 O O . ARG A 1 407 ? -2.278 15.765 8.329 1.00 35.50 454 ARG A O 1
ATOM 3034 N N . ARG A 1 408 ? -0.860 16.585 6.750 1.00 37.20 455 ARG A N 1
ATOM 3035 C CA . ARG A 1 408 ? 0.287 16.838 7.606 1.00 36.41 455 ARG A CA 1
ATOM 3036 C C . ARG A 1 408 ? 0.035 17.961 8.573 1.00 36.66 455 ARG A C 1
ATOM 3037 O O . ARG A 1 408 ? 0.463 17.896 9.711 1.00 37.31 455 ARG A O 1
ATOM 3045 N N . VAL A 1 409 ? -0.649 18.997 8.108 1.00 39.10 456 VAL A N 1
ATOM 3046 C CA . VAL A 1 409 ? -1.065 20.110 8.963 1.00 42.76 456 VAL A CA 1
ATOM 3047 C C . VAL A 1 409 ? -1.989 19.646 10.101 1.00 45.96 456 VAL A C 1
ATOM 3048 O O . VAL A 1 409 ? -1.880 20.131 11.232 1.00 45.86 456 VAL A O 1
ATOM 3052 N N . LEU A 1 410 ? -2.864 18.692 9.783 1.00 46.16 457 LEU A N 1
ATOM 3053 C CA . LEU A 1 410 ? -3.837 18.139 10.729 1.00 44.54 457 LEU A CA 1
ATOM 3054 C C . LEU A 1 410 ? -3.151 17.238 11.715 1.00 42.88 457 LEU A C 1
ATOM 3055 O O . LEU A 1 410 ? -3.451 17.297 12.898 1.00 42.63 457 LEU A O 1
ATOM 3060 N N . MET A 1 411 ? -2.235 16.403 11.223 1.00 43.63 458 MET A N 1
ATOM 3061 C CA . MET A 1 411 ? -1.359 15.597 12.081 1.00 44.69 458 MET A CA 1
ATOM 3062 C C . MET A 1 411 ? -0.478 16.433 13.014 1.00 45.90 458 MET A C 1
ATOM 3063 O O . MET A 1 411 ? -0.437 16.155 14.216 1.00 45.43 458 MET A O 1
ATOM 3068 N N . ALA A 1 412 ? 0.206 17.441 12.476 1.00 44.90 459 ALA A N 1
ATOM 3069 C CA . ALA A 1 412 ? 1.060 18.333 13.282 1.00 47.95 459 ALA A CA 1
ATOM 3070 C C . ALA A 1 412 ? 0.307 19.039 14.403 1.00 51.76 459 ALA A C 1
ATOM 3071 O O . ALA A 1 412 ? 0.891 19.339 15.442 1.00 53.55 459 ALA A O 1
ATOM 3073 N N . GLN A 1 413 ? -0.977 19.326 14.186 1.00 56.28 460 GLN A N 1
ATOM 3074 C CA . GLN A 1 413 ? -1.827 19.934 15.225 1.00 59.21 460 GLN A CA 1
ATOM 3075 C C . GLN A 1 413 ? -2.005 18.978 16.403 1.00 59.91 460 GLN A C 1
ATOM 3076 O O . GLN A 1 413 ? -2.204 19.403 17.544 1.00 60.43 460 GLN A O 1
ATOM 3082 N N . HIS A 1 414 ? -1.895 17.689 16.111 1.00 58.89 461 HIS A N 1
ATOM 3083 C CA . HIS A 1 414 ? -2.101 16.646 17.094 1.00 60.78 461 HIS A CA 1
ATOM 3084 C C . HIS A 1 414 ? -0.857 16.325 17.936 1.00 62.37 461 HIS A C 1
ATOM 3085 O O . HIS A 1 414 ? -0.963 16.049 19.133 1.00 62.57 461 HIS A O 1
ATOM 3092 N N . PHE A 1 415 ? 0.311 16.349 17.302 1.00 63.44 462 PHE A N 1
ATOM 3093 C CA . PHE A 1 415 ? 1.580 16.129 17.989 1.00 66.86 462 PHE A CA 1
ATOM 3094 C C . PHE A 1 415 ? 2.151 17.407 18.611 1.00 69.90 462 PHE A C 1
ATOM 3095 O O . PHE A 1 415 ? 3.155 17.349 19.318 1.00 71.86 462 PHE A O 1
ATOM 3103 N N . ASP A 1 416 ? 1.515 18.549 18.343 1.00 72.75 463 ASP A N 1
ATOM 3104 C CA . ASP A 1 416 ? 1.928 19.851 18.888 1.00 74.43 463 ASP A CA 1
ATOM 3105 C C . ASP A 1 416 ? 3.314 20.270 18.400 1.00 74.33 463 ASP A C 1
ATOM 3106 O O . ASP A 1 416 ? 4.127 20.796 19.166 1.00 72.01 463 ASP A O 1
ATOM 3111 N N . GLU A 1 417 ? 3.563 20.035 17.113 1.00 75.22 464 GLU A N 1
ATOM 3112 C CA . GLU A 1 417 ? 4.839 20.352 16.472 1.00 74.85 464 GLU A CA 1
ATOM 3113 C C . GLU A 1 417 ? 4.697 21.646 15.670 1.00 76.40 464 GLU A C 1
ATOM 3114 O O . GLU A 1 417 ? 3.627 21.930 15.132 1.00 74.88 464 GLU A O 1
ATOM 3120 N N . VAL A 1 418 ? 5.776 22.424 15.598 1.00 78.90 465 VAL A N 1
ATOM 3121 C CA . VAL A 1 418 ? 5.730 23.765 15.007 1.00 80.71 465 VAL A CA 1
ATOM 3122 C C . VAL A 1 418 ? 5.355 23.724 13.523 1.00 83.17 465 VAL A C 1
ATOM 3123 O O . VAL A 1 418 ? 4.475 24.471 13.081 1.00 81.62 465 VAL A O 1
ATOM 3125 N N . TRP A 1 419 ? 6.023 22.849 12.767 1.00 86.47 466 TRP A N 1
ATOM 3126 C CA . TRP A 1 419 ? 5.708 22.605 11.342 1.00 87.72 466 TRP A CA 1
ATOM 3127 C C . TRP A 1 419 ? 6.071 23.791 10.425 1.00 88.36 466 TRP A C 1
ATOM 3128 O O . TRP A 1 419 ? 5.214 24.574 10.005 1.00 87.86 466 TRP A O 1
ATOM 3139 N N . ALA A 1 423 ? 6.007 22.209 4.774 1.00 57.11 470 ALA A N 1
ATOM 3140 C CA . ALA A 1 423 ? 6.325 21.802 3.404 1.00 57.04 470 ALA A CA 1
ATOM 3141 C C . ALA A 1 423 ? 5.851 20.382 3.093 1.00 56.00 470 ALA A C 1
ATOM 3142 O O . ALA A 1 423 ? 6.592 19.409 3.292 1.00 57.04 470 ALA A O 1
ATOM 3144 N N . CYS A 1 424 ? 4.619 20.266 2.600 1.00 51.11 471 CYS A N 1
ATOM 3145 C CA . CYS A 1 424 ? 4.062 18.971 2.193 1.00 48.38 471 CYS A CA 1
ATOM 3146 C C . CYS A 1 424 ? 4.510 18.602 0.790 1.00 46.71 471 CYS A C 1
ATOM 3147 O O . CYS A 1 424 ? 4.793 17.426 0.497 1.00 46.22 471 CYS A O 1
ATOM 3150 N N . ASN A 1 425 ? 4.515 19.608 -0.084 1.00 47.17 472 ASN A N 1
ATOM 3151 C CA . ASN A 1 425 ? 4.902 19.451 -1.490 1.00 48.51 472 ASN A CA 1
ATOM 3152 C C . ASN A 1 425 ? 4.024 18.448 -2.229 1.00 45.51 472 ASN A C 1
ATOM 3153 O O . ASN A 1 425 ? 4.512 17.462 -2.794 1.00 45.05 472 ASN A O 1
ATOM 3158 N N . LYS A 1 426 ? 2.719 18.702 -2.205 1.00 45.26 473 LYS A N 1
ATOM 3159 C CA . LYS A 1 426 ? 1.730 17.819 -2.835 1.00 42.68 473 LYS A CA 1
ATOM 3160 C C . LYS A 1 426 ? 1.870 16.310 -2.491 1.00 37.29 473 LYS A C 1
ATOM 3161 O O . LYS A 1 426 ? 1.848 15.441 -3.375 1.00 40.24 473 LYS A O 1
ATOM 3167 N N . MET A 1 427 ? 1.981 15.983 -1.209 1.00 37.51 474 MET A N 1
ATOM 3168 C CA . MET A 1 427 ? 2.095 14.578 -0.778 1.00 36.73 474 MET A CA 1
ATOM 3169 C C . MET A 1 427 ? 0.923 14.153 0.144 1.00 36.42 474 MET A C 1
ATOM 3170 O O . MET A 1 427 ? 1.063 13.330 1.030 1.00 33.75 474 MET A O 1
ATOM 3175 N N . CYS A 1 428 ? -0.255 14.708 -0.123 1.00 33.58 475 CYS A N 1
ATOM 3176 C CA . CYS A 1 428 ? -1.476 14.253 0.489 1.00 33.37 475 CYS A CA 1
ATOM 3177 C C . CYS A 1 428 ? -2.618 14.609 -0.443 1.00 35.73 475 CYS A C 1
ATOM 3178 O O . CYS A 1 428 ? -2.497 15.534 -1.248 1.00 38.67 475 CYS A O 1
ATOM 3181 N N . ASP A 1 429 ? -3.733 13.885 -0.322 1.00 34.65 476 ASP A N 1
ATOM 3182 C CA . ASP A 1 429 ? -4.865 14.112 -1.206 1.00 32.65 476 ASP A CA 1
ATOM 3183 C C . ASP A 1 429 ? -5.366 15.535 -1.218 1.00 34.44 476 ASP A C 1
ATOM 3184 O O . ASP A 1 429 ? -5.724 16.032 -2.272 1.00 42.64 476 ASP A O 1
ATOM 3189 N N . ASN A 1 430 ? -5.379 16.210 -0.079 1.00 39.74 477 ASN A N 1
ATOM 3190 C CA . ASN A 1 430 ? -5.938 17.581 -0.027 1.00 41.72 477 ASN A CA 1
ATOM 3191 C C . ASN A 1 430 ? -5.038 18.678 -0.583 1.00 44.47 477 ASN A C 1
ATOM 3192 O O . ASN A 1 430 ? -5.522 19.759 -0.955 1.00 44.04 477 ASN A O 1
ATOM 3197 N N . CYS A 1 431 ? -3.732 18.427 -0.618 1.00 47.30 478 CYS A N 1
ATOM 3198 C CA . CYS A 1 431 ? -2.793 19.409 -1.159 1.00 47.19 478 CYS A CA 1
ATOM 3199 C C . CYS A 1 431 ? -2.792 19.400 -2.678 1.00 46.45 478 CYS A C 1
ATOM 3200 O O . CYS A 1 431 ? -2.488 20.415 -3.314 1.00 47.77 478 CYS A O 1
ATOM 3203 N N . CYS A 1 432 ? -3.137 18.250 -3.234 1.00 48.92 479 CYS A N 1
ATOM 3204 C CA . CYS A 1 432 ? -3.229 18.059 -4.668 1.00 52.81 479 CYS A CA 1
ATOM 3205 C C . CYS A 1 432 ? -4.550 18.542 -5.296 1.00 57.95 479 CYS A C 1
ATOM 3206 O O . CYS A 1 432 ? -4.617 18.727 -6.512 1.00 60.89 479 CYS A O 1
ATOM 3209 N N . LYS A 1 433 ? -5.591 18.743 -4.489 1.00 61.85 480 LYS A N 1
ATOM 3210 C CA . LYS A 1 433 ? -6.882 19.234 -4.998 1.00 63.63 480 LYS A CA 1
ATOM 3211 C C . LYS A 1 433 ? -6.752 20.654 -5.524 1.00 65.50 480 LYS A C 1
ATOM 3212 O O . LYS A 1 433 ? -6.002 21.458 -4.966 1.00 64.45 480 LYS A O 1
ATOM 3218 N N . ASP A 1 434 ? -7.490 20.955 -6.593 1.00 67.66 481 ASP A N 1
ATOM 3219 C CA . ASP A 1 434 ? -7.541 22.311 -7.150 1.00 70.13 481 ASP A CA 1
ATOM 3220 C C . ASP A 1 434 ? -8.847 23.003 -6.756 1.00 71.01 481 ASP A C 1
ATOM 3221 O O . ASP A 1 434 ? -9.049 24.187 -7.059 1.00 71.43 481 ASP A O 1
ATOM 3223 N N . SER A 1 435 ? -9.712 22.262 -6.057 1.00 70.03 482 SER A N 1
ATOM 3224 C CA . SER A 1 435 ? -11.057 22.719 -5.712 1.00 68.40 482 SER A CA 1
ATOM 3225 C C . SER A 1 435 ? -11.050 23.946 -4.807 1.00 65.48 482 SER A C 1
ATOM 3226 O O . SER A 1 435 ? -10.077 24.206 -4.095 1.00 67.24 482 SER A O 1
ATOM 3229 N N . ALA A 1 436 ? -12.134 24.714 -4.868 1.00 62.19 483 ALA A N 1
ATOM 3230 C CA . ALA A 1 436 ? -12.429 25.712 -3.857 1.00 58.68 483 ALA A CA 1
ATOM 3231 C C . ALA A 1 436 ? -13.473 25.095 -2.916 1.00 56.83 483 ALA A C 1
ATOM 3232 O O . ALA A 1 436 ? -13.954 23.974 -3.145 1.00 53.62 483 ALA A O 1
ATOM 3234 N N . PHE A 1 437 ? -13.804 25.821 -1.850 1.00 56.65 484 PHE A N 1
ATOM 3235 C CA . PHE A 1 437 ? -14.709 25.323 -0.813 1.00 55.55 484 PHE A CA 1
ATOM 3236 C C . PHE A 1 437 ? -15.597 26.448 -0.292 1.00 56.78 484 PHE A C 1
ATOM 3237 O O . PHE A 1 437 ? -15.327 27.638 -0.535 1.00 53.77 484 PHE A O 1
ATOM 3245 N N . GLU A 1 438 ? -16.669 26.067 0.402 1.00 56.46 485 GLU A N 1
ATOM 3246 C CA . GLU A 1 438 ? -17.494 27.042 1.119 1.00 57.21 485 GLU A CA 1
ATOM 3247 C C . GLU A 1 438 ? -18.190 26.445 2.345 1.00 54.27 485 GLU A C 1
ATOM 3248 O O . GLU A 1 438 ? -18.200 25.228 2.542 1.00 51.42 485 GLU A O 1
ATOM 3254 N N . ARG A 1 439 ? -18.747 27.335 3.163 1.00 53.55 486 ARG A N 1
ATOM 3255 C CA . ARG A 1 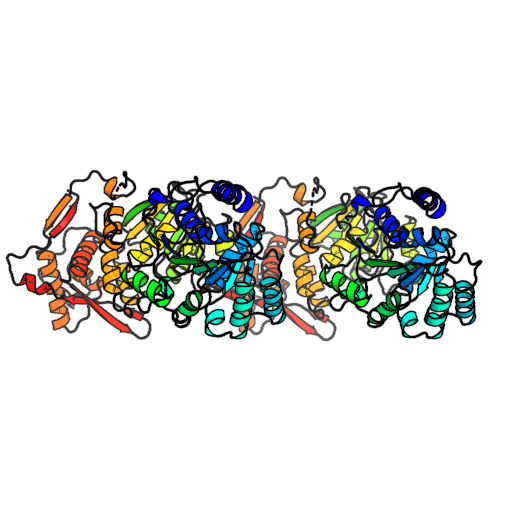439 ? -19.438 26.977 4.393 1.00 53.81 486 ARG A CA 1
ATOM 3256 C C . ARG A 1 439 ? -20.930 26.794 4.132 1.00 52.62 486 ARG A C 1
ATOM 3257 O O . ARG A 1 439 ? -21.651 27.781 4.045 1.00 54.45 486 ARG A O 1
ATOM 3265 N N . LYS A 1 440 ? -21.397 25.551 4.018 1.00 50.75 487 LYS A N 1
ATOM 3266 C CA . LYS A 1 440 ? -22.834 25.258 3.852 1.00 47.68 487 LYS A CA 1
ATOM 3267 C C . LYS A 1 440 ? -23.549 25.231 5.214 1.00 46.26 487 LYS A C 1
ATOM 3268 O O . LYS A 1 440 ? -23.119 24.521 6.113 1.00 43.69 487 LYS A O 1
ATOM 3274 N N . ASN A 1 441 ? -24.627 26.001 5.367 1.00 47.04 488 ASN A N 1
ATOM 3275 C CA . ASN A 1 441 ? -25.451 25.963 6.582 1.00 47.65 488 ASN A CA 1
ATOM 3276 C C . ASN A 1 441 ? -26.328 24.710 6.582 1.00 45.56 488 ASN A C 1
ATOM 3277 O O . ASN A 1 441 ? -27.246 24.603 5.785 1.00 45.39 488 ASN A O 1
ATOM 3282 N N . ILE A 1 442 ? -26.030 23.773 7.485 1.00 43.21 489 ILE A N 1
ATOM 3283 C CA . ILE A 1 442 ? -26.746 22.487 7.582 1.00 39.34 489 ILE A CA 1
ATOM 3284 C C . ILE A 1 442 ? -27.604 22.413 8.864 1.00 38.15 489 ILE A C 1
ATOM 3285 O O . ILE A 1 442 ? -28.040 21.345 9.256 1.00 36.01 489 ILE A O 1
ATOM 3290 N N . THR A 1 443 ? -27.872 23.560 9.479 1.00 38.15 490 THR A N 1
ATOM 3291 C CA . THR A 1 443 ? -28.598 23.621 10.746 1.00 41.14 490 THR A CA 1
ATOM 3292 C C . THR A 1 443 ? -29.954 22.913 10.774 1.00 41.02 490 THR A C 1
ATOM 3293 O O . THR A 1 443 ? -30.208 22.116 11.673 1.00 41.99 490 THR A O 1
ATOM 3297 N N . GLU A 1 444 ? -30.803 23.195 9.791 1.00 41.34 491 GLU A N 1
ATOM 3298 C CA . GLU A 1 444 ? -32.139 22.596 9.725 1.00 43.28 491 GLU A CA 1
ATOM 3299 C C . GLU A 1 444 ? -32.105 21.074 9.679 1.00 40.03 491 GLU A C 1
ATOM 3300 O O . GLU A 1 444 ? -33.018 20.410 10.174 1.00 41.31 491 GLU A O 1
ATOM 3306 N N . TYR A 1 445 ? -31.054 20.517 9.089 1.00 38.06 492 TYR A N 1
ATOM 3307 C CA . TYR A 1 445 ? -30.887 19.068 9.067 1.00 35.64 492 TYR A CA 1
ATOM 3308 C C . TYR A 1 445 ? -30.699 18.526 10.484 1.00 33.45 492 TYR A C 1
ATOM 3309 O O . TYR A 1 445 ? -31.111 17.405 10.797 1.00 35.83 492 TYR A O 1
ATOM 3318 N N . CYS A 1 446 ? -29.989 19.299 11.310 1.00 33.21 493 CYS A N 1
ATOM 3319 C CA . CYS A 1 446 ? -29.752 18.968 12.716 1.00 32.67 493 CYS A CA 1
ATOM 3320 C C . CYS A 1 446 ? -31.041 19.079 13.514 1.00 31.33 493 CYS A C 1
ATOM 3321 O O . CYS A 1 446 ? -31.345 18.190 14.280 1.00 31.22 493 CYS A O 1
ATOM 3324 N N . ARG A 1 447 ? -31.751 20.201 13.364 1.00 32.48 494 ARG A N 1
ATOM 3325 C CA . ARG A 1 447 ? -33.105 20.351 13.925 1.00 34.84 494 ARG A CA 1
ATOM 3326 C C . ARG A 1 447 ? -34.023 19.197 13.569 1.00 36.18 494 ARG A C 1
ATOM 3327 O O . ARG A 1 447 ? -34.695 18.636 14.440 1.00 35.89 494 ARG A O 1
ATOM 3340 N N . ASP A 1 448 ? -34.017 18.824 12.296 1.00 36.36 495 ASP A N 1
ATOM 3341 C CA . ASP A 1 448 ? -34.852 17.739 11.811 1.00 36.78 495 ASP A CA 1
ATOM 3342 C C . ASP A 1 448 ? -34.515 16.402 12.450 1.00 33.82 495 ASP A C 1
ATOM 3343 O O . ASP A 1 448 ? -35.423 15.664 12.791 1.00 35.56 495 ASP A O 1
ATOM 3348 N N . LEU A 1 449 ? -33.228 16.080 12.594 1.00 32.78 496 LEU A N 1
ATOM 3349 C CA . LEU A 1 449 ? -32.810 14.790 13.235 1.00 29.14 496 LEU A CA 1
ATOM 3350 C C . LEU A 1 449 ? -33.126 14.804 14.752 1.00 25.09 496 LEU A C 1
ATOM 3351 O O . LEU A 1 449 ? -33.434 13.794 15.333 1.00 22.02 496 LEU A O 1
ATOM 3356 N N . ILE A 1 450 ? -33.062 15.972 15.380 1.00 26.34 497 ILE A N 1
ATOM 3357 C CA . ILE A 1 450 ? -33.419 16.093 16.791 1.00 31.67 497 ILE A CA 1
ATOM 3358 C C . ILE A 1 450 ? -34.955 15.985 17.040 1.00 29.14 497 ILE A C 1
ATOM 3359 O O . ILE A 1 450 ? -35.378 15.547 18.115 1.00 29.06 497 ILE A O 1
ATOM 3364 N N . LYS A 1 451 ? -35.760 16.413 16.067 1.00 30.81 498 LYS A N 1
ATOM 3365 C CA . LYS A 1 451 ? -37.225 16.194 16.084 1.00 31.93 498 LYS A CA 1
ATOM 3366 C C . LYS A 1 451 ? -37.485 14.691 16.061 1.00 31.55 498 LYS A C 1
ATOM 3367 O O . LYS A 1 451 ? -38.354 14.181 16.782 1.00 29.90 498 LYS A O 1
ATOM 3373 N N . ILE A 1 452 ? -36.703 13.983 15.253 1.00 26.48 499 ILE A N 1
ATOM 3374 C CA . ILE A 1 452 ? -36.811 12.497 15.185 1.00 26.51 499 ILE A CA 1
ATOM 3375 C C . ILE A 1 452 ? -36.403 11.814 16.499 1.00 27.63 499 ILE A C 1
ATOM 3376 O O . ILE A 1 452 ? -37.071 10.897 16.983 1.00 35.09 499 ILE A O 1
ATOM 3381 N N . LEU A 1 453 ? -35.280 12.221 17.070 1.00 31.76 500 LEU A N 1
ATOM 3382 C CA . LEU A 1 453 ? -34.845 11.657 18.346 1.00 29.45 500 LEU A CA 1
ATOM 3383 C C . LEU A 1 453 ? -35.765 12.058 19.515 1.00 27.73 500 LEU A C 1
ATOM 3384 O O . LEU A 1 453 ? -36.048 11.245 20.338 1.00 18.07 500 LEU A O 1
ATOM 3389 N N . LYS A 1 454 ? -36.184 13.324 19.601 1.00 18.31 501 LYS A N 1
ATOM 3390 C CA . LYS A 1 454 ? -37.172 13.757 20.597 1.00 30.27 501 LYS A CA 1
ATOM 3391 C C . LYS A 1 454 ? -38.451 12.915 20.544 1.00 34.30 501 LYS A C 1
ATOM 3392 O O . LYS A 1 454 ? -38.953 12.457 21.575 1.00 37.75 501 LYS A O 1
ATOM 3395 N N . GLN A 1 455 ? -38.957 12.674 19.338 1.00 34.76 502 GLN A N 1
ATOM 3396 C CA . GLN A 1 455 ? -40.134 11.849 19.165 1.00 32.07 502 GLN A CA 1
ATOM 3397 C C . GLN A 1 455 ? -39.842 10.465 19.647 1.00 31.50 502 GLN A C 1
ATOM 3398 O O . GLN A 1 455 ? -40.680 9.867 20.265 1.00 31.49 502 GLN A O 1
ATOM 3404 N N . ALA A 1 456 ? -38.650 9.957 19.347 1.00 29.74 503 ALA A N 1
ATOM 3405 C CA . ALA A 1 456 ? -38.247 8.605 19.752 1.00 28.43 503 ALA A CA 1
ATOM 3406 C C . ALA A 1 456 ? -38.250 8.410 21.280 1.00 29.95 503 ALA A C 1
ATOM 3407 O O . ALA A 1 456 ? -38.608 7.340 21.785 1.00 30.92 503 ALA A O 1
ATOM 3409 N N . GLU A 1 457 ? -37.833 9.425 22.024 1.00 30.13 504 GLU A N 1
ATOM 3410 C CA . GLU A 1 457 ? -37.786 9.293 23.478 1.00 34.11 504 GLU A CA 1
ATOM 3411 C C . GLU A 1 457 ? -39.201 9.475 24.038 1.00 33.85 504 GLU A C 1
ATOM 3412 O O . GLU A 1 457 ? -39.599 8.750 24.935 1.00 36.89 504 GLU A O 1
ATOM 3418 N N . GLU A 1 458 ? -39.970 10.401 23.470 1.00 31.33 505 GLU A N 1
ATOM 3419 C CA . GLU A 1 458 ? -41.379 10.490 23.810 1.00 33.27 505 GLU A CA 1
ATOM 3420 C C . GLU A 1 458 ? -42.113 9.199 23.522 1.00 33.69 505 GLU A C 1
ATOM 3421 O O . GLU A 1 458 ? -43.177 9.037 24.059 1.00 36.19 505 GLU A O 1
ATOM 3427 N N . LEU A 1 459 ? -41.549 8.297 22.700 1.00 34.95 506 LEU A N 1
ATOM 3428 C CA . LEU A 1 459 ? -42.111 6.941 22.444 1.00 30.58 506 LEU A CA 1
ATOM 3429 C C . LEU A 1 459 ? -41.384 5.796 23.133 1.00 31.68 506 LEU A C 1
ATOM 3430 O O . LEU A 1 459 ? -41.720 4.625 22.902 1.00 35.75 506 LEU A O 1
ATOM 3435 N N . ASN A 1 460 ? -40.418 6.104 23.996 1.00 34.71 507 ASN A N 1
ATOM 3436 C CA . ASN A 1 460 ? -39.580 5.095 24.643 1.00 35.31 507 ASN A CA 1
ATOM 3437 C C . ASN A 1 460 ? -38.906 4.167 23.645 1.00 33.54 507 ASN A C 1
ATOM 3438 O O . ASN A 1 460 ? -38.806 2.952 23.892 1.00 31.35 507 ASN A O 1
ATOM 3443 N N . GLU A 1 461 ? -38.426 4.744 22.536 1.00 30.68 508 GLU A N 1
ATOM 3444 C CA . GLU A 1 461 ? -37.761 3.988 21.463 1.00 33.51 508 GLU A CA 1
ATOM 3445 C C . GLU A 1 461 ? -36.263 4.325 21.411 1.00 29.56 508 GLU A C 1
ATOM 3446 O O . GLU A 1 461 ? -35.871 5.468 21.502 1.00 30.42 508 GLU A O 1
ATOM 3452 N N . LYS A 1 462 ? -35.416 3.323 21.306 1.00 28.74 509 LYS A N 1
ATOM 3453 C CA . LYS A 1 462 ? -33.990 3.602 21.130 1.00 35.40 509 LYS A CA 1
ATOM 3454 C C . LYS A 1 462 ? -33.666 3.582 19.640 1.00 32.20 509 LYS A C 1
ATOM 3455 O O . LYS A 1 462 ? -34.049 2.625 18.978 1.00 31.76 509 LYS A O 1
ATOM 3461 N N . LEU A 1 463 ? -33.029 4.649 19.114 1.00 31.60 510 LEU A N 1
ATOM 3462 C CA . LEU A 1 463 ? -32.538 4.685 17.698 1.00 31.51 510 LEU A CA 1
ATOM 3463 C C . LEU A 1 463 ? -31.020 4.416 17.520 1.00 30.80 510 LEU A C 1
ATOM 3464 O O . LEU A 1 463 ? -30.198 5.256 17.846 1.00 28.47 510 LEU A O 1
ATOM 3469 N N . THR A 1 464 ? -30.657 3.257 16.977 1.00 32.19 511 THR A N 1
ATOM 3470 C CA . THR A 1 464 ? -29.334 3.048 16.368 1.00 28.73 511 THR A CA 1
ATOM 3471 C C . THR A 1 464 ? -29.130 4.021 15.241 1.00 23.50 511 THR A C 1
ATOM 3472 O O . THR A 1 464 ? -30.091 4.443 14.649 1.00 30.38 511 THR A O 1
ATOM 3476 N N . PRO A 1 465 ? -27.871 4.339 14.886 1.00 27.60 512 PRO A N 1
ATOM 3477 C CA . PRO A 1 465 ? -27.656 5.297 13.770 1.00 29.36 512 PRO A CA 1
ATOM 3478 C C . PRO A 1 465 ? -28.351 4.955 12.427 1.00 23.98 512 PRO A C 1
ATOM 3479 O O . PRO A 1 465 ? -28.767 5.837 11.711 1.00 25.45 512 PRO A O 1
ATOM 3483 N N . LEU A 1 466 ? -28.457 3.676 12.107 1.00 23.01 513 LEU A N 1
ATOM 3484 C CA . LEU A 1 466 ? -29.226 3.193 10.973 1.00 27.77 513 LEU A CA 1
ATOM 3485 C C . LEU A 1 466 ? -30.699 3.604 11.042 1.00 31.71 513 LEU A C 1
ATOM 3486 O O . LEU A 1 466 ? -31.270 4.045 10.031 1.00 30.99 513 LEU A O 1
ATOM 3491 N N . LYS A 1 467 ? -31.316 3.450 12.228 1.00 28.69 514 LYS A N 1
ATOM 3492 C CA . LYS A 1 467 ? -32.715 3.813 12.414 1.00 27.45 514 LYS A CA 1
ATOM 3493 C C . LYS A 1 467 ? -32.886 5.310 12.300 1.00 27.50 514 LYS A C 1
ATOM 3494 O O . LYS A 1 467 ? -33.904 5.770 11.794 1.00 33.19 514 LYS A O 1
ATOM 3500 N N . LEU A 1 468 ? -31.904 6.082 12.742 1.00 23.91 515 LEU A N 1
ATOM 3501 C CA . LEU A 1 468 ? -32.004 7.559 12.583 1.00 21.67 515 LEU A CA 1
ATOM 3502 C C . LEU A 1 468 ? -31.986 7.960 11.106 1.00 25.58 515 LEU A C 1
ATOM 3503 O O . LEU A 1 468 ? -32.808 8.770 10.678 1.00 30.29 515 LEU A O 1
ATOM 3508 N N . ILE A 1 469 ? -31.036 7.403 10.345 1.00 32.45 516 ILE A N 1
ATOM 3509 C CA . ILE A 1 469 ? -30.836 7.738 8.925 1.00 31.77 516 ILE A CA 1
ATOM 3510 C C . ILE A 1 469 ? -32.056 7.292 8.111 1.00 27.20 516 ILE A C 1
ATOM 3511 O O . ILE A 1 469 ? -32.559 8.031 7.295 1.00 27.39 516 ILE A O 1
ATOM 3515 N N . ASP A 1 470 ? -32.533 6.086 8.361 1.00 29.28 517 ASP A N 1
ATOM 3516 C CA . ASP A 1 470 ? -33.734 5.592 7.712 1.00 31.15 517 ASP A CA 1
ATOM 3517 C C . ASP A 1 470 ? -34.929 6.512 7.906 1.00 34.51 517 ASP A C 1
ATOM 3518 O O . ASP A 1 470 ? -35.646 6.813 6.949 1.00 37.31 517 ASP A O 1
ATOM 3523 N N . SER A 1 471 ? -35.138 6.978 9.135 1.00 33.48 518 SER A N 1
ATOM 3524 C CA . SER A 1 471 ? -36.291 7.827 9.446 1.00 31.82 518 SER A CA 1
ATOM 3525 C C . SER A 1 471 ? -36.176 9.150 8.710 1.00 32.75 518 SER A C 1
ATOM 3526 O O . SER A 1 471 ? -37.155 9.663 8.104 1.00 25.54 518 SER A O 1
ATOM 3529 N N . TRP A 1 472 ? -34.963 9.694 8.759 1.00 30.26 519 TRP A N 1
ATOM 3530 C CA . TRP A 1 472 ? -34.648 10.960 8.077 1.00 31.31 519 TRP A CA 1
ATOM 3531 C C . TRP A 1 472 ? -34.951 10.824 6.582 1.00 33.16 519 TRP A C 1
ATOM 3532 O O . TRP A 1 472 ? -35.421 11.755 5.962 1.00 33.29 519 TRP A O 1
ATOM 3543 N N . MET A 1 473 ? -34.659 9.642 6.042 1.00 32.92 520 MET A N 1
ATOM 3544 C CA . MET A 1 473 ? -34.826 9.336 4.628 1.00 38.43 520 MET A CA 1
ATOM 3545 C C . MET A 1 473 ? -36.268 8.941 4.259 1.00 38.43 520 MET A C 1
ATOM 3546 O O . MET A 1 473 ? -36.565 8.735 3.085 1.00 42.72 520 MET A O 1
ATOM 3551 N N . GLY A 1 474 ? -37.141 8.825 5.263 1.00 36.07 521 GLY A N 1
ATOM 3552 C CA . GLY A 1 474 ? -38.550 8.455 5.084 1.00 34.93 521 GLY A CA 1
ATOM 3553 C C . GLY A 1 474 ? -38.727 6.956 4.937 1.00 35.44 521 GLY A C 1
ATOM 3554 O O . GLY A 1 474 ? -39.695 6.505 4.372 1.00 39.33 521 GLY A O 1
ATOM 3555 N N . LYS A 1 475 ? -37.770 6.188 5.425 1.00 33.50 522 LYS A N 1
ATOM 3556 C CA . LYS A 1 475 ? -37.834 4.727 5.387 1.00 33.80 522 LYS A CA 1
ATOM 3557 C C . LYS A 1 475 ? -37.878 4.218 6.820 1.00 35.51 522 LYS A C 1
ATOM 3558 O O . LYS A 1 475 ? -38.096 4.993 7.756 1.00 35.12 522 LYS A O 1
ATOM 3562 N N . GLY A 1 476 ? -37.675 2.917 7.009 1.00 33.59 523 GLY A N 1
ATOM 3563 C CA . GLY A 1 476 ? -37.732 2.345 8.325 1.00 37.03 523 GLY A CA 1
ATOM 3564 C C . GLY A 1 476 ? -39.161 2.304 8.852 1.00 39.46 523 GLY A C 1
ATOM 3565 O O . GLY A 1 476 ? -40.110 2.627 8.123 1.00 41.98 523 GLY A O 1
ATOM 3566 N N . ALA A 1 477 ? -39.292 1.911 10.121 1.00 36.41 524 ALA A N 1
ATOM 3567 C CA . ALA A 1 477 ? -40.576 1.754 10.812 1.00 33.33 524 ALA A CA 1
ATOM 3568 C C . ALA A 1 477 ? -41.318 3.063 10.846 1.00 32.71 524 ALA A C 1
ATOM 3569 O O . ALA A 1 477 ? -40.747 4.092 11.188 1.00 30.96 524 ALA A O 1
ATOM 3571 N N . ALA A 1 478 ? -42.600 3.031 10.479 1.00 33.67 525 ALA A N 1
ATOM 3572 C CA . ALA A 1 478 ? -43.386 4.266 10.322 1.00 33.24 525 ALA A CA 1
ATOM 3573 C C . ALA A 1 478 ? -43.599 5.072 11.619 1.00 31.02 525 ALA A C 1
ATOM 3574 O O . ALA A 1 478 ? -43.780 6.289 11.562 1.00 27.55 525 ALA A O 1
ATOM 3576 N N . LYS A 1 479 ? -43.583 4.408 12.773 1.00 33.04 526 LYS A N 1
ATOM 3577 C CA . LYS A 1 479 ? -43.712 5.088 14.093 1.00 32.90 526 LYS A CA 1
ATOM 3578 C C . LYS A 1 479 ? -42.570 6.082 14.341 1.00 33.30 526 LYS A C 1
ATOM 3579 O O . LYS A 1 479 ? -42.754 7.213 14.922 1.00 27.85 526 LYS A O 1
ATOM 3585 N N . LEU A 1 480 ? -41.409 5.727 13.790 1.00 30.31 527 LEU A N 1
ATOM 3586 C CA . LEU A 1 480 ? -40.184 6.468 14.035 1.00 27.97 527 LEU A CA 1
ATOM 3587 C C . LEU A 1 480 ? -40.037 7.678 13.143 1.00 30.15 527 LEU A C 1
ATOM 3588 O O . LEU A 1 480 ? -39.068 8.399 13.294 1.00 30.99 527 LEU A O 1
ATOM 3593 N N . ARG A 1 481 ? -41.006 7.933 12.255 1.00 30.68 528 ARG A N 1
ATOM 3594 C CA . ARG A 1 481 ? -40.949 9.087 11.347 1.00 27.37 528 ARG A CA 1
ATOM 3595 C C . ARG A 1 481 ? -41.734 10.289 11.826 1.00 27.14 528 ARG A C 1
ATOM 3596 O O . ARG A 1 481 ? -42.765 10.163 12.475 1.00 31.45 528 ARG A O 1
ATOM 3604 N N . VAL A 1 482 ? -41.253 11.458 11.440 1.00 27.81 529 VAL A N 1
ATOM 3605 C CA . VAL A 1 482 ? -41.798 12.729 11.888 1.00 29.82 529 VAL A CA 1
ATOM 3606 C C . VAL A 1 482 ? -42.361 13.462 10.648 1.00 37.70 529 VAL A C 1
ATOM 3607 O O . VAL A 1 482 ? -41.636 13.701 9.681 1.00 36.60 529 VAL A O 1
ATOM 3611 N N . ALA A 1 483 ? -43.650 13.817 10.676 1.00 38.96 530 ALA A N 1
ATOM 3612 C CA . ALA A 1 483 ? -44.304 14.444 9.530 1.00 38.68 530 ALA A CA 1
ATOM 3613 C C . ALA A 1 483 ? -43.597 15.727 9.111 1.00 41.04 530 ALA A C 1
ATOM 3614 O O . ALA A 1 483 ? -43.251 16.558 9.949 1.00 42.64 530 ALA A O 1
ATOM 3616 N N . GLY A 1 484 ? -43.387 15.885 7.807 1.00 41.34 531 GLY A N 1
ATOM 3617 C CA . GLY A 1 484 ? -42.786 17.100 7.283 1.00 42.61 531 GLY A CA 1
ATOM 3618 C C . GLY A 1 484 ? -41.264 17.133 7.338 1.00 42.75 531 GLY A C 1
ATOM 3619 O O . GLY A 1 484 ? -40.668 18.156 7.028 1.00 45.66 531 GLY A O 1
ATOM 3620 N N . VAL A 1 485 ? -40.629 16.034 7.741 1.00 45.57 532 VAL A N 1
ATOM 3621 C CA . VAL A 1 485 ? -39.162 15.932 7.689 1.00 43.35 532 VAL A CA 1
ATOM 3622 C C . VAL A 1 485 ? -38.764 15.218 6.405 1.00 44.19 532 VAL A C 1
ATOM 3623 O O . VAL A 1 485 ? -38.965 13.999 6.262 1.00 42.55 532 VAL A O 1
ATOM 3627 N N . VAL A 1 486 ? -38.177 15.973 5.478 1.00 45.41 533 VAL A N 1
ATOM 3628 C CA . VAL A 1 486 ? -37.640 15.392 4.247 1.00 44.88 533 VAL A CA 1
ATOM 3629 C C . VAL A 1 486 ? -36.113 15.445 4.264 1.00 42.83 533 VAL A C 1
ATOM 3630 O O . VAL A 1 486 ? -35.524 16.514 4.445 1.00 37.86 533 VAL A O 1
ATOM 3634 N N . ALA A 1 487 ? -35.478 14.288 4.097 1.00 42.64 534 ALA A N 1
ATOM 3635 C CA . ALA A 1 487 ? -34.032 14.239 3.852 1.00 44.64 534 ALA A CA 1
ATOM 3636 C C . ALA A 1 487 ? -33.740 14.836 2.485 1.00 48.41 534 ALA A C 1
ATOM 3637 O O . ALA A 1 487 ? -34.598 14.827 1.592 1.00 43.36 534 ALA A O 1
ATOM 3639 N N . PRO A 1 488 ? -32.522 15.344 2.307 1.00 52.47 535 PRO A N 1
ATOM 3640 C CA . PRO A 1 488 ? -32.176 15.851 0.993 1.00 52.60 535 PRO A CA 1
ATOM 3641 C C . PRO A 1 488 ? -31.851 14.681 0.073 1.00 50.57 535 PRO A C 1
ATOM 3642 O O . PRO A 1 488 ? -31.582 13.582 0.547 1.00 48.47 535 PRO A O 1
ATOM 3646 N N . THR A 1 489 ? -31.880 14.901 -1.235 1.00 52.88 536 THR A N 1
ATOM 3647 C CA . THR A 1 489 ? -31.585 13.823 -2.169 1.00 53.54 536 THR A CA 1
ATOM 3648 C C . THR A 1 489 ? -30.063 13.727 -2.399 1.00 52.03 536 THR A C 1
ATOM 3649 O O . THR A 1 489 ? -29.603 13.443 -3.516 1.00 51.88 536 THR A O 1
ATOM 3651 N N . LEU A 1 490 ? -29.299 13.953 -1.325 1.00 49.21 537 LEU A N 1
ATOM 3652 C CA . LEU A 1 490 ? -27.847 13.812 -1.343 1.00 44.39 537 LEU A CA 1
ATOM 3653 C C . LEU A 1 490 ? -27.609 12.321 -1.215 1.00 43.04 537 LEU A C 1
ATOM 3654 O O . LEU A 1 490 ? -28.467 11.610 -0.704 1.00 47.55 537 LEU A O 1
ATOM 3659 N N . PRO A 1 491 ? -26.474 11.827 -1.717 1.00 41.65 538 PRO A N 1
ATOM 3660 C CA . PRO A 1 491 ? -26.198 10.383 -1.603 1.00 40.93 538 PRO A CA 1
ATOM 3661 C C . PRO A 1 491 ? -25.965 9.982 -0.140 1.00 43.94 538 PRO A C 1
ATOM 3662 O O . PRO A 1 491 ? -25.734 10.848 0.708 1.00 44.31 538 PRO A O 1
ATOM 3666 N N . ARG A 1 492 ? -26.032 8.692 0.169 1.00 42.91 539 ARG A N 1
ATOM 3667 C CA . ARG A 1 492 ? -26.095 8.288 1.568 1.00 40.91 539 ARG A CA 1
ATOM 3668 C C . ARG A 1 492 ? -24.861 8.714 2.360 1.00 38.97 539 ARG A C 1
ATOM 3669 O O . ARG A 1 492 ? -25.005 9.165 3.493 1.00 39.95 539 ARG A O 1
ATOM 3677 N N . GLU A 1 493 ? -23.677 8.599 1.747 1.00 33.46 540 GLU A N 1
ATOM 3678 C CA . GLU A 1 493 ? -22.417 8.888 2.411 1.00 29.20 540 GLU A CA 1
ATOM 3679 C C . GLU A 1 493 ? -22.388 10.369 2.770 1.00 27.05 540 GLU A C 1
ATOM 3680 O O . GLU A 1 493 ? -21.706 10.786 3.693 1.00 29.99 540 GLU A O 1
ATOM 3682 N N . ASP A 1 494 ? -23.121 11.173 2.031 1.00 26.10 541 ASP A N 1
ATOM 3683 C CA . ASP A 1 494 ? -23.202 12.593 2.384 1.00 31.98 541 ASP A CA 1
ATOM 3684 C C . ASP A 1 494 ? -24.070 12.832 3.625 1.00 35.83 541 ASP A C 1
ATOM 3685 O O . ASP A 1 494 ? -23.810 13.753 4.417 1.00 33.93 541 ASP A O 1
ATOM 3690 N N . LEU A 1 495 ? -25.124 12.018 3.760 1.00 37.44 542 LEU A N 1
ATOM 3691 C CA . LEU A 1 495 ? -26.021 12.091 4.920 1.00 35.85 542 LEU A CA 1
ATOM 3692 C C . LEU A 1 495 ? -25.290 11.553 6.131 1.00 29.90 542 LEU A C 1
ATOM 3693 O O . LEU A 1 495 ? -25.364 12.119 7.203 1.00 32.20 542 LEU A O 1
ATOM 3698 N N . GLU A 1 496 ? -24.620 10.416 5.946 1.00 27.37 543 GLU A N 1
ATOM 3699 C CA . GLU A 1 496 ? -23.722 9.878 6.935 1.00 28.81 543 GLU A CA 1
ATOM 3700 C C . GLU A 1 496 ? -22.692 10.872 7.494 1.00 32.06 543 GLU A C 1
ATOM 3701 O O . GLU A 1 496 ? -22.427 10.871 8.703 1.00 30.16 543 GLU A O 1
ATOM 3707 N N . LYS A 1 497 ? -22.149 11.718 6.617 1.00 35.52 544 LYS A N 1
ATOM 3708 C CA . LYS A 1 497 ? -21.142 12.737 6.958 1.00 31.57 544 LYS A CA 1
ATOM 3709 C C . LYS A 1 497 ? -21.736 13.889 7.723 1.00 33.70 544 LYS A C 1
ATOM 3710 O O . LYS A 1 497 ? -21.086 14.481 8.589 1.00 30.68 544 LYS A O 1
ATOM 3716 N N . ILE A 1 498 ? -22.961 14.252 7.366 1.00 33.05 545 ILE A N 1
ATOM 3717 C CA . ILE A 1 498 ? -23.697 15.307 8.063 1.00 29.81 545 ILE A CA 1
ATOM 3718 C C . ILE A 1 498 ? -24.003 14.849 9.500 1.00 26.86 545 ILE A C 1
ATOM 3719 O O . ILE A 1 498 ? -23.900 15.628 10.407 1.00 21.62 545 ILE A O 1
ATOM 3724 N N . ILE A 1 499 ? -24.297 13.562 9.688 1.00 23.29 546 ILE A N 1
ATOM 3725 C CA . ILE A 1 499 ? -24.589 12.991 11.001 1.00 24.96 546 ILE A CA 1
ATOM 3726 C C . ILE A 1 499 ? -23.324 12.782 11.852 1.00 25.48 546 ILE A C 1
ATOM 3727 O O . ILE A 1 499 ? -23.319 13.134 13.026 1.00 28.26 546 ILE A O 1
ATOM 3732 N N . ALA A 1 500 ? -22.255 12.224 11.262 1.00 20.55 547 ALA A N 1
ATOM 3733 C CA . ALA A 1 500 ? -20.951 12.206 11.903 1.00 19.22 547 ALA A CA 1
ATOM 3734 C C . ALA A 1 500 ? -20.524 13.610 12.352 1.00 23.94 547 ALA A C 1
ATOM 3735 O O . ALA A 1 500 ? -20.020 13.799 13.452 1.00 29.56 547 ALA A O 1
ATOM 3737 N N . HIS A 1 501 ? -20.818 14.604 11.554 1.00 23.31 548 HIS A N 1
ATOM 3738 C CA . HIS A 1 501 ? -20.462 16.002 11.917 1.00 20.40 548 HIS A CA 1
ATOM 3739 C C . HIS A 1 501 ? -21.149 16.448 13.211 1.00 26.98 548 HIS A C 1
ATOM 3740 O O . HIS A 1 501 ? -20.504 16.962 14.134 1.00 29.63 548 HIS A O 1
ATOM 3747 N N . PHE A 1 502 ? -22.467 16.280 13.272 1.00 26.81 549 PHE A N 1
ATOM 3748 C CA . PHE A 1 502 ? -23.228 16.619 14.466 1.00 27.91 549 PHE A CA 1
ATOM 3749 C C . PHE A 1 502 ? -22.808 15.719 15.640 1.00 24.25 549 PHE A C 1
ATOM 3750 O O . PHE A 1 502 ? -22.847 16.137 16.769 1.00 28.00 549 PHE A O 1
ATOM 3758 N N . LEU A 1 503 ? -22.448 14.464 15.384 1.00 28.26 550 LEU A N 1
ATOM 3759 C CA . LEU A 1 503 ? -21.972 13.598 16.456 1.00 25.39 550 LEU A CA 1
ATOM 3760 C C . LEU A 1 503 ? -20.703 14.233 17.096 1.00 33.94 550 LEU A C 1
ATOM 3761 O O . LEU A 1 503 ? -20.754 14.785 18.211 1.00 33.65 550 LEU A O 1
ATOM 3766 N N . ILE A 1 504 ? -19.602 14.284 16.350 1.00 35.85 551 ILE A N 1
ATOM 3767 C CA . ILE A 1 504 ? -18.345 14.872 16.850 1.00 31.99 551 ILE A CA 1
ATOM 3768 C C . ILE A 1 504 ? -18.477 16.362 17.313 1.00 32.62 551 ILE A C 1
ATOM 3769 O O . ILE A 1 504 ? -17.732 16.816 18.155 1.00 30.73 551 ILE A O 1
ATOM 3774 N N . GLN A 1 505 ? -19.448 17.101 16.801 1.00 33.73 552 GLN A N 1
ATOM 3775 C CA . GLN A 1 505 ? -19.749 18.465 17.309 1.00 34.28 552 GLN A CA 1
ATOM 3776 C C . GLN A 1 505 ? -20.650 18.479 18.570 1.00 32.40 552 GLN A C 1
ATOM 3777 O O . GLN A 1 505 ? -20.891 19.531 19.149 1.00 28.81 552 GLN A O 1
ATOM 3783 N N . GLN A 1 506 ? -21.199 17.315 18.900 1.00 27.04 553 GLN A N 1
ATOM 3784 C CA . GLN A 1 506 ? -21.957 16.997 20.136 1.00 36.92 553 GLN A CA 1
ATOM 3785 C C . GLN A 1 506 ? -23.386 17.567 20.243 1.00 36.55 553 GLN A C 1
ATOM 3786 O O . GLN A 1 506 ? -23.985 17.527 21.320 1.00 35.29 553 GLN A O 1
ATOM 3792 N N . TYR A 1 507 ? -23.913 18.068 19.124 1.00 35.83 554 TYR A N 1
ATOM 3793 C CA . TYR A 1 507 ? -25.346 18.354 18.960 1.00 29.37 554 TYR A CA 1
ATOM 3794 C C . TYR A 1 507 ? -26.116 17.047 19.109 1.00 23.34 554 TYR A C 1
ATOM 3795 O O . TYR A 1 507 ? -27.287 17.011 19.563 1.00 23.33 554 TYR A O 1
ATOM 3804 N N . LEU A 1 508 ? -25.460 15.993 18.670 1.00 26.90 555 LEU A N 1
ATOM 3805 C CA . LEU A 1 508 ? -25.893 14.612 18.930 1.00 22.87 555 LEU A CA 1
ATOM 3806 C C . LEU A 1 508 ? -24.848 13.949 19.805 1.00 26.86 555 LEU A C 1
ATOM 3807 O O . LEU A 1 508 ? -23.763 14.462 19.896 1.00 26.21 555 LEU A O 1
ATOM 3812 N N . LYS A 1 509 ? -25.162 12.805 20.446 1.00 13.98 556 LYS A N 1
ATOM 3813 C CA . LYS A 1 509 ? -24.198 12.121 21.278 1.00 20.51 556 LYS A CA 1
ATOM 3814 C C . LYS A 1 509 ? -24.570 10.685 21.135 1.00 10.31 556 LYS A C 1
ATOM 3815 O O . LYS A 1 509 ? -25.670 10.458 20.694 1.00 15.03 556 LYS A O 1
ATOM 3821 N N . GLU A 1 510 ? -23.629 9.785 21.397 1.00 21.35 557 GLU A N 1
ATOM 3822 C CA . GLU A 1 510 ? -23.895 8.358 21.534 1.00 19.16 557 GLU A CA 1
ATOM 3823 C C . GLU A 1 510 ? -24.317 7.943 22.963 1.00 24.69 557 GLU A C 1
ATOM 3824 O O . GLU A 1 510 ? -23.871 8.527 23.943 1.00 25.04 557 GLU A O 1
ATOM 3830 N N . ASP A 1 511 ? -25.062 6.835 23.040 1.00 22.92 558 ASP A N 1
ATOM 3831 C CA . ASP A 1 511 ? -25.602 6.282 24.265 1.00 24.76 558 ASP A CA 1
ATOM 3832 C C . ASP A 1 511 ? -25.333 4.801 24.120 1.00 23.03 558 ASP A C 1
ATOM 3833 O O . ASP A 1 511 ? -25.809 4.219 23.168 1.00 27.45 558 ASP A O 1
ATOM 3838 N N . TYR A 1 512 ? -24.583 4.193 25.020 1.00 23.45 559 TYR A N 1
ATOM 3839 C CA . TYR A 1 512 ? -24.272 2.762 24.882 1.00 23.73 559 TYR A CA 1
ATOM 3840 C C . TYR A 1 512 ? -25.153 1.884 25.715 1.00 28.07 559 TYR A C 1
ATOM 3841 O O . TYR A 1 512 ? -25.582 2.262 26.807 1.00 26.28 559 TYR A O 1
ATOM 3850 N N . SER A 1 513 ? -25.370 0.663 25.214 1.00 31.07 560 SER A N 1
ATOM 3851 C CA . SER A 1 513 ? -26.064 -0.361 25.923 1.00 30.06 560 SER A CA 1
ATOM 3852 C C . SER A 1 513 ? -25.177 -1.584 25.947 1.00 31.20 560 SER A C 1
ATOM 3853 O O . SER A 1 513 ? -24.629 -1.985 24.926 1.00 28.61 560 SER A O 1
ATOM 3856 N N . PHE A 1 514 ? -25.039 -2.152 27.132 1.00 31.16 561 PHE A N 1
ATOM 3857 C CA . PHE A 1 514 ? -24.238 -3.324 27.356 1.00 35.18 561 PHE A CA 1
ATOM 3858 C C . PHE A 1 514 ? -25.206 -4.460 27.336 1.00 35.99 561 PHE A C 1
ATOM 3859 O O . PHE A 1 514 ? -26.203 -4.430 28.032 1.00 36.71 561 PHE A O 1
ATOM 3867 N N . THR A 1 515 ? -24.932 -5.454 26.507 1.00 40.99 562 THR A N 1
ATOM 3868 C CA . THR A 1 515 ? -25.874 -6.528 26.309 1.00 42.11 562 THR A CA 1
ATOM 3869 C C . THR A 1 515 ? -25.098 -7.790 26.572 1.00 42.73 562 THR A C 1
ATOM 3870 O O . THR A 1 515 ? -23.872 -7.743 26.724 1.00 41.38 562 THR A O 1
ATOM 3874 N N . ALA A 1 516 ? -25.806 -8.909 26.653 1.00 48.00 563 ALA A N 1
ATOM 3875 C CA . ALA A 1 516 ? -25.186 -10.195 26.997 1.00 52.74 563 ALA A CA 1
ATOM 3876 C C . ALA A 1 516 ? -23.770 -10.355 26.430 1.00 57.76 563 ALA A C 1
ATOM 3877 O O . ALA A 1 516 ? -22.829 -10.685 27.167 1.00 59.10 563 ALA A O 1
ATOM 3879 N N . TYR A 1 517 ? -23.623 -10.111 25.126 1.00 61.40 564 TYR A N 1
ATOM 3880 C CA . TYR A 1 517 ? -22.368 -10.404 24.420 1.00 63.51 564 TYR A CA 1
ATOM 3881 C C . TYR A 1 517 ? -21.651 -9.185 23.828 1.00 61.19 564 TYR A C 1
ATOM 3882 O O . TYR A 1 517 ? -20.434 -9.243 23.601 1.00 60.19 564 TYR A O 1
ATOM 3891 N N . ALA A 1 518 ? -22.384 -8.091 23.601 1.00 56.98 565 ALA A N 1
ATOM 3892 C CA . ALA A 1 518 ? -21.861 -6.954 22.832 1.00 54.10 565 ALA A CA 1
ATOM 3893 C C . ALA A 1 518 ? -22.280 -5.604 23.414 1.00 48.93 565 ALA A C 1
ATOM 3894 O O . ALA A 1 518 ? -23.340 -5.509 24.007 1.00 49.53 565 ALA A O 1
ATOM 3896 N N . THR A 1 519 ? -21.451 -4.576 23.220 1.00 42.98 566 THR A N 1
ATOM 3897 C CA . THR A 1 519 ? -21.828 -3.178 23.482 1.00 37.91 566 THR A CA 1
ATOM 3898 C C . THR A 1 519 ? -22.298 -2.519 22.193 1.00 38.58 566 THR A C 1
ATOM 3899 O O . THR A 1 519 ? -21.578 -2.531 21.213 1.00 41.49 566 THR A O 1
ATOM 3903 N N . ILE A 1 520 ? -23.491 -1.934 22.189 1.00 34.51 567 ILE A N 1
ATOM 3904 C CA . ILE A 1 520 ? -24.029 -1.312 20.989 1.00 35.27 567 ILE A CA 1
ATOM 3905 C C . ILE A 1 520 ? -24.284 0.169 21.229 1.00 28.22 567 ILE A C 1
ATOM 3906 O O . ILE A 1 520 ? -24.464 0.552 22.355 1.00 32.43 567 ILE A O 1
ATOM 3911 N N . SER A 1 521 ? -24.260 0.967 20.158 1.00 27.73 568 SER A N 1
ATOM 3912 C CA A SER A 1 521 ? -24.390 2.428 20.222 0.50 26.28 568 SER A CA 1
ATOM 3913 C CA B SER A 1 521 ? -24.393 2.423 20.228 0.50 26.09 568 SER A CA 1
ATOM 3914 C C . SER A 1 521 ? -25.737 2.905 19.638 1.00 28.66 568 SER A C 1
ATOM 3915 O O . SER A 1 521 ? -26.214 2.372 18.613 1.00 24.63 568 SER A O 1
ATOM 3920 N N . TYR A 1 522 ? -26.352 3.912 20.294 1.00 18.68 569 TYR A N 1
ATOM 3921 C CA . TYR A 1 522 ? -27.618 4.516 19.857 1.00 15.93 569 TYR A CA 1
ATOM 3922 C C . TYR A 1 522 ? -27.277 5.993 19.930 1.00 12.93 569 TYR A C 1
ATOM 3923 O O . TYR A 1 522 ? -26.316 6.264 20.541 1.00 12.78 569 TYR A O 1
ATOM 3932 N N . LEU A 1 523 ? -27.991 6.830 19.218 1.00 16.00 570 LEU A N 1
ATOM 3933 C CA . LEU A 1 523 ? -27.785 8.282 19.232 1.00 23.68 570 LEU A CA 1
ATOM 3934 C C . LEU A 1 523 ? -28.909 8.955 20.004 1.00 26.10 570 LEU A C 1
ATOM 3935 O O . LEU A 1 523 ? -30.044 8.472 19.994 1.00 29.04 570 LEU A O 1
ATOM 3940 N N . LYS A 1 524 ? -28.594 10.121 20.593 1.00 30.37 571 LYS A N 1
ATOM 3941 C CA . LYS A 1 524 ? -29.518 10.887 21.385 1.00 29.64 571 LYS A CA 1
ATOM 3942 C C . LYS A 1 524 ? -29.183 12.345 21.163 1.00 30.21 571 LYS A C 1
ATOM 3943 O O . LYS A 1 524 ? -28.153 12.695 20.550 1.00 27.77 571 LYS A O 1
ATOM 3948 N N . ILE A 1 525 ? -30.068 13.200 21.620 1.00 29.32 572 ILE A N 1
ATOM 3949 C CA . ILE A 1 525 ? -29.792 14.618 21.633 1.00 32.70 572 ILE A CA 1
ATOM 3950 C C . ILE A 1 525 ? -28.572 14.726 22.562 1.00 36.28 572 ILE A C 1
ATOM 3951 O O . ILE A 1 525 ? -28.571 14.196 23.688 1.00 37.39 572 ILE A O 1
ATOM 3956 N N . GLY A 1 526 ? -27.513 15.340 22.046 1.00 37.08 573 GLY A N 1
ATOM 3957 C CA . GLY A 1 526 ? -26.268 15.502 22.775 1.00 36.98 573 GLY A CA 1
ATOM 3958 C C . GLY A 1 526 ? -26.219 16.847 23.471 1.00 35.69 573 GLY A C 1
ATOM 3959 O O . GLY A 1 526 ? -27.135 17.649 23.331 1.00 38.41 573 GLY A O 1
ATOM 3960 N N . PRO A 1 527 ? -25.140 17.109 24.229 1.00 40.05 574 PRO A N 1
ATOM 3961 C CA . PRO A 1 527 ? -25.036 18.311 25.096 1.00 42.32 574 PRO A CA 1
ATOM 3962 C C . PRO A 1 527 ? -25.183 19.677 24.433 1.00 42.68 574 PRO A C 1
ATOM 3963 O O . PRO A 1 527 ? -25.565 20.644 25.102 1.00 41.18 574 PRO A O 1
ATOM 3967 N N . LYS A 1 528 ? -24.866 19.782 23.149 1.00 42.72 575 LYS A N 1
ATOM 3968 C CA . LYS A 1 528 ? -24.808 21.099 22.493 1.00 41.69 575 LYS A CA 1
ATOM 3969 C C . LYS A 1 528 ? -26.114 21.483 21.793 1.00 41.53 575 LYS A C 1
ATOM 3970 O O . LYS A 1 528 ? -26.229 22.583 21.231 1.00 42.64 575 LYS A O 1
ATOM 3975 N N . ALA A 1 529 ? -27.103 20.591 21.842 1.00 40.56 576 ALA A N 1
ATOM 3976 C CA . ALA A 1 529 ? -28.406 20.844 21.225 1.00 42.35 576 ALA A CA 1
ATOM 3977 C C . ALA A 1 529 ? -29.107 22.062 21.816 1.00 44.98 576 ALA A C 1
ATOM 3978 O O . ALA A 1 529 ? -29.981 22.627 21.173 1.00 46.67 576 ALA A O 1
ATOM 3980 N N . ASN A 1 530 ? -28.716 22.481 23.021 1.00 46.96 577 ASN A N 1
ATOM 3981 C CA . ASN A 1 530 ? -29.309 23.679 23.648 1.00 51.24 577 ASN A CA 1
ATOM 3982 C C . ASN A 1 530 ? -28.837 24.989 23.020 1.00 51.22 577 ASN A C 1
ATOM 3983 O O . ASN A 1 530 ? -29.405 26.048 23.292 1.00 53.26 577 ASN A O 1
ATOM 3988 N N . LEU A 1 531 ? -27.794 24.915 22.194 1.00 50.28 578 LEU A N 1
ATOM 3989 C CA . LEU A 1 531 ? -27.385 26.037 21.357 1.00 48.58 578 LEU A CA 1
ATOM 3990 C C . LEU A 1 531 ? -28.432 26.328 20.263 1.00 47.27 578 LEU A C 1
ATOM 3991 O O . LEU A 1 531 ? -28.565 27.464 19.798 1.00 42.70 578 LEU A O 1
ATOM 3996 N N . LEU A 1 532 ? -29.178 25.293 19.872 1.00 46.09 579 LEU A N 1
ATOM 3997 C CA . LEU A 1 532 ? -30.250 25.420 18.898 1.00 45.14 579 LEU A CA 1
ATOM 3998 C C . LEU A 1 532 ? -31.509 26.095 19.481 1.00 47.53 579 LEU A C 1
ATOM 3999 O O . LEU A 1 532 ? -32.449 26.350 18.740 1.00 45.31 579 LEU A O 1
ATOM 4004 N N . ASN A 1 533 ? -31.538 26.380 20.792 1.00 50.72 580 ASN A N 1
ATOM 4005 C CA . ASN A 1 533 ? -32.592 27.247 21.386 1.00 51.88 580 ASN A CA 1
ATOM 4006 C C . ASN A 1 533 ? -32.494 28.678 20.872 1.00 51.49 580 ASN A C 1
ATOM 4007 O O . ASN A 1 533 ? -33.488 29.393 20.787 1.00 52.06 580 ASN A O 1
ATOM 4012 N N . ASN A 1 534 ? -31.275 29.099 20.565 1.00 54.02 581 ASN A N 1
ATOM 4013 C CA . ASN A 1 534 ? -31.051 30.266 19.730 1.00 54.61 581 ASN A CA 1
ATOM 4014 C C . ASN A 1 534 ? -31.520 29.938 18.307 1.00 55.82 581 ASN A C 1
ATOM 4015 O O . ASN A 1 534 ? -30.935 29.079 17.641 1.00 53.08 581 ASN A O 1
ATOM 4020 N N . GLU A 1 535 ? -32.574 30.617 17.845 1.00 58.28 582 GLU A N 1
ATOM 4021 C CA . GLU A 1 535 ? -33.112 30.357 16.502 1.00 61.27 582 GLU A CA 1
ATOM 4022 C C . GLU A 1 535 ? -32.224 30.923 15.387 1.00 59.13 582 GLU A C 1
ATOM 4023 O O . GLU A 1 535 ? -32.408 30.574 14.227 1.00 57.25 582 GLU A O 1
ATOM 4029 N N . ALA A 1 536 ? -31.267 31.783 15.754 1.00 58.81 583 ALA A N 1
ATOM 4030 C CA . ALA A 1 536 ? -30.252 32.298 14.829 1.00 56.79 583 ALA A CA 1
ATOM 4031 C C . ALA A 1 536 ? -28.990 31.422 14.775 1.00 57.03 583 ALA A C 1
ATOM 4032 O O . ALA A 1 536 ? -28.099 31.670 13.965 1.00 56.56 583 ALA A O 1
ATOM 4034 N N . HIS A 1 537 ? -28.905 30.407 15.632 1.00 55.86 584 HIS A N 1
ATOM 4035 C CA . HIS A 1 537 ? -27.753 29.513 15.640 1.00 54.34 584 HIS A CA 1
ATOM 4036 C C . HIS A 1 537 ? -27.505 28.919 14.238 1.00 55.07 584 HIS A C 1
ATOM 4037 O O . HIS A 1 537 ? -28.446 28.626 13.494 1.00 55.76 584 HIS A O 1
ATOM 4044 N N . ALA A 1 538 ? -26.229 28.772 13.887 1.00 53.06 585 ALA A N 1
ATOM 4045 C CA . ALA A 1 538 ? -25.822 28.278 12.584 1.00 50.91 585 ALA A CA 1
ATOM 4046 C C . ALA A 1 538 ? -24.835 27.132 12.743 1.00 49.81 585 ALA A C 1
ATOM 4047 O O . ALA A 1 538 ? -23.798 27.290 13.381 1.00 51.28 585 ALA A O 1
ATOM 4049 N N . ILE A 1 539 ? -25.170 25.973 12.186 1.00 49.46 586 ILE A N 1
ATOM 4050 C CA . ILE A 1 539 ? -24.223 24.868 12.045 1.00 46.27 586 ILE A CA 1
ATOM 4051 C C . ILE A 1 539 ? -23.781 24.832 10.581 1.00 44.75 586 ILE A C 1
ATOM 4052 O O . ILE A 1 539 ? -24.617 24.773 9.678 1.00 41.52 586 ILE A O 1
ATOM 4057 N N . THR A 1 540 ? -22.471 24.916 10.348 1.00 44.50 587 THR A N 1
ATOM 4058 C CA . THR A 1 540 ? -21.926 24.902 8.991 1.00 44.65 587 THR A CA 1
ATOM 4059 C C . THR A 1 540 ? -20.930 23.749 8.804 1.00 42.17 587 THR A C 1
ATOM 4060 O O . THR A 1 540 ? -20.287 23.315 9.754 1.00 44.63 587 THR A O 1
ATOM 4064 N N . MET A 1 541 ? -20.874 23.208 7.589 1.00 42.94 588 MET A N 1
ATOM 4065 C CA . MET A 1 541 ? -19.926 22.152 7.216 1.00 38.60 588 MET A CA 1
ATOM 4066 C C . MET A 1 541 ? -19.269 22.587 5.914 1.00 43.83 588 MET A C 1
ATOM 4067 O O . MET A 1 541 ? -19.942 23.097 5.005 1.00 43.28 588 MET A O 1
ATOM 4072 N N . GLN A 1 542 ? -17.957 22.398 5.813 1.00 44.48 589 GLN A N 1
ATOM 4073 C CA . GLN A 1 542 ? -17.242 22.770 4.604 1.00 44.08 589 GLN A CA 1
ATOM 4074 C C . GLN A 1 542 ? -17.564 21.800 3.449 1.00 44.11 589 GLN A C 1
ATOM 4075 O O . GLN A 1 542 ? -17.517 20.559 3.594 1.00 39.35 589 GLN A O 1
ATOM 4081 N N . VAL A 1 543 ? -17.897 22.389 2.300 1.00 44.35 590 VAL A N 1
ATOM 4082 C CA . VAL A 1 543 ? -18.213 21.631 1.090 1.00 46.91 590 VAL A CA 1
ATOM 4083 C C . VAL A 1 543 ? -17.434 22.211 -0.091 1.00 48.78 590 VAL A C 1
ATOM 4084 O O . VAL A 1 543 ? -17.036 23.382 -0.056 1.00 49.32 590 VAL A O 1
ATOM 4088 N N . THR A 1 544 ? -17.220 21.391 -1.120 1.00 49.75 591 THR A N 1
ATOM 4089 C CA . THR A 1 544 ? -16.632 21.853 -2.388 1.00 55.21 591 THR A CA 1
ATOM 4090 C C . THR A 1 544 ? -17.543 22.862 -3.124 1.00 59.36 591 THR A C 1
ATOM 4091 O O . THR A 1 544 ? -18.771 22.692 -3.159 1.00 58.98 591 THR A O 1
ATOM 4095 N N . LYS A 1 545 ? -16.936 23.913 -3.687 1.00 61.09 592 LYS A N 1
ATOM 4096 C CA . LYS A 1 545 ? -17.629 24.851 -4.593 1.00 62.30 592 LYS A CA 1
ATOM 4097 C C . LYS A 1 545 ? -17.716 24.317 -6.029 1.00 63.50 592 LYS A C 1
ATOM 4098 O O . LYS A 1 545 ? -17.128 23.288 -6.377 1.00 62.86 592 LYS A O 1
ATOM 4102 N N . SER B 1 16 ? 0.625 72.862 33.836 1.00 64.82 63 SER B N 1
ATOM 4103 C CA . SER B 1 16 ? 0.640 72.998 32.349 1.00 65.42 63 SER B CA 1
ATOM 4104 C C . SER B 1 16 ? -0.228 71.936 31.650 1.00 64.72 63 SER B C 1
ATOM 4105 O O . SER B 1 16 ? -0.887 71.117 32.307 1.00 65.18 63 SER B O 1
ATOM 4108 N N . SER B 1 17 ? -0.203 71.961 30.314 1.00 63.70 64 SER B N 1
ATOM 4109 C CA . SER B 1 17 ? -1.209 71.305 29.460 1.00 60.58 64 SER B CA 1
ATOM 4110 C C . SER B 1 17 ? -0.547 70.386 28.423 1.00 55.85 64 SER B C 1
ATOM 4111 O O . SER B 1 17 ? 0.671 70.424 28.266 1.00 56.41 64 SER B O 1
ATOM 4114 N N . PRO B 1 18 ? -1.347 69.576 27.696 1.00 51.39 65 PRO B N 1
ATOM 4115 C CA . PRO B 1 18 ? -0.755 68.500 26.894 1.00 48.20 65 PRO B CA 1
ATOM 4116 C C . PRO B 1 18 ? 0.145 68.967 25.751 1.00 45.45 65 PRO B C 1
ATOM 4117 O O . PRO B 1 18 ? 1.028 68.229 25.352 1.00 45.50 65 PRO B O 1
ATOM 4121 N N . ALA B 1 19 ? -0.073 70.179 25.246 1.00 46.01 66 ALA B N 1
ATOM 4122 C CA . ALA B 1 19 ? 0.704 70.706 24.123 1.00 45.72 66 ALA B CA 1
ATOM 4123 C C . ALA B 1 19 ? 2.187 70.847 24.443 1.00 41.91 66 ALA B C 1
ATOM 4124 O O . ALA B 1 19 ? 3.014 70.570 23.591 1.00 44.48 66 ALA B O 1
ATOM 4126 N N . ALA B 1 20 ? 2.526 71.238 25.672 1.00 39.77 67 ALA B N 1
ATOM 4127 C CA . ALA B 1 20 ? 3.937 71.283 26.110 1.00 38.27 67 ALA B CA 1
ATOM 4128 C C . ALA B 1 20 ? 4.602 69.894 26.153 1.00 38.67 67 ALA B C 1
ATOM 4129 O O . ALA B 1 20 ? 5.832 69.781 26.245 1.00 41.54 67 ALA B O 1
ATOM 4131 N N . TRP B 1 21 ? 3.784 68.853 26.083 1.00 37.59 68 TRP B N 1
ATOM 4132 C CA . TRP B 1 21 ? 4.242 67.464 26.189 1.00 31.90 68 TRP B CA 1
ATOM 4133 C C . TRP B 1 21 ? 4.135 66.718 24.880 1.00 34.22 68 TRP B C 1
ATOM 4134 O O . TRP B 1 21 ? 4.508 65.545 24.799 1.00 34.62 68 TRP B O 1
ATOM 4145 N N . ASN B 1 22 ? 3.627 67.386 23.853 1.00 37.48 69 ASN B N 1
ATOM 4146 C CA . ASN B 1 22 ? 3.551 66.790 22.524 1.00 39.95 69 ASN B CA 1
ATOM 4147 C C . ASN B 1 22 ? 4.842 67.072 21.742 1.00 40.69 69 ASN B C 1
ATOM 4148 O O . ASN B 1 22 ? 4.854 67.803 20.757 1.00 43.03 69 ASN B O 1
ATOM 4153 N N . LYS B 1 23 ? 5.898 66.408 22.200 1.00 41.37 70 LYS B N 1
ATOM 4154 C CA . LYS B 1 23 ? 7.300 66.719 21.938 1.00 41.69 70 LYS B CA 1
ATOM 4155 C C . LYS B 1 23 ? 7.969 65.343 21.878 1.00 40.68 70 LYS B C 1
ATOM 4156 O O . LYS B 1 23 ? 7.599 64.494 22.649 1.00 32.65 70 LYS B O 1
ATOM 4162 N N . GLU B 1 24 ? 8.937 65.109 20.995 1.00 42.17 71 GLU B N 1
ATOM 4163 C CA . GLU B 1 24 ? 9.724 63.876 21.057 1.00 40.63 71 GLU B CA 1
ATOM 4164 C C . GLU B 1 24 ? 11.205 64.208 21.336 1.00 43.57 71 GLU B C 1
ATOM 4165 O O . GLU B 1 24 ? 12.121 63.519 20.875 1.00 44.01 71 GLU B O 1
ATOM 4171 N N . ASP B 1 25 ? 11.367 65.274 22.134 1.00 44.46 72 ASP B N 1
ATOM 4172 C CA . ASP B 1 25 ? 12.615 65.895 22.611 1.00 43.80 72 ASP B CA 1
ATOM 4173 C C . ASP B 1 25 ? 13.233 65.311 23.879 1.00 42.51 72 ASP B C 1
ATOM 4174 O O . ASP B 1 25 ? 14.265 65.813 24.329 1.00 39.70 72 ASP B O 1
ATOM 4179 N N . PHE B 1 26 ? 12.572 64.350 24.521 1.00 37.85 73 PHE B N 1
ATOM 4180 C CA . PHE B 1 26 ? 13.001 63.905 25.836 1.00 34.45 73 PHE B CA 1
ATOM 4181 C C . PHE B 1 26 ? 14.068 62.810 25.684 1.00 34.94 73 PHE B C 1
ATOM 4182 O O . PHE B 1 26 ? 14.203 62.225 24.614 1.00 42.20 73 PHE B O 1
ATOM 4190 N N . PRO B 1 27 ? 14.824 62.521 26.755 1.00 34.77 74 PRO B N 1
ATOM 4191 C CA . PRO B 1 27 ? 15.807 61.441 26.746 1.00 33.42 74 PRO B CA 1
ATOM 4192 C C . PRO B 1 27 ? 15.280 60.085 26.356 1.00 33.44 74 PRO B C 1
ATOM 4193 O O . PRO B 1 27 ? 16.041 59.255 25.856 1.00 27.64 74 PRO B O 1
ATOM 4197 N N . TRP B 1 28 ? 14.003 59.830 26.638 1.00 32.02 75 TRP B N 1
ATOM 4198 C CA . TRP B 1 28 ? 13.442 58.481 26.505 1.00 30.20 75 TRP B CA 1
ATOM 4199 C C . TRP B 1 28 ? 12.784 58.373 25.136 1.00 24.32 75 TRP B C 1
ATOM 4200 O O . TRP B 1 28 ? 12.387 57.289 24.700 1.00 19.80 75 TRP B O 1
ATOM 4211 N N . SER B 1 29 ? 12.664 59.492 24.437 1.00 15.37 76 SER B N 1
ATOM 4212 C CA . SER B 1 29 ? 11.899 59.549 23.176 1.00 20.60 76 SER B CA 1
ATOM 4213 C C . SER B 1 29 ? 12.326 58.643 22.042 1.00 28.64 76 SER B C 1
ATOM 4214 O O . SER B 1 29 ? 11.471 58.120 21.321 1.00 30.92 76 SER B O 1
ATOM 4217 N N . GLY B 1 30 ? 13.635 58.483 21.842 1.00 27.28 77 GLY B N 1
ATOM 4218 C CA . GLY B 1 30 ? 14.124 57.548 20.819 1.00 26.89 77 GLY B CA 1
ATOM 4219 C C . GLY B 1 30 ? 13.711 56.134 21.186 1.00 22.98 77 GLY B C 1
ATOM 4220 O O . GLY B 1 30 ? 13.259 55.333 20.332 1.00 30.01 77 GLY B O 1
ATOM 4221 N N . LYS B 1 31 ? 13.835 55.826 22.466 1.00 23.81 78 LYS B N 1
ATOM 4222 C CA . LYS B 1 31 ? 13.445 54.487 23.002 1.00 27.03 78 LYS B CA 1
ATOM 4223 C C . LYS B 1 31 ? 11.942 54.193 22.898 1.00 26.73 78 LYS B C 1
ATOM 4224 O O . LYS B 1 31 ? 11.528 53.044 22.606 1.00 27.79 78 LYS B O 1
ATOM 4230 N N . VAL B 1 32 ? 11.137 55.199 23.214 1.00 25.75 79 VAL B N 1
ATOM 4231 C CA . VAL B 1 32 ? 9.663 55.115 23.155 1.00 27.53 79 VAL B CA 1
ATOM 4232 C C . VAL B 1 32 ? 9.195 54.843 21.734 1.00 27.73 79 VAL B C 1
ATOM 4233 O O . VAL B 1 32 ? 8.362 53.981 21.522 1.00 34.08 79 VAL B O 1
ATOM 4237 N N . LYS B 1 33 ? 9.742 55.579 20.771 1.00 30.71 80 LYS B N 1
ATOM 4238 C CA . LYS B 1 33 ? 9.389 55.409 19.365 1.00 31.13 80 LYS B CA 1
ATOM 4239 C C . LYS B 1 33 ? 9.768 54.018 18.929 1.00 32.27 80 LYS B C 1
ATOM 4240 O O . LYS B 1 33 ? 9.040 53.351 18.217 1.00 33.47 80 LYS B O 1
ATOM 4243 N N . ASP B 1 34 ? 10.913 53.564 19.386 1.00 34.02 81 ASP B N 1
ATOM 4244 C CA . ASP B 1 34 ? 11.415 52.296 18.935 1.00 33.01 81 ASP B CA 1
ATOM 4245 C C . ASP B 1 34 ? 10.592 51.147 19.495 1.00 32.47 81 ASP B C 1
ATOM 4246 O O . ASP B 1 34 ? 10.390 50.128 18.821 1.00 37.70 81 ASP B O 1
ATOM 4251 N N . ILE B 1 35 ? 10.143 51.294 20.741 1.00 31.95 82 ILE B N 1
ATOM 4252 C CA . ILE B 1 35 ? 9.348 50.270 21.372 1.00 31.44 82 ILE B CA 1
ATOM 4253 C C . ILE B 1 35 ? 7.977 50.253 20.681 1.00 26.16 82 ILE B C 1
ATOM 4254 O O . ILE B 1 35 ? 7.433 49.195 20.426 1.00 29.12 82 ILE B O 1
ATOM 4259 N N . LEU B 1 36 ? 7.450 51.425 20.335 1.00 27.80 83 LEU B N 1
ATOM 4260 C CA . LEU B 1 36 ? 6.141 51.548 19.679 1.00 27.95 83 LEU B CA 1
ATOM 4261 C C . LEU B 1 36 ? 6.114 50.777 18.362 1.00 31.88 83 LEU B C 1
ATOM 4262 O O . LEU B 1 36 ? 5.220 49.957 18.107 1.00 33.52 83 LEU B O 1
ATOM 4267 N N . GLN B 1 37 ? 7.108 51.050 17.531 1.00 33.14 84 GLN B N 1
ATOM 4268 C CA . GLN B 1 37 ? 7.177 50.494 16.186 1.00 33.11 84 GLN B CA 1
ATOM 4269 C C . GLN B 1 37 ? 7.590 49.045 16.204 1.00 34.68 84 GLN B C 1
ATOM 4270 O O . GLN B 1 37 ? 6.924 48.225 15.582 1.00 37.05 84 GLN B O 1
ATOM 4276 N N . ASN B 1 38 ? 8.621 48.704 16.970 1.00 34.31 85 ASN B N 1
ATOM 4277 C CA . ASN B 1 38 ? 9.189 47.358 16.898 1.00 33.14 85 ASN B CA 1
ATOM 4278 C C . ASN B 1 38 ? 8.708 46.332 17.884 1.00 33.40 85 ASN B C 1
ATOM 4279 O O . ASN B 1 38 ? 8.914 45.143 17.653 1.00 36.28 85 ASN B O 1
ATOM 4284 N N . VAL B 1 39 ? 8.090 46.757 18.984 1.00 36.81 86 VAL B N 1
ATOM 4285 C CA . VAL B 1 39 ? 7.511 45.822 19.974 1.00 34.13 86 VAL B CA 1
ATOM 4286 C C . VAL B 1 39 ? 5.981 45.795 19.859 1.00 33.05 86 VAL B C 1
ATOM 4287 O O . VAL B 1 39 ? 5.356 44.735 19.802 1.00 26.77 86 VAL B O 1
ATOM 4291 N N . PHE B 1 40 ? 5.383 46.973 19.836 1.00 27.34 87 PHE B N 1
ATOM 4292 C CA . PHE B 1 40 ? 3.933 47.112 19.694 1.00 33.15 87 PHE B CA 1
ATOM 4293 C C . PHE B 1 40 ? 3.468 47.051 18.226 1.00 35.36 87 PHE B C 1
ATOM 4294 O O . PHE B 1 40 ? 2.266 46.932 17.967 1.00 37.67 87 PHE B O 1
ATOM 4302 N N . LYS B 1 41 ? 4.404 47.122 17.274 1.00 36.27 88 LYS B N 1
ATOM 4303 C CA . LYS B 1 41 ? 4.060 47.086 15.831 1.00 37.69 88 LYS B CA 1
ATOM 4304 C C . LYS B 1 41 ? 3.026 48.144 15.458 1.00 36.63 88 LYS B C 1
ATOM 4305 O O . LYS B 1 41 ? 2.114 47.891 14.669 1.00 38.70 88 LYS B O 1
ATOM 4311 N N . LEU B 1 42 ? 3.169 49.324 16.052 1.00 37.35 89 LEU B N 1
ATOM 4312 C CA . LEU B 1 42 ? 2.314 50.449 15.763 1.00 34.67 89 LEU B CA 1
ATOM 4313 C C . LEU B 1 42 ? 3.166 51.523 15.131 1.00 37.72 89 LEU B C 1
ATOM 4314 O O . LEU B 1 42 ? 4.344 51.636 15.453 1.00 38.16 89 LEU B O 1
ATOM 4319 N N . GLU B 1 43 ? 2.547 52.342 14.279 1.00 36.66 90 GLU B N 1
ATOM 4320 C CA . GLU B 1 43 ? 3.261 53.281 13.432 1.00 41.17 90 GLU B CA 1
ATOM 4321 C C . GLU B 1 43 ? 3.370 54.645 14.071 1.00 39.34 90 GLU B C 1
ATOM 4322 O O . GLU B 1 43 ? 4.421 55.265 14.004 1.00 38.35 90 GLU B O 1
ATOM 4328 N N . LYS B 1 44 ? 2.262 55.121 14.637 1.00 37.14 91 LYS B N 1
ATOM 4329 C CA . LYS B 1 44 ? 2.142 56.503 15.108 1.00 39.95 91 LYS B CA 1
ATOM 4330 C C . LYS B 1 44 ? 1.311 56.527 16.383 1.00 39.44 91 LYS B C 1
ATOM 4331 O O . LYS B 1 44 ? 0.600 55.570 16.673 1.00 37.03 91 LYS B O 1
ATOM 4334 N N . PHE B 1 45 ? 1.416 57.625 17.133 1.00 36.15 92 PHE B N 1
ATOM 4335 C CA . PHE B 1 45 ? 0.629 57.803 18.338 1.00 34.76 92 PHE B CA 1
ATOM 4336 C C . PHE B 1 45 ? -0.736 58.414 17.973 1.00 34.46 92 PHE B C 1
ATOM 4337 O O . PHE B 1 45 ? -0.835 59.342 17.152 1.00 32.29 92 PHE B O 1
ATOM 4345 N N . ARG B 1 46 ? -1.788 57.872 18.573 1.00 32.58 93 ARG B N 1
ATOM 4346 C CA . ARG B 1 46 ? -3.100 58.482 18.481 1.00 31.49 93 ARG B CA 1
ATOM 4347 C C . ARG B 1 46 ? -3.091 59.691 19.373 1.00 32.87 93 ARG B C 1
ATOM 4348 O O . ARG B 1 46 ? -2.196 59.826 20.200 1.00 33.16 93 ARG B O 1
ATOM 4356 N N . PRO B 1 47 ? -4.055 60.604 19.194 1.00 35.28 94 PRO B N 1
ATOM 4357 C CA . PRO B 1 47 ? -4.009 61.806 20.019 1.00 34.66 94 PRO B CA 1
ATOM 4358 C C . PRO B 1 47 ? -3.981 61.558 21.541 1.00 35.26 94 PRO B C 1
ATOM 4359 O O . PRO B 1 47 ? -4.630 60.633 22.049 1.00 36.24 94 PRO B O 1
ATOM 4363 N N . LEU B 1 48 ? -3.180 62.376 22.226 1.00 33.12 95 LEU B N 1
ATOM 4364 C CA . LEU B 1 48 ? -2.860 62.272 23.662 1.00 29.38 95 LEU B CA 1
ATOM 4365 C C . LEU B 1 48 ? -2.007 61.096 24.128 1.00 29.07 95 LEU B C 1
ATOM 4366 O O . LEU B 1 48 ? -1.558 61.078 25.289 1.00 28.68 95 LEU B O 1
ATOM 4371 N N . GLN B 1 49 ? -1.774 60.096 23.290 1.00 31.58 96 GLN B N 1
ATOM 4372 C CA . GLN B 1 49 ? -0.970 58.994 23.769 1.00 29.27 96 GLN B CA 1
ATOM 4373 C C . GLN B 1 49 ? 0.453 59.467 24.053 1.00 30.88 96 GLN B C 1
ATOM 4374 O O . GLN B 1 49 ? 0.964 59.248 25.129 1.00 32.83 96 GLN B O 1
ATOM 4380 N N . LEU B 1 50 ? 1.075 60.154 23.107 1.00 32.85 97 LEU B N 1
ATOM 4381 C CA . LEU B 1 50 ? 2.453 60.576 23.300 1.00 30.74 97 LEU B CA 1
ATOM 4382 C C . LEU B 1 50 ? 2.590 61.372 24.574 1.00 29.42 97 LEU B C 1
ATOM 4383 O O . LEU B 1 50 ? 3.439 61.082 25.408 1.00 23.64 97 LEU B O 1
ATOM 4388 N N . GLU B 1 51 ? 1.748 62.387 24.697 1.00 31.41 98 GLU B N 1
ATOM 4389 C CA . GLU B 1 51 ? 1.796 63.337 25.792 1.00 31.90 98 GLU B CA 1
ATOM 4390 C C . GLU B 1 51 ? 1.670 62.706 27.160 1.00 29.60 98 GLU B C 1
ATOM 4391 O O . GLU B 1 51 ? 2.376 63.116 28.078 1.00 26.35 98 GLU B O 1
ATOM 4397 N N . THR B 1 52 ? 0.777 61.717 27.275 1.00 29.31 99 THR B N 1
ATOM 4398 C CA . THR B 1 52 ? 0.563 60.963 28.505 1.00 29.81 99 THR B CA 1
ATOM 4399 C C . THR B 1 52 ? 1.717 60.001 28.836 1.00 30.96 99 THR B C 1
ATOM 4400 O O . THR B 1 52 ? 2.034 59.765 30.006 1.00 28.28 99 THR B O 1
ATOM 4404 N N . ILE B 1 53 ? 2.263 59.359 27.803 1.00 31.13 100 ILE B N 1
ATOM 4405 C CA . ILE B 1 53 ? 3.496 58.585 27.937 1.00 24.76 100 ILE B CA 1
ATOM 4406 C C . ILE B 1 53 ? 4.646 59.463 28.457 1.00 25.00 100 ILE B C 1
ATOM 4407 O O . ILE B 1 53 ? 5.345 59.106 29.385 1.00 26.68 100 ILE B O 1
ATOM 4412 N N . ASN B 1 54 ? 4.772 60.664 27.930 1.00 25.91 101 ASN B N 1
ATOM 4413 C CA . ASN B 1 54 ? 5.823 61.561 28.366 1.00 24.32 101 ASN B CA 1
ATOM 4414 C C . ASN B 1 54 ? 5.685 62.051 29.814 1.00 30.31 101 ASN B C 1
ATOM 4415 O O . ASN B 1 54 ? 6.707 62.269 30.481 1.00 30.26 101 ASN B O 1
ATOM 4420 N N . VAL B 1 55 ? 4.452 62.298 30.281 1.00 29.77 102 VAL B N 1
ATOM 4421 C CA . VAL B 1 55 ? 4.234 62.802 31.637 1.00 26.37 102 VAL B CA 1
ATOM 4422 C C . VAL B 1 55 ? 4.556 61.711 32.643 1.00 26.29 102 VAL B C 1
ATOM 4423 O O . VAL B 1 55 ? 5.110 61.987 33.678 1.00 31.32 102 VAL B O 1
ATOM 4427 N N . THR B 1 56 ? 4.217 60.475 32.319 1.00 22.29 103 THR B N 1
ATOM 4428 C CA . THR B 1 56 ? 4.504 59.333 33.154 1.00 25.90 103 THR B CA 1
ATOM 4429 C C . THR B 1 56 ? 5.970 58.981 33.170 1.00 28.87 103 THR B C 1
ATOM 4430 O O . THR B 1 56 ? 6.494 58.580 34.205 1.00 29.32 103 THR B O 1
ATOM 4434 N N . MET B 1 57 ? 6.624 59.100 32.018 1.00 31.29 104 MET B N 1
ATOM 4435 C CA . MET B 1 57 ? 8.070 58.908 31.923 1.00 27.55 104 MET B CA 1
ATOM 4436 C C . MET B 1 57 ? 8.822 59.987 32.672 1.00 28.12 104 MET B C 1
ATOM 4437 O O . MET B 1 57 ? 9.897 59.745 33.228 1.00 30.58 104 MET B O 1
ATOM 4442 N N . ALA B 1 58 ? 8.262 61.183 32.696 1.00 30.73 105 ALA B N 1
ATOM 4443 C CA . ALA B 1 58 ? 8.764 62.217 33.573 1.00 30.35 105 ALA B CA 1
ATOM 4444 C C . ALA B 1 58 ? 8.482 61.919 35.059 1.00 33.41 105 ALA B C 1
ATOM 4445 O O . ALA B 1 58 ? 8.934 62.656 35.930 1.00 31.66 105 ALA B O 1
ATOM 4447 N N . GLY B 1 59 ? 7.746 60.841 35.342 1.00 35.41 106 GLY B N 1
ATOM 4448 C CA . GLY B 1 59 ? 7.405 60.438 36.704 1.00 35.19 106 GLY B CA 1
ATOM 4449 C C . GLY B 1 59 ? 6.361 61.310 37.373 1.00 37.10 106 GLY B C 1
ATOM 4450 O O . GLY B 1 59 ? 6.387 61.474 38.593 1.00 33.93 106 GLY B O 1
ATOM 4451 N N . LYS B 1 60 ? 5.442 61.882 36.587 1.00 35.22 107 LYS B N 1
ATOM 4452 C CA . LYS B 1 60 ? 4.326 62.617 37.143 1.00 34.15 107 LYS B CA 1
ATOM 4453 C C . LYS B 1 60 ? 3.020 61.815 37.148 1.00 37.51 107 LYS B C 1
ATOM 4454 O O . LYS B 1 60 ? 2.932 60.705 36.573 1.00 38.29 107 LYS B O 1
ATOM 4459 N N . GLU B 1 61 ? 2.041 62.363 37.875 1.00 37.20 108 GLU B N 1
ATOM 4460 C CA . GL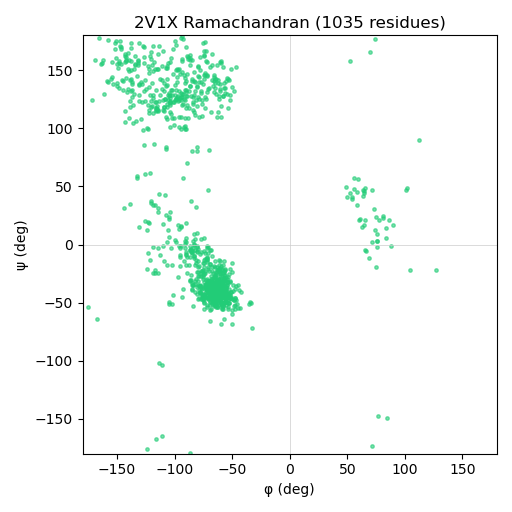U B 1 61 ? 0.706 61.807 38.000 1.00 36.31 108 GLU B CA 1
ATOM 4461 C C . GLU B 1 61 ? -0.186 62.362 36.910 1.00 31.50 108 GLU B C 1
ATOM 4462 O O . GLU B 1 61 ? -0.247 63.563 36.716 1.00 31.68 108 GLU B O 1
ATOM 4468 N N . VAL B 1 62 ? -0.897 61.479 36.229 1.00 32.11 109 VAL B N 1
ATOM 4469 C CA . VAL B 1 62 ? -1.814 61.918 35.197 1.00 31.20 109 VAL B CA 1
ATOM 4470 C C . VAL B 1 62 ? -3.099 61.082 35.173 1.00 30.91 109 VAL B C 1
ATOM 4471 O O . VAL B 1 62 ? -3.093 59.861 35.444 1.00 30.29 109 VAL B O 1
ATOM 4475 N N . PHE B 1 63 ? -4.204 61.767 34.890 1.00 25.60 110 PHE B N 1
ATOM 4476 C CA . PHE B 1 63 ? -5.452 61.132 34.531 1.00 34.12 110 PHE B CA 1
ATOM 4477 C C . PHE B 1 63 ? -5.640 61.270 33.036 1.00 33.16 110 PHE B C 1
ATOM 4478 O O . PHE B 1 63 ? -5.561 62.358 32.516 1.00 29.94 110 PHE B O 1
ATOM 4486 N N . LEU B 1 64 ? -5.868 60.164 32.329 1.00 26.80 111 LEU B N 1
ATOM 4487 C CA . LEU B 1 64 ? -6.157 60.271 30.915 1.00 26.96 111 LEU B CA 1
ATOM 4488 C C . LEU B 1 64 ? -7.615 59.929 30.684 1.00 30.64 111 LEU B C 1
ATOM 4489 O O . LEU B 1 64 ? -8.057 58.809 30.986 1.00 26.99 111 LEU B O 1
ATOM 4494 N N . VAL B 1 65 ? -8.353 60.913 30.172 1.00 30.71 112 VAL B N 1
ATOM 4495 C CA . VAL B 1 65 ? -9.759 60.727 29.749 1.00 32.58 112 VAL B CA 1
ATOM 4496 C C . VAL B 1 65 ? -9.812 60.645 28.238 1.00 29.04 112 VAL B C 1
ATOM 4497 O O . VAL B 1 65 ? -9.535 61.614 27.529 1.00 26.92 112 VAL B O 1
ATOM 4501 N N . MET B 1 66 ? -10.158 59.463 27.747 1.00 19.75 113 MET B N 1
ATOM 4502 C CA . MET B 1 66 ? -10.235 59.217 26.335 1.00 25.94 113 MET B CA 1
ATOM 4503 C C . MET B 1 66 ? -11.242 58.066 26.089 1.00 29.08 113 MET B C 1
ATOM 4504 O O . MET B 1 66 ? -11.302 57.121 26.878 1.00 28.23 113 MET B O 1
ATOM 4509 N N . PRO B 1 67 ? -12.005 58.138 24.983 1.00 29.36 114 PRO B N 1
ATOM 4510 C CA . PRO B 1 67 ? -13.049 57.189 24.598 1.00 26.50 114 PRO B CA 1
ATOM 4511 C C . PRO B 1 67 ? -12.608 55.728 24.610 1.00 27.69 114 PRO B C 1
ATOM 4512 O O . PRO B 1 67 ? -11.459 55.479 24.383 1.00 31.41 114 PRO B O 1
ATOM 4516 N N . THR B 1 68 ? -13.525 54.792 24.862 1.00 26.69 115 THR B N 1
ATOM 4517 C CA . THR B 1 68 ? -13.227 53.345 24.786 1.00 25.57 115 THR B CA 1
ATOM 4518 C C . THR B 1 68 ? -12.829 52.934 23.398 1.00 29.43 115 THR B C 1
ATOM 4519 O O . THR B 1 68 ? -13.419 53.380 22.425 1.00 34.68 115 THR B O 1
ATOM 4523 N N . GLY B 1 69 ? -11.863 52.023 23.306 1.00 34.13 116 GLY B N 1
ATOM 4524 C CA . GLY B 1 69 ? -11.210 51.704 22.048 1.00 30.56 116 GLY B CA 1
ATOM 4525 C C . GLY B 1 69 ? -10.200 52.732 21.551 1.00 30.09 116 GLY B C 1
ATOM 4526 O O . GLY B 1 69 ? -9.593 52.521 20.533 1.00 35.90 116 GLY B O 1
ATOM 4527 N N . GLY B 1 70 ? -10.023 53.843 22.263 1.00 28.46 117 GLY B N 1
ATOM 4528 C CA . GLY B 1 70 ? -9.124 54.916 21.842 1.00 30.36 117 GLY B CA 1
ATOM 4529 C C . GLY B 1 70 ? -7.636 54.641 22.019 1.00 30.00 117 GLY B C 1
ATOM 4530 O O . GLY B 1 70 ? -6.829 55.325 21.410 1.00 27.97 117 GLY B O 1
ATOM 4531 N N . GLY B 1 71 ? -7.286 53.628 22.819 1.00 32.50 118 GLY B N 1
ATOM 4532 C CA . GLY B 1 71 ? -5.881 53.262 23.085 1.00 34.98 118 GLY B CA 1
ATOM 4533 C C . GLY B 1 71 ? -5.285 53.711 24.417 1.00 35.06 118 GLY B C 1
ATOM 4534 O O . GLY B 1 71 ? -4.180 54.260 24.456 1.00 35.73 118 GLY B O 1
ATOM 4535 N N . LYS B 1 72 ? -6.007 53.463 25.513 1.00 32.00 119 LYS B N 1
ATOM 4536 C CA . LYS B 1 72 ? -5.584 53.914 26.837 1.00 24.47 119 LYS B CA 1
ATOM 4537 C C . LYS B 1 72 ? -4.516 53.051 27.410 1.00 25.90 119 LYS B C 1
ATOM 4538 O O . LYS B 1 72 ? -3.578 53.538 28.022 1.00 23.55 119 LYS B O 1
ATOM 4544 N N . SER B 1 73 ? -4.645 51.745 27.229 1.00 25.05 120 SER B N 1
ATOM 4545 C CA . SER B 1 73 ? -3.663 50.882 27.741 1.00 24.98 120 SER B CA 1
ATOM 4546 C C . SER B 1 73 ? -2.274 51.265 27.336 1.00 22.54 120 SER B C 1
ATOM 4547 O O . SER B 1 73 ? -1.358 51.211 28.151 1.00 26.89 120 SER B O 1
ATOM 4550 N N . LEU B 1 74 ? -2.101 51.619 26.072 1.00 23.73 121 LEU B N 1
ATOM 4551 C CA . LEU B 1 74 ? -0.779 51.811 25.536 1.00 24.59 121 LEU B CA 1
ATOM 4552 C C . LEU B 1 74 ? -0.013 52.697 26.465 1.00 25.23 121 LEU B C 1
ATOM 4553 O O . LEU B 1 74 ? 1.175 52.493 26.638 1.00 24.55 121 LEU B O 1
ATOM 4558 N N . CYS B 1 75 ? -0.701 53.663 27.079 1.00 23.81 122 CYS B N 1
ATOM 4559 C CA . CYS B 1 75 ? -0.008 54.709 27.764 1.00 26.63 122 CYS B CA 1
ATOM 4560 C C . CYS B 1 75 ? 0.539 54.292 29.102 1.00 26.83 122 CYS B C 1
ATOM 4561 O O . CYS B 1 75 ? 1.277 55.048 29.699 1.00 21.15 122 CYS B O 1
ATOM 4564 N N . TYR B 1 76 ? 0.225 53.072 29.555 1.00 22.75 123 TYR B N 1
ATOM 4565 C CA . TYR B 1 76 ? 0.936 52.475 30.667 1.00 24.38 123 TYR B CA 1
ATOM 4566 C C . TYR B 1 76 ? 1.707 51.188 30.299 1.00 25.15 123 TYR B C 1
ATOM 4567 O O . TYR B 1 76 ? 2.698 50.853 30.943 1.00 22.80 123 TYR B O 1
ATOM 4576 N N . GLN B 1 77 ? 1.286 50.498 29.251 1.00 25.56 124 GLN B N 1
ATOM 4577 C CA . GLN B 1 77 ? 2.033 49.321 28.808 1.00 30.25 124 GLN B CA 1
ATOM 4578 C C . GLN B 1 77 ? 3.373 49.703 28.200 1.00 29.90 124 GLN B C 1
ATOM 4579 O O . GLN B 1 77 ? 4.353 49.004 28.413 1.00 32.99 124 GLN B O 1
ATOM 4585 N N . LEU B 1 78 ? 3.417 50.789 27.434 1.00 31.67 125 LEU B N 1
ATOM 4586 C CA . LEU B 1 78 ? 4.665 51.183 26.776 1.00 31.42 125 LEU B CA 1
ATOM 4587 C C . LEU B 1 78 ? 5.694 51.638 27.813 1.00 32.62 125 LEU B C 1
ATOM 4588 O O . LEU B 1 78 ? 6.806 51.098 27.824 1.00 21.27 125 LEU B O 1
ATOM 4593 N N . PRO B 1 79 ? 5.351 52.642 28.674 1.00 30.51 126 PRO B N 1
ATOM 4594 C CA . PRO B 1 79 ? 6.297 52.959 29.753 1.00 28.84 126 PRO B CA 1
ATOM 4595 C C . PRO B 1 79 ? 6.770 51.794 30.612 1.00 27.77 126 PRO B C 1
ATOM 4596 O O . PRO B 1 79 ? 7.905 51.824 31.022 1.00 30.89 126 PRO B O 1
ATOM 4600 N N . ALA B 1 80 ? 5.960 50.756 30.834 1.00 26.97 127 ALA B N 1
ATOM 4601 C CA . ALA B 1 80 ? 6.413 49.578 31.595 1.00 28.20 127 ALA B CA 1
ATOM 4602 C C . ALA B 1 80 ? 7.668 48.976 31.013 1.00 30.76 127 ALA B C 1
ATOM 4603 O O . ALA B 1 80 ? 8.480 48.376 31.741 1.00 34.49 127 ALA B O 1
ATOM 4605 N N . LEU B 1 81 ? 7.790 49.099 29.688 1.00 34.40 128 LEU B N 1
ATOM 4606 C CA . LEU B 1 81 ? 8.879 48.514 28.904 1.00 34.00 128 LEU B CA 1
ATOM 4607 C C . LEU B 1 81 ? 10.093 49.435 28.816 1.00 34.38 128 LEU B C 1
ATOM 4608 O O . LEU B 1 81 ? 11.174 48.998 28.458 1.00 34.95 128 LEU B O 1
ATOM 4613 N N . CYS B 1 82 ? 9.887 50.720 29.114 1.00 36.10 129 CYS B N 1
ATOM 4614 C CA . CYS B 1 82 ? 10.928 51.730 29.079 1.00 34.09 129 CYS B CA 1
ATOM 4615 C C . CYS B 1 82 ? 11.539 51.976 30.444 1.00 41.52 129 CYS B C 1
ATOM 4616 O O . CYS B 1 82 ? 12.256 52.961 30.602 1.00 46.51 129 CYS B O 1
ATOM 4619 N N . SER B 1 83 ? 11.273 51.095 31.420 1.00 43.45 130 SER B N 1
ATOM 4620 C CA . SER B 1 83 ? 11.615 51.329 32.830 1.00 42.33 130 SER B CA 1
ATOM 4621 C C . SER B 1 83 ? 12.074 50.013 33.444 1.00 46.60 130 SER B C 1
ATOM 4622 O O . SER B 1 83 ? 11.714 48.935 32.956 1.00 40.14 130 SER B O 1
ATOM 4625 N N . ASP B 1 84 ? 12.823 50.107 34.541 1.00 49.31 131 ASP B N 1
ATOM 4626 C CA . ASP B 1 84 ? 13.272 48.924 35.296 1.00 51.16 131 ASP B CA 1
ATOM 4627 C C . ASP B 1 84 ? 12.131 48.337 36.121 1.00 47.69 131 ASP B C 1
ATOM 4628 O O . ASP B 1 84 ? 11.366 49.080 36.738 1.00 48.99 131 ASP B O 1
ATOM 4633 N N . GLY B 1 85 ? 12.023 47.009 36.146 1.00 45.06 132 GLY B N 1
ATOM 4634 C CA . GLY B 1 85 ? 11.012 46.343 36.976 1.00 45.11 132 GLY B CA 1
ATOM 4635 C C . GLY B 1 85 ? 9.649 46.228 36.313 1.00 44.36 132 GLY B C 1
ATOM 4636 O O . GLY B 1 85 ? 9.563 46.119 35.096 1.00 44.09 132 GLY B O 1
ATOM 4637 N N . PHE B 1 86 ? 8.585 46.248 37.116 1.00 41.97 133 PHE B N 1
ATOM 4638 C CA . PHE B 1 86 ? 7.218 46.099 36.614 1.00 38.58 133 PHE B CA 1
ATOM 4639 C C . PHE B 1 86 ? 6.302 47.280 36.952 1.00 36.95 133 PHE B C 1
ATOM 4640 O O . PHE B 1 86 ? 6.614 48.104 37.806 1.00 33.44 133 PHE B O 1
ATOM 4648 N N . THR B 1 87 ? 5.197 47.368 36.216 1.00 34.96 134 THR B N 1
ATOM 4649 C CA . THR B 1 87 ? 4.128 48.303 36.486 1.00 34.63 134 THR B CA 1
ATOM 4650 C C . THR B 1 87 ? 2.989 47.514 37.123 1.00 33.37 134 THR B C 1
ATOM 4651 O O . THR B 1 87 ? 2.598 46.456 36.623 1.00 34.38 134 THR B O 1
ATOM 4655 N N . LEU B 1 88 ? 2.501 48.007 38.258 1.00 33.74 135 LEU B N 1
ATOM 4656 C CA . LEU B 1 88 ? 1.297 47.469 38.882 1.00 33.85 135 LEU B CA 1
ATOM 4657 C C . LEU B 1 88 ? 0.076 48.093 38.232 1.00 30.83 135 LEU B C 1
ATOM 4658 O O . LEU B 1 88 ? -0.028 49.324 38.127 1.00 29.83 135 LEU B O 1
ATOM 4663 N N . VAL B 1 89 ? -0.848 47.234 37.802 1.00 29.61 136 VAL B N 1
ATOM 4664 C CA . VAL B 1 89 ? -2.033 47.649 37.089 1.00 29.92 136 VAL B CA 1
ATOM 4665 C C . VAL B 1 89 ? -3.274 47.213 37.858 1.00 33.06 136 VAL B C 1
ATOM 4666 O O . VAL B 1 89 ? -3.495 46.025 38.068 1.00 30.40 136 VAL B O 1
ATOM 4670 N N . ILE B 1 90 ? -4.082 48.177 38.278 1.00 30.54 137 ILE B N 1
ATOM 4671 C CA . ILE B 1 90 ? -5.337 47.844 38.947 1.00 34.53 137 ILE B CA 1
ATOM 4672 C C . ILE B 1 90 ? -6.503 47.872 37.927 1.00 37.87 137 ILE B C 1
ATOM 4673 O O . ILE B 1 90 ? -6.760 48.885 37.245 1.00 35.36 137 ILE B O 1
ATOM 4678 N N . CYS B 1 91 ? -7.205 46.747 37.852 1.00 40.65 138 CYS B N 1
ATOM 4679 C CA . CYS B 1 91 ? -8.248 46.544 36.887 1.00 44.87 138 CYS B CA 1
ATOM 4680 C C . CYS B 1 91 ? -9.421 45.786 37.530 1.00 46.61 138 CYS B C 1
ATOM 4681 O O . CYS B 1 91 ? -9.198 44.782 38.198 1.00 46.75 138 CYS B O 1
ATOM 4684 N N . PRO B 1 92 ? -10.670 46.252 37.309 1.00 49.90 139 PRO B N 1
ATOM 4685 C CA . PRO B 1 92 ? -11.844 45.724 38.017 1.00 51.52 139 PRO B CA 1
ATOM 4686 C C . PRO B 1 92 ? -12.362 44.356 37.574 1.00 52.30 139 PRO B C 1
ATOM 4687 O O . PRO B 1 92 ? -12.948 43.662 38.396 1.00 53.73 139 PRO B O 1
ATOM 4691 N N . LEU B 1 93 ? -12.165 43.972 36.311 1.00 52.27 140 LEU B N 1
ATOM 4692 C CA . LEU B 1 93 ? -12.722 42.713 35.795 1.00 51.02 140 LEU B CA 1
ATOM 4693 C C . LEU B 1 93 ? -11.640 41.799 35.252 1.00 52.91 140 LEU B C 1
ATOM 4694 O O . LEU B 1 93 ? -10.750 42.250 34.537 1.00 52.24 140 LEU B O 1
ATOM 4699 N N . ILE B 1 94 ? -11.726 40.510 35.589 1.00 54.50 141 ILE B N 1
ATOM 4700 C CA . ILE B 1 94 ? -10.763 39.508 35.116 1.00 55.27 141 ILE B CA 1
ATOM 4701 C C . ILE B 1 94 ? -10.753 39.445 33.584 1.00 58.46 141 ILE B C 1
ATOM 4702 O O . ILE B 1 94 ? -9.714 39.199 32.961 1.00 59.97 141 ILE B O 1
ATOM 4706 N N . SER B 1 95 ? -11.927 39.667 32.992 1.00 59.09 142 SER B N 1
ATOM 4707 C CA . SER B 1 95 ? -12.103 39.653 31.547 1.00 57.53 142 SER B CA 1
ATOM 4708 C C . SER B 1 95 ? -11.323 40.781 30.873 1.00 55.46 142 SER B C 1
ATOM 4709 O O . SER B 1 95 ? -10.568 40.525 29.935 1.00 56.58 142 SER B O 1
ATOM 4712 N N . LEU B 1 96 ? -11.518 42.014 31.348 1.00 53.32 143 LEU B N 1
ATOM 4713 C CA . LEU B 1 96 ? -10.746 43.170 30.882 1.00 52.58 143 LEU B CA 1
ATOM 4714 C C . LEU B 1 96 ? -9.235 42.962 31.043 1.00 53.82 143 LEU B C 1
ATOM 4715 O O . LEU B 1 96 ? -8.445 43.511 30.270 1.00 51.84 143 LEU B O 1
ATOM 4720 N N . MET B 1 97 ? -8.853 42.196 32.063 1.00 55.47 144 MET B N 1
ATOM 4721 C CA . MET B 1 97 ? -7.460 41.857 32.337 1.00 57.84 144 MET B CA 1
ATOM 4722 C C . MET B 1 97 ? -6.973 40.829 31.342 1.00 59.13 144 MET B C 1
ATOM 4723 O O . MET B 1 97 ? -5.893 40.978 30.770 1.00 60.99 144 MET B O 1
ATOM 4728 N N . GLU B 1 98 ? -7.761 39.769 31.170 1.00 61.10 145 GLU B N 1
ATOM 4729 C CA . GLU B 1 98 ? -7.448 38.702 30.209 1.00 61.72 145 GLU B CA 1
ATOM 4730 C C . GLU B 1 98 ? -7.361 39.214 28.766 1.00 59.40 145 GLU B C 1
ATOM 4731 O O . GLU B 1 98 ? -6.523 38.752 27.994 1.00 60.06 145 GLU B O 1
ATOM 4737 N N . ASP B 1 99 ? -8.216 40.170 28.416 1.00 57.52 146 ASP B N 1
ATOM 4738 C CA . ASP B 1 99 ? -8.097 40.888 27.146 1.00 58.59 146 ASP B CA 1
ATOM 4739 C C . ASP B 1 99 ? -6.654 41.354 26.911 1.00 57.85 146 ASP B C 1
ATOM 4740 O O . ASP B 1 99 ? -6.037 41.037 25.889 1.00 56.84 146 ASP B O 1
ATOM 4745 N N . GLN B 1 100 ? -6.122 42.095 27.880 1.00 55.88 147 GLN B N 1
ATOM 4746 C CA . GLN B 1 100 ? -4.803 42.715 27.751 1.00 52.91 147 GLN B CA 1
ATOM 4747 C C . GLN B 1 100 ? -3.681 41.695 27.728 1.00 50.28 147 GLN B C 1
ATOM 4748 O O . GLN B 1 100 ? -2.745 41.834 26.956 1.00 48.40 147 GLN B O 1
ATOM 4754 N N . LEU B 1 101 ? -3.774 40.682 28.581 1.00 51.83 148 LEU B N 1
ATOM 4755 C CA . LEU B 1 101 ? -2.734 39.656 28.680 1.00 53.95 148 LEU B CA 1
ATOM 4756 C C . LEU B 1 101 ? -2.558 38.923 27.362 1.00 55.02 148 LEU B C 1
ATOM 4757 O O . LEU B 1 101 ? -1.440 38.582 26.979 1.00 55.12 148 LEU B O 1
ATOM 4762 N N . MET B 1 102 ? -3.682 38.677 26.688 1.00 56.01 149 MET B N 1
ATOM 4763 C CA . MET B 1 102 ? -3.710 37.959 25.422 1.00 55.18 149 MET B CA 1
ATOM 4764 C C . MET B 1 102 ? -2.831 38.696 24.406 1.00 51.72 149 MET B C 1
ATOM 4765 O O . MET B 1 102 ? -1.921 38.105 23.818 1.00 47.06 149 MET B O 1
ATOM 4770 N N . VAL B 1 103 ? -3.110 39.991 24.246 1.00 48.52 150 VAL B N 1
ATOM 4771 C CA . VAL B 1 103 ? -2.367 40.890 23.361 1.00 49.32 150 VAL B CA 1
ATOM 4772 C C . VAL B 1 103 ? -0.869 40.967 23.709 1.00 49.52 150 VAL B C 1
ATOM 4773 O O . VAL B 1 103 ? 0.003 40.810 22.836 1.00 51.38 150 VAL B O 1
ATOM 4777 N N . LEU B 1 104 ? -0.580 41.200 24.987 1.00 45.60 151 LEU B N 1
ATOM 4778 C CA . LEU B 1 104 ? 0.796 41.313 25.466 1.00 42.23 151 LEU B CA 1
ATOM 4779 C C . LEU B 1 104 ? 1.584 40.049 25.135 1.00 42.03 151 LEU B C 1
ATOM 4780 O O . LEU B 1 104 ? 2.649 40.131 24.547 1.00 41.70 151 LEU B O 1
ATOM 4785 N N . LYS B 1 105 ? 1.034 38.889 25.484 1.00 43.45 152 LYS B N 1
ATOM 4786 C CA . LYS B 1 105 ? 1.648 37.596 25.157 1.00 46.57 152 LYS B CA 1
ATOM 4787 C C . LYS B 1 105 ? 1.922 37.464 23.657 1.00 49.10 152 LYS B C 1
ATOM 4788 O O . LYS B 1 105 ? 2.965 36.952 23.271 1.00 51.59 152 LYS B O 1
ATOM 4791 N N . GLN B 1 106 ? 0.995 37.925 22.821 1.00 46.92 153 GLN B N 1
ATOM 4792 C CA . GLN B 1 106 ? 1.180 37.869 21.368 1.00 49.46 153 GLN B CA 1
ATOM 4793 C C . GLN B 1 106 ? 2.351 38.758 20.896 1.00 49.55 153 GLN B C 1
ATOM 4794 O O . GLN B 1 106 ? 3.001 38.462 19.890 1.00 51.21 153 GLN B O 1
ATOM 4796 N N . LEU B 1 107 ? 2.634 39.834 21.628 1.00 48.06 154 LEU B N 1
ATOM 4797 C CA . LEU B 1 107 ? 3.752 40.706 21.294 1.00 43.78 154 LEU B CA 1
ATOM 4798 C C . LEU B 1 107 ? 5.090 40.216 21.880 1.00 42.69 154 LEU B C 1
ATOM 4799 O O . LEU B 1 107 ? 6.150 40.757 21.570 1.00 41.49 154 LEU B O 1
ATOM 4804 N N . GLY B 1 108 ? 5.035 39.189 22.721 1.00 44.15 155 GLY B N 1
ATOM 4805 C CA . GLY B 1 108 ? 6.212 38.676 23.408 1.00 44.49 155 GLY B CA 1
ATOM 4806 C C . GLY B 1 108 ? 6.581 39.481 24.643 1.00 44.60 155 GLY B C 1
ATOM 4807 O O . GLY B 1 108 ? 7.748 39.486 25.047 1.00 46.37 155 GLY B O 1
ATOM 4808 N N . ILE B 1 109 ? 5.599 40.170 25.233 1.00 43.07 156 ILE B N 1
ATOM 4809 C CA . ILE B 1 109 ? 5.808 40.939 26.471 1.00 43.33 156 ILE B CA 1
ATOM 4810 C C . ILE B 1 109 ? 5.427 40.037 27.651 1.00 44.15 156 ILE B C 1
ATOM 4811 O O . ILE B 1 109 ? 4.348 39.415 27.656 1.00 47.87 156 ILE B O 1
ATOM 4816 N N . SER B 1 110 ? 6.319 39.934 28.635 1.00 44.50 157 SER B N 1
ATOM 4817 C CA . SER B 1 110 ? 6.033 39.144 29.836 1.00 45.27 157 SER B CA 1
ATOM 4818 C C . SER B 1 110 ? 5.084 39.920 30.742 1.00 42.45 157 SER B C 1
ATOM 4819 O O . SER B 1 110 ? 5.387 41.035 31.146 1.00 41.17 157 SER B O 1
ATOM 4822 N N . ALA B 1 111 ? 3.927 39.330 31.020 1.00 43.11 158 ALA B N 1
ATOM 4823 C CA . ALA B 1 111 ? 2.910 39.945 31.858 1.00 42.28 158 ALA B CA 1
ATOM 4824 C C . ALA B 1 111 ? 2.151 38.841 32.544 1.00 44.10 158 ALA B C 1
ATOM 4825 O O . ALA B 1 111 ? 2.117 37.727 32.052 1.00 45.47 158 ALA B O 1
ATOM 4827 N N . THR B 1 112 ? 1.550 39.148 33.688 1.00 46.59 159 THR B N 1
ATOM 4828 C CA . THR B 1 112 ? 0.758 38.169 34.429 1.00 45.67 159 THR B CA 1
ATOM 4829 C C . THR B 1 112 ? -0.349 38.849 35.228 1.00 47.07 159 THR B C 1
ATOM 4830 O O . THR B 1 112 ? -0.453 40.076 35.252 1.00 44.17 159 THR B O 1
ATOM 4834 N N . MET B 1 113 ? -1.194 38.041 35.856 1.00 48.18 160 MET B N 1
ATOM 4835 C CA . MET B 1 113 ? -2.206 38.568 36.740 1.00 51.87 160 MET B CA 1
ATOM 4836 C C . MET B 1 113 ? -2.327 37.728 37.995 1.00 50.50 160 MET B C 1
ATOM 4837 O O . MET B 1 113 ? -1.916 36.564 38.026 1.00 50.20 160 MET B O 1
ATOM 4842 N N . LEU B 1 114 ? -2.864 38.348 39.037 1.00 53.52 161 LEU B N 1
ATOM 4843 C CA . LEU B 1 114 ? -3.254 37.650 40.258 1.00 55.80 161 LEU B CA 1
ATOM 4844 C C . LEU B 1 114 ? -4.719 37.962 40.506 1.00 57.67 161 LEU B C 1
ATOM 4845 O O . LEU B 1 114 ? -5.140 39.115 40.431 1.00 56.30 161 LEU B O 1
ATOM 4850 N N . ASN B 1 115 ? -5.475 36.915 40.813 1.00 62.61 162 ASN B N 1
ATOM 4851 C CA . ASN B 1 115 ? -6.918 36.978 40.927 1.00 65.19 162 ASN B CA 1
ATOM 4852 C C . ASN B 1 115 ? -7.352 36.488 42.305 1.00 69.50 162 ASN B C 1
ATOM 4853 O O . ASN B 1 115 ? -6.512 36.196 43.162 1.00 67.48 162 ASN B O 1
ATOM 4858 N N . ALA B 1 116 ? -8.669 36.415 42.512 1.00 73.98 163 ALA B N 1
ATOM 4859 C CA . ALA B 1 116 ? -9.243 35.663 43.626 1.00 76.18 163 ALA B CA 1
ATOM 4860 C C . ALA B 1 116 ? -9.015 34.177 43.345 1.00 76.90 163 ALA B C 1
ATOM 4861 O O . ALA B 1 116 ? -8.252 33.513 44.056 1.00 77.22 163 ALA B O 1
ATOM 4863 N N . SER B 1 117 ? -9.662 33.680 42.287 1.00 77.21 164 SER B N 1
ATOM 4864 C CA . SER B 1 117 ? -9.453 32.310 41.797 1.00 76.55 164 SER B CA 1
ATOM 4865 C C . SER B 1 117 ? -8.067 32.185 41.171 1.00 76.16 164 SER B C 1
ATOM 4866 O O . SER B 1 117 ? -7.916 32.264 39.950 1.00 78.82 164 SER B O 1
ATOM 4869 N N . SER B 1 118 ? -7.057 32.004 42.016 1.00 73.62 165 SER B N 1
ATOM 4870 C CA . SER B 1 118 ? -5.671 31.932 41.569 1.00 72.69 165 SER B CA 1
ATOM 4871 C C . SER B 1 118 ? -4.993 30.805 42.324 1.00 71.73 165 SER B C 1
ATOM 4872 O O . SER B 1 118 ? -5.231 30.635 43.511 1.00 73.15 165 SER B O 1
ATOM 4875 N N . SER B 1 119 ? -4.152 30.038 41.643 1.00 70.17 166 SER B N 1
ATOM 4876 C CA . SER B 1 119 ? -3.555 28.856 42.255 1.00 69.04 166 SER B CA 1
ATOM 4877 C C . SER B 1 119 ? -2.479 29.251 43.254 1.00 68.53 166 SER B C 1
ATOM 4878 O O . SER B 1 119 ? -1.800 30.263 43.068 1.00 68.98 166 SER B O 1
ATOM 4881 N N . LYS B 1 120 ? -2.340 28.444 44.309 1.00 67.52 167 LYS B N 1
ATOM 4882 C CA . LYS B 1 120 ? -1.222 28.548 45.246 1.00 67.59 167 LYS B CA 1
ATOM 4883 C C . LYS B 1 120 ? 0.103 28.481 44.489 1.00 67.61 167 LYS B C 1
ATOM 4884 O O . LYS B 1 120 ? 1.036 29.228 44.781 1.00 68.00 167 LYS B O 1
ATOM 4886 N N . GLU B 1 121 ? 0.175 27.570 43.519 1.00 68.10 168 GLU B N 1
ATOM 4887 C CA . GLU B 1 121 ? 1.325 27.473 42.620 1.00 67.36 168 GLU B CA 1
ATOM 4888 C C . GLU B 1 121 ? 1.622 28.815 41.938 1.00 65.71 168 GLU B C 1
ATOM 4889 O O . GLU B 1 121 ? 2.789 29.210 41.830 1.00 64.30 168 GLU B O 1
ATOM 4891 N N . HIS B 1 122 ? 0.566 29.510 41.497 1.00 64.18 169 HIS B N 1
ATOM 4892 C CA . HIS B 1 122 ? 0.707 30.759 40.725 1.00 62.61 169 HIS B CA 1
ATOM 4893 C C . HIS B 1 122 ? 1.012 31.980 41.602 1.00 62.97 169 HIS B C 1
ATOM 4894 O O . HIS B 1 122 ? 1.912 32.764 41.271 1.00 61.94 169 HIS B O 1
ATOM 4901 N N . VAL B 1 123 ? 0.276 32.151 42.704 1.00 62.25 170 VAL B N 1
ATOM 4902 C CA . VAL B 1 123 ? 0.582 33.235 43.646 1.00 63.03 170 VAL B CA 1
ATOM 4903 C C . VAL B 1 123 ? 2.046 33.122 44.087 1.00 63.16 170 VAL B C 1
ATOM 4904 O O . VAL B 1 123 ? 2.771 34.112 44.114 1.00 62.68 170 VAL B O 1
ATOM 4908 N N . LYS B 1 124 ? 2.486 31.905 44.386 1.00 64.79 171 LYS B N 1
ATOM 4909 C CA . LYS B 1 124 ? 3.870 31.672 44.783 1.00 66.97 171 LYS B CA 1
ATOM 4910 C C . LYS B 1 124 ? 4.838 32.121 43.687 1.00 67.22 171 LYS B C 1
ATOM 4911 O O . LYS B 1 124 ? 5.863 32.752 43.967 1.00 68.63 171 LYS B O 1
ATOM 4913 N N . TRP B 1 125 ? 4.498 31.800 42.440 1.00 67.19 172 TRP B N 1
ATOM 4914 C CA . TRP B 1 125 ? 5.348 32.125 41.297 1.00 64.28 172 TRP B CA 1
ATOM 4915 C C . TRP B 1 125 ? 5.492 33.632 41.097 1.00 61.62 172 TRP B C 1
ATOM 4916 O O . TRP B 1 125 ? 6.598 34.129 40.911 1.00 61.49 172 TRP B O 1
ATOM 4927 N N . VAL B 1 126 ? 4.370 34.345 41.133 1.00 60.32 173 VAL B N 1
ATOM 4928 C CA . VAL B 1 126 ? 4.377 35.800 40.967 1.00 60.42 173 VAL B CA 1
ATOM 4929 C C . VAL B 1 126 ? 5.277 36.463 42.011 1.00 61.07 173 VAL B C 1
ATOM 4930 O O . VAL B 1 126 ? 6.086 37.322 41.671 1.00 62.39 173 VAL B O 1
ATOM 4934 N N . HIS B 1 127 ? 5.161 36.036 43.269 1.00 61.91 174 HIS B N 1
ATOM 4935 C CA . HIS B 1 127 ? 5.980 36.589 44.363 1.00 59.82 174 HIS B CA 1
ATOM 4936 C C . HIS B 1 127 ? 7.484 36.395 44.155 1.00 62.20 174 HIS B C 1
ATOM 4937 O O . HIS B 1 127 ? 8.283 37.251 44.548 1.00 62.85 174 HIS B O 1
ATOM 4944 N N . ALA B 1 128 ? 7.864 35.288 43.520 1.00 62.05 175 ALA B N 1
ATOM 4945 C CA . ALA B 1 128 ? 9.248 35.077 43.106 1.00 63.22 175 ALA B CA 1
ATOM 4946 C C . ALA B 1 128 ? 9.723 36.168 42.149 1.00 63.96 175 ALA B C 1
ATOM 4947 O O . ALA B 1 128 ? 10.820 36.714 42.313 1.00 62.47 175 ALA B O 1
ATOM 4949 N N . GLU B 1 129 ? 8.882 36.484 41.161 1.00 65.21 176 GLU B N 1
ATOM 4950 C CA . GLU B 1 129 ? 9.219 37.466 40.117 1.00 63.57 176 GLU B CA 1
ATOM 4951 C C . GLU B 1 129 ? 9.283 38.888 40.679 1.00 61.17 176 GLU B C 1
ATOM 4952 O O . GLU B 1 129 ? 10.096 39.703 40.239 1.00 61.98 176 GLU B O 1
ATOM 4958 N N . MET B 1 130 ? 8.413 39.164 41.645 1.00 60.83 177 MET B N 1
ATOM 4959 C CA . MET B 1 130 ? 8.221 40.504 42.196 1.00 58.52 177 MET B CA 1
ATOM 4960 C C . MET B 1 130 ? 9.445 41.105 42.878 1.00 62.43 177 MET B C 1
ATOM 4961 O O . MET B 1 130 ? 9.600 42.331 42.888 1.00 63.70 177 MET B O 1
ATOM 4966 N N . VAL B 1 131 ? 10.302 40.265 43.459 1.00 66.83 178 VAL B N 1
ATOM 4967 C CA . VAL B 1 131 ? 11.567 40.756 44.031 1.00 69.31 178 VAL B CA 1
ATOM 4968 C C . VAL B 1 131 ? 12.807 40.045 43.458 1.00 70.26 178 VAL B C 1
ATOM 4969 O O . VAL B 1 131 ? 13.908 40.206 43.975 1.00 72.35 178 VAL B O 1
ATOM 4973 N N . ASN B 1 132 ? 12.630 39.288 42.379 1.00 70.84 179 ASN B N 1
ATOM 4974 C CA . ASN B 1 132 ? 13.756 38.794 41.595 1.00 71.06 179 ASN B CA 1
ATOM 4975 C C . ASN B 1 132 ? 14.358 39.942 40.792 1.00 71.37 179 ASN B C 1
ATOM 4976 O O . ASN B 1 132 ? 13.700 40.509 39.928 1.00 71.01 179 ASN B O 1
ATOM 4981 N N . LYS B 1 133 ? 15.622 40.253 41.069 1.00 72.96 180 LYS B N 1
ATOM 4982 C CA . LYS B 1 133 ? 16.312 41.419 40.498 1.00 74.26 180 LYS B CA 1
ATOM 4983 C C . LYS B 1 133 ? 16.377 41.440 38.970 1.00 75.15 180 LYS B C 1
ATOM 4984 O O . LYS B 1 133 ? 16.473 42.510 38.365 1.00 74.77 180 LYS B O 1
ATOM 4986 N N . ASN B 1 134 ? 16.352 40.260 38.356 1.00 74.99 181 ASN B N 1
ATOM 4987 C CA . ASN B 1 134 ? 16.469 40.140 36.909 1.00 75.65 181 ASN B CA 1
ATOM 4988 C C . ASN B 1 134 ? 15.392 39.202 36.359 1.00 75.34 181 ASN B C 1
ATOM 4989 O O . ASN B 1 134 ? 15.689 38.192 35.713 1.00 78.09 181 ASN B O 1
ATOM 4991 N N . SER B 1 135 ? 14.138 39.546 36.645 1.00 71.85 182 SER B N 1
ATOM 4992 C CA . SER B 1 135 ? 12.983 38.874 36.059 1.00 67.13 182 SER B CA 1
ATOM 4993 C C . SER B 1 135 ? 12.534 39.702 34.877 1.00 63.14 182 SER B C 1
ATOM 4994 O O . SER B 1 135 ? 12.711 40.917 34.864 1.00 60.49 182 SER B O 1
ATOM 4997 N N . GLU B 1 136 ? 11.949 39.033 33.889 1.00 61.63 183 GLU B N 1
ATOM 4998 C CA . GLU B 1 136 ? 11.491 39.688 32.658 1.00 58.81 183 GLU B CA 1
ATOM 4999 C C . GLU B 1 136 ? 10.024 40.160 32.734 1.00 53.80 183 GLU B C 1
ATOM 5000 O O . GLU B 1 136 ? 9.506 40.700 31.763 1.00 54.52 183 GLU B O 1
ATOM 5004 N N . LEU B 1 137 ? 9.384 39.975 33.890 1.00 48.35 184 LEU B N 1
ATOM 5005 C CA . LEU B 1 137 ? 7.971 40.290 34.085 1.00 44.81 184 LEU B CA 1
ATOM 5006 C C . LEU B 1 137 ? 7.797 41.794 34.163 1.00 41.90 184 LEU B C 1
ATOM 5007 O O . LEU B 1 137 ? 8.457 42.457 34.947 1.00 42.89 184 LEU B O 1
ATOM 5012 N N . LYS B 1 138 ? 6.910 42.326 33.336 1.00 39.26 185 LYS B N 1
ATOM 5013 C CA . LYS B 1 138 ? 6.857 43.762 33.076 1.00 36.53 185 LYS B CA 1
ATOM 5014 C C . LYS B 1 138 ? 5.518 44.398 33.481 1.00 34.90 185 LYS B C 1
ATOM 5015 O O . LYS B 1 138 ? 5.446 45.589 33.759 1.00 31.35 185 LYS B O 1
ATOM 5021 N N . LEU B 1 139 ? 4.458 43.608 33.522 1.00 33.81 186 LEU B N 1
ATOM 5022 C CA . LEU B 1 139 ? 3.172 44.107 33.975 1.00 36.87 186 LEU B CA 1
ATOM 5023 C C . LEU B 1 139 ? 2.547 43.064 34.889 1.00 37.68 186 LEU B C 1
ATOM 5024 O O . LEU B 1 139 ? 2.573 41.874 34.585 1.00 36.75 186 LEU B O 1
ATOM 5029 N N . ILE B 1 140 ? 2.047 43.517 36.038 1.00 40.59 187 ILE B N 1
ATOM 5030 C CA . ILE B 1 140 ? 1.289 42.662 36.947 1.00 40.03 187 ILE B CA 1
ATOM 5031 C C . ILE B 1 140 ? -0.079 43.286 37.150 1.00 35.06 187 ILE B C 1
ATOM 5032 O O . ILE B 1 140 ? -0.199 44.384 37.682 1.00 37.58 187 ILE B O 1
ATOM 5037 N N . TYR B 1 141 ? -1.094 42.560 36.701 1.00 36.18 188 TYR B N 1
ATOM 5038 C CA . TYR B 1 141 ? -2.475 42.973 36.771 1.00 36.40 188 TYR B CA 1
ATOM 5039 C C . TYR B 1 141 ? -3.125 42.380 37.992 1.00 39.63 188 TYR B C 1
ATOM 5040 O O . TYR B 1 141 ? -3.009 41.181 38.239 1.00 40.96 188 TYR B O 1
ATOM 5049 N N . VAL B 1 142 ? -3.825 43.213 38.753 1.00 41.81 189 VAL B N 1
ATOM 5050 C CA . VAL B 1 142 ? -4.585 42.726 39.901 1.00 41.24 189 VAL B CA 1
ATOM 5051 C C . VAL B 1 142 ? -5.939 43.394 39.981 1.00 41.86 189 VAL B C 1
ATOM 5052 O O . VAL B 1 142 ? -6.122 44.539 39.548 1.00 37.46 189 VAL B O 1
ATOM 5056 N N . THR B 1 143 ? -6.883 42.640 40.536 1.00 44.78 190 THR B N 1
ATOM 5057 C CA . THR B 1 143 ? -8.147 43.163 40.997 1.00 45.94 190 THR B CA 1
ATOM 5058 C C . THR B 1 143 ? -7.869 43.986 42.261 1.00 44.77 190 THR B C 1
ATOM 5059 O O . THR B 1 143 ? -6.866 43.762 42.937 1.00 42.02 190 THR B O 1
ATOM 5063 N N . PRO B 1 144 ? -8.758 44.934 42.602 1.00 44.52 191 PRO B N 1
ATOM 5064 C CA . PRO B 1 144 ? -8.485 45.732 43.785 1.00 46.83 191 PRO B CA 1
ATOM 5065 C C . PRO B 1 144 ? -8.659 44.962 45.090 1.00 52.06 191 PRO B C 1
ATOM 5066 O O . PRO B 1 144 ? -8.277 45.468 46.141 1.00 52.86 191 PRO B O 1
ATOM 5070 N N . GLU B 1 145 ? -9.249 43.766 45.018 1.00 55.70 192 GLU B N 1
ATOM 5071 C CA . GLU B 1 145 ? -9.346 42.859 46.160 1.00 57.45 192 GLU B CA 1
ATOM 5072 C C . GLU B 1 145 ? -7.951 42.524 46.678 1.00 56.12 192 GLU B C 1
ATOM 5073 O O . GLU B 1 145 ? -7.756 42.319 47.877 1.00 57.54 192 GLU B O 1
ATOM 5079 N N . LYS B 1 146 ? -6.984 42.467 45.769 1.00 52.58 193 LYS B N 1
ATOM 5080 C CA . LYS B 1 146 ? -5.629 42.097 46.133 1.00 50.55 193 LYS B CA 1
ATOM 5081 C C . LYS B 1 146 ? -4.915 43.225 46.901 1.00 48.25 193 LYS B C 1
ATOM 5082 O O . LYS B 1 146 ? -3.993 42.961 47.673 1.00 46.83 193 LYS B O 1
ATOM 5088 N N . ILE B 1 147 ? -5.348 44.471 46.706 1.00 45.22 194 ILE B N 1
ATOM 5089 C CA . ILE B 1 147 ? -4.792 45.604 47.459 1.00 43.05 194 ILE B CA 1
ATOM 5090 C C . ILE B 1 147 ? -5.499 45.726 48.822 1.00 43.59 194 ILE B C 1
ATOM 5091 O O . ILE B 1 147 ? -4.847 45.754 49.870 1.00 43.38 194 ILE B O 1
ATOM 5096 N N . ALA B 1 148 ? -6.830 45.787 48.779 1.00 43.34 195 ALA B N 1
ATOM 5097 C CA . ALA B 1 148 ? -7.685 45.938 49.965 1.00 45.35 195 ALA B CA 1
ATOM 5098 C C . ALA B 1 148 ? -7.670 44.756 50.942 1.00 45.08 195 ALA B C 1
ATOM 5099 O O . ALA B 1 148 ? -7.797 44.960 52.140 1.00 48.28 195 ALA B O 1
ATOM 5101 N N . LYS B 1 149 ? -7.541 43.538 50.426 1.00 46.90 196 LYS B N 1
ATOM 5102 C CA . LYS B 1 149 ? -7.793 42.330 51.211 1.00 48.81 196 LYS B CA 1
ATOM 5103 C C . LYS B 1 149 ? -6.792 41.202 50.964 1.00 50.90 196 LYS B C 1
ATOM 5104 O O . LYS B 1 149 ? -7.161 40.019 50.987 1.00 53.43 196 LYS B O 1
ATOM 5109 N N . SER B 1 150 ? -5.533 41.569 50.729 1.00 48.56 197 SER B N 1
ATOM 5110 C CA . SER B 1 150 ? -4.413 40.628 50.822 1.00 47.78 197 SER B CA 1
ATOM 5111 C C . SER B 1 150 ? -3.246 41.296 51.555 1.00 48.00 197 SER B C 1
ATOM 5112 O O . SER B 1 150 ? -2.573 42.168 51.008 1.00 45.11 197 SER B O 1
ATOM 5115 N N . LYS B 1 151 ? -3.052 40.911 52.816 1.00 48.37 198 LYS B N 1
ATOM 5116 C CA . LYS B 1 151 ? -1.939 41.409 53.630 1.00 47.94 198 LYS B CA 1
ATOM 5117 C C . LYS B 1 151 ? -0.631 40.976 52.996 1.00 45.07 198 LYS B C 1
ATOM 5118 O O . LYS B 1 151 ? 0.311 41.745 52.921 1.00 39.64 198 LYS B O 1
ATOM 5120 N N . MET B 1 152 ? -0.612 39.724 52.553 1.00 43.40 199 MET B N 1
ATOM 5121 C CA . MET B 1 152 ? 0.528 39.096 51.921 1.00 45.21 199 MET B CA 1
ATOM 5122 C C . MET B 1 152 ? 0.945 39.815 50.634 1.00 43.08 199 MET B C 1
ATOM 5123 O O . MET B 1 152 ? 2.133 40.075 50.424 1.00 44.27 199 MET B O 1
ATOM 5128 N N . PHE B 1 153 ? -0.020 40.141 49.775 1.00 42.75 200 PHE B N 1
ATOM 5129 C CA . PHE B 1 153 ? 0.309 40.840 48.524 1.00 40.86 200 PHE B CA 1
ATOM 5130 C C . PHE B 1 153 ? 0.855 42.233 48.804 1.00 38.43 200 PHE B C 1
ATOM 5131 O O . PHE B 1 153 ? 1.747 42.717 48.098 1.00 37.48 200 PHE B O 1
ATOM 5139 N N . MET B 1 154 ? 0.349 42.868 49.856 1.00 37.05 201 MET B N 1
ATOM 5140 C CA . MET B 1 154 ? 0.852 44.200 50.238 1.00 37.16 201 MET B CA 1
ATOM 5141 C C . MET B 1 154 ? 2.297 44.178 50.778 1.00 37.30 201 MET B C 1
ATOM 5142 O O . MET B 1 154 ? 3.030 45.157 50.616 1.00 35.05 201 MET B O 1
ATOM 5147 N N . SER B 1 155 ? 2.704 43.066 51.397 1.00 39.39 202 SER B N 1
ATOM 5148 C CA . SER B 1 155 ? 4.045 42.966 51.965 1.00 41.63 202 SER B CA 1
ATOM 5149 C C . SER B 1 155 ? 5.034 42.624 50.880 1.00 43.47 202 SER B C 1
ATOM 5150 O O . SER B 1 155 ? 6.207 42.984 50.965 1.00 45.42 202 SER B O 1
ATOM 5153 N N . ARG B 1 156 ? 4.557 41.905 49.870 1.00 45.65 203 ARG B N 1
ATOM 5154 C CA . ARG B 1 156 ? 5.361 41.602 48.695 1.00 43.89 203 ARG B CA 1
ATOM 5155 C C . ARG B 1 156 ? 5.614 42.860 47.868 1.00 41.30 203 ARG B C 1
ATOM 5156 O O . ARG B 1 156 ? 6.722 43.053 47.360 1.00 42.61 203 ARG B O 1
ATOM 5164 N N . LEU B 1 157 ? 4.596 43.714 47.773 1.00 38.29 204 LEU B N 1
ATOM 5165 C CA . LEU B 1 157 ? 4.694 45.020 47.112 1.00 36.37 204 LEU B CA 1
ATOM 5166 C C . LEU B 1 157 ? 5.561 46.014 47.871 1.00 36.89 204 LEU B C 1
ATOM 5167 O O . LEU B 1 157 ? 6.203 46.905 47.272 1.00 33.90 204 LEU B O 1
ATOM 5172 N N . GLU B 1 158 ? 5.524 45.919 49.200 1.00 37.22 205 GLU B N 1
ATOM 5173 C CA . GLU B 1 158 ? 6.412 46.702 50.025 1.00 35.11 205 GLU B CA 1
ATOM 5174 C C . GLU B 1 158 ? 7.855 46.285 49.779 1.00 32.10 205 GLU B C 1
ATOM 5175 O O . GLU B 1 158 ? 8.713 47.123 49.605 1.00 29.67 205 GLU B O 1
ATOM 5181 N N . LYS B 1 159 ? 8.117 44.985 49.765 1.00 35.79 206 LYS B N 1
ATOM 5182 C CA . LYS B 1 159 ? 9.471 44.487 49.497 1.00 40.44 206 LYS B CA 1
ATOM 5183 C C . LYS B 1 159 ? 9.926 44.918 48.092 1.00 40.53 206 LYS B C 1
ATOM 5184 O O . LYS B 1 159 ? 11.029 45.435 47.927 1.00 39.72 206 LYS B O 1
ATOM 5187 N N . ALA B 1 160 ? 9.049 44.734 47.101 1.00 40.60 207 ALA B N 1
ATOM 5188 C CA . ALA B 1 160 ? 9.327 45.103 45.696 1.00 35.90 207 ALA B CA 1
ATOM 5189 C C . ALA B 1 160 ? 9.521 46.586 45.505 1.00 34.88 207 ALA B C 1
ATOM 5190 O O . ALA B 1 160 ? 10.314 46.985 44.676 1.00 36.18 207 ALA B O 1
ATOM 5192 N N . TYR B 1 161 ? 8.803 47.405 46.263 1.00 34.83 208 TYR B N 1
ATOM 5193 C CA . TYR B 1 161 ? 8.961 48.867 46.196 1.00 32.62 208 TYR B CA 1
ATOM 5194 C C . TYR B 1 161 ? 10.290 49.351 46.760 1.00 37.26 208 TYR B C 1
ATOM 5195 O O . TYR B 1 161 ? 10.941 50.217 46.176 1.00 36.43 208 TYR B O 1
ATOM 5204 N N . GLU B 1 162 ? 10.685 48.805 47.905 1.00 40.16 209 GLU B N 1
ATOM 5205 C CA . GLU B 1 162 ? 11.951 49.185 48.529 1.00 43.83 209 GLU B CA 1
ATOM 5206 C C . GLU B 1 162 ? 13.131 48.651 47.705 1.00 43.82 209 GLU B C 1
ATOM 5207 O O . GLU B 1 162 ? 14.193 49.284 47.633 1.00 39.09 209 GLU B O 1
ATOM 5217 N N . ALA B 1 163 ? 12.917 47.497 47.063 1.00 45.61 210 ALA B N 1
ATOM 5218 C CA . ALA B 1 163 ? 13.888 46.905 46.141 1.00 45.75 210 ALA B CA 1
ATOM 5219 C C . ALA B 1 163 ? 13.958 47.639 44.785 1.00 47.63 210 ALA B C 1
ATOM 5220 O O . ALA B 1 163 ? 14.666 47.183 43.873 1.00 48.16 210 ALA B O 1
ATOM 5222 N N . ARG B 1 164 ? 13.232 48.756 44.662 1.00 44.42 211 ARG B N 1
ATOM 5223 C CA . ARG B 1 164 ? 13.208 49.596 43.454 1.00 45.65 211 ARG B CA 1
ATOM 5224 C C . ARG B 1 164 ? 12.648 48.871 42.229 1.00 44.96 211 ARG B C 1
ATOM 5225 O O . ARG B 1 164 ? 12.799 49.346 41.116 1.00 46.27 211 ARG B O 1
ATOM 5229 N N . ARG B 1 165 ? 11.986 47.735 42.445 1.00 44.15 212 ARG B N 1
ATOM 5230 C CA . ARG B 1 165 ? 11.496 46.889 41.362 1.00 44.36 212 ARG B CA 1
ATOM 5231 C C . ARG B 1 165 ? 10.083 47.230 40.904 1.00 44.37 212 ARG B C 1
ATOM 5232 O O . ARG B 1 165 ? 9.619 46.725 39.893 1.00 43.48 212 ARG B O 1
ATOM 5245 N N . PHE B 1 166 ? 9.425 48.101 41.653 1.00 44.30 213 PHE B N 1
ATOM 5246 C CA . PHE B 1 166 ? 8.035 48.458 41.438 1.00 45.54 213 PHE B CA 1
ATOM 5247 C C . PHE B 1 166 ? 8.065 49.973 41.417 1.00 41.37 213 PHE B C 1
ATOM 5248 O O . PHE B 1 166 ? 8.288 50.600 42.447 1.00 39.53 213 PHE B O 1
ATOM 5256 N N . THR B 1 167 ? 7.883 50.548 40.228 1.00 39.78 214 THR B N 1
ATOM 5257 C CA A THR B 1 167 ? 8.071 51.995 40.025 0.50 35.52 214 THR B CA 1
ATOM 5258 C CA B THR B 1 167 ? 8.088 51.983 40.014 0.50 36.82 214 THR B CA 1
ATOM 5259 C C . THR B 1 167 ? 6.870 52.724 39.471 1.00 33.53 214 THR B C 1
ATOM 5260 O O . THR B 1 167 ? 6.865 53.970 39.425 1.00 33.64 214 THR B O 1
ATOM 5267 N N . ARG B 1 168 ? 5.852 51.996 39.031 1.00 30.34 215 ARG B N 1
ATOM 5268 C CA . ARG B 1 168 ? 4.700 52.654 38.393 1.00 34.49 215 ARG B CA 1
ATOM 5269 C C . ARG B 1 168 ? 3.388 51.983 38.699 1.00 29.45 215 ARG B C 1
ATOM 5270 O O . ARG B 1 168 ? 3.289 50.767 38.739 1.00 25.53 215 ARG B O 1
ATOM 5278 N N . ILE B 1 169 ? 2.371 52.804 38.902 1.00 27.29 216 ILE B N 1
ATOM 5279 C CA . ILE B 1 169 ? 1.010 52.305 39.118 1.00 30.35 216 ILE B CA 1
ATOM 5280 C C . ILE B 1 169 ? 0.072 52.809 38.038 1.00 26.42 216 ILE B C 1
ATOM 5281 O O . ILE B 1 169 ? -0.018 54.007 37.761 1.00 22.86 216 ILE B O 1
ATOM 5286 N N . ALA B 1 170 ? -0.655 51.894 37.442 1.00 21.51 217 ALA B N 1
ATOM 5287 C CA . ALA B 1 170 ? -1.784 52.231 36.605 1.00 25.62 217 ALA B CA 1
ATOM 5288 C C . ALA B 1 170 ? -3.113 51.836 37.279 1.00 30.16 217 ALA B C 1
ATOM 5289 O O . ALA B 1 170 ? -3.371 50.649 37.564 1.00 27.85 217 ALA B O 1
ATOM 5291 N N . VAL B 1 171 ? -3.962 52.823 37.550 1.00 26.76 218 VAL B N 1
ATOM 5292 C CA . VAL B 1 171 ? -5.346 52.513 37.959 1.00 29.53 218 VAL B CA 1
ATOM 5293 C C . VAL B 1 171 ? -6.270 52.586 36.753 1.00 27.07 218 VAL B C 1
ATOM 5294 O O . VAL B 1 171 ? -6.690 53.652 36.323 1.00 28.70 218 VAL B O 1
ATOM 5298 N N . ASP B 1 172 ? -6.614 51.425 36.215 1.00 31.92 219 ASP B N 1
ATOM 5299 C CA . ASP B 1 172 ? -7.490 51.385 35.071 1.00 36.47 219 ASP B CA 1
ATOM 5300 C C . ASP B 1 172 ? -8.911 51.477 35.577 1.00 40.08 219 ASP B C 1
ATOM 5301 O O . ASP B 1 172 ? -9.233 50.881 36.593 1.00 41.02 219 ASP B O 1
ATOM 5306 N N . GLU B 1 173 ? -9.738 52.217 34.845 1.00 41.16 220 GLU B N 1
ATOM 5307 C CA . GLU B 1 173 ? -11.116 52.510 35.206 1.00 41.00 220 GLU B CA 1
ATOM 5308 C C . GLU B 1 173 ? -11.195 53.360 36.474 1.00 40.50 220 GLU B C 1
ATOM 5309 O O . GLU B 1 173 ? -12.004 53.123 37.365 1.00 41.71 220 GLU B O 1
ATOM 5315 N N . VAL B 1 174 ? -10.407 54.422 36.495 1.00 40.83 221 VAL B N 1
ATOM 5316 C CA . VAL B 1 174 ? -10.206 55.223 37.685 1.00 38.67 221 VAL B CA 1
ATOM 5317 C C . VAL B 1 174 ? -11.521 55.865 38.224 1.00 41.02 221 VAL B C 1
ATOM 5318 O O . VAL B 1 174 ? -11.566 56.342 39.367 1.00 38.24 221 VAL B O 1
ATOM 5322 N N . HIS B 1 175 ? -12.573 55.864 37.406 1.00 41.94 222 HIS B N 1
ATOM 5323 C CA . HIS B 1 175 ? -13.894 56.423 37.778 1.00 43.38 222 HIS B CA 1
ATOM 5324 C C . HIS B 1 175 ? -14.618 55.555 38.821 1.00 43.30 222 HIS B C 1
ATOM 5325 O O . HIS B 1 175 ? -15.522 56.022 39.502 1.00 47.26 222 HIS B O 1
ATOM 5332 N N . CYS B 1 176 ? -14.229 54.286 38.921 1.00 45.86 223 CYS B N 1
ATOM 5333 C CA . CYS B 1 176 ? -14.761 53.357 39.911 1.00 48.05 223 CYS B CA 1
ATOM 5334 C C . CYS B 1 176 ? -14.427 53.742 41.355 1.00 51.57 223 CYS B C 1
ATOM 5335 O O . CYS B 1 176 ? -15.061 53.259 42.297 1.00 50.84 223 CYS B O 1
ATOM 5338 N N . CYS B 1 177 ? -13.408 54.580 41.525 1.00 54.66 224 CYS B N 1
ATOM 5339 C CA . CYS B 1 177 ? -13.098 55.183 42.821 1.00 54.90 224 CYS B CA 1
ATOM 5340 C C . CYS B 1 177 ? -14.298 55.906 43.415 1.00 59.10 224 CYS B C 1
ATOM 5341 O O . CYS B 1 177 ? -14.555 55.788 44.612 1.00 61.34 224 CYS B O 1
ATOM 5344 N N . SER B 1 178 ? -15.027 56.642 42.575 1.00 60.72 225 SER B N 1
ATOM 5345 C CA . SER B 1 178 ? -16.001 57.626 43.050 1.00 61.33 225 SER B CA 1
ATOM 5346 C C . SER B 1 178 ? -17.388 57.059 43.373 1.00 66.25 225 SER B C 1
ATOM 5347 O O . SER B 1 178 ? -17.925 56.200 42.652 1.00 61.89 225 SER B O 1
ATOM 5350 N N . GLN B 1 179 ? -17.962 57.576 44.462 1.00 71.93 226 GLN B N 1
ATOM 5351 C CA . GLN B 1 179 ? -19.349 57.294 44.845 1.00 74.57 226 GLN B CA 1
ATOM 5352 C C . GLN B 1 179 ? -20.299 57.621 43.673 1.00 76.75 226 GLN B C 1
ATOM 5353 O O . GLN B 1 179 ? -21.221 56.848 43.370 1.00 75.55 226 GLN B O 1
ATOM 5356 N N . TRP B 1 180 ? -20.030 58.752 43.006 1.00 77.44 227 TRP B N 1
ATOM 5357 C CA . TRP B 1 180 ? -20.801 59.219 41.843 1.00 77.07 227 TRP B CA 1
ATOM 5358 C C . TRP B 1 180 ? -20.413 58.574 40.507 1.00 77.15 227 TRP B C 1
ATOM 5359 O O . TRP B 1 180 ? -20.930 58.948 39.460 1.00 76.60 227 TRP B O 1
ATOM 5370 N N . GLY B 1 181 ? -19.512 57.602 40.543 1.00 78.90 228 GLY B N 1
ATOM 5371 C CA . GLY B 1 181 ? -19.149 56.849 39.357 1.00 79.77 228 GLY B CA 1
ATOM 5372 C C . GLY B 1 181 ? -20.256 55.882 39.007 1.00 80.70 228 GLY B C 1
ATOM 5373 O O . GLY B 1 181 ? -20.884 55.302 39.888 1.00 83.05 228 GLY B O 1
ATOM 5374 N N . HIS B 1 182 ? -20.490 55.711 37.713 1.00 80.71 229 HIS B N 1
ATOM 5375 C CA . HIS B 1 182 ? -21.517 54.803 37.217 1.00 80.04 229 HIS B CA 1
ATOM 5376 C C . HIS B 1 182 ? -21.216 53.332 37.517 1.00 79.14 229 HIS B C 1
ATOM 5377 O O . HIS B 1 182 ? -22.114 52.498 37.447 1.00 80.62 229 HIS B O 1
ATOM 5384 N N . ASP B 1 183 ? -19.963 53.011 37.829 1.00 77.94 230 ASP B N 1
ATOM 5385 C CA . ASP B 1 183 ? -19.595 51.647 38.187 1.00 77.80 230 ASP B CA 1
ATOM 5386 C C . ASP B 1 183 ? -18.738 51.663 39.452 1.00 77.58 230 ASP B C 1
ATOM 5387 O O . ASP B 1 183 ? -17.602 51.192 39.450 1.00 76.11 230 ASP B O 1
ATOM 5392 N N . PHE B 1 184 ? -19.298 52.202 40.533 1.00 76.98 231 PHE B N 1
ATOM 5393 C CA . PHE B 1 184 ? -18.581 52.276 41.804 1.00 77.00 231 PHE B CA 1
ATOM 5394 C C . PHE B 1 184 ? -18.291 50.889 42.365 1.00 75.19 231 PHE B C 1
ATOM 5395 O O . PHE B 1 184 ? -19.156 50.011 42.351 1.00 74.62 231 PHE B O 1
ATOM 5403 N N . ARG B 1 185 ? -17.052 50.712 42.824 1.00 73.66 232 ARG B N 1
ATOM 5404 C CA A ARG B 1 185 ? -16.589 49.469 43.442 0.50 72.86 232 ARG B CA 1
ATOM 5405 C CA B ARG B 1 185 ? -16.615 49.470 43.446 0.50 72.13 232 ARG B CA 1
ATOM 5406 C C . ARG B 1 185 ? -16.074 49.794 44.840 1.00 72.96 232 ARG B C 1
ATOM 5407 O O . ARG B 1 185 ? -15.213 50.670 44.988 1.00 73.13 232 ARG B O 1
ATOM 5422 N N . PRO B 1 186 ? -16.586 49.096 45.879 1.00 70.91 233 PRO B N 1
ATOM 5423 C CA . PRO B 1 186 ? -16.144 49.479 47.221 1.00 68.62 233 PRO B CA 1
ATOM 5424 C C . PRO B 1 186 ? -14.632 49.436 47.360 1.00 64.99 233 PRO B C 1
ATOM 5425 O O . PRO B 1 186 ? -14.050 50.405 47.843 1.00 63.66 233 PRO B O 1
ATOM 5429 N N . ASP B 1 187 ? -14.022 48.336 46.898 1.00 63.09 234 ASP B N 1
ATOM 5430 C CA . ASP B 1 187 ? -12.564 48.109 46.987 1.00 62.75 234 ASP B CA 1
ATOM 5431 C C . ASP B 1 187 ? -11.710 49.241 46.401 1.00 59.65 234 ASP B C 1
ATOM 5432 O O . ASP B 1 187 ? -10.574 49.435 46.831 1.00 60.03 234 ASP B O 1
ATOM 5437 N N . TYR B 1 188 ? -12.247 49.966 45.419 1.00 54.69 235 TYR B N 1
ATOM 5438 C CA . TYR B 1 188 ? -11.537 51.092 44.802 1.00 49.68 235 TYR B CA 1
ATOM 5439 C C . TYR B 1 188 ? -11.341 52.271 45.744 1.00 48.10 235 TYR B C 1
ATOM 5440 O O . TYR B 1 188 ? -10.445 53.083 45.517 1.00 45.14 235 TYR B O 1
ATOM 5449 N N . LYS B 1 189 ? -12.180 52.383 46.780 1.00 46.65 236 LYS B N 1
ATOM 5450 C CA . LYS B 1 189 ? -12.080 53.498 47.741 1.00 44.44 236 LYS B CA 1
ATOM 5451 C C . LYS B 1 189 ? -10.870 53.315 48.668 1.00 39.51 236 LYS B C 1
ATOM 5452 O O . LYS B 1 189 ? -10.339 54.278 49.225 1.00 44.18 236 LYS B O 1
ATOM 5454 N N . ALA B 1 190 ? -10.437 52.069 48.797 1.00 37.24 237 ALA B N 1
ATOM 5455 C CA . ALA B 1 190 ? -9.189 51.693 49.443 1.00 37.87 237 ALA B CA 1
ATOM 5456 C C . ALA B 1 190 ? -7.877 52.136 48.722 1.00 39.33 237 ALA B C 1
ATOM 5457 O O . ALA B 1 190 ? -6.836 52.255 49.371 1.00 40.26 237 ALA B O 1
ATOM 5459 N N . LEU B 1 191 ? -7.917 52.362 47.404 1.00 40.15 238 LEU B N 1
ATOM 5460 C CA . LEU B 1 191 ? -6.672 52.500 46.602 1.00 37.96 238 LEU B CA 1
ATOM 5461 C C . LEU B 1 191 ? -5.852 53.746 46.879 1.00 35.58 238 LEU B C 1
ATOM 5462 O O . LEU B 1 191 ? -4.738 53.874 46.351 1.00 34.24 238 LEU B O 1
ATOM 5467 N N . GLY B 1 192 ? -6.358 54.637 47.730 1.00 33.42 239 GLY B N 1
ATOM 5468 C CA . GLY B 1 192 ? -5.514 55.684 48.321 1.00 31.70 239 GLY B CA 1
ATOM 5469 C C . GLY B 1 192 ? -4.312 55.135 49.073 1.00 30.41 239 GLY B C 1
ATOM 5470 O O . GLY B 1 192 ? -3.304 55.813 49.257 1.00 30.77 239 GLY B O 1
ATOM 5471 N N . ILE B 1 193 ? -4.393 53.882 49.514 1.00 31.61 240 ILE B N 1
ATOM 5472 C CA . ILE B 1 193 ? -3.269 53.248 50.148 1.00 31.80 240 ILE B CA 1
ATOM 5473 C C . ILE B 1 193 ? -2.006 53.262 49.243 1.00 36.85 240 ILE B C 1
ATOM 5474 O O . ILE B 1 193 ? -0.892 53.399 49.735 1.00 34.35 240 ILE B O 1
ATOM 5479 N N . LEU B 1 194 ? -2.195 53.128 47.931 1.00 36.19 241 LEU B N 1
ATOM 5480 C CA . LEU B 1 194 ? -1.086 52.997 46.975 1.00 33.52 241 LEU B CA 1
ATOM 5481 C C . LEU B 1 194 ? -0.113 54.183 47.002 1.00 32.16 241 LEU B C 1
ATOM 5482 O O . LEU B 1 194 ? 1.082 54.017 47.199 1.00 30.33 241 LEU B O 1
ATOM 5487 N N . LYS B 1 195 ? -0.627 55.387 46.831 1.00 33.25 242 LYS B N 1
ATOM 5488 C CA . LYS B 1 195 ? 0.221 56.564 46.937 1.00 35.37 242 LYS B CA 1
ATOM 5489 C C . LYS B 1 195 ? 0.753 56.854 48.352 1.00 37.56 242 LYS B C 1
ATOM 5490 O O . LYS B 1 195 ? 1.887 57.297 48.505 1.00 37.13 242 LYS B O 1
ATOM 5496 N N . ARG B 1 196 ? -0.067 56.631 49.378 1.00 40.73 243 ARG B N 1
ATOM 5497 C CA . ARG B 1 196 ? 0.361 56.802 50.778 1.00 37.94 243 ARG B CA 1
ATOM 5498 C C . ARG B 1 196 ? 1.603 55.955 51.074 1.00 35.71 243 ARG B C 1
ATOM 5499 O O . ARG B 1 196 ? 2.590 56.424 51.650 1.00 36.43 243 ARG B O 1
ATOM 5507 N N . GLN B 1 197 ? 1.548 54.707 50.649 1.00 29.33 244 GLN B N 1
ATOM 5508 C CA . GLN B 1 197 ? 2.600 53.742 50.913 1.00 31.09 244 GLN B CA 1
ATOM 5509 C C . GLN B 1 197 ? 3.762 53.795 49.928 1.00 33.51 244 GLN B C 1
ATOM 5510 O O . GLN B 1 197 ? 4.912 53.548 50.315 1.00 29.43 244 GLN B O 1
ATOM 5516 N N . PHE B 1 198 ? 3.454 54.088 48.660 1.00 33.63 245 PHE B N 1
ATOM 5517 C CA . PHE B 1 198 ? 4.441 54.036 47.566 1.00 30.98 245 PHE B CA 1
ATOM 5518 C C . PHE B 1 198 ? 4.523 55.393 46.920 1.00 29.59 245 PHE B C 1
ATOM 5519 O O . PHE B 1 198 ? 4.274 55.533 45.728 1.00 30.76 245 PHE B O 1
ATOM 5527 N N . PRO B 1 199 ? 4.929 56.400 47.692 1.00 34.87 246 PRO B N 1
ATOM 5528 C CA . PRO B 1 199 ? 4.858 57.770 47.172 1.00 36.60 246 PRO B CA 1
ATOM 5529 C C . PRO B 1 199 ? 5.735 58.047 45.953 1.00 40.18 246 PRO B C 1
ATOM 5530 O O . PRO B 1 199 ? 5.467 58.997 45.206 1.00 44.32 246 PRO B O 1
ATOM 5534 N N . ASN B 1 200 ? 6.794 57.264 45.772 1.00 42.80 247 ASN B N 1
ATOM 5535 C CA . ASN B 1 200 ? 7.706 57.447 44.633 1.00 44.14 247 ASN B CA 1
ATOM 5536 C C . ASN B 1 200 ? 7.333 56.655 43.393 1.00 41.01 247 ASN B C 1
ATOM 5537 O O . ASN B 1 200 ? 7.957 56.828 42.365 1.00 41.49 247 ASN B O 1
ATOM 5542 N N . ALA B 1 201 ? 6.353 55.765 43.498 1.00 40.07 248 ALA B N 1
ATOM 5543 C CA . ALA B 1 201 ? 5.777 55.151 42.325 1.00 37.40 248 ALA B CA 1
ATOM 5544 C C . ALA B 1 201 ? 4.840 56.173 41.671 1.00 39.84 248 ALA B C 1
ATOM 5545 O O . ALA B 1 201 ? 4.032 56.811 42.336 1.00 46.05 248 ALA B O 1
ATOM 5547 N N . SER B 1 202 ? 5.000 56.355 40.367 1.00 38.14 249 SER B N 1
ATOM 5548 C CA . SER B 1 202 ? 4.140 57.206 39.588 1.00 35.87 249 SER B CA 1
ATOM 5549 C C . SER B 1 202 ? 2.795 56.517 39.452 1.00 31.67 249 SER B C 1
ATOM 5550 O O . SER B 1 202 ? 2.718 55.282 39.408 1.00 27.20 249 SER B O 1
ATOM 5553 N N . LEU B 1 203 ? 1.729 57.306 39.422 1.00 29.69 250 LEU B N 1
ATOM 5554 C CA . LEU B 1 203 ? 0.381 56.757 39.247 1.00 33.12 250 LEU B CA 1
ATOM 5555 C C . LEU B 1 203 ? -0.304 57.340 38.018 1.00 31.73 250 LEU B C 1
ATOM 5556 O O . LEU B 1 203 ? -0.336 58.568 37.839 1.00 30.17 250 LEU B O 1
ATOM 5561 N N . ILE B 1 204 ? -0.830 56.460 37.171 1.00 29.23 251 ILE B N 1
ATOM 5562 C CA . ILE B 1 204 ? -1.680 56.848 36.029 1.00 29.12 251 ILE B CA 1
ATOM 5563 C C . ILE B 1 204 ? -3.118 56.374 36.230 1.00 29.75 251 ILE B C 1
ATOM 5564 O O . ILE B 1 204 ? -3.367 55.217 36.548 1.00 27.12 251 ILE B O 1
ATOM 5569 N N . GLY B 1 205 ? -4.058 57.304 36.065 1.00 24.56 252 GLY B N 1
ATOM 5570 C CA . GLY B 1 205 ? -5.476 57.005 36.034 1.00 27.30 252 GLY B CA 1
ATOM 5571 C C . GLY B 1 205 ? -6.097 57.053 34.640 1.00 26.70 252 GLY B C 1
ATOM 5572 O O . GLY B 1 205 ? -5.961 58.044 33.930 1.00 28.38 252 GLY B O 1
ATOM 5573 N N . LEU B 1 206 ? -6.796 55.983 34.253 1.00 26.80 253 LEU B N 1
ATOM 5574 C CA . LEU B 1 206 ? -7.396 55.876 32.907 1.00 29.73 253 LEU B CA 1
ATOM 5575 C C . LEU B 1 206 ? -8.900 55.708 32.963 1.00 32.75 253 LEU B C 1
ATOM 5576 O O . LEU B 1 206 ? -9.392 54.725 33.529 1.00 33.76 253 LEU B O 1
ATOM 5581 N N . THR B 1 207 ? -9.627 56.599 32.301 1.00 33.50 254 THR B N 1
ATOM 5582 C CA . THR B 1 207 ? -11.075 56.457 32.193 1.00 37.66 254 THR B CA 1
ATOM 5583 C C . THR B 1 207 ? -11.594 57.050 30.869 1.00 35.29 254 THR B C 1
ATOM 5584 O O . THR B 1 207 ? -10.955 57.936 30.320 1.00 35.14 254 THR B O 1
ATOM 5588 N N . ALA B 1 208 ? -12.718 56.527 30.355 1.00 35.09 255 ALA B N 1
ATOM 5589 C CA . ALA B 1 208 ? -13.495 57.170 29.264 1.00 38.24 255 ALA B CA 1
ATOM 5590 C C . ALA B 1 208 ? -14.585 58.048 29.825 1.00 43.25 255 ALA B C 1
ATOM 5591 O O . ALA B 1 208 ? -14.903 59.125 29.315 1.00 39.91 255 ALA B O 1
ATOM 5593 N N . THR B 1 209 ? -15.170 57.542 30.894 1.00 50.13 256 THR B N 1
ATOM 5594 C CA . THR B 1 209 ? -16.405 58.060 31.427 1.00 53.15 256 THR B CA 1
ATOM 5595 C C . THR B 1 209 ? -16.057 58.787 32.710 1.00 53.56 256 THR B C 1
ATOM 5596 O O . THR B 1 209 ? -16.128 58.225 33.802 1.00 46.83 256 THR B O 1
ATOM 5600 N N . ALA B 1 210 ? -15.647 60.040 32.536 1.00 56.50 257 ALA B N 1
ATOM 5601 C CA . ALA B 1 210 ? -15.222 60.880 33.639 1.00 60.72 257 ALA B CA 1
ATOM 5602 C C . ALA B 1 210 ? -15.757 62.300 33.454 1.00 62.61 257 ALA B C 1
ATOM 5603 O O . ALA B 1 210 ? -15.451 62.962 32.459 1.00 61.67 257 ALA B O 1
ATOM 5605 N N . THR B 1 211 ? -16.577 62.726 34.416 1.00 63.56 258 THR B N 1
ATOM 5606 C CA . THR B 1 211 ? -17.037 64.103 34.558 1.00 63.27 258 THR B CA 1
ATOM 5607 C C . THR B 1 211 ? -16.072 64.775 35.511 1.00 61.28 258 THR B C 1
ATOM 5608 O O . THR B 1 211 ? -15.429 64.092 36.301 1.00 62.08 258 THR B O 1
ATOM 5612 N N . ASN B 1 212 ? -15.981 66.098 35.482 1.00 59.99 259 ASN B N 1
ATOM 5613 C CA . ASN B 1 212 ? -15.014 66.787 36.340 1.00 62.83 259 ASN B CA 1
ATOM 5614 C C . ASN B 1 212 ? -15.207 66.558 37.845 1.00 62.32 259 ASN B C 1
ATOM 5615 O O . ASN B 1 212 ? -14.260 66.714 38.614 1.00 63.27 259 ASN B O 1
ATOM 5620 N N . HIS B 1 213 ? -16.423 66.198 38.255 1.00 61.76 260 HIS B N 1
ATOM 5621 C CA . HIS B 1 213 ? -16.739 65.953 39.665 1.00 60.39 260 HIS B CA 1
ATOM 5622 C C . HIS B 1 213 ? -16.393 64.519 40.070 1.00 57.23 260 HIS B C 1
ATOM 5623 O O . HIS B 1 213 ? -16.020 64.276 41.215 1.00 57.42 260 HIS B O 1
ATOM 5625 N N . VAL B 1 214 ? -16.541 63.572 39.142 1.00 55.97 261 VAL B N 1
ATOM 5626 C CA . VAL B 1 214 ? -16.104 62.189 39.366 1.00 54.88 261 VAL B CA 1
ATOM 5627 C C . VAL B 1 214 ? -14.565 62.110 39.398 1.00 55.21 261 VAL B C 1
ATOM 5628 O O . VAL B 1 214 ? -13.990 61.324 40.155 1.00 54.21 261 VAL B O 1
ATOM 5632 N N . LEU B 1 215 ? -13.918 62.937 38.579 1.00 54.03 262 LEU B N 1
ATOM 5633 C CA . LEU B 1 215 ? -12.462 62.995 38.506 1.00 54.81 262 LEU B CA 1
ATOM 5634 C C . LEU B 1 215 ? -11.855 63.610 39.760 1.00 53.55 262 LEU B C 1
ATOM 5635 O O . LEU B 1 215 ? -10.865 63.110 40.276 1.00 50.73 262 LEU B O 1
ATOM 5640 N N . THR B 1 216 ? -12.438 64.711 40.223 1.00 55.07 263 THR B N 1
ATOM 5641 C CA . THR B 1 216 ? -11.987 65.394 41.438 1.00 56.11 263 THR B CA 1
ATOM 5642 C C . THR B 1 216 ? -12.033 64.458 42.639 1.00 55.64 263 THR B C 1
ATOM 5643 O O . THR B 1 216 ? -11.088 64.379 43.423 1.00 54.53 263 THR B O 1
ATOM 5647 N N . ASP B 1 217 ? -13.134 63.726 42.740 1.00 55.98 264 ASP B N 1
ATOM 5648 C CA . ASP B 1 217 ? -13.351 62.771 43.808 1.00 55.96 264 ASP B CA 1
ATOM 5649 C C . ASP B 1 217 ? -12.328 61.631 43.730 1.00 54.38 264 ASP B C 1
ATOM 5650 O O . ASP B 1 217 ? -11.671 61.334 44.731 1.00 52.90 264 ASP B O 1
ATOM 5655 N N . ALA B 1 218 ? -12.190 61.015 42.546 1.00 51.63 265 ALA B N 1
ATOM 5656 C CA . ALA B 1 218 ? -11.214 59.928 42.316 1.00 49.02 265 ALA B CA 1
ATOM 5657 C C . ALA B 1 218 ? -9.774 60.370 42.652 1.00 45.66 265 ALA B C 1
ATOM 5658 O O . ALA B 1 218 ? -9.023 59.630 43.263 1.00 39.64 265 ALA B O 1
ATOM 5660 N N . GLN B 1 219 ? -9.411 61.596 42.294 1.00 43.34 266 GLN B N 1
ATOM 5661 C CA . GLN B 1 219 ? -8.123 62.151 42.681 1.00 48.45 266 GLN B CA 1
ATOM 5662 C C . GLN B 1 219 ? -7.974 62.298 44.203 1.00 51.99 266 GLN B C 1
ATOM 5663 O O . GLN B 1 219 ? -6.865 62.169 44.726 1.00 54.71 266 GLN B O 1
ATOM 5669 N N . LYS B 1 220 ? -9.067 62.603 44.908 1.00 50.38 267 LYS B N 1
ATOM 5670 C CA . LYS B 1 220 ? -9.030 62.690 46.376 1.00 50.42 267 LYS B CA 1
ATOM 5671 C C . LYS B 1 220 ? -8.962 61.303 46.995 1.00 44.92 267 LYS B C 1
ATOM 5672 O O . LYS B 1 220 ? -8.203 61.077 47.928 1.00 45.37 267 LYS B O 1
ATOM 5678 N N . ILE B 1 221 ? -9.764 60.389 46.469 1.00 43.81 268 ILE B N 1
ATOM 5679 C CA . ILE B 1 221 ? -9.782 58.995 46.905 1.00 43.59 268 ILE B CA 1
ATOM 5680 C C . ILE B 1 221 ? -8.401 58.342 46.769 1.00 46.29 268 ILE B C 1
ATOM 5681 O O . ILE B 1 221 ? -8.017 57.508 47.597 1.00 48.80 268 ILE B O 1
ATOM 5686 N N . LEU B 1 222 ? -7.663 58.705 45.712 1.00 44.60 269 LEU B N 1
ATOM 5687 C CA . LEU B 1 222 ? -6.332 58.141 45.456 1.00 44.17 269 LEU B CA 1
ATOM 5688 C C . LEU B 1 222 ? -5.218 58.891 46.170 1.00 45.29 269 LEU B C 1
ATOM 5689 O O . LEU B 1 222 ? -4.064 58.510 46.056 1.00 47.01 269 LEU B O 1
ATOM 5694 N N . CYS B 1 223 ? -5.574 59.953 46.892 1.00 46.88 270 CYS B N 1
ATOM 5695 C CA . CYS B 1 223 ? -4.638 60.785 47.653 1.00 47.99 270 CYS B CA 1
ATOM 5696 C C . CYS B 1 223 ? -3.565 61.386 46.767 1.00 48.15 270 CYS B C 1
ATOM 5697 O O . CYS B 1 223 ? -2.382 61.411 47.118 1.00 44.99 270 CYS B O 1
ATOM 5700 N N . ILE B 1 224 ? -4.008 61.903 45.629 1.00 50.52 271 ILE B N 1
ATOM 5701 C CA . ILE B 1 224 ? -3.137 62.539 44.659 1.00 52.50 271 ILE B CA 1
ATOM 5702 C C . ILE B 1 224 ? -3.350 64.044 44.654 1.00 56.39 271 ILE B C 1
ATOM 5703 O O . ILE B 1 224 ? -4.465 64.518 44.465 1.00 57.69 271 ILE B O 1
ATOM 5708 N N . GLU B 1 225 ? -2.280 64.794 44.849 1.00 60.79 272 GLU B N 1
ATOM 5709 C CA . GLU B 1 225 ? -2.225 66.168 44.357 1.00 66.93 272 GLU B CA 1
ATOM 5710 C C . GLU B 1 225 ? -0.754 66.553 44.338 1.00 67.36 272 GLU B C 1
ATOM 5711 O O . GLU B 1 225 ? -0.082 66.370 45.362 1.00 71.31 272 GLU B O 1
ATOM 5717 N N . LYS B 1 226 ? -0.222 67.083 43.229 1.00 63.96 273 LYS B N 1
ATOM 5718 C CA . LYS B 1 226 ? -0.960 67.543 42.051 1.00 59.57 273 LYS B CA 1
ATOM 5719 C C . LYS B 1 226 ? -1.063 66.459 40.979 1.00 55.66 273 LYS B C 1
ATOM 5720 O O . LYS B 1 226 ? -0.538 65.358 41.152 1.00 56.38 273 LYS B O 1
ATOM 5722 N N . CYS B 1 227 ? -1.726 66.792 39.869 1.00 50.10 274 CYS B N 1
ATOM 5723 C CA . CYS B 1 227 ? -2.148 65.810 38.854 1.00 47.75 274 CYS B CA 1
ATOM 5724 C C . CYS B 1 227 ? -2.385 66.504 37.506 1.00 44.26 274 CYS B C 1
ATOM 5725 O O . CYS B 1 227 ? -2.914 67.619 37.464 1.00 36.45 274 CYS B O 1
ATOM 5728 N N . PHE B 1 228 ? -1.987 65.863 36.407 1.00 41.90 275 PHE B N 1
ATOM 5729 C CA . PHE B 1 228 ? -2.389 66.311 35.067 1.00 38.18 275 PHE B CA 1
ATOM 5730 C C . PHE B 1 228 ? -3.680 65.604 34.697 1.00 35.03 275 PHE B C 1
ATOM 5731 O O . PHE B 1 228 ? -3.850 64.402 34.965 1.00 31.05 275 PHE B O 1
ATOM 5739 N N . THR B 1 229 ? -4.581 66.330 34.051 1.00 33.87 276 THR B N 1
ATOM 5740 C CA . THR B 1 229 ? -5.748 65.715 33.428 1.00 37.31 276 THR B CA 1
ATOM 5741 C C . THR B 1 229 ? -5.736 65.973 31.923 1.00 37.33 276 THR B C 1
ATOM 5742 O O . THR B 1 229 ? -5.859 67.104 31.474 1.00 36.32 276 THR B O 1
ATOM 5746 N N . PHE B 1 230 ? -5.556 64.903 31.154 1.00 35.53 277 PHE B N 1
ATOM 5747 C CA . PHE B 1 230 ? -5.549 64.998 29.713 1.00 36.21 277 PHE B CA 1
ATOM 5748 C C . PHE B 1 230 ? -6.856 64.398 29.230 1.00 33.23 277 PHE B C 1
ATOM 5749 O O . PHE B 1 230 ? -7.156 63.224 29.493 1.00 30.61 277 PHE B O 1
ATOM 5757 N N . THR B 1 231 ? -7.636 65.212 28.526 1.00 32.74 278 THR B N 1
ATOM 5758 C CA . THR B 1 231 ? -8.892 64.775 27.919 1.00 38.37 278 THR B CA 1
ATOM 5759 C C . THR B 1 231 ? -8.829 64.812 26.389 1.00 38.19 278 THR B C 1
ATOM 5760 O O . THR B 1 231 ? -8.704 65.869 25.793 1.00 37.89 278 THR B O 1
ATOM 5764 N N . ALA B 1 232 ? -8.920 63.644 25.772 1.00 37.05 279 ALA B N 1
ATOM 5765 C CA . ALA B 1 232 ? -9.100 63.493 24.328 1.00 38.28 279 ALA B CA 1
ATOM 5766 C C . ALA B 1 232 ? -10.480 63.963 23.904 1.00 43.44 279 ALA B C 1
ATOM 5767 O O . ALA B 1 232 ? -11.430 63.918 24.698 1.00 45.58 279 ALA B O 1
ATOM 5769 N N . SER B 1 233 ? -10.582 64.405 22.645 1.00 44.29 280 SER B N 1
ATOM 5770 C CA . SER B 1 233 ? -11.867 64.673 21.994 1.00 43.57 280 SER B CA 1
ATOM 5771 C C A SER B 1 233 ? -12.549 63.349 21.796 0.50 42.37 280 SER B C 1
ATOM 5772 C C B SER B 1 233 ? -12.773 63.442 21.830 0.50 43.28 280 SER B C 1
ATOM 5773 O O A SER B 1 233 ? -11.893 62.330 21.548 0.50 42.14 280 SER B O 1
ATOM 5774 O O B SER B 1 233 ? -12.290 62.329 21.604 0.50 44.35 280 SER B O 1
ATOM 5777 N N A PHE B 1 234 ? -13.867 63.353 21.901 0.50 41.12 281 PHE B N 1
ATOM 5778 N N B PHE B 1 234 ? -14.089 63.664 21.952 0.50 42.63 281 PHE B N 1
ATOM 5779 C CA A PHE B 1 234 ? -14.620 62.138 21.712 0.50 39.31 281 PHE B CA 1
ATOM 5780 C CA B PHE B 1 234 ? -15.107 62.620 21.747 0.50 40.87 281 PHE B CA 1
ATOM 5781 C C A PHE B 1 234 ? -15.109 62.119 20.253 0.50 38.21 281 PHE B C 1
ATOM 5782 C C B PHE B 1 234 ? -15.138 62.258 20.278 0.50 38.51 281 PHE B C 1
ATOM 5783 O O A PHE B 1 234 ? -15.739 61.159 19.814 0.50 35.61 281 PHE B O 1
ATOM 5784 O O B PHE B 1 234 ? -15.482 61.138 19.889 0.50 34.54 281 PHE B O 1
ATOM 5799 N N A ASN B 1 235 ? -14.752 63.168 19.504 0.50 35.13 282 ASN B N 1
ATOM 5800 N N B ASN B 1 235 ? -14.764 63.245 19.479 0.50 35.27 282 ASN B N 1
ATOM 5801 C CA . ASN B 1 235 ? -14.968 63.234 18.047 1.00 35.23 282 ASN B CA 1
ATOM 5802 C C . ASN B 1 235 ? -14.167 62.172 17.242 1.00 34.03 282 ASN B C 1
ATOM 5803 O O . ASN B 1 235 ? -12.981 61.914 17.474 1.00 32.68 282 ASN B O 1
ATOM 5808 N N . ARG B 1 236 ? -14.857 61.565 16.288 1.00 30.95 283 ARG B N 1
ATOM 5809 C CA . ARG B 1 236 ? -14.296 60.549 15.425 1.00 36.59 283 ARG B CA 1
ATOM 5810 C C . ARG B 1 236 ? -14.571 61.000 13.992 1.00 37.61 283 ARG B C 1
ATOM 5811 O O . ARG B 1 236 ? -15.574 60.601 13.411 1.00 38.55 283 ARG B O 1
ATOM 5819 N N . PRO B 1 237 ? -13.685 61.841 13.417 1.00 40.90 284 PRO B N 1
ATOM 5820 C CA . PRO B 1 237 ? -13.994 62.581 12.190 1.00 37.67 284 PRO B CA 1
ATOM 5821 C C . PRO B 1 237 ? -14.290 61.739 10.957 1.00 30.79 284 PRO B C 1
ATOM 5822 O O . PRO B 1 237 ? -14.874 62.256 10.026 1.00 36.11 284 PRO B O 1
ATOM 5826 N N . ASN B 1 238 ? -13.910 60.466 10.969 1.00 29.92 285 ASN B N 1
ATOM 5827 C CA . ASN B 1 238 ? -14.177 59.540 9.854 1.00 29.61 285 ASN B CA 1
ATOM 5828 C C . ASN B 1 238 ? -15.534 58.830 9.847 1.00 31.40 285 ASN B C 1
ATOM 5829 O O . ASN B 1 238 ? -15.822 58.032 8.920 1.00 29.27 285 ASN B O 1
ATOM 5834 N N . LEU B 1 239 ? -16.333 59.051 10.896 1.00 29.98 286 LEU B N 1
ATOM 5835 C CA . LEU B 1 239 ? -17.617 58.352 11.049 1.00 29.94 286 LEU B CA 1
ATOM 5836 C C . LEU B 1 239 ? -18.681 59.166 10.364 1.00 29.74 286 LEU B C 1
ATOM 5837 O O . LEU B 1 239 ? -18.789 60.377 10.595 1.00 25.51 286 LEU B O 1
ATOM 5842 N N . TYR B 1 240 ? -19.453 58.541 9.490 1.00 26.21 287 TYR B N 1
ATOM 5843 C CA . TYR B 1 240 ? -20.628 59.225 8.928 1.00 29.50 287 TYR B CA 1
ATOM 5844 C C . TYR B 1 240 ? -21.924 58.902 9.756 1.00 27.13 287 TYR B C 1
ATOM 5845 O O . TYR B 1 240 ? -22.314 57.748 9.930 1.00 22.59 287 TYR B O 1
ATOM 5854 N N . TYR B 1 241 ? -22.535 59.946 10.294 1.00 21.26 288 TYR B N 1
ATOM 5855 C CA . TYR B 1 241 ? -23.693 59.793 11.192 1.00 28.37 288 TYR B CA 1
ATOM 5856 C C . TYR B 1 241 ? -25.019 60.042 10.475 1.00 28.72 288 TYR B C 1
ATOM 5857 O O . TYR B 1 241 ? -25.252 61.110 9.941 1.00 25.33 288 TYR B O 1
ATOM 5866 N N . GLU B 1 242 ? -25.918 59.074 10.533 1.00 26.67 289 GLU B N 1
ATOM 5867 C CA . GLU B 1 242 ? -27.225 59.285 9.966 1.00 27.45 289 GLU B CA 1
ATOM 5868 C C . GLU B 1 242 ? -28.361 58.720 10.785 1.00 24.37 289 GLU B C 1
ATOM 5869 O O . GLU B 1 242 ? -28.242 57.632 11.431 1.00 26.77 289 GLU B O 1
ATOM 5875 N N . VAL B 1 243 ? -29.496 59.399 10.673 1.00 24.68 290 VAL B N 1
ATOM 5876 C CA . VAL B 1 243 ? -30.801 58.898 11.178 1.00 29.29 290 VAL B CA 1
ATOM 5877 C C . VAL B 1 243 ? -31.780 58.688 9.994 1.00 29.03 290 VAL B C 1
ATOM 5878 O O . VAL B 1 243 ? -32.092 59.607 9.291 1.00 26.48 290 VAL B O 1
ATOM 5882 N N . ARG B 1 244 ? -32.216 57.454 9.767 1.00 29.31 291 ARG B N 1
ATOM 5883 C CA . ARG B 1 244 ? -33.265 57.168 8.799 1.00 32.83 291 ARG B CA 1
ATOM 5884 C C . ARG B 1 244 ? -34.610 56.838 9.487 1.00 31.52 291 ARG B C 1
ATOM 5885 O O . ARG B 1 244 ? -34.648 56.450 10.638 1.00 21.58 291 ARG B O 1
ATOM 5893 N N . GLN B 1 245 ? -35.705 57.037 8.766 1.00 29.38 292 GLN B N 1
ATOM 5894 C CA . GLN B 1 245 ? -37.006 56.564 9.183 1.00 32.21 292 GLN B CA 1
ATOM 5895 C C . GLN B 1 245 ? -36.956 55.031 9.294 1.00 26.47 292 GLN B C 1
ATOM 5896 O O . GLN B 1 245 ? -36.519 54.362 8.361 1.00 31.46 292 GLN B O 1
ATOM 5902 N N . LYS B 1 246 ? -37.373 54.471 10.431 1.00 23.77 293 LYS B N 1
ATOM 5903 C CA . LYS B 1 246 ? -37.500 52.979 10.552 1.00 23.64 293 LYS B CA 1
ATOM 5904 C C . LYS B 1 246 ? -38.801 52.571 9.864 1.00 34.25 293 LYS B C 1
ATOM 5905 O O . LYS B 1 246 ? -39.840 53.143 10.192 1.00 29.92 293 LYS B O 1
ATOM 5911 N N . PRO B 1 247 ? -38.754 51.627 8.881 1.00 39.65 294 PRO B N 1
ATOM 5912 C CA . PRO B 1 247 ? -39.995 51.165 8.271 1.00 42.97 294 PRO B CA 1
ATOM 5913 C C . PRO B 1 247 ? -40.902 50.458 9.259 1.00 43.27 294 PRO B C 1
ATOM 5914 O O . PRO B 1 247 ? -40.422 49.714 10.117 1.00 43.21 294 PRO B O 1
ATOM 5918 N N . SER B 1 248 ? -42.200 50.689 9.111 1.00 44.44 295 SER B N 1
ATOM 5919 C CA . SER B 1 248 ? -43.218 50.028 9.929 1.00 49.71 295 SER B CA 1
ATOM 5920 C C . SER B 1 248 ? -43.321 48.529 9.631 1.00 48.53 295 SER B C 1
ATOM 5921 O O . SER B 1 248 ? -43.547 47.730 10.537 1.00 49.97 295 SER B O 1
ATOM 5924 N N . ASN B 1 249 ? -43.168 48.151 8.365 1.00 49.71 296 ASN B N 1
ATOM 5925 C CA . ASN B 1 249 ? -43.145 46.736 7.971 1.00 50.53 296 ASN B CA 1
ATOM 5926 C C . ASN B 1 249 ? -41.766 46.109 8.234 1.00 50.91 296 ASN B C 1
ATOM 5927 O O . ASN B 1 249 ? -40.757 46.627 7.782 1.00 49.04 296 ASN B O 1
ATOM 5932 N N . THR B 1 250 ? -41.726 44.991 8.951 1.00 52.71 297 THR B N 1
ATOM 5933 C CA . THR B 1 250 ? -40.458 44.408 9.396 1.00 56.38 297 THR B CA 1
ATOM 5934 C C . THR B 1 250 ? -39.661 43.718 8.295 1.00 57.74 297 THR B C 1
ATOM 5935 O O . THR B 1 250 ? -38.433 43.593 8.409 1.00 58.04 297 THR B O 1
ATOM 5939 N N . GLU B 1 251 ? -40.350 43.250 7.251 1.00 56.12 298 GLU B N 1
ATOM 5940 C CA . GLU B 1 251 ? -39.691 42.579 6.131 1.00 53.20 298 GLU B CA 1
ATOM 5941 C C . GLU B 1 251 ? -39.193 43.573 5.064 1.00 50.99 298 GLU B C 1
ATOM 5942 O O . GLU B 1 251 ? -38.188 43.312 4.408 1.00 51.29 298 GLU B O 1
ATOM 5945 N N . ASP B 1 252 ? -39.883 44.706 4.918 1.00 46.50 299 ASP B N 1
ATOM 5946 C CA . ASP B 1 252 ? -39.383 45.847 4.144 1.00 47.03 299 ASP B CA 1
ATOM 5947 C C . ASP B 1 252 ? -38.092 46.420 4.737 1.00 47.46 299 ASP B C 1
ATOM 5948 O O . ASP B 1 252 ? -37.261 46.981 4.024 1.00 47.59 299 ASP B O 1
ATOM 5953 N N . PHE B 1 253 ? -37.955 46.305 6.052 1.00 44.50 300 PHE B N 1
ATOM 5954 C CA . PHE B 1 253 ? -36.782 46.789 6.756 1.00 39.95 300 PHE B CA 1
ATOM 5955 C C . PHE B 1 253 ? -35.579 45.871 6.529 1.00 36.64 300 PHE B C 1
ATOM 5956 O O . PHE B 1 253 ? -34.482 46.343 6.300 1.00 35.96 300 PHE B O 1
ATOM 5964 N N . ILE B 1 254 ? -35.799 44.563 6.585 1.00 37.09 301 ILE B N 1
ATOM 5965 C CA . ILE B 1 254 ? -34.761 43.571 6.331 1.00 41.13 301 ILE B CA 1
ATOM 5966 C C . ILE B 1 254 ? -34.247 43.645 4.897 1.00 43.76 301 ILE B C 1
ATOM 5967 O O . ILE B 1 254 ? -33.047 43.548 4.654 1.00 43.59 301 ILE B O 1
ATOM 5972 N N . GLU B 1 255 ? -35.164 43.825 3.951 1.00 45.88 302 GLU B N 1
ATOM 5973 C CA . GLU B 1 255 ? -34.797 44.053 2.558 1.00 47.87 302 GLU B CA 1
ATOM 5974 C C . GLU B 1 255 ? -33.939 45.288 2.396 1.00 42.24 302 GLU B C 1
ATOM 5975 O O . GLU B 1 255 ? -32.998 45.279 1.626 1.00 39.30 302 GLU B O 1
ATOM 5981 N N . ASP B 1 256 ? -34.279 46.356 3.102 1.00 41.22 303 ASP B N 1
ATOM 5982 C CA . ASP B 1 256 ? -33.523 47.601 3.011 1.00 42.70 303 ASP B CA 1
ATOM 5983 C C . ASP B 1 256 ? -32.111 47.437 3.549 1.00 43.14 303 ASP B C 1
ATOM 5984 O O . ASP B 1 256 ? -31.178 47.972 2.980 1.00 40.88 303 ASP B O 1
ATOM 5989 N N . ILE B 1 257 ? -31.987 46.672 4.632 1.00 46.09 304 ILE B N 1
ATOM 5990 C CA . ILE B 1 257 ? -30.709 46.354 5.278 1.00 45.07 304 ILE B CA 1
ATOM 5991 C C . ILE B 1 257 ? -29.856 45.479 4.368 1.00 47.53 304 ILE B C 1
ATOM 5992 O O . ILE B 1 257 ? -28.661 45.690 4.266 1.00 46.34 304 ILE B O 1
ATOM 5997 N N . VAL B 1 258 ? -30.475 44.517 3.690 1.00 50.49 305 VAL B N 1
ATOM 5998 C CA . VAL B 1 258 ? -29.761 43.681 2.725 1.00 49.49 305 VAL B CA 1
ATOM 5999 C C . VAL B 1 258 ? -29.248 44.507 1.531 1.00 49.72 305 VAL B C 1
ATOM 6000 O O . VAL B 1 258 ? -28.140 44.269 1.062 1.00 51.35 305 VAL B O 1
ATOM 6004 N N . LYS B 1 259 ? -30.014 45.493 1.069 1.00 47.63 306 LYS B N 1
ATOM 6005 C CA . LYS B 1 259 ? -29.562 46.344 -0.043 1.00 50.03 306 LYS B CA 1
ATOM 6006 C C . LYS B 1 259 ? -28.253 47.038 0.298 1.00 46.42 306 LYS B C 1
ATOM 6007 O O . LYS B 1 259 ? -27.374 47.185 -0.552 1.00 42.98 306 LYS B O 1
ATOM 6013 N N . LEU B 1 260 ? -28.133 47.474 1.547 1.00 44.88 307 LEU B N 1
ATOM 6014 C CA . LEU B 1 260 ? -26.907 48.112 2.032 1.00 42.70 307 LEU B CA 1
ATOM 6015 C C . LEU B 1 260 ? -25.761 47.110 2.178 1.00 40.11 307 LEU B C 1
ATOM 6016 O O . LEU B 1 260 ? -24.658 47.365 1.749 1.00 43.87 307 LEU B O 1
ATOM 6021 N N . ILE B 1 261 ? -26.031 45.970 2.794 1.00 39.72 308 ILE B N 1
ATOM 6022 C CA . ILE B 1 261 ? -24.991 45.004 3.105 1.00 41.01 308 ILE B CA 1
ATOM 6023 C C . ILE B 1 261 ? -24.378 44.405 1.852 1.00 46.68 308 ILE B C 1
ATOM 6024 O O . ILE B 1 261 ? -23.166 44.202 1.792 1.00 48.96 308 ILE B O 1
ATOM 6029 N N . ASN B 1 262 ? -25.233 44.103 0.873 1.00 49.37 309 ASN B N 1
ATOM 6030 C CA . ASN B 1 262 ? -24.830 43.479 -0.389 1.00 48.66 309 ASN B CA 1
ATOM 6031 C C . ASN B 1 262 ? -24.502 44.513 -1.460 1.00 48.95 309 ASN B C 1
ATOM 6032 O O . ASN B 1 262 ? -24.095 44.165 -2.570 1.00 52.67 309 ASN B O 1
ATOM 6037 N N . GLY B 1 263 ? -24.684 45.782 -1.136 1.00 47.94 310 GLY B N 1
ATOM 6038 C CA . GLY B 1 263 ? -24.341 46.846 -2.050 1.00 46.39 310 GLY B CA 1
ATOM 6039 C C . GLY B 1 263 ? -23.191 47.634 -1.480 1.00 46.24 310 GLY B C 1
ATOM 6040 O O . GLY B 1 263 ? -22.044 47.194 -1.520 1.00 46.53 310 GLY B O 1
ATOM 6041 N N . ARG B 1 264 ? -23.522 48.793 -0.929 1.00 46.49 311 ARG B N 1
ATOM 6042 C CA . ARG B 1 264 ? -22.566 49.705 -0.303 1.00 48.29 311 ARG B CA 1
ATOM 6043 C C . ARG B 1 264 ? -21.532 49.054 0.640 1.00 47.87 311 ARG B C 1
ATOM 6044 O O . ARG B 1 264 ? -20.380 49.511 0.700 1.00 49.56 311 ARG B O 1
ATOM 6052 N N . TYR B 1 265 ? -21.928 48.002 1.360 1.00 45.03 312 TYR B N 1
ATOM 6053 C CA . TYR B 1 265 ? -21.058 47.358 2.352 1.00 39.40 312 TYR B CA 1
ATOM 6054 C C . TYR B 1 265 ? -20.703 45.923 1.934 1.00 38.34 312 TYR B C 1
ATOM 6055 O O . TYR B 1 265 ? -20.447 45.079 2.787 1.00 36.00 312 TYR B O 1
ATOM 6064 N N . LYS B 1 266 ? -20.685 45.640 0.632 1.00 40.77 313 LYS B N 1
ATOM 6065 C CA . LYS B 1 266 ? -20.364 44.282 0.148 1.00 41.77 313 LYS B CA 1
ATOM 6066 C C . LYS B 1 266 ? -18.944 43.857 0.575 1.00 40.34 313 LYS B C 1
ATOM 6067 O O . LYS B 1 266 ? -18.004 44.632 0.475 1.00 39.46 313 LYS B O 1
ATOM 6070 N N . GLY B 1 267 ? -18.811 42.635 1.085 1.00 41.45 314 GLY B N 1
ATOM 6071 C CA . GLY B 1 267 ? -17.538 42.158 1.656 1.00 44.17 314 GLY B CA 1
ATOM 6072 C C . GLY B 1 267 ? -17.016 42.820 2.936 1.00 43.90 314 GLY B C 1
ATOM 6073 O O . GLY B 1 267 ? -16.022 42.363 3.504 1.00 42.86 314 GLY B O 1
ATOM 6074 N N . GLN B 1 268 ? -17.685 43.879 3.400 1.00 39.56 315 GLN B N 1
ATOM 6075 C CA . GLN B 1 268 ? -17.218 44.681 4.534 1.00 35.41 315 GLN B CA 1
ATOM 6076 C C . GLN B 1 268 ? -17.877 44.312 5.872 1.00 35.86 315 GLN B C 1
ATOM 6077 O O . GLN B 1 268 ? -19.066 43.972 5.911 1.00 38.38 315 GLN B O 1
ATOM 6083 N N . SER B 1 269 ? -17.096 44.382 6.954 1.00 35.99 316 SER B N 1
ATOM 6084 C CA . SER B 1 269 ? -17.552 44.032 8.298 1.00 36.45 316 SER B CA 1
ATOM 6085 C C . SER B 1 269 ? -18.386 45.144 8.928 1.00 32.39 316 SER B C 1
ATOM 6086 O O . SER B 1 269 ? -18.097 46.313 8.732 1.00 31.60 316 SER B O 1
ATOM 6089 N N . GLY B 1 270 ? -19.406 44.757 9.703 1.00 37.02 317 GLY B N 1
ATOM 6090 C CA . GLY B 1 270 ? -20.268 45.710 10.397 1.00 32.39 317 GLY B CA 1
ATOM 6091 C C . GLY B 1 270 ? -21.007 45.157 11.602 1.00 35.24 317 GLY B C 1
ATOM 6092 O O . GLY B 1 270 ? -20.888 43.978 11.935 1.00 27.53 317 GLY B O 1
ATOM 6093 N N . ILE B 1 271 ? -21.725 46.032 12.300 1.00 34.61 318 ILE B N 1
ATOM 6094 C CA . ILE B 1 271 ? -22.548 45.607 13.448 1.00 33.33 318 ILE B CA 1
ATOM 6095 C C . ILE B 1 271 ? -23.949 46.156 13.267 1.00 31.02 318 ILE B C 1
ATOM 6096 O O . ILE B 1 271 ? -24.129 47.301 12.797 1.00 25.15 318 ILE B O 1
ATOM 6101 N N . ILE B 1 272 ? -24.936 45.328 13.613 1.00 30.88 319 ILE B N 1
ATOM 6102 C CA . ILE B 1 272 ? -26.338 45.785 13.761 1.00 33.90 319 ILE B CA 1
ATOM 6103 C C . ILE B 1 272 ? -26.729 45.745 15.246 1.00 31.19 319 ILE B C 1
ATOM 6104 O O . ILE B 1 272 ? -26.746 44.673 15.848 1.00 26.07 319 ILE B O 1
ATOM 6109 N N . TYR B 1 273 ? -27.010 46.913 15.845 1.00 30.97 320 TYR B N 1
ATOM 6110 C CA . TYR B 1 273 ? -27.470 46.930 17.242 1.00 35.20 320 TYR B CA 1
ATOM 6111 C C . TYR B 1 273 ? -28.994 46.862 17.380 1.00 35.02 320 TYR B C 1
ATOM 6112 O O . TYR B 1 273 ? -29.718 47.575 16.701 1.00 33.26 320 TYR B O 1
ATOM 6121 N N . CYS B 1 274 ? -29.446 45.983 18.273 1.00 36.22 321 CYS B N 1
ATOM 6122 C CA . CYS B 1 274 ? -30.864 45.677 18.439 1.00 36.07 321 CYS B CA 1
ATOM 6123 C C . CYS B 1 274 ? -31.293 45.965 19.878 1.00 32.44 321 CYS B C 1
ATOM 6124 O O . CYS B 1 274 ? -30.492 45.852 20.814 1.00 28.00 321 CYS B O 1
ATOM 6127 N N . PHE B 1 275 ? -32.560 46.314 20.057 1.00 30.86 322 PHE B N 1
ATOM 6128 C CA . PHE B 1 275 ? -33.112 46.549 21.390 1.00 34.99 322 PHE B CA 1
ATOM 6129 C C . PHE B 1 275 ? -33.143 45.289 22.302 1.00 33.05 322 PHE B C 1
ATOM 6130 O O . PHE B 1 275 ? -32.643 45.307 23.425 1.00 28.09 322 PHE B O 1
ATOM 6138 N N . SER B 1 276 ? -33.706 44.199 21.802 1.00 35.37 323 SER B N 1
ATOM 6139 C CA . SER B 1 276 ? -33.900 42.995 22.587 1.00 35.91 323 SER B CA 1
ATOM 6140 C C . SER B 1 276 ? -33.155 41.801 22.020 1.00 37.59 323 SER B C 1
ATOM 6141 O O . SER B 1 276 ? -32.630 41.873 20.914 1.00 36.76 323 SER B O 1
ATOM 6144 N N . GLN B 1 277 ? -33.135 40.711 22.791 1.00 36.24 324 GLN B N 1
ATOM 6145 C CA . GLN B 1 277 ? -32.518 39.445 22.395 1.00 41.96 324 GLN B CA 1
ATOM 6146 C C . GLN B 1 277 ? -33.305 38.703 21.316 1.00 43.13 324 GLN B C 1
ATOM 6147 O O . GLN B 1 277 ? -32.721 38.007 20.485 1.00 40.90 324 GLN B O 1
ATOM 6153 N N . LYS B 1 278 ? -34.634 38.800 21.370 1.00 43.53 325 LYS B N 1
ATOM 6154 C CA . LYS B 1 278 ? -35.499 38.247 20.329 1.00 42.61 325 LYS B CA 1
ATOM 6155 C C . LYS B 1 278 ? -35.247 38.974 19.012 1.00 40.06 325 LYS B C 1
ATOM 6156 O O . LYS B 1 278 ? -35.123 38.347 17.974 1.00 41.60 325 LYS B O 1
ATOM 6160 N N . ASP B 1 279 ? -35.183 40.302 19.060 1.00 38.86 326 ASP B N 1
ATOM 6161 C CA . ASP B 1 279 ? -34.853 41.102 17.887 1.00 41.23 326 ASP B CA 1
ATOM 6162 C C . ASP B 1 279 ? -33.590 40.631 17.197 1.00 42.17 326 ASP B C 1
ATOM 6163 O O . ASP B 1 279 ? -33.545 40.531 15.966 1.00 38.78 326 ASP B O 1
ATOM 6168 N N . SER B 1 280 ? -32.557 40.370 17.996 1.00 45.47 327 SER B N 1
ATOM 6169 C CA . SER B 1 280 ? -31.258 40.016 17.445 1.00 44.86 327 SER B CA 1
ATOM 6170 C C . SER B 1 280 ? -31.335 38.630 16.803 1.00 43.67 327 SER B C 1
ATOM 6171 O O . SER B 1 280 ? -30.857 38.452 15.689 1.00 40.70 327 SER B O 1
ATOM 6174 N N . GLU B 1 281 ? -31.993 37.681 17.467 1.00 44.27 328 GLU B N 1
ATOM 6175 C CA . GLU B 1 281 ? -32.166 36.335 16.899 1.00 47.30 328 GLU B CA 1
ATOM 6176 C C . GLU B 1 281 ? -33.041 36.345 15.642 1.00 47.65 328 GLU B C 1
ATOM 6177 O O . GLU B 1 281 ? -32.814 35.568 14.729 1.00 48.56 328 GLU B O 1
ATOM 6183 N N . GLN B 1 282 ? -34.031 37.233 15.603 1.00 50.08 329 GLN B N 1
ATOM 6184 C CA . GLN B 1 282 ? -34.984 37.288 14.495 1.00 50.06 329 GLN B CA 1
ATOM 6185 C C . GLN B 1 282 ? -34.385 37.993 13.292 1.00 47.03 329 GLN B C 1
ATOM 6186 O O . GLN B 1 282 ? -34.512 37.530 12.175 1.00 46.00 329 GLN B O 1
ATOM 6192 N N . VAL B 1 283 ? -33.742 39.127 13.523 1.00 43.91 330 VAL B N 1
ATOM 6193 C CA . VAL B 1 283 ? -33.061 39.827 12.453 1.00 42.72 330 VAL B CA 1
ATOM 6194 C C . VAL B 1 283 ? -31.948 38.975 11.874 1.00 42.47 330 VAL B C 1
ATOM 6195 O O . VAL B 1 283 ? -31.759 38.954 10.670 1.00 44.13 330 VAL B O 1
ATOM 6199 N N . THR B 1 284 ? -31.212 38.269 12.721 1.00 43.63 331 THR B N 1
ATOM 6200 C CA . THR B 1 284 ? -30.178 37.356 12.238 1.00 44.38 331 THR B CA 1
ATOM 6201 C C . THR B 1 284 ? -30.739 36.274 11.314 1.00 45.32 331 THR B C 1
ATOM 6202 O O . THR B 1 284 ? -30.278 36.136 10.187 1.00 43.78 331 THR B O 1
ATOM 6206 N N . VAL B 1 285 ? -31.727 35.522 11.790 1.00 47.76 332 VAL B N 1
ATOM 6207 C CA . VAL B 1 285 ? -32.435 34.538 10.957 1.00 48.98 332 VAL B CA 1
ATOM 6208 C C . VAL B 1 285 ? -32.867 35.142 9.621 1.00 47.97 332 VAL B C 1
ATOM 6209 O O . VAL B 1 285 ? -32.549 34.605 8.568 1.00 50.23 332 VAL B O 1
ATOM 6213 N N . SER B 1 286 ? -33.572 36.267 9.670 1.00 47.24 333 SER B N 1
ATOM 6214 C CA . SER B 1 286 ? -34.024 36.939 8.454 1.00 47.88 333 SER B CA 1
ATOM 6215 C C . SER B 1 286 ? -32.884 37.168 7.477 1.00 49.59 333 SER B C 1
ATOM 6216 O O . SER B 1 286 ? -33.030 36.894 6.295 1.00 51.60 333 SER B O 1
ATOM 6219 N N . LEU B 1 287 ? -31.758 37.666 7.983 1.00 50.30 334 LEU B N 1
ATOM 6220 C CA . LEU B 1 287 ? -30.583 37.970 7.165 1.00 49.59 334 LEU B CA 1
ATOM 6221 C C . LEU B 1 287 ? -29.916 36.700 6.632 1.00 48.73 334 LEU B C 1
ATOM 6222 O O . LEU B 1 287 ? -29.469 36.660 5.493 1.00 49.28 334 LEU B O 1
ATOM 6227 N N . GLN B 1 288 ? -29.848 35.668 7.459 1.00 50.35 335 GLN B N 1
ATOM 6228 C CA . GLN B 1 288 ? -29.309 34.390 7.023 1.00 50.23 335 GLN B CA 1
ATOM 6229 C C . GLN B 1 288 ? -30.154 33.839 5.882 1.00 53.83 335 GLN B C 1
ATOM 6230 O O . GLN B 1 288 ? -29.619 33.408 4.855 1.00 55.03 335 GLN B O 1
ATOM 6236 N N . ASN B 1 289 ? -31.475 33.874 6.068 1.00 54.17 336 ASN B N 1
ATOM 6237 C CA . ASN B 1 289 ? -32.435 33.429 5.054 1.00 52.54 336 ASN B CA 1
ATOM 6238 C C . ASN B 1 289 ? -32.304 34.136 3.696 1.00 52.13 336 ASN B C 1
ATOM 6239 O O . ASN B 1 289 ? -32.747 33.587 2.694 1.00 55.45 336 ASN B O 1
ATOM 6244 N N . LEU B 1 290 ? -31.710 35.335 3.663 1.00 49.65 337 LEU B N 1
ATOM 6245 C CA . LEU B 1 290 ? -31.410 36.053 2.411 1.00 48.23 337 LEU B CA 1
ATOM 6246 C C . LEU B 1 290 ? -29.921 36.031 2.008 1.00 49.37 337 LEU B C 1
ATOM 6247 O O . LEU B 1 290 ? -29.450 36.915 1.283 1.00 49.35 337 LEU B O 1
ATOM 6252 N N . GLY B 1 291 ? -29.184 35.032 2.486 1.00 50.31 338 GLY B N 1
ATOM 6253 C CA . GLY B 1 291 ? -27.803 34.815 2.057 1.00 53.25 338 GLY B CA 1
ATOM 6254 C C . GLY B 1 291 ? -26.691 35.531 2.810 1.00 55.11 338 GLY B C 1
ATOM 6255 O O . GLY B 1 291 ? -25.523 35.339 2.488 1.00 57.17 338 GLY B O 1
ATOM 6256 N N . ILE B 1 292 ? -27.031 36.339 3.813 1.00 57.03 339 ILE B N 1
ATOM 6257 C CA . ILE B 1 292 ? -26.025 37.109 4.567 1.00 55.26 339 ILE B CA 1
ATOM 6258 C C . ILE B 1 292 ? -25.356 36.234 5.615 1.00 54.78 339 ILE B C 1
ATOM 6259 O O . ILE B 1 292 ? -26.030 35.472 6.309 1.00 53.60 339 ILE B O 1
ATOM 6264 N N . HIS B 1 293 ? -24.032 36.336 5.735 1.00 55.25 340 HIS B N 1
ATOM 6265 C CA . HIS B 1 293 ? -23.323 35.653 6.828 1.00 56.32 340 HIS B CA 1
ATOM 6266 C C . HIS B 1 293 ? -23.442 36.479 8.108 1.00 51.89 340 HIS B C 1
ATOM 6267 O O . HIS B 1 293 ? -22.573 37.277 8.437 1.00 49.53 340 HIS B O 1
ATOM 6274 N N . ALA B 1 294 ? -24.560 36.271 8.798 1.00 50.98 341 ALA B N 1
ATOM 6275 C CA . ALA B 1 294 ? -24.953 37.045 9.959 1.00 48.97 341 ALA B CA 1
ATOM 6276 C C . ALA B 1 294 ? -24.901 36.158 11.192 1.00 45.95 341 ALA B C 1
ATOM 6277 O O . ALA B 1 294 ? -25.237 34.973 11.125 1.00 49.36 341 ALA B O 1
ATOM 6279 N N . GLY B 1 295 ? -24.471 36.741 12.309 1.00 43.46 342 GLY B N 1
ATOM 6280 C CA . GLY B 1 295 ? -24.384 36.050 13.586 1.00 42.35 342 GLY B CA 1
ATOM 6281 C C . GLY B 1 295 ? -25.025 36.859 14.691 1.00 42.48 342 GLY B C 1
ATOM 6282 O O . GLY B 1 295 ? -24.855 38.080 14.746 1.00 36.73 342 GLY B O 1
ATOM 6283 N N . ALA B 1 296 ? -25.776 36.171 15.558 1.00 44.15 343 ALA B N 1
ATOM 6284 C CA . ALA B 1 296 ? -26.430 36.797 16.714 1.00 43.95 343 ALA B CA 1
ATOM 6285 C C . ALA B 1 296 ? -25.537 36.743 17.952 1.00 43.30 343 ALA B C 1
ATOM 6286 O O . ALA B 1 296 ? -24.844 35.742 18.199 1.00 43.59 343 ALA B O 1
ATOM 6288 N N . TYR B 1 297 ? -25.592 37.808 18.742 1.00 41.69 344 TYR B N 1
ATOM 6289 C CA . TYR B 1 297 ? -24.886 37.885 20.005 1.00 42.85 344 TYR B CA 1
ATOM 6290 C C . TYR B 1 297 ? -25.732 38.644 21.029 1.00 43.21 344 TYR B C 1
ATOM 6291 O O . TYR B 1 297 ? -25.995 39.835 20.874 1.00 37.50 344 TYR B O 1
ATOM 6300 N N . HIS B 1 298 ? -26.149 37.947 22.077 1.00 42.15 345 HIS B N 1
ATOM 6301 C CA . HIS B 1 298 ? -26.756 38.595 23.246 1.00 43.83 345 HIS B CA 1
ATOM 6302 C C . HIS B 1 298 ? -26.385 37.813 24.522 1.00 44.80 345 HIS B C 1
ATOM 6303 O O . HIS B 1 298 ? -25.838 36.715 24.438 1.00 46.21 345 HIS B O 1
ATOM 6310 N N . ALA B 1 299 ? -26.681 38.392 25.686 1.00 46.40 346 ALA B N 1
ATOM 6311 C CA . ALA B 1 299 ? -26.189 37.887 26.988 1.00 46.73 346 ALA B CA 1
ATOM 6312 C C . ALA B 1 299 ? -26.717 36.511 27.375 1.00 47.42 346 ALA B C 1
ATOM 6313 O O . ALA B 1 299 ? -26.046 35.784 28.104 1.00 48.97 346 ALA B O 1
ATOM 6315 N N . ASN B 1 300 ? -27.906 36.148 26.901 1.00 48.63 347 ASN B N 1
ATOM 6316 C CA . ASN B 1 300 ? -28.492 34.842 27.227 1.00 46.96 347 ASN B CA 1
ATOM 6317 C C . ASN B 1 300 ? -28.131 33.731 26.257 1.00 46.19 347 ASN B C 1
ATOM 6318 O O . ASN B 1 300 ? -28.652 32.633 26.382 1.00 43.28 347 ASN B O 1
ATOM 6323 N N . LEU B 1 301 ? -27.250 33.994 25.292 1.00 48.06 348 LEU B N 1
ATOM 6324 C CA . LEU B 1 301 ? -26.666 32.897 24.514 1.00 49.10 348 LEU B CA 1
ATOM 6325 C C . LEU B 1 301 ? -25.666 32.152 25.386 1.00 50.91 348 LEU B C 1
ATOM 6326 O O . LEU B 1 301 ? -25.255 32.632 26.445 1.00 47.87 348 LEU B O 1
ATOM 6331 N N . GLU B 1 302 ? -25.270 30.974 24.927 1.00 57.01 349 GLU B N 1
ATOM 6332 C CA . GLU B 1 302 ? -24.351 30.132 25.680 1.00 58.98 349 GLU B CA 1
ATOM 6333 C C . GLU B 1 302 ? -22.940 30.638 25.398 1.00 59.84 349 GLU B C 1
ATOM 6334 O O . GLU B 1 302 ? -22.640 31.010 24.263 1.00 61.21 349 GLU B O 1
ATOM 6340 N N . PRO B 1 303 ? -22.072 30.682 26.427 1.00 61.75 350 PRO B N 1
ATOM 6341 C CA . PRO B 1 303 ? -20.714 31.232 26.238 1.00 61.56 350 PRO B CA 1
ATOM 6342 C C . PRO B 1 303 ? -19.964 30.730 24.996 1.00 59.20 350 PRO B C 1
ATOM 6343 O O . PRO B 1 303 ? -19.220 31.490 24.395 1.00 59.66 350 PRO B O 1
ATOM 6347 N N . GLU B 1 304 ? -20.163 29.467 24.630 1.00 59.66 351 GLU B N 1
ATOM 6348 C CA . GLU B 1 304 ? -19.510 28.869 23.464 1.00 61.02 351 GLU B CA 1
ATOM 6349 C C . GLU B 1 304 ? -20.061 29.424 22.152 1.00 62.29 351 GLU B C 1
ATOM 6350 O O . GLU B 1 304 ? -19.337 29.517 21.156 1.00 62.88 351 GLU B O 1
ATOM 6352 N N . ASP B 1 305 ? -21.347 29.778 22.162 1.00 62.07 352 ASP B N 1
ATOM 6353 C CA . ASP B 1 305 ? -22.020 30.404 21.015 1.00 60.88 352 ASP B CA 1
ATOM 6354 C C . ASP B 1 305 ? -21.483 31.831 20.818 1.00 57.26 352 ASP B C 1
ATOM 6355 O O . ASP B 1 305 ? -21.142 32.247 19.702 1.00 54.00 352 ASP B O 1
ATOM 6360 N N . LYS B 1 306 ? -21.402 32.554 21.932 1.00 55.16 353 LYS B N 1
ATOM 6361 C CA . LYS B 1 306 ? -20.923 33.930 21.961 1.00 53.07 353 LYS B CA 1
ATOM 6362 C C . LYS B 1 306 ? -19.456 34.078 21.549 1.00 51.24 353 LYS B C 1
ATOM 6363 O O . LYS B 1 306 ? -19.111 35.032 20.854 1.00 49.26 353 LYS B O 1
ATOM 6369 N N . THR B 1 307 ? -18.608 33.145 21.976 1.00 51.71 354 THR B N 1
ATOM 6370 C CA . THR B 1 307 ? -17.194 33.105 21.565 1.00 53.54 354 THR B CA 1
ATOM 6371 C C . THR B 1 307 ? -17.018 32.813 20.075 1.00 52.35 354 THR B C 1
ATOM 6372 O O . THR B 1 307 ? -16.266 33.498 19.384 1.00 48.62 354 THR B O 1
ATOM 6376 N N . THR B 1 308 ? -17.696 31.776 19.595 1.00 54.99 355 THR B N 1
ATOM 6377 C CA . THR B 1 308 ? -17.613 31.377 18.185 1.00 56.46 355 THR B CA 1
ATOM 6378 C C . THR B 1 308 ? -18.030 32.507 17.250 1.00 55.98 355 THR B C 1
ATOM 6379 O O . THR B 1 308 ? -17.379 32.742 16.239 1.00 58.86 355 THR B O 1
ATOM 6383 N N . VAL B 1 309 ? -19.112 33.203 17.597 1.00 55.04 356 VAL B N 1
ATOM 6384 C CA . VAL B 1 309 ? -19.622 34.315 16.792 1.00 51.21 356 VAL B CA 1
ATOM 6385 C C . VAL B 1 309 ? -18.624 35.469 16.692 1.00 50.76 356 VAL B C 1
ATOM 6386 O O . VAL B 1 309 ? -18.418 36.018 15.613 1.00 49.07 356 VAL B O 1
ATOM 6390 N N . HIS B 1 310 ? -18.014 35.830 17.818 1.00 50.49 357 HIS B N 1
ATOM 6391 C CA . HIS B 1 310 ? -17.020 36.902 17.870 1.00 51.65 357 HIS B CA 1
ATOM 6392 C C . HIS B 1 310 ? -15.758 36.498 17.115 1.00 51.43 357 HIS B C 1
ATOM 6393 O O . HIS B 1 310 ? -15.185 37.288 16.370 1.00 45.64 357 HIS B O 1
ATOM 6400 N N . ARG B 1 311 ? -15.335 35.256 17.326 1.00 52.29 358 ARG B N 1
ATOM 6401 C CA . ARG B 1 311 ? -14.153 34.713 16.672 1.00 52.22 358 ARG B CA 1
ATOM 6402 C C . ARG B 1 311 ? -14.324 34.782 15.161 1.00 49.78 358 ARG B C 1
ATOM 6403 O O . ARG B 1 311 ? -13.505 35.390 14.474 1.00 49.53 358 ARG B O 1
ATOM 6411 N N . LYS B 1 312 ? -15.413 34.193 14.663 1.00 49.28 359 LYS B N 1
ATOM 6412 C CA . LYS B 1 312 ? -15.711 34.146 13.221 1.00 48.12 359 LYS B CA 1
ATOM 6413 C C . LYS B 1 312 ? -15.888 35.531 12.591 1.00 45.57 359 LYS B C 1
ATOM 6414 O O . LYS B 1 312 ? -15.593 35.722 11.432 1.00 47.13 359 LYS B O 1
ATOM 6418 N N . TRP B 1 313 ? -16.349 36.501 13.369 1.00 45.65 360 TRP B N 1
ATOM 6419 C CA . TRP B 1 313 ? -16.545 37.862 12.888 1.00 42.15 360 TRP B CA 1
ATOM 6420 C C . TRP B 1 313 ? -15.265 38.699 12.851 1.00 43.75 360 TRP B C 1
ATOM 6421 O O . TRP B 1 313 ? -15.107 39.548 11.966 1.00 43.47 360 TRP B O 1
ATOM 6432 N N . SER B 1 314 ? -14.378 38.501 13.828 1.00 47.17 361 SER B N 1
ATOM 6433 C CA A SER B 1 314 ? -13.074 39.180 13.850 0.50 46.23 361 SER B CA 1
ATOM 6434 C CA B SER B 1 314 ? -13.096 39.209 13.838 0.50 46.71 361 SER B CA 1
ATOM 6435 C C . SER B 1 314 ? -12.241 38.684 12.675 1.00 48.79 361 SER B C 1
ATOM 6436 O O . SER B 1 314 ? -11.530 39.458 12.024 1.00 45.81 361 SER B O 1
ATOM 6441 N N . ALA B 1 315 ? -12.362 37.377 12.415 1.00 50.13 362 ALA B N 1
ATOM 6442 C CA . ALA B 1 315 ? -11.724 36.681 11.297 1.00 52.36 362 ALA B CA 1
ATOM 6443 C C . ALA B 1 315 ? -12.402 36.904 9.928 1.00 53.95 362 ALA B C 1
ATOM 6444 O O . ALA B 1 315 ? -12.001 36.286 8.944 1.00 54.17 362 ALA B O 1
ATOM 6446 N N . ASN B 1 316 ? -13.423 37.764 9.875 1.00 52.02 363 ASN B N 1
ATOM 6447 C CA . ASN B 1 316 ? -14.168 38.064 8.651 1.00 49.72 363 ASN B CA 1
ATOM 6448 C C . ASN B 1 316 ? -14.885 36.863 8.015 1.00 49.73 363 ASN B C 1
ATOM 6449 O O . ASN B 1 316 ? -15.197 36.894 6.834 1.00 51.04 363 ASN B O 1
ATOM 6454 N N . GLU B 1 317 ? -15.159 35.818 8.792 1.00 50.44 364 GLU B N 1
ATOM 6455 C CA . GLU B 1 317 ? -16.000 34.712 8.325 1.00 53.89 364 GLU B CA 1
ATOM 6456 C C . GLU B 1 317 ? -17.483 35.105 8.376 1.00 53.20 364 GLU B C 1
ATOM 6457 O O . GLU B 1 317 ? -18.258 34.764 7.479 1.00 52.59 364 GLU B O 1
ATOM 6463 N N . ILE B 1 318 ? -17.870 35.800 9.443 1.00 49.18 365 ILE B N 1
ATOM 6464 C CA . ILE B 1 318 ? -19.200 36.384 9.558 1.00 46.90 365 ILE B CA 1
ATOM 6465 C C . ILE B 1 318 ? -19.076 37.852 9.201 1.00 45.41 365 ILE B C 1
ATOM 6466 O O . ILE B 1 318 ? -18.224 38.540 9.766 1.00 47.35 365 ILE B O 1
ATOM 6471 N N . GLN B 1 319 ? -19.914 38.340 8.286 1.00 42.32 366 GLN B N 1
ATOM 6472 C CA . GLN B 1 319 ? -19.848 39.754 7.872 1.00 40.65 366 GLN B CA 1
ATOM 6473 C C . GLN B 1 319 ? -20.469 40.706 8.901 1.00 39.93 366 GLN B C 1
ATOM 6474 O O . GLN B 1 319 ? -19.995 41.833 9.074 1.00 38.20 366 GLN B O 1
ATOM 6480 N N . VAL B 1 320 ? -21.545 40.256 9.551 1.00 41.28 367 VAL B N 1
ATOM 6481 C CA . VAL B 1 320 ? -22.358 41.114 10.429 1.00 43.81 367 VAL B CA 1
ATOM 6482 C C . VAL B 1 320 ? -22.674 40.391 11.719 1.00 40.75 367 VAL B C 1
ATOM 6483 O O . VAL B 1 320 ? -23.133 39.245 11.704 1.00 39.66 367 VAL B O 1
ATOM 6487 N N . VAL B 1 321 ? -22.405 41.065 12.835 1.00 41.09 368 VAL B N 1
ATOM 6488 C CA . VAL B 1 321 ? -22.846 40.600 14.125 1.00 40.03 368 VAL B CA 1
ATOM 6489 C C . VAL B 1 321 ? -24.102 41.388 14.438 1.00 35.41 368 VAL B C 1
ATOM 6490 O O . VAL B 1 321 ? -24.125 42.637 14.368 1.00 35.94 368 VAL B O 1
ATOM 6494 N N . VAL B 1 322 ? -25.164 40.644 14.721 1.00 36.14 369 VAL B N 1
ATOM 6495 C CA . VAL B 1 322 ? -26.474 41.217 15.064 1.00 37.83 369 VAL B CA 1
ATOM 6496 C C . VAL B 1 322 ? -26.671 40.985 16.559 1.00 36.93 369 VAL B C 1
ATOM 6497 O O . VAL B 1 322 ? -26.808 39.838 17.012 1.00 32.96 369 VAL B O 1
ATOM 6501 N N . ALA B 1 323 ? -26.621 42.072 17.320 1.00 33.37 370 ALA B N 1
ATOM 6502 C CA . ALA B 1 323 ? -26.356 41.998 18.765 1.00 34.77 370 ALA B CA 1
ATOM 6503 C C . ALA B 1 323 ? -27.142 42.996 19.587 1.00 33.21 370 ALA B C 1
ATOM 6504 O O . ALA B 1 323 ? -27.566 44.015 19.078 1.00 34.24 370 ALA B O 1
ATOM 6506 N N . THR B 1 324 ? -27.321 42.674 20.870 1.00 36.86 371 THR B N 1
ATOM 6507 C CA . THR B 1 324 ? -27.774 43.627 21.879 1.00 34.34 371 THR B CA 1
ATOM 6508 C C . THR B 1 324 ? -26.555 44.352 22.433 1.00 34.57 371 THR B C 1
ATOM 6509 O O . THR B 1 324 ? -25.430 44.117 21.989 1.00 30.37 371 THR B O 1
ATOM 6513 N N . VAL B 1 325 ? -26.766 45.256 23.387 1.00 36.61 372 VAL B N 1
ATOM 6514 C CA . VAL B 1 325 ? -25.658 45.957 24.035 1.00 31.60 372 VAL B CA 1
ATOM 6515 C C . VAL B 1 325 ? -24.658 44.986 24.682 1.00 35.06 372 VAL B C 1
ATOM 6516 O O . VAL B 1 325 ? -23.517 45.359 24.963 1.00 33.09 372 VAL B O 1
ATOM 6520 N N . ALA B 1 326 ? -25.039 43.712 24.847 1.00 38.42 373 ALA B N 1
ATOM 6521 C CA . ALA B 1 326 ? -24.106 42.711 25.354 1.00 37.96 373 ALA B CA 1
ATOM 6522 C C . ALA B 1 326 ? -22.838 42.592 24.495 1.00 40.00 373 ALA B C 1
ATOM 6523 O O . ALA B 1 326 ? -21.807 42.132 25.004 1.00 42.66 373 ALA B O 1
ATOM 6525 N N . PHE B 1 327 ? -22.915 42.976 23.215 1.00 38.16 374 PHE B N 1
ATOM 6526 C CA . PHE B 1 327 ? -21.748 43.036 22.334 1.00 37.48 374 PHE B CA 1
ATOM 6527 C C . PHE B 1 327 ? -21.116 44.420 22.416 1.00 40.15 374 PHE B C 1
ATOM 6528 O O . PHE B 1 327 ? -21.578 45.375 21.790 1.00 40.77 374 PHE B O 1
ATOM 6536 N N . GLY B 1 328 ? -20.053 44.535 23.197 1.00 39.61 375 GLY B N 1
ATOM 6537 C CA . GLY B 1 328 ? -19.432 45.832 23.411 1.00 44.96 375 GLY B CA 1
ATOM 6538 C C . GLY B 1 328 ? -18.076 45.732 24.069 1.00 46.31 375 GLY B C 1
ATOM 6539 O O . GLY B 1 328 ? -17.071 46.069 23.461 1.00 46.41 375 GLY B O 1
ATOM 6540 N N . MET B 1 329 ? -18.058 45.241 25.303 1.00 46.91 376 MET B N 1
ATOM 6541 C CA . MET B 1 329 ? -16.830 45.132 26.087 1.00 50.64 376 MET B CA 1
ATOM 6542 C C . MET B 1 329 ? -15.725 44.365 25.359 1.00 45.17 376 MET B C 1
ATOM 6543 O O . MET B 1 329 ? -15.867 43.190 25.039 1.00 44.55 376 MET B O 1
ATOM 6548 N N . GLY B 1 330 ? -14.626 45.061 25.099 1.00 45.68 377 GLY B N 1
ATOM 6549 C CA . GLY B 1 330 ? -13.448 44.441 24.517 1.00 45.62 377 GLY B CA 1
ATOM 6550 C C . GLY B 1 330 ? -13.539 44.178 23.031 1.00 46.76 377 GLY B C 1
ATOM 6551 O O . GLY B 1 330 ? -12.816 43.315 22.502 1.00 46.34 377 GLY B O 1
ATOM 6552 N N . ILE B 1 331 ? -14.429 44.902 22.352 1.00 47.63 378 ILE B N 1
ATOM 6553 C CA . ILE B 1 331 ? -14.447 44.892 20.898 1.00 45.69 378 ILE B CA 1
ATOM 6554 C C . ILE B 1 331 ? -13.420 45.909 20.452 1.00 44.77 378 ILE B C 1
ATOM 6555 O O . ILE B 1 331 ? -13.584 47.111 20.699 1.00 42.86 378 ILE B O 1
ATOM 6560 N N . ASP B 1 332 ? -12.367 45.452 19.782 1.00 42.85 379 ASP B N 1
ATOM 6561 C CA . ASP B 1 332 ? -11.443 46.411 19.164 1.00 47.20 379 ASP B CA 1
ATOM 6562 C C . ASP B 1 332 ? -11.189 46.191 17.659 1.00 45.89 379 ASP B C 1
ATOM 6563 O O . ASP B 1 332 ? -10.177 46.692 17.129 1.00 43.30 379 ASP B O 1
ATOM 6568 N N . LYS B 1 333 ? -12.088 45.467 16.977 1.00 41.10 380 LYS B N 1
ATOM 6569 C CA . LYS B 1 333 ? -11.951 45.241 15.532 1.00 37.14 380 LYS B CA 1
ATOM 6570 C C . LYS B 1 333 ? -11.766 46.567 14.823 1.00 36.75 380 LYS B C 1
ATOM 6571 O O . LYS B 1 333 ? -12.561 47.496 14.998 1.00 33.66 380 LYS B O 1
ATOM 6580 N N . PRO B 1 334 ? -10.672 46.685 14.058 1.00 36.50 381 PRO B N 1
ATOM 6581 C CA . PRO B 1 334 ? -10.317 47.948 13.456 1.00 29.73 381 PRO B CA 1
ATOM 6582 C C . PRO B 1 334 ? -11.119 48.361 12.203 1.00 29.96 381 PRO B C 1
ATOM 6583 O O . PRO B 1 334 ? -11.283 49.561 11.919 1.00 24.08 381 PRO B O 1
ATOM 6587 N N . ASP B 1 335 ? -11.622 47.369 11.488 1.00 30.67 382 ASP B N 1
ATOM 6588 C CA . ASP B 1 335 ? -12.202 47.539 10.163 1.00 33.91 382 ASP B CA 1
ATOM 6589 C C . ASP B 1 335 ? -13.724 47.250 10.108 1.00 33.82 382 ASP B C 1
ATOM 6590 O O . ASP B 1 335 ? -14.204 46.633 9.185 1.00 32.97 382 ASP B O 1
ATOM 6595 N N . VAL B 1 336 ? -14.462 47.743 11.097 1.00 35.16 383 VAL B N 1
ATOM 6596 C CA . VAL B 1 336 ? -15.932 47.706 11.104 1.00 31.95 383 VAL B CA 1
ATOM 6597 C C . VAL B 1 336 ? -16.365 48.905 10.272 1.00 29.52 383 VAL B C 1
ATOM 6598 O O . VAL B 1 336 ? -16.132 50.034 10.674 1.00 30.08 383 VAL B O 1
ATOM 6602 N N . ARG B 1 337 ? -16.985 48.658 9.115 1.00 31.48 384 ARG B N 1
ATOM 6603 C CA . ARG B 1 337 ? -17.281 49.722 8.123 1.00 31.74 384 ARG B CA 1
ATOM 6604 C C . ARG B 1 337 ? -18.656 50.383 8.327 1.00 28.71 384 ARG B C 1
ATOM 6605 O O . ARG B 1 337 ? -18.939 51.507 7.842 1.00 29.98 384 ARG B O 1
ATOM 6613 N N . PHE B 1 338 ? -19.495 49.691 9.078 1.00 28.30 385 PHE B N 1
ATOM 6614 C CA . PHE B 1 338 ? -20.802 50.199 9.447 1.00 27.53 385 PHE B CA 1
ATOM 6615 C C . PHE B 1 338 ? -21.295 49.688 10.793 1.00 27.44 385 PHE B C 1
ATOM 6616 O O . PHE B 1 338 ? -21.163 48.489 11.161 1.00 26.28 385 PHE B O 1
ATOM 6624 N N . VAL B 1 339 ? -21.891 50.617 11.516 1.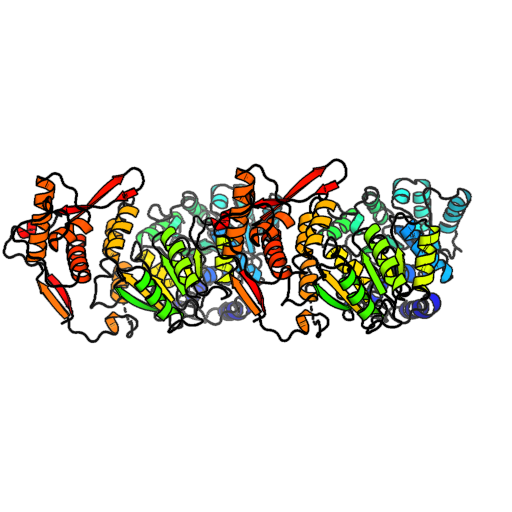00 28.92 386 VAL B N 1
ATOM 6625 C CA . VAL B 1 339 ? -22.745 50.270 12.643 1.00 30.18 386 VAL B CA 1
ATOM 6626 C C . VAL B 1 339 ? -24.140 50.735 12.302 1.00 28.39 386 VAL B C 1
ATOM 6627 O O . VAL B 1 339 ? -24.374 51.923 12.074 1.00 23.63 386 VAL B O 1
ATOM 6631 N N . ILE B 1 340 ? -25.042 49.769 12.177 1.00 26.21 387 ILE B N 1
ATOM 6632 C CA . ILE B 1 340 ? -26.466 50.043 11.956 1.00 27.95 387 ILE B CA 1
ATOM 6633 C C . ILE B 1 340 ? -27.242 49.890 13.260 1.00 26.72 387 ILE B C 1
ATOM 6634 O O . ILE B 1 340 ? -27.259 48.814 13.854 1.00 23.11 387 ILE B O 1
ATOM 6639 N N . HIS B 1 341 ? -27.930 50.951 13.668 1.00 25.04 388 HIS B N 1
ATOM 6640 C CA . HIS B 1 341 ? -28.930 50.851 14.761 1.00 26.24 388 HIS B CA 1
ATOM 6641 C C . HIS B 1 341 ? -30.350 50.544 14.244 1.00 28.03 388 HIS B C 1
ATOM 6642 O O . HIS B 1 341 ? -31.067 51.413 13.743 1.00 23.63 388 HIS B O 1
ATOM 6649 N N . HIS B 1 342 ? -30.688 49.260 14.341 1.00 21.90 389 HIS B N 1
ATOM 6650 C CA . HIS B 1 342 ? -32.006 48.703 14.061 1.00 29.10 389 HIS B CA 1
ATOM 6651 C C . HIS B 1 342 ? -33.112 49.275 14.941 1.00 29.26 389 HIS B C 1
ATOM 6652 O O . HIS B 1 342 ? -34.240 49.453 14.476 1.00 31.71 389 HIS B O 1
ATOM 6659 N N . SER B 1 343 ? -32.803 49.461 16.223 1.00 30.09 390 SER B N 1
ATOM 6660 C CA . SER B 1 343 ? -33.548 50.363 17.098 1.00 28.18 390 SER B CA 1
ATOM 6661 C C . SER B 1 343 ? -32.575 51.354 17.658 1.00 28.66 390 SER B C 1
ATOM 6662 O O . SER B 1 343 ? -31.385 51.088 17.769 1.00 29.89 390 SER B O 1
ATOM 6665 N N . MET B 1 344 ? -33.091 52.524 18.001 1.00 25.72 391 MET B N 1
ATOM 6666 C CA . MET B 1 344 ? -32.313 53.500 18.723 1.00 25.85 391 MET B CA 1
ATOM 6667 C C . MET B 1 344 ? -31.828 52.968 20.069 1.00 25.57 391 MET B C 1
ATOM 6668 O O . MET B 1 344 ? -32.361 51.971 20.633 1.00 22.36 391 MET B O 1
ATOM 6673 N N . SER B 1 345 ? -30.765 53.618 20.542 1.00 27.98 392 SER B N 1
ATOM 6674 C CA . SER B 1 345 ? -30.086 53.306 21.805 1.00 25.93 392 SER B CA 1
ATOM 6675 C C . SER B 1 345 ? -30.922 53.807 22.967 1.00 19.78 392 SER B C 1
ATOM 6676 O O . SER B 1 345 ? -31.904 54.508 22.750 1.00 26.54 392 SER B O 1
ATOM 6679 N N . LYS B 1 346 ? -30.526 53.486 24.195 1.00 22.71 393 LYS B N 1
ATOM 6680 C CA . LYS B 1 346 ? -31.256 53.954 25.383 1.00 24.33 393 LYS B CA 1
ATOM 6681 C C . LYS B 1 346 ? -30.913 55.397 25.739 1.00 26.57 393 LYS B C 1
ATOM 6682 O O . LYS B 1 346 ? -31.661 56.049 26.458 1.00 30.08 393 LYS B O 1
ATOM 6691 N N . SER B 1 347 ? -29.779 55.882 25.229 1.00 24.24 394 SER B N 1
ATOM 6692 C CA . SER B 1 347 ? -29.232 57.204 25.606 1.00 27.70 394 SER B CA 1
ATOM 6693 C C . SER B 1 347 ? -28.202 57.659 24.580 1.00 24.67 394 SER B C 1
ATOM 6694 O O . SER B 1 347 ? -27.622 56.849 23.925 1.00 18.02 394 SER B O 1
ATOM 6697 N N . MET B 1 348 ? -27.950 58.955 24.461 1.00 23.79 395 MET B N 1
ATOM 6698 C CA . MET B 1 348 ? -26.918 59.434 23.590 1.00 28.22 395 MET B CA 1
ATOM 6699 C C . MET B 1 348 ? -25.563 58.811 23.917 1.00 32.70 395 MET B C 1
ATOM 6700 O O . MET B 1 348 ? -24.803 58.464 23.017 1.00 33.66 395 MET B O 1
ATOM 6705 N N . GLU B 1 349 ? -25.296 58.631 25.208 1.00 32.62 396 GLU B N 1
ATOM 6706 C CA . GLU B 1 349 ? -24.039 58.083 25.689 1.00 33.25 396 GLU B CA 1
ATOM 6707 C C . GLU B 1 349 ? -23.843 56.671 25.178 1.00 31.74 396 GLU B C 1
ATOM 6708 O O . GLU B 1 349 ? -22.767 56.297 24.685 1.00 28.68 396 GLU B O 1
ATOM 6714 N N . ASN B 1 350 ? -24.893 55.873 25.247 1.00 30.56 397 ASN B N 1
ATOM 6715 C CA . ASN B 1 350 ? -24.805 54.520 24.718 1.00 28.33 397 ASN B CA 1
ATOM 6716 C C . ASN B 1 350 ? -24.652 54.552 23.201 1.00 28.75 397 ASN B C 1
ATOM 6717 O O . ASN B 1 350 ? -23.958 53.704 22.637 1.00 26.41 397 ASN B O 1
ATOM 6722 N N . TYR B 1 351 ? -25.332 55.490 22.539 1.00 21.97 398 TYR B N 1
ATOM 6723 C CA . TYR B 1 351 ? -25.331 55.549 21.073 1.00 26.93 398 TYR B CA 1
ATOM 6724 C C . TYR B 1 351 ? -23.910 55.829 20.610 1.00 29.99 398 TYR B C 1
ATOM 6725 O O . TYR B 1 351 ? -23.396 55.154 19.715 1.00 31.78 398 TYR B O 1
ATOM 6734 N N . TYR B 1 352 ? -23.311 56.855 21.199 1.00 29.57 399 TYR B N 1
ATOM 6735 C CA . TYR B 1 352 ? -21.927 57.218 20.900 1.00 30.28 399 TYR B CA 1
ATOM 6736 C C . TYR B 1 352 ? -20.982 56.024 21.064 1.00 29.90 399 TYR B C 1
ATOM 6737 O O . TYR B 1 352 ? -20.150 55.771 20.210 1.00 34.37 399 TYR B O 1
ATOM 6746 N N . GLN B 1 353 ? -21.129 55.273 22.141 1.00 30.47 400 GLN B N 1
ATOM 6747 C CA . GLN B 1 353 ? -20.227 54.133 22.414 1.00 33.63 400 GLN B CA 1
ATOM 6748 C C . GLN B 1 353 ? -20.408 53.035 21.411 1.00 29.60 400 GLN B C 1
ATOM 6749 O O . GLN B 1 353 ? -19.446 52.430 20.906 1.00 30.18 400 GLN B O 1
ATOM 6755 N N . GLU B 1 354 ? -21.674 52.735 21.187 1.00 26.19 401 GLU B N 1
ATOM 6756 C CA . GLU B 1 354 ? -22.102 51.723 20.252 1.00 25.01 401 GLU B CA 1
ATOM 6757 C C . GLU B 1 354 ? -21.750 52.026 18.788 1.00 23.39 401 GLU B C 1
ATOM 6758 O O . GLU B 1 354 ? -21.249 51.168 18.072 1.00 21.14 401 GLU B O 1
ATOM 6764 N N . SER B 1 355 ? -21.993 53.254 18.326 1.00 20.08 402 SER B N 1
ATOM 6765 C CA . SER B 1 355 ? -21.630 53.575 16.990 1.00 15.86 402 SER B CA 1
ATOM 6766 C C . SER B 1 355 ? -20.095 53.641 16.842 1.00 20.79 402 SER B C 1
ATOM 6767 O O . SER B 1 355 ? -19.593 53.477 15.721 1.00 21.96 402 SER B O 1
ATOM 6770 N N . GLY B 1 356 ? -19.373 53.866 17.962 1.00 22.94 403 GLY B N 1
ATOM 6771 C CA . GLY B 1 356 ? -17.951 54.176 17.947 1.00 14.62 403 GLY B CA 1
ATOM 6772 C C . GLY B 1 356 ? -17.074 52.989 17.796 1.00 21.80 403 GLY B C 1
ATOM 6773 O O . GLY B 1 356 ? -15.848 53.117 17.670 1.00 22.54 403 GLY B O 1
ATOM 6774 N N . ARG B 1 357 ? -17.693 51.820 17.838 1.00 16.19 404 ARG B N 1
ATOM 6775 C CA . ARG B 1 357 ? -16.996 50.613 17.490 1.00 25.22 404 ARG B CA 1
ATOM 6776 C C . ARG B 1 357 ? -16.725 50.568 15.977 1.00 29.01 404 ARG B C 1
ATOM 6777 O O . ARG B 1 357 ? -16.022 49.683 15.516 1.00 30.16 404 ARG B O 1
ATOM 6785 N N . ALA B 1 358 ? -17.279 51.530 15.223 1.00 29.18 405 ALA B N 1
ATOM 6786 C CA . ALA B 1 358 ? -17.046 51.641 13.797 1.00 30.51 405 ALA B CA 1
ATOM 6787 C C . ALA B 1 358 ? -15.794 52.451 13.486 1.00 33.46 405 ALA B C 1
ATOM 6788 O O . ALA B 1 358 ? -15.560 53.546 14.058 1.00 25.04 405 ALA B O 1
ATOM 6790 N N . GLY B 1 359 ? -15.028 51.934 12.531 1.00 34.37 406 GLY B N 1
ATOM 6791 C CA . GLY B 1 359 ? -13.966 52.700 11.906 1.00 31.00 406 GLY B CA 1
ATOM 6792 C C . GLY B 1 359 ? -12.806 52.925 12.832 1.00 29.34 406 GLY B C 1
ATOM 6793 O O . GLY B 1 359 ? -12.297 54.039 12.971 1.00 24.65 406 GLY B O 1
ATOM 6794 N N . ARG B 1 360 ? -12.350 51.889 13.503 1.00 28.36 407 ARG B N 1
ATOM 6795 C CA . ARG B 1 360 ? -11.191 52.137 14.403 1.00 29.63 407 ARG B CA 1
ATOM 6796 C C . ARG B 1 360 ? -9.853 52.230 13.636 1.00 29.66 407 ARG B C 1
ATOM 6797 O O . ARG B 1 360 ? -8.855 52.674 14.192 1.00 25.99 407 ARG B O 1
ATOM 6805 N N . ASP B 1 361 ? -9.882 51.909 12.343 1.00 25.97 408 ASP B N 1
ATOM 6806 C CA . ASP B 1 361 ? -8.741 52.114 11.454 1.00 31.02 408 ASP B CA 1
ATOM 6807 C C . ASP B 1 361 ? -8.679 53.519 10.897 1.00 31.92 408 ASP B C 1
ATOM 6808 O O . ASP B 1 361 ? -7.830 53.798 10.051 1.00 33.52 408 ASP B O 1
ATOM 6813 N N . ASP B 1 362 ? -9.598 54.373 11.330 1.00 28.84 409 ASP B N 1
ATOM 6814 C CA . ASP B 1 362 ? -9.619 55.806 10.954 1.00 26.08 409 ASP B CA 1
ATOM 6815 C C . ASP B 1 362 ? -10.023 56.132 9.508 1.00 28.30 409 ASP B C 1
ATOM 6816 O O . ASP B 1 362 ? -10.055 57.329 9.097 1.00 24.66 409 ASP B O 1
ATOM 6821 N N . MET B 1 363 ? -10.358 55.108 8.746 1.00 23.58 410 MET B N 1
ATOM 6822 C CA . MET B 1 363 ? -10.924 55.316 7.421 1.00 32.62 410 MET B CA 1
ATOM 6823 C C . MET B 1 363 ? -12.442 55.430 7.542 1.00 38.24 410 MET B C 1
ATOM 6824 O O . MET B 1 363 ? -13.028 54.974 8.545 1.00 39.96 410 MET B O 1
ATOM 6829 N N . LYS B 1 364 ? -13.081 55.994 6.513 1.00 32.38 411 LYS B N 1
ATOM 6830 C CA . LYS B 1 364 ? -14.526 56.260 6.573 1.00 29.47 411 LYS B CA 1
ATOM 6831 C C . LYS B 1 364 ? -15.367 55.077 7.043 1.00 31.88 411 LYS B C 1
ATOM 6832 O O . LYS B 1 364 ? -15.199 53.913 6.552 1.00 26.76 411 LYS B O 1
ATOM 6835 N N . ALA B 1 365 ? -16.267 55.371 7.997 1.00 29.92 412 ALA B N 1
ATOM 6836 C CA . ALA B 1 365 ? -17.271 54.393 8.453 1.00 29.43 412 ALA B CA 1
ATOM 6837 C C . ALA B 1 365 ? -18.658 55.001 8.573 1.00 25.07 412 ALA B C 1
ATOM 6838 O O . ALA B 1 365 ? -18.830 56.206 8.828 1.00 22.95 412 ALA B O 1
ATOM 6840 N N . ASP B 1 366 ? -19.652 54.165 8.377 1.00 23.68 413 ASP B N 1
ATOM 6841 C CA . ASP B 1 366 ? -21.045 54.602 8.442 1.00 24.56 413 ASP B CA 1
ATOM 6842 C C . ASP B 1 366 ? -21.739 54.220 9.755 1.00 24.65 413 ASP B C 1
ATOM 6843 O O . ASP B 1 366 ? -21.701 53.047 10.202 1.00 25.72 413 ASP B O 1
ATOM 6848 N N . CYS B 1 367 ? -22.426 55.212 10.319 1.00 25.83 414 CYS B N 1
ATOM 6849 C CA . CYS B 1 367 ? -23.235 55.022 11.554 1.00 29.73 414 CYS B CA 1
ATOM 6850 C C . CYS B 1 367 ? -24.689 55.447 11.298 1.00 25.05 414 CYS B C 1
ATOM 6851 O O . CYS B 1 367 ? -25.027 56.648 11.275 1.00 20.97 414 CYS B O 1
ATOM 6854 N N . ILE B 1 368 ? -25.535 54.462 11.061 1.00 20.44 415 ILE B N 1
ATOM 6855 C CA . ILE B 1 368 ? -26.902 54.738 10.614 1.00 28.63 415 ILE B CA 1
ATOM 6856 C C . ILE B 1 368 ? -27.923 54.268 11.634 1.00 26.67 415 ILE B C 1
ATOM 6857 O O . ILE B 1 368 ? -28.026 53.052 11.935 1.00 18.00 415 ILE B O 1
ATOM 6862 N N . LEU B 1 369 ? -28.677 55.224 12.156 1.00 20.31 416 LEU B N 1
ATOM 6863 C CA . LEU B 1 369 ? -29.684 54.962 13.186 1.00 24.55 416 LEU B CA 1
ATOM 6864 C C . LEU B 1 369 ? -31.070 54.907 12.518 1.00 27.60 416 LEU B C 1
ATOM 6865 O O . LEU B 1 369 ? -31.454 55.824 11.823 1.00 24.76 416 LEU B O 1
ATOM 6870 N N . TYR B 1 370 ? -31.787 53.789 12.677 1.00 24.78 417 TYR B N 1
ATOM 6871 C CA . TYR B 1 370 ? -33.189 53.704 12.233 1.00 27.98 417 TYR B CA 1
ATOM 6872 C C . TYR B 1 370 ? -34.169 54.031 13.376 1.00 25.37 417 TYR B C 1
ATOM 6873 O O . TYR B 1 370 ? -34.268 53.282 14.315 1.00 27.39 417 TYR B O 1
ATOM 6882 N N . TYR B 1 371 ? -34.839 55.180 13.277 1.00 26.26 418 TYR B N 1
ATOM 6883 C CA . TYR B 1 371 ? -35.802 55.689 14.258 1.00 27.27 418 TYR B CA 1
ATOM 6884 C C . TYR B 1 371 ? -37.239 55.221 14.016 1.00 28.98 418 TYR B C 1
ATOM 6885 O O . TYR B 1 371 ? -37.843 55.494 12.961 1.00 27.56 418 TYR B O 1
ATOM 6894 N N . GLY B 1 372 ? -37.786 54.530 15.011 1.00 28.77 419 GLY B N 1
ATOM 6895 C CA . GLY B 1 372 ? -39.171 54.107 15.003 1.00 29.30 419 GLY B CA 1
ATOM 6896 C C . GLY B 1 372 ? -39.913 54.559 16.255 1.00 28.01 419 GLY B C 1
ATOM 6897 O O . GLY B 1 372 ? -39.367 54.535 17.342 1.00 26.68 419 GLY B O 1
ATOM 6898 N N . PHE B 1 373 ? -41.168 54.952 16.086 1.00 27.35 420 PHE B N 1
ATOM 6899 C CA . PHE B 1 373 ? -42.082 55.275 17.190 1.00 31.18 420 PHE B CA 1
ATOM 6900 C C . PHE B 1 373 ? -42.248 54.147 18.223 1.00 27.51 420 PHE B C 1
ATOM 6901 O O . PHE B 1 373 ? -42.169 54.375 19.421 1.00 29.36 420 PHE B O 1
ATOM 6909 N N . GLY B 1 374 ? -42.506 52.932 17.764 1.00 28.35 421 GLY B N 1
ATOM 6910 C CA . GLY B 1 374 ? -42.722 51.836 18.687 1.00 26.93 421 GLY B CA 1
ATOM 6911 C C . GLY B 1 374 ? -41.586 51.772 19.694 1.00 25.08 421 GLY B C 1
ATOM 6912 O O . GLY B 1 374 ? -41.792 51.536 20.875 1.00 27.08 421 GLY B O 1
ATOM 6913 N N . ASP B 1 375 ? -40.371 51.977 19.208 1.00 23.31 422 ASP B N 1
ATOM 6914 C CA . ASP B 1 375 ? -39.195 51.804 20.016 1.00 24.33 422 ASP B CA 1
ATOM 6915 C C . ASP B 1 375 ? -39.102 52.767 21.174 1.00 17.14 422 ASP B C 1
ATOM 6916 O O . ASP B 1 375 ? -38.488 52.477 22.176 1.00 16.03 422 ASP B O 1
ATOM 6921 N N . ILE B 1 376 ? -39.610 53.980 21.015 1.00 25.42 423 ILE B N 1
ATOM 6922 C CA . ILE B 1 376 ? -39.628 54.867 22.128 1.00 22.89 423 ILE B CA 1
ATOM 6923 C C . ILE B 1 376 ? -40.195 54.152 23.369 1.00 30.33 423 ILE B C 1
ATOM 6924 O O . ILE B 1 376 ? -39.590 54.187 24.429 1.00 32.23 423 ILE B O 1
ATOM 6929 N N . PHE B 1 377 ? -41.328 53.468 23.212 1.00 29.41 424 PHE B N 1
ATOM 6930 C CA . PHE B 1 377 ? -42.099 52.989 24.348 1.00 24.86 424 PHE B CA 1
ATOM 6931 C C . PHE B 1 377 ? -41.591 51.647 24.823 1.00 29.39 424 PHE B C 1
ATOM 6932 O O . PHE B 1 377 ? -41.622 51.368 26.016 1.00 30.40 424 PHE B O 1
ATOM 6940 N N . ARG B 1 378 ? -41.062 50.849 23.910 1.00 28.42 425 ARG B N 1
ATOM 6941 C CA . ARG B 1 378 ? -40.349 49.631 24.309 1.00 32.05 425 ARG B CA 1
ATOM 6942 C C . ARG B 1 378 ? -39.126 49.963 25.184 1.00 31.88 425 ARG B C 1
ATOM 6943 O O . ARG B 1 378 ? -38.834 49.242 26.140 1.00 30.85 425 ARG B O 1
ATOM 6951 N N . ILE B 1 379 ? -38.403 51.030 24.850 1.00 30.85 426 ILE B N 1
ATOM 6952 C CA . ILE B 1 379 ? -37.224 51.372 25.599 1.00 32.70 426 ILE B CA 1
ATOM 6953 C C . ILE B 1 379 ? -37.637 51.974 26.947 1.00 34.66 426 ILE B C 1
ATOM 6954 O O . ILE B 1 379 ? -37.189 51.486 27.986 1.00 31.60 426 ILE B O 1
ATOM 6959 N N . SER B 1 380 ? -38.455 53.035 26.913 1.00 31.09 427 SER B N 1
ATOM 6960 C CA . SER B 1 380 ? -39.006 53.710 28.108 1.00 33.27 427 SER B CA 1
ATOM 6961 C C . SER B 1 380 ? -39.490 52.738 29.185 1.00 30.55 427 SER B C 1
ATOM 6962 O O . SER B 1 380 ? -39.100 52.819 30.342 1.00 27.51 427 SER B O 1
ATOM 6965 N N . SER B 1 381 ? -40.363 51.832 28.802 1.00 31.51 428 SER B N 1
ATOM 6966 C CA . SER B 1 381 ? -40.826 50.799 29.705 1.00 34.42 428 SER B CA 1
ATOM 6967 C C . SER B 1 381 ? -39.684 50.007 30.320 1.00 39.17 428 SER B C 1
ATOM 6968 O O . SER B 1 381 ? -39.795 49.514 31.457 1.00 35.18 428 SER B O 1
ATOM 6971 N N . MET B 1 382 ? -38.606 49.858 29.554 1.00 41.20 429 MET B N 1
ATOM 6972 C CA . MET B 1 382 ? -37.504 49.010 29.958 1.00 40.16 429 MET B CA 1
ATOM 6973 C C . MET B 1 382 ? -36.632 49.697 30.961 1.00 33.95 429 MET B C 1
ATOM 6974 O O . MET B 1 382 ? -36.115 49.058 31.831 1.00 32.90 429 MET B O 1
ATOM 6979 N N . VAL B 1 383 ? -36.454 51.009 30.834 1.00 29.84 430 VAL B N 1
ATOM 6980 C CA . VAL B 1 383 ? -35.520 51.741 31.677 1.00 33.12 430 VAL B CA 1
ATOM 6981 C C . VAL B 1 383 ? -36.252 52.396 32.854 1.00 36.32 430 VAL B C 1
ATOM 6982 O O . VAL B 1 383 ? -35.733 53.314 33.483 1.00 35.74 430 VAL B O 1
ATOM 6986 N N . VAL B 1 384 ? -37.474 51.919 33.110 1.00 38.23 431 VAL B N 1
ATOM 6987 C CA . VAL B 1 384 ? -38.414 52.502 34.080 1.00 35.10 431 VAL B CA 1
ATOM 6988 C C . VAL B 1 384 ? -37.786 52.523 35.473 1.00 34.37 431 VAL B C 1
ATOM 6989 O O . VAL B 1 384 ? -37.907 53.514 36.173 1.00 30.77 431 VAL B O 1
ATOM 6993 N N . MET B 1 385 ? -37.066 51.457 35.841 1.00 34.73 432 MET B N 1
ATOM 6994 C CA . MET B 1 385 ? -36.409 51.368 37.157 1.00 37.25 432 MET B CA 1
ATOM 6995 C C . MET B 1 385 ? -35.205 52.258 37.359 1.00 39.14 432 MET B C 1
ATOM 6996 O O . MET B 1 385 ? -34.630 52.249 38.450 1.00 41.23 432 MET B O 1
ATOM 7001 N N . GLU B 1 386 ? -34.820 53.021 36.336 1.00 39.18 433 GLU B N 1
ATOM 7002 C CA . GLU B 1 386 ? -33.688 53.929 36.419 1.00 41.12 433 GLU B CA 1
ATOM 7003 C C . GLU B 1 386 ? -34.225 55.323 36.572 1.00 40.38 433 GLU B C 1
ATOM 7004 O O . GLU B 1 386 ? -35.115 55.725 35.839 1.00 38.31 433 GLU B O 1
ATOM 7010 N N . ASN B 1 387 ? -33.680 56.073 37.518 1.00 46.04 434 ASN B N 1
ATOM 7011 C CA . ASN B 1 387 ? -34.249 57.385 37.847 1.00 47.89 434 ASN B CA 1
ATOM 7012 C C . ASN B 1 387 ? -34.159 58.371 36.687 1.00 47.06 434 ASN B C 1
ATOM 7013 O O . ASN B 1 387 ? -35.098 59.139 36.451 1.00 47.90 434 ASN B O 1
ATOM 7018 N N . VAL B 1 388 ? -33.042 58.347 35.959 1.00 44.72 435 VAL B N 1
ATOM 7019 C CA . VAL B 1 388 ? -32.882 59.228 34.793 1.00 41.75 435 VAL B CA 1
ATOM 7020 C C . VAL B 1 388 ? -33.017 58.486 33.449 1.00 34.89 435 VAL B C 1
ATOM 7021 O O . VAL B 1 388 ? -32.711 59.035 32.421 1.00 30.41 435 VAL B O 1
ATOM 7025 N N . GLY B 1 389 ? -33.503 57.251 33.461 1.00 32.25 436 GLY B N 1
ATOM 7026 C CA . GLY B 1 389 ? -33.692 56.487 32.241 1.00 32.75 436 GLY B CA 1
ATOM 7027 C C . GLY B 1 389 ? -34.505 57.173 31.159 1.00 33.14 436 GLY B C 1
ATOM 7028 O O . GLY B 1 389 ? -34.114 57.152 29.992 1.00 31.59 436 GLY B O 1
ATOM 7029 N N . GLN B 1 390 ? -35.612 57.805 31.558 1.00 29.83 437 GLN B N 1
ATOM 7030 C CA . GLN B 1 390 ? -36.554 58.417 30.636 1.00 31.23 437 GLN B CA 1
ATOM 7031 C C . GLN B 1 390 ? -36.028 59.707 30.047 1.00 32.19 437 GLN B C 1
ATOM 7032 O O . GLN B 1 390 ? -36.187 59.969 28.863 1.00 29.45 437 GLN B O 1
ATOM 7038 N N . GLN B 1 391 ? -35.447 60.530 30.904 1.00 30.68 438 GLN B N 1
ATOM 7039 C CA . GLN B 1 391 ? -34.814 61.787 30.510 1.00 31.90 438 GLN B CA 1
ATOM 7040 C C . GLN B 1 391 ? -33.698 61.540 29.469 1.00 32.24 438 GLN B C 1
ATOM 7041 O O . GLN B 1 391 ? -33.495 62.346 28.555 1.00 27.60 438 GLN B O 1
ATOM 7045 N N . LYS B 1 392 ? -32.999 60.414 29.614 1.00 29.25 439 LYS B N 1
ATOM 7046 C CA . LYS B 1 392 ? -31.905 60.044 28.722 1.00 33.03 439 LYS B CA 1
ATOM 7047 C C . LYS B 1 392 ? -32.421 59.484 27.392 1.00 34.81 439 LYS B C 1
ATOM 7048 O O . LYS B 1 392 ? -31.811 59.700 26.367 1.00 33.97 439 LYS B O 1
ATOM 7052 N N . LEU B 1 393 ? -33.528 58.745 27.429 1.00 36.37 440 LEU B N 1
ATOM 7053 C CA . LEU B 1 393 ? -34.228 58.333 26.228 1.00 32.15 440 LEU B CA 1
ATOM 7054 C C . LEU B 1 393 ? -34.740 59.550 25.476 1.00 32.65 440 LEU B C 1
ATOM 7055 O O . LEU B 1 393 ? -34.515 59.692 24.284 1.00 30.19 440 LEU B O 1
ATOM 7060 N N . TYR B 1 394 ? -35.430 60.442 26.160 1.00 29.55 441 TYR B N 1
ATOM 7061 C CA . TYR B 1 394 ? -35.995 61.595 25.463 1.00 32.51 441 TYR B CA 1
ATOM 7062 C C . TYR B 1 394 ? -34.945 62.445 24.750 1.00 31.54 441 TYR B C 1
ATOM 7063 O O . TYR B 1 394 ? -35.249 63.050 23.734 1.00 35.42 441 TYR B O 1
ATOM 7072 N N . GLU B 1 395 ? -33.744 62.516 25.308 1.00 34.80 442 GLU B N 1
ATOM 7073 C CA . GLU B 1 395 ? -32.582 63.155 24.666 1.00 34.43 442 GLU B CA 1
ATOM 7074 C C . GLU B 1 395 ? -32.212 62.403 23.379 1.00 28.19 442 GLU B C 1
ATOM 7075 O O . GLU B 1 395 ? -31.927 62.995 22.369 1.00 29.23 442 GLU B O 1
ATOM 7081 N N . MET B 1 396 ? -32.228 61.082 23.437 1.00 24.12 443 MET B N 1
ATOM 7082 C CA . MET B 1 396 ? -31.947 60.281 22.283 1.00 23.12 443 MET B CA 1
ATOM 7083 C C . MET B 1 396 ? -33.030 60.489 21.239 1.00 25.08 443 MET B C 1
ATOM 7084 O O . MET B 1 396 ? -32.727 60.686 20.051 1.00 26.80 443 MET B O 1
ATOM 7089 N N . VAL B 1 397 ? -34.290 60.466 21.682 1.00 22.19 444 VAL B N 1
ATOM 7090 C CA . VAL B 1 397 ? -35.430 60.677 20.809 1.00 19.87 444 VAL B CA 1
ATOM 7091 C C . VAL B 1 397 ? -35.281 62.037 20.141 1.00 21.03 444 VAL B C 1
ATOM 7092 O O . VAL B 1 397 ? -35.577 62.193 18.977 1.00 25.55 444 VAL B O 1
ATOM 7096 N N . SER B 1 398 ? -34.821 63.007 20.906 1.00 24.68 445 SER B N 1
ATOM 7097 C CA A SER B 1 398 ? -34.682 64.371 20.412 0.50 25.86 445 SER B CA 1
ATOM 7098 C CA B SER B 1 398 ? -34.660 64.387 20.431 0.50 24.50 445 SER B CA 1
ATOM 7099 C C . SER B 1 398 ? -33.556 64.541 19.371 1.00 29.22 445 SER B C 1
ATOM 7100 O O . SER B 1 398 ? -33.591 65.462 18.553 1.00 33.63 445 SER B O 1
ATOM 7105 N N . TYR B 1 399 ? -32.548 63.675 19.421 1.00 29.34 446 TYR B N 1
ATOM 7106 C CA . TYR B 1 399 ? -31.497 63.614 18.380 1.00 32.93 446 TYR B CA 1
ATOM 7107 C C . TYR B 1 399 ? -32.173 63.158 17.090 1.00 31.87 446 TYR B C 1
ATOM 7108 O O . TYR B 1 399 ? -32.021 63.799 16.053 1.00 30.47 446 TYR B O 1
ATOM 7117 N N . CYS B 1 400 ? -32.951 62.072 17.187 1.00 30.12 447 CYS B N 1
ATOM 7118 C CA . CYS B 1 400 ? -33.649 61.529 16.055 1.00 29.57 447 CYS B CA 1
ATOM 7119 C C . CYS B 1 400 ? -34.672 62.434 15.391 1.00 29.44 447 CYS B C 1
ATOM 7120 O O . CYS B 1 400 ? -34.884 62.317 14.208 1.00 29.50 447 CYS B O 1
ATOM 7123 N N . GLN B 1 401 ? -35.284 63.326 16.153 1.00 31.59 448 GLN B N 1
ATOM 7124 C CA . GLN B 1 401 ? -36.305 64.214 15.636 1.00 34.77 448 GLN B CA 1
ATOM 7125 C C . GLN B 1 401 ? -35.674 65.358 14.886 1.00 35.68 448 GLN B C 1
ATOM 7126 O O . GLN B 1 401 ? -36.339 66.027 14.090 1.00 39.01 448 GLN B O 1
ATOM 7132 N N . ASN B 1 402 ? -34.389 65.587 15.127 1.00 36.79 449 ASN B N 1
ATOM 7133 C CA . ASN B 1 402 ? -33.695 66.757 14.556 1.00 35.97 449 ASN B CA 1
ATOM 7134 C C . ASN B 1 402 ? -33.375 66.566 13.057 1.00 33.61 449 ASN B C 1
ATOM 7135 O O . ASN B 1 402 ? -32.806 65.553 12.658 1.00 38.06 449 ASN B O 1
ATOM 7140 N N . ILE B 1 403 ? -33.829 67.493 12.224 1.00 34.04 450 ILE B N 1
ATOM 7141 C CA . ILE B 1 403 ? -33.616 67.396 10.766 1.00 34.35 450 ILE B CA 1
ATOM 7142 C C . ILE B 1 403 ? -32.686 68.459 10.167 1.00 33.44 450 ILE B C 1
ATOM 7143 O O . ILE B 1 403 ? -32.351 68.388 8.982 1.00 35.61 450 ILE B O 1
ATOM 7148 N N . SER B 1 404 ? -32.306 69.457 10.965 1.00 36.38 451 SER B N 1
ATOM 7149 C CA . SER B 1 404 ? -31.495 70.560 10.483 1.00 39.89 451 SER B CA 1
ATOM 7150 C C . SER B 1 404 ? -30.101 70.636 11.101 1.00 42.91 451 SER B C 1
ATOM 7151 O O . SER B 1 404 ? -29.201 71.206 10.477 1.00 43.11 451 SER B O 1
ATOM 7154 N N . LYS B 1 405 ? -29.920 70.075 12.302 1.00 40.85 452 LYS B N 1
ATOM 7155 C CA . LYS B 1 405 ? -28.726 70.339 13.097 1.00 43.23 452 LYS B CA 1
ATOM 7156 C C . LYS B 1 405 ? -27.672 69.240 12.941 1.00 41.81 452 LYS B C 1
ATOM 7157 O O . LYS B 1 405 ? -28.002 68.053 12.880 1.00 41.73 452 LYS B O 1
ATOM 7161 N N . CYS B 1 406 ? -26.409 69.658 12.869 1.00 39.68 453 CYS B N 1
ATOM 7162 C CA . CYS B 1 406 ? -25.280 68.754 12.701 1.00 37.61 453 CYS B CA 1
ATOM 7163 C C . CYS B 1 406 ? -25.232 67.696 13.807 1.00 36.66 453 CYS B C 1
ATOM 7164 O O . CYS B 1 406 ? -25.310 68.020 14.982 1.00 42.31 453 CYS B O 1
ATOM 7167 N N . ARG B 1 407 ? -25.103 66.437 13.424 1.00 32.87 454 ARG B N 1
ATOM 7168 C CA . ARG B 1 407 ? -25.062 65.331 14.383 1.00 32.41 454 ARG B CA 1
ATOM 7169 C C . ARG B 1 407 ? -23.985 65.466 15.450 1.00 34.35 454 ARG B C 1
ATOM 7170 O O . ARG B 1 407 ? -24.206 65.099 16.596 1.00 31.57 454 ARG B O 1
ATOM 7178 N N . ARG B 1 408 ? -22.828 66.000 15.059 1.00 36.41 455 ARG B N 1
ATOM 7179 C CA . ARG B 1 408 ? -21.712 66.250 15.949 1.00 35.48 455 ARG B CA 1
ATOM 7180 C C . ARG B 1 408 ? -21.936 67.404 16.903 1.00 37.14 455 ARG B C 1
ATOM 7181 O O . ARG B 1 408 ? -21.507 67.343 18.056 1.00 39.26 455 ARG B O 1
ATOM 7189 N N . VAL B 1 409 ? -22.583 68.455 16.416 1.00 37.99 456 VAL B N 1
ATOM 7190 C CA . VAL B 1 409 ? -23.023 69.562 17.254 1.00 41.88 456 VAL B CA 1
ATOM 7191 C C . VAL B 1 409 ? -23.977 69.079 18.364 1.00 45.85 456 VAL B C 1
ATOM 7192 O O . VAL B 1 409 ? -23.896 69.542 19.503 1.00 46.52 456 VAL B O 1
ATOM 7196 N N . LEU B 1 410 ? -24.847 68.134 18.019 1.00 44.90 457 LEU B N 1
ATOM 7197 C CA . LEU B 1 410 ? -25.845 67.609 18.935 1.00 44.56 457 LEU B CA 1
ATOM 7198 C C . LEU B 1 410 ? -25.190 66.720 19.967 1.00 44.06 457 LEU B C 1
ATOM 7199 O O . LEU B 1 410 ? -25.578 66.733 21.135 1.00 43.32 457 LEU B O 1
ATOM 7204 N N . MET B 1 411 ? -24.192 65.956 19.538 1.00 43.85 458 MET B N 1
ATOM 7205 C CA . MET B 1 411 ? -23.384 65.161 20.462 1.00 45.54 458 MET B CA 1
ATOM 7206 C C . MET B 1 411 ? -22.482 65.965 21.392 1.00 43.60 458 MET B C 1
ATOM 7207 O O . MET B 1 411 ? -22.364 65.623 22.555 1.00 43.73 458 MET B O 1
ATOM 7212 N N . ALA B 1 412 ? -21.859 67.028 20.888 1.00 48.22 459 ALA B N 1
ATOM 7213 C CA . ALA B 1 412 ? -20.991 67.904 21.700 1.00 47.94 459 ALA B CA 1
ATOM 7214 C C . ALA B 1 412 ? -21.747 68.571 22.841 1.00 52.64 459 ALA B C 1
ATOM 7215 O O . ALA B 1 412 ? -21.179 68.824 23.904 1.00 54.31 459 ALA B O 1
ATOM 7217 N N . GLN B 1 413 ? -23.022 68.879 22.610 1.00 56.93 460 GLN B N 1
ATOM 7218 C CA . GLN B 1 413 ? -23.896 69.422 23.654 1.00 59.41 460 GLN B CA 1
ATOM 7219 C C . GLN B 1 413 ? -24.096 68.437 24.810 1.00 59.93 460 GLN B C 1
ATOM 7220 O O . GLN B 1 413 ? -24.293 68.855 25.947 1.00 62.01 460 GLN B O 1
ATOM 7226 N N . HIS B 1 414 ? -24.057 67.140 24.514 1.00 58.55 461 HIS B N 1
ATOM 7227 C CA . HIS B 1 414 ? -24.258 66.102 25.524 1.00 60.59 461 HIS B CA 1
ATOM 7228 C C . HIS B 1 414 ? -23.013 65.747 26.304 1.00 60.81 461 HIS B C 1
ATOM 7229 O O . HIS B 1 414 ? -23.097 65.438 27.491 1.00 60.59 461 HIS B O 1
ATOM 7236 N N . PHE B 1 415 ? -21.867 65.785 25.635 1.00 62.13 462 PHE B N 1
ATOM 7237 C CA . PHE B 1 415 ? -20.589 65.556 26.289 1.00 64.54 462 PHE B CA 1
ATOM 7238 C C . PHE B 1 415 ? -20.034 66.826 26.960 1.00 67.98 462 PHE B C 1
ATOM 7239 O O . PHE B 1 415 ? -19.002 66.769 27.628 1.00 70.10 462 PHE B O 1
ATOM 7247 N N . ASP B 1 416 ? -20.733 67.954 26.807 1.00 71.20 463 ASP B N 1
ATOM 7248 C CA . ASP B 1 416 ? -20.289 69.250 27.333 1.00 74.00 463 ASP B CA 1
ATOM 7249 C C . ASP B 1 416 ? -18.895 69.602 26.803 1.00 76.30 463 ASP B C 1
ATOM 7250 O O . ASP B 1 416 ? -18.009 69.987 27.567 1.00 77.35 463 ASP B O 1
ATOM 7252 N N . GLU B 1 417 ? -18.716 69.453 25.490 1.00 78.51 464 GLU B N 1
ATOM 7253 C CA . GLU B 1 417 ? -17.434 69.715 24.826 1.00 80.39 464 GLU B CA 1
ATOM 7254 C C . GLU B 1 417 ? -17.480 71.011 24.005 1.00 82.03 464 GLU B C 1
ATOM 7255 O O . GLU B 1 417 ? -18.497 71.308 23.374 1.00 81.31 464 GLU B O 1
ATOM 7261 N N . VAL B 1 418 ? -16.365 71.751 24.006 1.00 83.98 465 VAL B N 1
ATOM 7262 C CA . VAL B 1 418 ? -16.289 73.102 23.418 1.00 85.65 465 VAL B CA 1
ATOM 7263 C C . VAL B 1 418 ? -16.837 73.163 21.992 1.00 87.04 465 VAL B C 1
ATOM 7264 O O . VAL B 1 418 ? -17.883 73.777 21.764 1.00 89.05 465 VAL B O 1
ATOM 7266 N N . TRP B 1 419 ? -16.143 72.528 21.044 1.00 86.95 466 TRP B N 1
ATOM 7267 C CA . TRP B 1 419 ? -16.620 72.442 19.658 1.00 86.17 466 TRP B CA 1
ATOM 7268 C C . TRP B 1 419 ? -16.973 73.837 19.120 1.00 84.69 466 TRP B C 1
ATOM 7269 O O . TRP B 1 419 ? -17.635 73.978 18.087 1.00 83.75 466 TRP B O 1
ATOM 7280 N N . ALA B 1 423 ? -16.201 71.769 11.382 1.00 56.68 470 ALA B N 1
ATOM 7281 C CA . ALA B 1 423 ? -15.442 70.712 12.057 1.00 55.61 470 ALA B CA 1
ATOM 7282 C C . ALA B 1 423 ? -15.929 69.331 11.633 1.00 54.01 470 ALA B C 1
ATOM 7283 O O . ALA B 1 423 ? -15.196 68.354 11.742 1.00 57.50 470 ALA B O 1
ATOM 7285 N N . CYS B 1 424 ? -17.159 69.261 11.133 1.00 48.35 471 CYS B N 1
ATOM 7286 C CA . CYS B 1 424 ? -17.764 68.006 10.688 1.00 46.50 471 CYS B CA 1
ATOM 7287 C C . CYS B 1 424 ? -17.364 67.705 9.258 1.00 44.79 471 CYS B C 1
ATOM 7288 O O . CYS B 1 424 ? -17.139 66.553 8.879 1.00 46.26 471 CYS B O 1
ATOM 7291 N N . ASN B 1 425 ? -17.311 68.761 8.455 1.00 46.34 472 ASN B N 1
ATOM 7292 C CA . ASN B 1 425 ? -16.931 68.682 7.052 1.00 47.22 472 ASN B CA 1
ATOM 7293 C C . ASN B 1 425 ? -17.796 67.712 6.276 1.00 45.98 472 ASN B C 1
ATOM 7294 O O . ASN B 1 425 ? -17.290 66.765 5.683 1.00 44.06 472 ASN B O 1
ATOM 7299 N N . LYS B 1 426 ? -19.109 67.961 6.301 1.00 45.59 473 LYS B N 1
ATOM 7300 C CA . LYS B 1 426 ? -20.106 67.134 5.607 1.00 41.22 473 LYS B CA 1
ATOM 7301 C C . LYS B 1 426 ? -20.028 65.639 5.914 1.00 37.48 473 LYS B C 1
ATOM 7302 O O . LYS B 1 426 ? -20.129 64.797 5.028 1.00 33.64 473 LYS B O 1
ATOM 7308 N N . MET B 1 427 ? -19.870 65.311 7.189 1.00 37.71 474 MET B N 1
ATOM 7309 C CA . MET B 1 427 ? -19.801 63.916 7.610 1.00 35.49 474 MET B CA 1
ATOM 7310 C C . MET B 1 427 ? -20.996 63.530 8.496 1.00 36.29 474 MET B C 1
ATOM 7311 O O . MET B 1 427 ? -20.896 62.660 9.349 1.00 31.95 474 MET B O 1
ATOM 7316 N N . CYS B 1 428 ? -22.144 64.161 8.246 1.00 34.47 475 CYS B N 1
ATOM 7317 C CA . CYS B 1 428 ? -23.414 63.727 8.833 1.00 34.71 475 CYS B CA 1
ATOM 7318 C C . CYS B 1 428 ? -24.544 64.036 7.861 1.00 35.21 475 CYS B C 1
ATOM 7319 O O . CYS B 1 428 ? -24.394 64.915 7.015 1.00 33.55 475 CYS B O 1
ATOM 7322 N N . ASP B 1 429 ? -25.658 63.304 7.967 1.00 33.91 476 ASP B N 1
ATOM 7323 C CA . ASP B 1 429 ? -26.796 63.525 7.045 1.00 33.30 476 ASP B CA 1
ATOM 7324 C C . ASP B 1 429 ? -27.313 64.962 6.999 1.00 36.17 476 ASP B C 1
ATOM 7325 O O . ASP B 1 429 ? -27.693 65.424 5.931 1.00 39.77 476 ASP B O 1
ATOM 7330 N N . ASN B 1 430 ? -27.315 65.661 8.133 1.00 37.36 477 ASN B N 1
ATOM 7331 C CA . ASN B 1 430 ? -27.819 67.049 8.186 1.00 40.47 477 ASN B CA 1
ATOM 7332 C C . ASN B 1 430 ? -26.855 68.095 7.618 1.00 43.76 477 ASN B C 1
ATOM 7333 O O . ASN B 1 430 ? -27.287 69.182 7.210 1.00 40.46 477 ASN B O 1
ATOM 7338 N N . CYS B 1 431 ? -25.559 67.790 7.610 1.00 45.89 478 CYS B N 1
ATOM 7339 C CA . CYS B 1 431 ? -24.579 68.689 6.982 1.00 47.35 478 CYS B CA 1
ATOM 7340 C C . CYS B 1 431 ? -24.564 68.495 5.472 1.00 46.83 478 CYS B C 1
ATOM 7341 O O . CYS B 1 431 ? -24.181 69.408 4.751 1.00 47.30 478 CYS B O 1
ATOM 7344 N N . CYS B 1 432 ? -24.990 67.316 5.014 1.00 46.81 479 CYS B N 1
ATOM 7345 C CA . CYS B 1 432 ? -25.126 66.994 3.591 1.00 50.49 479 CYS B CA 1
ATOM 7346 C C . CYS B 1 432 ? -26.463 67.378 2.915 1.00 56.50 479 CYS B C 1
ATOM 7347 O O . CYS B 1 432 ? -26.578 67.278 1.696 1.00 58.72 479 CYS B O 1
ATOM 7350 N N . LYS B 1 433 ? -27.478 67.761 3.684 1.00 61.18 480 LYS B N 1
ATOM 7351 C CA . LYS B 1 433 ? -28.760 68.188 3.109 1.00 63.22 480 LYS B CA 1
ATOM 7352 C C . LYS B 1 433 ? -28.587 69.555 2.469 1.00 65.05 480 LYS B C 1
ATOM 7353 O O . LYS B 1 433 ? -27.669 70.285 2.833 1.00 64.79 480 LYS B O 1
ATOM 7359 N N . ASP B 1 434 ? -29.473 69.905 1.535 1.00 67.26 481 ASP B N 1
ATOM 7360 C CA . ASP B 1 434 ? -29.505 71.264 0.972 1.00 69.66 481 ASP B CA 1
ATOM 7361 C C . ASP B 1 434 ? -30.869 71.937 1.168 1.00 71.27 481 ASP B C 1
ATOM 7362 O O . ASP B 1 434 ? -31.175 72.932 0.499 1.00 72.80 481 ASP B O 1
ATOM 7364 N N . SER B 1 435 ? -31.664 71.420 2.105 1.00 69.88 482 SER B N 1
ATOM 7365 C CA . SER B 1 435 ? -33.049 71.856 2.277 1.00 67.91 482 SER B CA 1
ATOM 7366 C C . SER B 1 435 ? -33.166 73.160 3.053 1.00 65.45 482 SER B C 1
ATOM 7367 O O . SER B 1 435 ? -32.298 73.498 3.858 1.00 66.47 482 SER B O 1
ATOM 7370 N N . ALA B 1 436 ? -34.243 73.899 2.788 1.00 62.81 483 ALA B N 1
ATOM 7371 C CA . ALA B 1 436 ? -34.674 74.978 3.678 1.00 59.76 483 ALA B CA 1
ATOM 7372 C C . ALA B 1 436 ? -35.621 74.348 4.699 1.00 56.27 483 ALA B C 1
ATOM 7373 O O . ALA B 1 436 ? -36.126 73.240 4.495 1.00 50.57 483 ALA B O 1
ATOM 7375 N N . PHE B 1 437 ? -35.839 75.042 5.806 1.00 55.45 484 PHE B N 1
ATOM 7376 C CA . PHE B 1 437 ? -36.701 74.529 6.868 1.00 54.99 484 PHE B CA 1
ATOM 7377 C C . PHE B 1 437 ? -37.681 75.612 7.294 1.00 55.86 484 PHE B C 1
ATOM 7378 O O . PHE B 1 437 ? -37.416 76.798 7.132 1.00 53.80 484 PHE B O 1
ATOM 7386 N N . GLU B 1 438 ? -38.822 75.190 7.821 1.00 55.39 485 GLU B N 1
ATOM 7387 C CA . GLU B 1 438 ? -39.764 76.114 8.412 1.00 57.02 485 GLU B CA 1
ATOM 7388 C C . GLU B 1 438 ? -40.375 75.520 9.660 1.00 53.88 485 GLU B C 1
ATOM 7389 O O . GLU B 1 438 ? -40.248 74.319 9.913 1.00 53.06 485 GLU B O 1
ATOM 7395 N N . ARG B 1 439 ? -41.004 76.395 10.437 1.00 52.98 486 ARG B N 1
ATOM 7396 C CA . ARG B 1 439 ? -41.738 76.028 11.633 1.00 53.47 486 ARG B CA 1
ATOM 7397 C C . ARG B 1 439 ? -43.185 75.743 11.245 1.00 52.63 486 ARG B C 1
ATOM 7398 O O . ARG B 1 439 ? -43.873 76.634 10.752 1.00 54.80 486 ARG B O 1
ATOM 7406 N N . LYS B 1 440 ? -43.644 74.511 11.451 1.00 50.14 487 LYS B N 1
ATOM 7407 C CA . LYS B 1 440 ? -45.044 74.178 11.226 1.00 47.31 487 LYS B CA 1
ATOM 7408 C C . LYS B 1 440 ? -45.788 74.311 12.546 1.00 45.49 487 LYS B C 1
ATOM 7409 O O . LYS B 1 440 ? -45.336 73.800 13.559 1.00 41.30 487 LYS B O 1
ATOM 7415 N N . ASN B 1 441 ? -46.913 75.020 12.535 1.00 46.63 488 ASN B N 1
ATOM 7416 C CA . ASN B 1 441 ? -47.748 75.179 13.731 1.00 48.12 488 ASN B CA 1
ATOM 7417 C C . ASN B 1 441 ? -48.644 73.962 13.958 1.00 45.77 488 ASN B C 1
ATOM 7418 O O . ASN B 1 441 ? -49.477 73.634 13.117 1.00 47.64 488 ASN B O 1
ATOM 7423 N N . ILE B 1 442 ? -48.471 73.298 15.097 1.00 44.05 489 ILE B N 1
ATOM 7424 C CA . ILE B 1 442 ? -49.154 72.022 15.378 1.00 40.57 489 ILE B CA 1
ATOM 7425 C C . ILE B 1 442 ? -49.993 72.074 16.676 1.00 38.86 489 ILE B C 1
ATOM 7426 O O . ILE B 1 442 ? -50.356 71.056 17.220 1.00 35.57 489 ILE B O 1
ATOM 7431 N N . THR B 1 443 ? -50.322 73.283 17.125 1.00 41.97 490 THR B N 1
ATOM 7432 C CA . THR B 1 443 ? -51.153 73.511 18.319 1.00 43.03 490 THR B CA 1
ATOM 7433 C C . THR B 1 443 ? -52.499 72.771 18.316 1.00 42.37 490 THR B C 1
ATOM 7434 O O . THR B 1 443 ? -52.829 72.076 19.268 1.00 44.57 490 THR B O 1
ATOM 7438 N N . GLU B 1 444 ? -53.266 72.887 17.241 1.00 44.04 491 GLU B N 1
ATOM 7439 C CA . GLU B 1 444 ? -54.587 72.262 17.210 1.00 43.99 491 GLU B CA 1
ATOM 7440 C C . GLU B 1 444 ? -54.505 70.748 17.239 1.00 41.93 491 GLU B C 1
ATOM 7441 O O . GLU B 1 444 ? -55.422 70.103 17.727 1.00 41.07 491 GLU B O 1
ATOM 7447 N N . TYR B 1 445 ? -53.412 70.174 16.729 1.00 40.74 492 TYR B N 1
ATOM 7448 C CA . TYR B 1 445 ? -53.228 68.727 16.811 1.00 37.29 492 TYR B CA 1
ATOM 7449 C C . TYR B 1 445 ? -53.082 68.295 18.271 1.00 33.59 492 TYR B C 1
ATOM 7450 O O . TYR B 1 445 ? -53.545 67.228 18.654 1.00 36.76 492 TYR B O 1
ATOM 7459 N N . CYS B 1 446 ? -52.403 69.121 19.067 1.00 31.60 493 CYS B N 1
ATOM 7460 C CA . CYS B 1 446 ? -52.164 68.838 20.485 1.00 32.96 493 CYS B CA 1
ATOM 7461 C C . CYS B 1 446 ? -53.486 68.890 21.249 1.00 34.46 493 CYS B C 1
ATOM 7462 O O . CYS B 1 446 ? -53.834 67.961 22.003 1.00 36.00 493 CYS B O 1
ATOM 7465 N N . ARG B 1 447 ? -54.213 69.988 21.046 1.00 35.42 494 ARG B N 1
ATOM 7466 C CA . ARG B 1 447 ? -55.543 70.153 21.622 1.00 35.94 494 ARG B CA 1
ATOM 7467 C C . ARG B 1 447 ? -56.444 68.968 21.314 1.00 35.15 494 ARG B C 1
ATOM 7468 O O . ARG B 1 447 ? -57.119 68.465 22.207 1.00 36.93 494 ARG B O 1
ATOM 7476 N N . ASP B 1 448 ? -56.446 68.528 20.059 1.00 36.10 495 ASP B N 1
ATOM 7477 C CA . ASP B 1 448 ? -57.224 67.355 19.643 1.00 35.94 495 ASP B CA 1
ATOM 7478 C C . ASP B 1 448 ? -56.802 66.054 20.305 1.00 36.31 495 ASP B C 1
ATOM 7479 O O . ASP B 1 448 ? -57.637 65.166 20.520 1.00 38.15 495 ASP B O 1
ATOM 7484 N N . LEU B 1 449 ? -55.507 65.879 20.560 1.00 34.91 496 LEU B N 1
ATOM 7485 C CA . LEU B 1 449 ? -55.044 64.634 21.200 1.00 29.41 496 LEU B CA 1
ATOM 7486 C C . LEU B 1 449 ? -55.422 64.646 22.698 1.00 27.15 496 LEU B C 1
ATOM 7487 O O . LEU B 1 449 ? -55.717 63.608 23.306 1.00 21.93 496 LEU B O 1
ATOM 7492 N N . ILE B 1 450 ? -55.433 65.842 23.268 1.00 24.78 497 ILE B N 1
ATOM 7493 C CA . ILE B 1 450 ? -55.791 66.049 24.665 1.00 30.77 497 ILE B CA 1
ATOM 7494 C C . ILE B 1 450 ? -57.307 65.889 24.904 1.00 31.18 497 ILE B C 1
ATOM 7495 O O . ILE B 1 450 ? -57.701 65.388 25.959 1.00 31.04 497 ILE B O 1
ATOM 7500 N N . LYS B 1 451 ? -58.136 66.290 23.932 1.00 34.95 498 LYS B N 1
ATOM 7501 C CA . LYS B 1 451 ? -59.581 65.891 23.891 1.00 33.38 498 LYS B CA 1
ATOM 7502 C C . LYS B 1 451 ? -59.765 64.362 23.918 1.00 34.49 498 LYS B C 1
ATOM 7503 O O . LYS B 1 451 ? -60.596 63.814 24.650 1.00 33.86 498 LYS B O 1
ATOM 7509 N N . ILE B 1 452 ? -58.959 63.670 23.133 1.00 29.88 499 ILE B N 1
ATOM 7510 C CA . ILE B 1 452 ? -59.034 62.218 23.079 1.00 29.60 499 ILE B CA 1
ATOM 7511 C C . ILE B 1 452 ? -58.658 61.626 24.435 1.00 31.73 499 ILE B C 1
ATOM 7512 O O . ILE B 1 452 ? -59.348 60.744 24.930 1.00 30.69 499 ILE B O 1
ATOM 7517 N N . LEU B 1 453 ? -57.579 62.133 25.046 1.00 32.56 500 LEU B N 1
ATOM 7518 C CA . LEU B 1 453 ? -57.087 61.582 26.325 1.00 30.09 500 LEU B CA 1
ATOM 7519 C C . LEU B 1 453 ? -57.980 61.947 27.503 1.00 27.57 500 LEU B C 1
ATOM 7520 O O . LEU B 1 453 ? -58.080 61.175 28.440 1.00 24.62 500 LEU B O 1
ATOM 7525 N N . LYS B 1 454 ? -58.572 63.143 27.477 1.00 26.81 501 LYS B N 1
ATOM 7526 C CA . LYS B 1 454 ? -59.602 63.535 28.470 1.00 33.66 501 LYS B CA 1
ATOM 7527 C C . LYS B 1 454 ? -60.767 62.556 28.446 1.00 34.01 501 LYS B C 1
ATOM 7528 O O . LYS B 1 454 ? -61.152 61.967 29.465 1.00 36.25 501 LYS B O 1
ATOM 7534 N N . GLN B 1 455 ? -61.309 62.357 27.255 1.00 33.68 502 GLN B N 1
ATOM 7535 C CA . GLN B 1 455 ? -62.428 61.459 27.110 1.00 34.65 502 GLN B CA 1
ATOM 7536 C C . GLN B 1 455 ? -62.092 60.152 27.749 1.00 32.77 502 GLN B C 1
ATOM 7537 O O . GLN B 1 455 ? -62.944 59.562 28.425 1.00 31.14 502 GLN B O 1
ATOM 7543 N N . ALA B 1 456 ? -60.854 59.694 27.549 1.00 30.60 503 ALA B N 1
ATOM 7544 C CA . ALA B 1 456 ? -60.485 58.328 27.974 1.00 29.54 503 ALA B CA 1
ATOM 7545 C C . ALA B 1 456 ? -60.408 58.210 29.494 1.00 29.78 503 ALA B C 1
ATOM 7546 O O . ALA B 1 456 ? -60.642 57.134 30.061 1.00 31.56 503 ALA B O 1
ATOM 7548 N N . GLU B 1 457 ? -60.030 59.294 30.156 1.00 32.07 504 GLU B N 1
ATOM 7549 C CA . GLU B 1 457 ? -59.986 59.292 31.611 1.00 34.52 504 GLU B CA 1
ATOM 7550 C C . GLU B 1 457 ? -61.423 59.357 32.101 1.00 34.31 504 GLU B C 1
ATOM 7551 O O . GLU B 1 457 ? -61.855 58.482 32.857 1.00 29.89 504 GLU B O 1
ATOM 7557 N N . GLU B 1 458 ? -62.201 60.310 31.585 1.00 31.72 505 GLU B N 1
ATOM 7558 C CA . GLU B 1 458 ? -63.632 60.342 31.904 1.00 33.08 505 GLU B CA 1
ATOM 7559 C C . GLU B 1 458 ? -64.330 58.987 31.701 1.00 36.85 505 GLU B C 1
ATOM 7560 O O . GLU B 1 458 ? -65.319 58.705 32.370 1.00 40.56 505 GLU B O 1
ATOM 7566 N N . LEU B 1 459 ? -63.766 58.135 30.845 1.00 34.97 506 LEU B N 1
ATOM 7567 C CA . LEU B 1 459 ? -64.290 56.791 30.561 1.00 31.55 506 LEU B CA 1
ATOM 7568 C C . LEU B 1 459 ? -63.569 55.687 31.312 1.00 29.75 506 LEU B C 1
ATOM 7569 O O . LEU B 1 459 ? -63.879 54.503 31.115 1.00 37.50 506 LEU B O 1
ATOM 7574 N N . ASN B 1 460 ? -62.621 56.050 32.183 1.00 33.61 507 ASN B N 1
ATOM 7575 C CA . ASN B 1 460 ? -61.720 55.086 32.819 1.00 38.25 507 ASN B CA 1
ATOM 7576 C C . ASN B 1 460 ? -61.040 54.121 31.843 1.00 34.29 507 ASN B C 1
ATOM 7577 O O . ASN B 1 460 ? -60.906 52.918 32.124 1.00 36.73 507 ASN B O 1
ATOM 7582 N N . GLU B 1 461 ? -60.616 54.670 30.700 1.00 31.40 508 GLU B N 1
ATOM 7583 C CA . GLU B 1 461 ? -59.895 53.917 29.659 1.00 35.76 508 GLU B CA 1
ATOM 7584 C C . GLU B 1 461 ? -58.410 54.321 29.635 1.00 32.83 508 GLU B C 1
ATOM 7585 O O . GLU B 1 461 ? -58.063 55.504 29.709 1.00 32.78 508 GLU B O 1
ATOM 7591 N N . LYS B 1 462 ? -57.553 53.321 29.521 1.00 31.51 509 LYS B N 1
ATOM 7592 C CA . LYS B 1 462 ? -56.115 53.522 29.363 1.00 34.39 509 LYS B CA 1
ATOM 7593 C C . LYS B 1 462 ? -55.748 53.401 27.884 1.00 30.46 509 LYS B C 1
ATOM 7594 O O . LYS B 1 462 ? -56.087 52.399 27.263 1.00 34.43 509 LYS B O 1
ATOM 7596 N N . LEU B 1 463 ? -55.083 54.431 27.338 1.00 31.31 510 LEU B N 1
ATOM 7597 C CA . LEU B 1 463 ? -54.664 54.503 25.912 1.00 30.59 510 LEU B CA 1
ATOM 7598 C C . LEU B 1 463 ? -53.147 54.299 25.687 1.00 31.00 510 LEU B C 1
ATOM 7599 O O . LEU B 1 463 ? -52.348 55.179 25.974 1.00 25.75 510 LEU B O 1
ATOM 7604 N N . THR B 1 464 ? -52.763 53.145 25.134 1.00 31.71 511 THR B N 1
ATOM 7605 C CA . THR B 1 464 ? -51.432 52.952 24.552 1.00 26.40 511 THR B CA 1
ATOM 7606 C C . THR B 1 464 ? -51.225 53.909 23.421 1.00 26.81 511 THR B C 1
ATOM 7607 O O . THR B 1 464 ? -52.177 54.294 22.790 1.00 28.07 511 THR B O 1
ATOM 7611 N N . PRO B 1 465 ? -49.962 54.219 23.068 1.00 29.11 512 PRO B N 1
ATOM 7612 C CA . PRO B 1 465 ? -49.761 55.199 21.968 1.00 28.01 512 PRO B CA 1
ATOM 7613 C C . PRO B 1 465 ? -50.460 54.829 20.648 1.00 25.95 512 PRO B C 1
ATOM 7614 O O . PRO B 1 465 ? -50.839 55.721 19.897 1.00 25.64 512 PRO B O 1
ATOM 7618 N N . LEU B 1 466 ? -50.661 53.530 20.408 1.00 22.43 513 LEU B N 1
ATOM 7619 C CA . LEU B 1 466 ? -51.365 53.026 19.259 1.00 28.80 513 LEU B CA 1
ATOM 7620 C C . LEU B 1 466 ? -52.866 53.368 19.292 1.00 30.32 513 LEU B C 1
ATOM 7621 O O . LEU B 1 466 ? -53.432 53.740 18.278 1.00 29.55 513 LEU B O 1
ATOM 7626 N N . LYS B 1 467 ? -53.509 53.274 20.459 1.00 29.49 514 LYS B N 1
ATOM 7627 C CA . LYS B 1 467 ? -54.893 53.722 20.568 1.00 26.24 514 LYS B CA 1
ATOM 7628 C C . LYS B 1 467 ? -54.973 55.244 20.394 1.00 27.45 514 LYS B C 1
ATOM 7629 O O . LYS B 1 467 ? -55.898 55.770 19.771 1.00 30.58 514 LYS B O 1
ATOM 7635 N N . LEU B 1 468 ? -54.015 55.965 20.929 1.00 21.67 515 LEU B N 1
ATOM 7636 C CA . LEU B 1 468 ? -54.072 57.445 20.735 1.00 20.74 515 LEU B CA 1
ATOM 7637 C C . LEU B 1 468 ? -54.133 57.755 19.258 1.00 26.13 515 LEU B C 1
ATOM 7638 O O . LEU B 1 468 ? -55.000 58.510 18.812 1.00 26.84 515 LEU B O 1
ATOM 7643 N N . ILE B 1 469 ? -53.217 57.134 18.497 1.00 34.81 516 ILE B N 1
ATOM 7644 C CA . ILE B 1 469 ? -53.066 57.336 17.043 1.00 29.75 516 ILE B CA 1
ATOM 7645 C C . ILE B 1 469 ? -54.273 56.870 16.249 1.00 26.95 516 ILE B C 1
ATOM 7646 O O . ILE B 1 469 ? -54.767 57.602 15.405 1.00 26.46 516 ILE B O 1
ATOM 7651 N N . ASP B 1 470 ? -54.717 55.631 16.471 1.00 27.57 517 ASP B N 1
ATOM 7652 C CA . ASP B 1 470 ? -55.946 55.162 15.873 1.00 31.33 517 ASP B CA 1
ATOM 7653 C C . ASP B 1 470 ? -57.126 56.086 16.119 1.00 35.43 517 ASP B C 1
ATOM 7654 O O . ASP B 1 470 ? -57.865 56.374 15.190 1.00 37.65 517 ASP B O 1
ATOM 7659 N N . SER B 1 471 ? -57.322 56.557 17.352 1.00 33.48 518 SER B N 1
ATOM 7660 C CA . SER B 1 471 ? -58.505 57.389 17.614 1.00 32.80 518 SER B CA 1
ATOM 7661 C C . SER B 1 471 ? -58.358 58.674 16.819 1.00 33.21 518 SER B C 1
ATOM 7662 O O . SER B 1 471 ? -59.307 59.148 16.174 1.00 30.66 518 SER B O 1
ATOM 7665 N N . TRP B 1 472 ? -57.153 59.226 16.857 1.00 29.89 519 TRP B N 1
ATOM 7666 C CA . TRP B 1 472 ? -56.845 60.453 16.128 1.00 31.12 519 TRP B CA 1
ATOM 7667 C C . TRP B 1 472 ? -57.134 60.333 14.630 1.00 33.99 519 TRP B C 1
ATOM 7668 O O . TRP B 1 472 ? -57.652 61.267 14.022 1.00 35.15 519 TRP B O 1
ATOM 7679 N N . MET B 1 473 ? -56.812 59.170 14.073 1.00 33.21 520 MET B N 1
ATOM 7680 C CA . MET B 1 473 ? -56.953 58.887 12.639 1.00 37.34 520 MET B CA 1
ATOM 7681 C C . MET B 1 473 ? -58.358 58.385 12.292 1.00 36.78 520 MET B C 1
ATOM 7682 O O . MET B 1 473 ? -58.661 58.164 11.132 1.00 38.66 520 MET B O 1
ATOM 7687 N N . GLY B 1 474 ? -59.197 58.192 13.313 1.00 35.17 521 GLY B N 1
ATOM 7688 C CA . GLY B 1 474 ? -60.606 57.860 13.148 1.00 34.18 521 GLY B CA 1
ATOM 7689 C C . GLY B 1 474 ? -60.844 56.378 13.070 1.00 34.33 521 GLY B C 1
ATOM 7690 O O . GLY B 1 474 ? -61.869 55.961 12.589 1.00 39.08 521 GLY B O 1
ATOM 7691 N N . LYS B 1 475 ? -59.863 55.598 13.502 1.00 30.97 522 LYS B N 1
ATOM 7692 C CA . LYS B 1 475 ? -59.955 54.142 13.543 1.00 35.35 522 LYS B CA 1
ATOM 7693 C C . LYS B 1 475 ? -60.000 53.729 15.011 1.00 37.22 522 LYS B C 1
ATOM 7694 O O . LYS B 1 475 ? -60.253 54.558 15.894 1.00 40.64 522 LYS B O 1
ATOM 7698 N N . GLY B 1 476 ? -59.773 52.450 15.286 1.00 37.11 523 GLY B N 1
ATOM 7699 C CA . GLY B 1 476 ? -59.799 51.969 16.636 1.00 38.72 523 GLY B CA 1
ATOM 7700 C C . GLY B 1 476 ? -61.225 51.893 17.136 1.00 40.10 523 GLY B C 1
ATOM 7701 O O . GLY B 1 476 ? -62.165 52.271 16.415 1.00 40.72 523 GLY B O 1
ATOM 7702 N N . ALA B 1 477 ? -61.366 51.395 18.366 1.00 36.45 524 ALA B N 1
ATOM 7703 C CA . ALA B 1 477 ? -62.667 51.226 19.054 1.00 33.43 524 ALA B CA 1
ATOM 7704 C C . ALA B 1 477 ? -63.433 52.527 19.011 1.00 30.45 524 ALA B C 1
ATOM 7705 O O . ALA B 1 477 ? -62.882 53.542 19.371 1.00 26.60 524 ALA B O 1
ATOM 7707 N N . ALA B 1 478 ? -64.692 52.504 18.563 1.00 32.90 525 ALA B N 1
ATOM 7708 C CA . ALA B 1 478 ? -65.506 53.733 18.479 1.00 32.65 525 ALA B CA 1
ATOM 7709 C C . ALA B 1 478 ? -65.747 54.460 19.803 1.00 32.21 525 ALA B C 1
ATOM 7710 O O . ALA B 1 478 ? -65.961 55.651 19.799 1.00 29.77 525 ALA B O 1
ATOM 7712 N N . LYS B 1 479 ? -65.731 53.768 20.935 1.00 35.67 526 LYS B N 1
ATOM 7713 C CA . LYS B 1 479 ? -65.851 54.469 22.232 1.00 33.31 526 LYS B CA 1
ATOM 7714 C C . LYS B 1 479 ? -64.724 55.466 22.489 1.00 32.71 526 LYS B C 1
ATOM 7715 O O . LYS B 1 479 ? -64.908 56.464 23.226 1.00 24.57 526 LYS B O 1
ATOM 7721 N N . LEU B 1 480 ? -63.565 55.240 21.863 1.00 29.95 527 LEU B N 1
ATOM 7722 C CA . LEU B 1 480 ? -62.398 56.070 22.148 1.00 29.23 527 LEU B CA 1
ATOM 7723 C C . LEU B 1 480 ? -62.285 57.281 21.254 1.00 27.37 527 LEU B C 1
ATOM 7724 O O . LEU B 1 480 ? -61.336 58.043 21.395 1.00 28.66 527 LEU B O 1
ATOM 7729 N N . ARG B 1 481 ? -63.264 57.478 20.367 1.00 28.64 528 ARG B N 1
ATOM 7730 C CA . ARG B 1 481 ? -63.221 58.559 19.377 1.00 28.19 528 ARG B CA 1
ATOM 7731 C C . ARG B 1 481 ? -63.961 59.760 19.852 1.00 27.33 528 ARG B C 1
ATOM 7732 O O . ARG B 1 481 ? -64.972 59.664 20.543 1.00 30.37 528 ARG B O 1
ATOM 7740 N N . VAL B 1 482 ? -63.466 60.918 19.449 1.00 33.69 529 VAL B N 1
ATOM 7741 C CA . VAL B 1 482 ? -64.053 62.184 19.829 1.00 30.06 529 VAL B CA 1
ATOM 7742 C C . VAL B 1 482 ? -64.622 62.842 18.565 1.00 35.89 529 VAL B C 1
ATOM 7743 O O . VAL B 1 482 ? -63.910 63.007 17.589 1.00 34.26 529 VAL B O 1
ATOM 7747 N N . ALA B 1 483 ? -65.915 63.173 18.570 1.00 38.18 530 ALA B N 1
ATOM 7748 C CA . ALA B 1 483 ? -66.577 63.727 17.386 1.00 39.14 530 ALA B CA 1
ATOM 7749 C C . ALA B 1 483 ? -65.957 65.053 16.991 1.00 39.75 530 ALA B C 1
ATOM 7750 O O . ALA B 1 483 ? -65.661 65.881 17.853 1.00 40.53 530 ALA B O 1
ATOM 7752 N N . GLY B 1 484 ? -65.774 65.256 15.689 1.00 40.98 531 GLY B N 1
ATOM 7753 C CA . GLY B 1 484 ? -65.192 66.499 15.187 1.00 42.27 531 GLY B CA 1
ATOM 7754 C C . GLY B 1 484 ? -63.689 66.643 15.366 1.00 42.57 531 GLY B C 1
ATOM 7755 O O . GLY B 1 484 ? -63.154 67.720 15.132 1.00 42.80 531 GLY B O 1
ATOM 7756 N N . VAL B 1 485 ? -62.998 65.582 15.791 1.00 43.08 532 VAL B N 1
ATOM 7757 C CA . VAL B 1 485 ? -61.526 65.579 15.785 1.00 42.66 532 VAL B CA 1
ATOM 7758 C C . VAL B 1 485 ? -61.132 65.078 14.419 1.00 46.05 532 VAL B C 1
ATOM 7759 O O . VAL B 1 485 ? -61.312 63.890 14.119 1.00 42.94 532 VAL B O 1
ATOM 7763 N N . VAL B 1 486 ? -60.600 65.979 13.593 1.00 49.49 533 VAL B N 1
ATOM 7764 C CA . VAL B 1 486 ? -60.408 65.678 12.183 1.00 52.04 533 VAL B CA 1
ATOM 7765 C C . VAL B 1 486 ? -59.104 64.929 11.979 1.00 51.35 533 VAL B C 1
ATOM 7766 O O . VAL B 1 486 ? -58.039 65.406 12.364 1.00 46.44 533 VAL B O 1
ATOM 7770 N N . ALA B 1 487 ? -59.206 63.746 11.380 1.00 54.46 534 ALA B N 1
ATOM 7771 C CA . ALA B 1 487 ? -58.038 62.945 11.032 1.00 57.32 534 ALA B CA 1
ATOM 7772 C C . ALA B 1 487 ? -57.114 63.762 10.114 1.00 57.01 534 ALA B C 1
ATOM 7773 O O . ALA B 1 487 ? -57.572 64.307 9.111 1.00 60.36 534 ALA B O 1
ATOM 7775 N N . PRO B 1 488 ? -55.824 63.869 10.463 1.00 55.33 535 PRO B N 1
ATOM 7776 C CA . PRO B 1 488 ? -54.939 64.791 9.742 1.00 55.18 535 PRO B CA 1
ATOM 7777 C C . PRO B 1 488 ? -54.364 64.224 8.439 1.00 51.20 535 PRO B C 1
ATOM 7778 O O . PRO B 1 488 ? -54.118 63.023 8.324 1.00 47.84 535 PRO B O 1
ATOM 7782 N N . THR B 1 489 ? -54.140 65.109 7.471 1.00 52.54 536 THR B N 1
ATOM 7783 C CA . THR B 1 489 ? -53.763 64.701 6.108 1.00 49.59 536 THR B CA 1
ATOM 7784 C C . THR B 1 489 ? -52.228 64.654 5.939 1.00 49.46 536 THR B C 1
ATOM 7785 O O . THR B 1 489 ? -51.639 65.320 5.065 1.00 45.25 536 THR B O 1
ATOM 7789 N N . LEU B 1 490 ? -51.603 63.847 6.798 1.00 46.44 537 LEU B N 1
ATOM 7790 C CA . LEU B 1 490 ? -50.162 63.632 6.810 1.00 40.15 537 LEU B CA 1
ATOM 7791 C C . LEU B 1 490 ? -49.986 62.134 6.863 1.00 34.52 537 LEU B C 1
ATOM 7792 O O . LEU B 1 490 ? -50.900 61.466 7.267 1.00 37.98 537 LEU B O 1
ATOM 7797 N N . PRO B 1 491 ? -48.827 61.604 6.453 1.00 35.89 538 PRO B N 1
ATOM 7798 C CA . PRO B 1 491 ? -48.570 60.169 6.634 1.00 38.70 538 PRO B CA 1
ATOM 7799 C C . PRO B 1 491 ? -48.252 59.813 8.089 1.00 39.99 538 PRO B C 1
ATOM 7800 O O . PRO B 1 491 ? -47.893 60.690 8.891 1.00 39.26 538 PRO B O 1
ATOM 7804 N N . ARG B 1 492 ? -48.371 58.532 8.419 1.00 39.62 539 ARG B N 1
ATOM 7805 C CA . ARG B 1 492 ? -48.407 58.115 9.799 1.00 40.43 539 ARG B CA 1
ATOM 7806 C C . ARG B 1 492 ? -47.139 58.511 10.529 1.00 39.71 539 ARG B C 1
ATOM 7807 O O . ARG B 1 492 ? -47.207 59.044 11.647 1.00 39.06 539 ARG B O 1
ATOM 7815 N N . GLU B 1 493 ? -45.999 58.267 9.879 1.00 34.26 540 GLU B N 1
ATOM 7816 C CA . GLU B 1 493 ? -44.693 58.584 10.453 1.00 31.52 540 GLU B CA 1
ATOM 7817 C C . GLU B 1 493 ? -44.582 60.066 10.820 1.00 31.03 540 GLU B C 1
ATOM 7818 O O . GLU B 1 493 ? -43.888 60.396 11.756 1.00 28.89 540 GLU B O 1
ATOM 7823 N N . ASP B 1 494 ? -45.297 60.951 10.122 1.00 30.92 541 ASP B N 1
ATOM 7824 C CA . ASP B 1 494 ? -45.380 62.366 10.528 1.00 34.67 541 ASP B CA 1
ATOM 7825 C C . ASP B 1 494 ? -46.223 62.580 11.799 1.00 34.61 541 ASP B C 1
ATOM 7826 O O . ASP B 1 494 ? -46.008 63.540 12.554 1.00 34.44 541 ASP B O 1
ATOM 7831 N N . LEU B 1 495 ? -47.257 61.751 11.950 1.00 37.74 542 LEU B N 1
ATOM 7832 C CA . LEU B 1 495 ? -48.188 61.857 13.067 1.00 36.98 542 LEU B CA 1
ATOM 7833 C C . LEU B 1 495 ? -47.476 61.293 14.262 1.00 30.95 542 LEU B C 1
ATOM 7834 O O . LEU B 1 495 ? -47.607 61.817 15.358 1.00 30.67 542 LEU B O 1
ATOM 7839 N N . GLU B 1 496 ? -46.713 60.224 14.028 1.00 27.79 543 GLU B N 1
ATOM 7840 C CA . GLU B 1 496 ? -45.785 59.705 15.022 1.00 26.87 543 GLU B CA 1
ATOM 7841 C C . GLU B 1 496 ? -44.779 60.731 15.547 1.00 29.50 543 GLU B C 1
ATOM 7842 O O . GLU B 1 496 ? -44.535 60.808 16.744 1.00 26.63 543 GLU B O 1
ATOM 7848 N N . LYS B 1 497 ? -44.227 61.518 14.639 1.00 30.97 544 LYS B N 1
ATOM 7849 C CA . LYS B 1 497 ? -43.271 62.553 14.979 1.00 33.01 544 LYS B CA 1
ATOM 7850 C C . LYS B 1 497 ? -43.855 63.683 15.791 1.00 33.20 544 LYS B C 1
ATOM 7851 O O . LYS B 1 497 ? -43.199 64.225 16.691 1.00 36.26 544 LYS B O 1
ATOM 7857 N N . ILE B 1 498 ? -45.049 64.122 15.402 1.00 34.11 545 ILE B N 1
ATOM 7858 C CA . ILE B 1 498 ? -45.791 65.154 16.145 1.00 29.72 545 ILE B CA 1
ATOM 7859 C C . ILE B 1 498 ? -46.049 64.714 17.615 1.00 28.65 545 ILE B C 1
ATOM 7860 O O . ILE B 1 498 ? -45.820 65.478 18.523 1.00 26.16 545 ILE B O 1
ATOM 7865 N N . ILE B 1 499 ? -46.483 63.467 17.819 1.00 23.48 546 ILE B N 1
ATOM 7866 C CA . ILE B 1 499 ? -46.754 62.904 19.137 1.00 25.55 546 ILE B CA 1
ATOM 7867 C C . ILE B 1 499 ? -45.469 62.749 19.970 1.00 25.18 546 ILE B C 1
ATOM 7868 O O . ILE B 1 499 ? -45.477 62.962 21.171 1.00 27.53 546 ILE B O 1
ATOM 7873 N N . ALA B 1 500 ? -44.367 62.358 19.322 1.00 24.53 547 ALA B N 1
ATOM 7874 C CA . ALA B 1 500 ? -43.052 62.361 19.932 1.00 16.37 547 ALA B CA 1
ATOM 7875 C C . ALA B 1 500 ? -42.718 63.788 20.361 1.00 25.01 547 ALA B C 1
ATOM 7876 O O . ALA B 1 500 ? -42.304 64.029 21.489 1.00 31.45 547 ALA B O 1
ATOM 7878 N N . HIS B 1 501 ? -42.922 64.734 19.460 1.00 22.24 548 HIS B N 1
ATOM 7879 C CA . HIS B 1 501 ? -42.666 66.170 19.813 1.00 21.74 548 HIS B CA 1
ATOM 7880 C C . HIS B 1 501 ? -43.377 66.516 21.142 1.00 25.46 548 HIS B C 1
ATOM 7881 O O . HIS B 1 501 ? -42.732 66.941 22.089 1.00 31.23 548 HIS B O 1
ATOM 7888 N N . PHE B 1 502 ? -44.695 66.310 21.215 1.00 29.80 549 PHE B N 1
ATOM 7889 C CA . PHE B 1 502 ? -45.483 66.580 22.444 1.00 28.39 549 PHE B CA 1
ATOM 7890 C C . PHE B 1 502 ? -45.072 65.734 23.648 1.00 22.26 549 PHE B C 1
ATOM 7891 O O . PHE B 1 502 ? -45.181 66.170 24.768 1.00 27.39 549 PHE B O 1
ATOM 7899 N N . LEU B 1 503 ? -44.655 64.484 23.437 1.00 29.47 550 LEU B N 1
ATOM 7900 C CA . LEU B 1 503 ? -44.204 63.657 24.541 1.00 24.72 550 LEU B CA 1
ATOM 7901 C C . LEU B 1 503 ? -42.956 64.271 25.231 1.00 33.99 550 LEU B C 1
ATOM 7902 O O . LEU B 1 503 ? -42.939 64.520 26.443 1.00 35.10 550 LEU B O 1
ATOM 7907 N N . ILE B 1 504 ? -41.921 64.556 24.443 1.00 36.50 551 ILE B N 1
ATOM 7908 C CA . ILE B 1 504 ? -40.664 65.070 24.999 1.00 35.08 551 ILE B CA 1
ATOM 7909 C C . ILE B 1 504 ? -40.781 66.557 25.409 1.00 34.44 551 ILE B C 1
ATOM 7910 O O . ILE B 1 504 ? -40.055 67.016 26.272 1.00 30.08 551 ILE B O 1
ATOM 7915 N N . GLN B 1 505 ? -41.685 67.299 24.781 1.00 35.99 552 GLN B N 1
ATOM 7916 C CA . GLN B 1 505 ? -41.990 68.680 25.205 1.00 35.81 552 GLN B CA 1
ATOM 7917 C C . GLN B 1 505 ? -42.959 68.734 26.412 1.00 36.00 552 GLN B C 1
ATOM 7918 O O . GLN B 1 505 ? -43.319 69.818 26.885 1.00 34.38 552 GLN B O 1
ATOM 7924 N N . GLN B 1 506 ? -43.381 67.552 26.861 1.00 33.93 553 GLN B N 1
ATOM 7925 C CA . GLN B 1 506 ? -44.202 67.329 28.057 1.00 39.51 553 GLN B CA 1
ATOM 7926 C C . GLN B 1 506 ? -45.649 67.892 28.052 1.00 38.92 553 GLN B C 1
ATOM 7927 O O . GLN B 1 506 ? -46.271 68.037 29.099 1.00 40.64 553 GLN B O 1
ATOM 7933 N N . TYR B 1 507 ? -46.193 68.134 26.861 1.00 37.67 554 TYR B N 1
ATOM 7934 C CA . TYR B 1 507 ? -47.639 68.296 26.699 1.00 33.11 554 TYR B CA 1
ATOM 7935 C C . TYR B 1 507 ? -48.346 66.962 26.902 1.00 30.99 554 TYR B C 1
ATOM 7936 O O . TYR B 1 507 ? -49.506 66.935 27.341 1.00 29.48 554 TYR B O 1
ATOM 7945 N N . LEU B 1 508 ? -47.667 65.869 26.545 1.00 31.01 555 LEU B N 1
ATOM 7946 C CA . LEU B 1 508 ? -48.104 64.535 26.914 1.00 25.15 555 LEU B CA 1
ATOM 7947 C C . LEU B 1 508 ? -47.079 64.002 27.850 1.00 28.55 555 LEU B C 1
ATOM 7948 O O . LEU B 1 508 ? -46.030 64.616 28.035 1.00 33.61 555 LEU B O 1
ATOM 7953 N N . LYS B 1 509 ? -47.387 62.861 28.461 1.00 20.37 556 LYS B N 1
ATOM 7954 C CA . LYS B 1 509 ? -46.481 62.251 29.400 1.00 22.97 556 LYS B CA 1
ATOM 7955 C C . LYS B 1 509 ? -46.794 60.786 29.280 1.00 15.30 556 LYS B C 1
ATOM 7956 O O . LYS B 1 509 ? -47.840 60.471 28.806 1.00 18.97 556 LYS B O 1
ATOM 7962 N N . GLU B 1 510 ? -45.876 59.941 29.709 1.00 24.96 557 GLU B N 1
ATOM 7963 C CA . GLU B 1 510 ? -46.065 58.488 29.760 1.00 19.61 557 GLU B CA 1
ATOM 7964 C C . GLU B 1 510 ? -46.466 58.035 31.161 1.00 26.46 557 GLU B C 1
ATOM 7965 O O . GLU B 1 510 ? -46.014 58.597 32.165 1.00 25.03 557 GLU B O 1
ATOM 7971 N N . ASP B 1 511 ? -47.220 56.940 31.209 1.00 24.90 558 ASP B N 1
ATOM 7972 C CA . ASP B 1 511 ? -47.743 56.382 32.437 1.00 30.52 558 ASP B CA 1
ATOM 7973 C C . ASP B 1 511 ? -47.518 54.886 32.261 1.00 25.55 558 ASP B C 1
ATOM 7974 O O . ASP B 1 511 ? -47.847 54.360 31.224 1.00 27.59 558 ASP B O 1
ATOM 7979 N N . TYR B 1 512 ? -46.870 54.223 33.209 1.00 27.28 559 TYR B N 1
ATOM 7980 C CA . TYR B 1 512 ? -46.515 52.817 33.002 1.00 21.84 559 TYR B CA 1
ATOM 7981 C C . TYR B 1 512 ? -47.393 51.895 33.822 1.00 28.74 559 TYR B C 1
ATOM 7982 O O . TYR B 1 512 ? -47.863 52.265 34.899 1.00 26.59 559 TYR B O 1
ATOM 7991 N N . SER B 1 513 ? -47.548 50.659 33.344 1.00 28.68 560 SER B N 1
ATOM 7992 C CA . SER B 1 513 ? -48.268 49.661 34.071 1.00 30.57 560 SER B CA 1
ATOM 7993 C C . SER B 1 513 ? -47.431 48.407 34.125 1.00 30.02 560 SER B C 1
ATOM 7994 O O . SER B 1 513 ? -46.939 47.946 33.110 1.00 30.11 560 SER B O 1
ATOM 7997 N N . PHE B 1 514 ? -47.252 47.880 35.324 1.00 32.92 561 PHE B N 1
ATOM 7998 C CA . PHE B 1 514 ? -46.530 46.642 35.509 1.00 35.73 561 PHE B CA 1
ATOM 7999 C C . PHE B 1 514 ? -47.542 45.544 35.478 1.00 37.06 561 PHE B C 1
ATOM 8000 O O . PHE B 1 514 ? -48.528 45.576 36.217 1.00 37.79 561 PHE B O 1
ATOM 8008 N N . THR B 1 515 ? -47.306 44.594 34.587 1.00 42.09 562 THR B N 1
ATOM 8009 C CA . THR B 1 515 ? -48.185 43.470 34.382 1.00 42.62 562 THR B CA 1
ATOM 8010 C C . THR B 1 515 ? -47.397 42.200 34.653 1.00 43.66 562 THR B C 1
ATOM 8011 O O . THR B 1 515 ? -46.171 42.224 34.727 1.00 41.84 562 THR B O 1
ATOM 8015 N N . ALA B 1 516 ? -48.105 41.092 34.806 1.00 49.50 563 ALA B N 1
ATOM 8016 C CA . ALA B 1 516 ? -47.475 39.803 35.114 1.00 53.45 563 ALA B CA 1
ATOM 8017 C C . ALA B 1 516 ? -46.093 39.627 34.476 1.00 58.25 563 ALA B C 1
ATOM 8018 O O . ALA B 1 516 ? -45.134 39.289 35.167 1.00 60.94 563 ALA B O 1
ATOM 8020 N N . TYR B 1 517 ? -45.983 39.873 33.170 1.00 62.18 564 TYR B N 1
ATOM 8021 C CA . TYR B 1 517 ? -44.752 39.547 32.430 1.00 63.77 564 TYR B CA 1
ATOM 8022 C C . TYR B 1 517 ? -44.017 40.719 31.768 1.00 61.69 564 TYR B C 1
ATOM 8023 O O . TYR B 1 517 ? -42.960 40.492 31.168 1.00 62.41 564 TYR B O 1
ATOM 8032 N N . ALA B 1 518 ? -44.542 41.948 31.858 1.00 56.60 565 ALA B N 1
ATOM 8033 C CA . ALA B 1 518 ? -43.862 43.103 31.242 1.00 51.62 565 ALA B CA 1
ATOM 8034 C C . ALA B 1 518 ? -44.434 44.460 31.634 1.00 48.05 565 ALA B C 1
ATOM 8035 O O . ALA B 1 518 ? -45.579 44.555 32.053 1.00 49.79 565 ALA B O 1
ATOM 8037 N N . THR B 1 519 ? -43.621 45.504 31.478 1.00 42.12 566 THR B N 1
ATOM 8038 C CA . THR B 1 519 ? -44.052 46.889 31.693 1.00 37.42 566 THR B CA 1
ATOM 8039 C C . THR B 1 519 ? -44.556 47.430 30.366 1.00 37.89 566 THR B C 1
ATOM 8040 O O . THR B 1 519 ? -43.859 47.364 29.367 1.00 41.28 566 THR B O 1
ATOM 8044 N N . ILE B 1 520 ? -45.787 47.919 30.334 1.00 35.79 567 ILE B N 1
ATOM 8045 C CA . ILE B 1 520 ? -46.331 48.475 29.119 1.00 34.70 567 ILE B CA 1
ATOM 8046 C C . ILE B 1 520 ? -46.545 49.961 29.405 1.00 29.73 567 ILE B C 1
ATOM 8047 O O . ILE B 1 520 ? -46.700 50.350 30.552 1.00 35.55 567 ILE B O 1
ATOM 8052 N N . SER B 1 521 ? -46.461 50.783 28.368 1.00 27.63 568 SER B N 1
ATOM 8053 C CA A SER B 1 521 ? -46.588 52.236 28.511 0.50 24.80 568 SER B CA 1
ATOM 8054 C CA B SER B 1 521 ? -46.576 52.240 28.497 0.50 24.07 568 SER B CA 1
ATOM 8055 C C . SER B 1 521 ? -47.896 52.765 27.905 1.00 27.39 568 SER B C 1
ATOM 8056 O O . SER B 1 521 ? -48.325 52.296 26.826 1.00 21.18 568 SER B O 1
ATOM 8061 N N . TYR B 1 522 ? -48.528 53.765 28.584 1.00 18.06 569 TYR B N 1
ATOM 8062 C CA . TYR B 1 522 ? -49.771 54.371 28.104 1.00 16.56 569 TYR B CA 1
ATOM 8063 C C . TYR B 1 522 ? -49.414 55.867 28.090 1.00 13.73 569 TYR B C 1
ATOM 8064 O O . TYR B 1 522 ? -48.430 56.224 28.705 1.00 18.58 569 TYR B O 1
ATOM 8073 N N . LEU B 1 523 ? -50.165 56.669 27.366 1.00 20.23 570 LEU B N 1
ATOM 8074 C CA . LEU B 1 523 ? -49.980 58.140 27.339 1.00 23.83 570 LEU B CA 1
ATOM 8075 C C . LEU B 1 523 ? -51.106 58.851 28.104 1.00 27.09 570 LEU B C 1
ATOM 8076 O O . LEU B 1 523 ? -52.194 58.328 28.196 1.00 31.48 570 LEU B O 1
ATOM 8081 N N . LYS B 1 524 ? -50.820 60.040 28.653 1.00 28.81 571 LYS B N 1
ATOM 8082 C CA . LYS B 1 524 ? -51.777 60.804 29.435 1.00 31.24 571 LYS B CA 1
ATOM 8083 C C . LYS B 1 524 ? -51.459 62.256 29.171 1.00 29.20 571 LYS B C 1
ATOM 8084 O O . LYS B 1 524 ? -50.443 62.578 28.531 1.00 27.07 571 LYS B O 1
ATOM 8089 N N . ILE B 1 525 ? -52.325 63.138 29.634 1.00 30.23 572 ILE B N 1
ATOM 8090 C CA . ILE B 1 525 ? -52.090 64.568 29.461 1.00 32.85 572 ILE B CA 1
ATOM 8091 C C . ILE B 1 525 ? -50.837 64.885 30.297 1.00 37.75 572 ILE B C 1
ATOM 8092 O O . ILE B 1 525 ? -50.625 64.269 31.350 1.00 36.88 572 ILE B O 1
ATOM 8097 N N . GLY B 1 526 ? -50.015 65.823 29.818 1.00 39.29 573 GLY B N 1
ATOM 8098 C CA . GLY B 1 526 ? -48.751 66.154 30.464 1.00 38.55 573 GLY B CA 1
ATOM 8099 C C . GLY B 1 526 ? -48.715 67.513 31.124 1.00 40.37 573 GLY B C 1
ATOM 8100 O O . GLY B 1 526 ? -49.578 68.347 30.874 1.00 36.85 573 GLY B O 1
ATOM 8101 N N . PRO B 1 527 ? -47.686 67.748 31.966 1.00 44.75 574 PRO B N 1
ATOM 8102 C CA . PRO B 1 527 ? -47.478 68.999 32.708 1.00 43.24 574 PRO B CA 1
ATOM 8103 C C . PRO B 1 527 ? -47.678 70.287 31.913 1.00 45.40 574 PRO B C 1
ATOM 8104 O O . PRO B 1 527 ? -48.229 71.241 32.452 1.00 46.34 574 PRO B O 1
ATOM 8108 N N . LYS B 1 528 ? -47.243 70.317 30.655 1.00 44.03 575 LYS B N 1
ATOM 8109 C CA . LYS B 1 528 ? -47.321 71.534 29.850 1.00 43.07 575 LYS B CA 1
ATOM 8110 C C . LYS B 1 528 ? -48.673 71.748 29.200 1.00 42.31 575 LYS B C 1
ATOM 8111 O O . LYS B 1 528 ? -48.920 72.823 28.659 1.00 41.59 575 LYS B O 1
ATOM 8114 N N . ALA B 1 529 ? -49.553 70.750 29.258 1.00 40.10 576 ALA B N 1
ATOM 8115 C CA . ALA B 1 529 ? -50.851 70.830 28.574 1.00 41.51 576 ALA B CA 1
ATOM 8116 C C . ALA B 1 529 ? -51.665 72.047 29.006 1.00 46.12 576 ALA B C 1
ATOM 8117 O O . ALA B 1 529 ? -52.488 72.545 28.236 1.00 47.82 576 ALA B O 1
ATOM 8119 N N . ASN B 1 530 ? -51.416 72.539 30.219 1.00 49.29 577 ASN B N 1
ATOM 8120 C CA . ASN B 1 530 ? -52.111 73.733 30.718 1.00 52.85 577 ASN B CA 1
ATOM 8121 C C . ASN B 1 530 ? -51.742 75.027 29.979 1.00 53.28 577 ASN B C 1
ATOM 8122 O O . ASN B 1 530 ? -52.483 76.013 30.036 1.00 55.53 577 ASN B O 1
ATOM 8127 N N . LEU B 1 531 ? -50.611 75.035 29.280 1.00 51.18 578 LEU B N 1
ATOM 8128 C CA . LEU B 1 531 ? -50.254 76.190 28.457 1.00 49.67 578 LEU B CA 1
ATOM 8129 C C . LEU B 1 531 ? -51.282 76.415 27.341 1.00 48.12 578 LEU B C 1
ATOM 8130 O O . LEU B 1 531 ? -51.400 77.516 26.801 1.00 45.21 578 LEU B O 1
ATOM 8135 N N . LEU B 1 532 ? -52.020 75.362 26.990 1.00 46.40 579 LEU B N 1
ATOM 8136 C CA . LEU B 1 532 ? -53.084 75.472 26.005 1.00 46.67 579 LEU B CA 1
ATOM 8137 C C . LEU B 1 532 ? -54.335 76.196 26.546 1.00 47.90 579 LEU B C 1
ATOM 8138 O O . LEU B 1 532 ? -55.248 76.456 25.784 1.00 49.43 579 LEU B O 1
ATOM 8143 N N . ASN B 1 533 ? -54.379 76.496 27.850 1.00 51.68 580 ASN B N 1
ATOM 8144 C CA . ASN B 1 533 ? -55.419 77.365 28.440 1.00 52.82 580 ASN B CA 1
ATOM 8145 C C . ASN B 1 533 ? -55.349 78.738 27.788 1.00 52.82 580 ASN B C 1
ATOM 8146 O O . ASN B 1 533 ? -56.364 79.323 27.409 1.00 52.55 580 ASN B O 1
ATOM 8151 N N . ASN B 1 534 ? -54.124 79.233 27.660 1.00 56.14 581 ASN B N 1
ATOM 8152 C CA . ASN B 1 534 ? -53.799 80.354 26.783 1.00 55.14 581 ASN B CA 1
ATOM 8153 C C . ASN B 1 534 ? -54.135 80.031 25.323 1.00 58.49 581 ASN B C 1
ATOM 8154 O O . ASN B 1 534 ? -53.461 79.193 24.699 1.00 59.34 581 ASN B O 1
ATOM 8159 N N . GLU B 1 535 ? -55.169 80.679 24.776 1.00 59.63 582 GLU B N 1
ATOM 8160 C CA . GLU B 1 535 ? -55.580 80.409 23.386 1.00 62.11 582 GLU B CA 1
ATOM 8161 C C . GLU B 1 535 ? -54.699 81.132 22.359 1.00 61.73 582 GLU B C 1
ATOM 8162 O O . GLU B 1 535 ? -54.890 80.965 21.151 1.00 60.37 582 GLU B O 1
ATOM 8168 N N . ALA B 1 536 ? -53.754 81.941 22.846 1.00 61.75 583 ALA B N 1
ATOM 8169 C CA . ALA B 1 536 ? -52.700 82.518 22.006 1.00 60.67 583 ALA B CA 1
ATOM 8170 C C . ALA B 1 536 ? -51.512 81.554 21.835 1.00 60.25 583 ALA B C 1
ATOM 8171 O O . ALA B 1 536 ? -50.598 81.834 21.056 1.00 61.50 583 ALA B O 1
ATOM 8173 N N . HIS B 1 537 ? -51.525 80.429 22.557 1.00 58.85 584 HIS B N 1
ATOM 8174 C CA . HIS B 1 537 ? -50.388 79.509 22.584 1.00 56.18 584 HIS B CA 1
ATOM 8175 C C . HIS B 1 537 ? -50.148 78.881 21.215 1.00 55.43 584 HIS B C 1
ATOM 8176 O O . HIS B 1 537 ? -51.094 78.575 20.472 1.00 55.28 584 HIS B O 1
ATOM 8183 N N . ALA B 1 538 ? -48.864 78.717 20.898 1.00 54.29 585 ALA B N 1
ATOM 8184 C CA . ALA B 1 538 ? -48.411 78.120 19.642 1.00 52.31 585 ALA B CA 1
ATOM 8185 C C . ALA B 1 538 ? -47.380 77.046 19.953 1.00 50.86 585 ALA B C 1
ATOM 8186 O O . ALA B 1 538 ? -46.391 77.318 20.634 1.00 52.45 585 ALA B O 1
ATOM 8188 N N . ILE B 1 539 ? -47.643 75.821 19.498 1.00 49.40 586 ILE B N 1
ATOM 8189 C CA . ILE B 1 539 ? -46.650 74.750 19.495 1.00 47.68 586 ILE B CA 1
ATOM 8190 C C . ILE B 1 539 ? -46.156 74.569 18.062 1.00 47.29 586 ILE B C 1
ATOM 8191 O O . ILE B 1 539 ? -46.946 74.285 17.152 1.00 45.16 586 ILE B O 1
ATOM 8196 N N . THR B 1 540 ? -44.857 74.754 17.844 1.00 46.62 587 THR B N 1
ATOM 8197 C CA . THR B 1 540 ? -44.295 74.512 16.521 1.00 44.50 587 THR B CA 1
ATOM 8198 C C . THR B 1 540 ? -43.257 73.388 16.548 1.00 42.91 587 THR B C 1
ATOM 8199 O O . THR B 1 540 ? -42.691 73.055 17.594 1.00 43.13 587 THR B O 1
ATOM 8203 N N . MET B 1 541 ? -43.059 72.792 15.375 1.00 43.06 588 MET B N 1
ATOM 8204 C CA . MET B 1 541 ? -42.033 71.800 15.136 1.00 37.76 588 MET B CA 1
ATOM 8205 C C . MET B 1 541 ? -41.403 72.083 13.768 1.00 41.59 588 MET B C 1
ATOM 8206 O O . MET B 1 541 ? -42.111 72.428 12.815 1.00 37.70 588 MET B O 1
ATOM 8211 N N . GLN B 1 542 ? -40.082 71.905 13.666 1.00 43.68 589 GLN B N 1
ATOM 8212 C CA . GLN B 1 542 ? -39.376 72.169 12.419 1.00 43.40 589 GLN B CA 1
ATOM 8213 C C . GLN B 1 542 ? -39.699 71.107 11.350 1.00 43.28 589 GLN B C 1
ATOM 8214 O O . GLN B 1 542 ? -39.701 69.898 11.617 1.00 37.56 589 GLN B O 1
ATOM 8220 N N . VAL B 1 543 ? -39.980 71.585 10.143 1.00 45.05 590 VAL B N 1
ATOM 8221 C CA . VAL B 1 543 ? -40.257 70.734 8.997 1.00 46.71 590 VAL B CA 1
ATOM 8222 C C . VAL B 1 543 ? -39.484 71.252 7.792 1.00 49.10 590 VAL B C 1
ATOM 8223 O O . VAL B 1 543 ? -39.156 72.441 7.732 1.00 51.19 590 VAL B O 1
ATOM 8227 N N . THR B 1 544 ? -39.186 70.361 6.847 1.00 50.95 591 THR B N 1
ATOM 8228 C CA . THR B 1 544 ? -38.536 70.754 5.584 1.00 55.13 591 THR B CA 1
ATOM 8229 C C . THR B 1 544 ? -39.451 71.642 4.712 1.00 58.24 591 THR B C 1
ATOM 8230 O O . THR B 1 544 ? -40.646 71.357 4.569 1.00 57.00 591 THR B O 1
ATOM 8234 N N . LYS B 1 545 ? -38.868 72.705 4.143 1.00 60.32 592 LYS B N 1
ATOM 8235 C CA . LYS B 1 545 ? -39.561 73.666 3.263 1.00 62.29 592 LYS B CA 1
ATOM 8236 C C . LYS B 1 545 ? -39.402 73.306 1.786 1.00 63.08 592 LYS B C 1
ATOM 8237 O O . LYS B 1 545 ? -39.389 72.128 1.415 1.00 63.13 592 LYS B O 1
#

Foldseek 3Di:
DALVVQPDLPDPCSVVLCCCVCQLVVHHDADPPLRSLLSQVLVQAAAEEADFPLRDPPCSVVSVLQSDAAAEEEEDADPVLVVLVVVSCVVSVQQEEEDDPPDDPVRVVVVLCLLLPRPHRHRYYYYYLCCVVPPPSVVVSVLNSLVSVNYQAYEYEALLLCDPVRVVHDPSLLVQLVCCVRRVRRYYYYYDNRDDPVSVVRSCVSVVDPDYHYHHDDLDQLQEFAAEDAQDPDPLVNLVVVLCCCCPVVDLFAAEEEDDDQVRLVVSQVSVVVVPALEAEDEDVDDVVRNVVRVVCRLVSVHRYYRYYCVPAPSQNRAGHQEYEYSAFDQALVSLSRRRVSHHNVSHHHYYYYHYDLVRLFVQCFVCVPPPCRNVRNLLSVVLSLDQADDSVVSSCVVVVHPHDNPPRYPNVPDPFDKDWDFCVVVLVLLQQLQVLCVVVVHFADPVNSLQQLCVHDDPSSHDPPRHHDPDDSVVVSSVVSLCDSVFCKHWDWDDDPPGIGITIHRGDCVVVVVPVPDTDIGMDTD/DAQVVQPDLPDPCSVVLCCCCCQQVVHHDDQPPLRSLLRCVVVQAAAEEADFPLRDPVCSVQSVLVSDAAAEEEEDADVVLVVLVVVSCVVSVQAEEEDEPPDDPVGVVVVLCRLLDRDHRYRYYYYYLCCVQPPPPSVVSVLNSLVSVNYAAYEYEQLLLCDPPRPNPDPSSLVQLVVCVRRVRRYYYHYDNDDDPVSVVNSCVSVVDPDYHYHYDDLDQLQEFAAEDAQDPDPLVNLVVVCCCCCPVVDLFAAEEEDADQVRLVVSQVSCVVVPALEAEDEDPDDPVSNVVRLVCRLVSVHRYYRYYLRPAPSLNRQGHQEYEYSAFDQALVSLSRRRVSHHNVSHHHYYYYHYDLVRLFVSCQVCVPPPCSNVRSLLRVVLNLDQADDNVVSSCVVVVHDDNNVPRYPNSPDPFDKDKDWCLVVLVLLQQLQVLCVVVVHFAAPVNSLQLLQVHDDPSSHDPPNDNDPDDSVVVSSVVSLCDSVFQKHWDWDDDPPGIGITIHGGPCVCVVVPVVDTDIDMDTD

Organism: Homo sapiens (NCBI:txid9606)

Nearest PDB structures (foldseek):
  4u7d-assembly1_A  TM=9.701E-01  e=4.648E-101  Homo sapiens
  4cdg-assembly2_B  TM=6.708E-01  e=4.389E-48  Homo sapiens
  4cdg-assembly1_A  TM=6.793E-01  e=2.592E-47  Homo sapiens
  5lba-assembly4_D  TM=6.223E-01  e=6.031E-35  Homo sapiens
  8pfo-assembly1_A  TM=4.804E-01  e=3.652E-31  Homo sapiens

Sequence (1054 aa):
SSPAAWNKEDFPWSGKVKDILQNVFKLEKFRPLQLETINVTMAGKEVFLVMPTGGGKSLCYQLPALCSDGFTLVICPLISLMEDQLMVLKQLGISATMLNASSSKEHVKWVHAEMVNKNSELKLIYVTPEKIAKSKMFMSRLEKAYEARRRFTTRIAVDEVHCCSQWGHDFRPDYKALGILKRQFPNASLIGLTATATNHVLTDAQKILCIEKCFTFTASFFNRPNLYYEVRQKPSNTEDFIEDIVKLINGRYKGQSGIIYCFSQKDSEQVTVSLQNLGIHAGAYHANLEPEDKTTVHRKWSANEIQVVVATVAFGMGIDKPDVRFVIHHSMSKSMENYYQESGRAGRDDMKADCILYYGFGDIFRISSMVVMENVGQQKLYEMVSSYCQNISKCRRVLMAQHFDEVWACNKMCDNCCKDSAFERKNITEYCRDLIKILKQAEELNEKLTPLKLIDSWMGKGAAKLRVAGVVAPTLPREDLEKIIAHFLIQQYLKEDYSFTAYATISSYLKIGPKANLLNNEAHAITMQVTKSSPAAWNKEDFPWSGKVKDILQNVFKLEKFRPLQLETINVTMAGKEVFLVMPTGGGKSLCYQLPALCSDGFTLVICPLISLMEDQLMVLKQLGISATMLNASSSKEHVKWVHAEMVNKNSELKLIYVTPEKIAKSKMFMSRLEKAYEARRFTTRIAVDEVHCCSQWGHDFRRPDYKALGILKRQFPNASLIGLTATATNHVLTDAQKILCIEKCFTFTASFFNRPNLYYEVRQKPSNTEDFIEDIVKLINGRYKGQSGIIYCFSQKDSEQVTVSLQNLGIHAGAYHANLEPEDKTTVHRKWSSANEIQVVVATVAFGMGIDKPDVRFVIHHSMSKSMENYYQESGRAGRDDMKADCILYYGFGDIFRISSMVVMENVGQQKLYEMVSSYCQNISKCRRVLMAQHFDEVWACNKMCDNCCKDSAFERKNITEYCRDLIKILKQAEELNEKLTPLKLIDSWMGKGAAKLRVAGVVAPTLPREDLEKIIAHFLIQQYLKEDYSFTAYATISSYLKIGPKANLLNNEAHAITMQVTK

Solvent-accessible surface area: 47067 Å² total; per-residue (Å²): 110,59,45,80,54,30,93,77,109,110,38,131,44,7,58,110,1,35,78,22,5,86,87,46,15,146,80,143,94,40,83,110,19,6,16,17,0,0,0,0,0,24,38,44,85,20,0,1,0,5,6,8,80,40,6,23,28,28,11,0,0,10,0,0,1,37,10,21,116,7,3,2,0,0,0,2,40,101,55,66,49,0,90,64,26,29,90,75,0,96,90,50,68,16,57,26,12,39,0,21,107,108,28,53,88,148,53,31,59,112,0,18,55,31,0,50,63,86,134,18,138,8,37,0,0,0,0,18,8,62,35,8,51,128,17,92,114,0,37,50,61,0,79,112,0,42,131,57,123,16,2,43,18,0,0,0,14,42,0,17,4,0,0,133,170,10,118,61,80,27,102,40,0,55,35,0,2,43,0,36,143,83,3,73,127,0,5,0,0,0,0,0,17,88,34,83,111,48,11,16,70,35,0,34,146,38,0,64,8,151,86,34,36,66,2,85,9,62,23,43,14,92,14,0,45,4,27,23,67,95,30,32,110,79,113,64,77,4,14,55,65,0,17,133,12,0,91,41,126,6,60,83,66,8,0,0,0,4,8,46,33,73,133,16,0,77,88,7,7,82,37,0,92,120,94,58,8,127,4,7,19,39,11,85,112,39,50,102,107,68,19,89,77,17,57,54,39,0,54,71,93,84,25,30,0,0,0,0,15,95,45,3,7,100,48,20,110,13,71,50,0,30,0,0,0,2,19,2,6,8,61,3,4,73,42,0,19,75,9,0,8,33,0,0,30,45,91,123,87,4,28,0,0,0,4,19,8,20,43,8,0,19,90,1,0,11,122,3,45,161,72,112,84,0,54,86,48,0,18,66,0,0,49,5,8,18,34,32,32,91,18,6,8,45,27,10,13,121,52,62,129,52,110,107,103,16,117,140,35,0,16,10,37,67,83,112,59,58,52,89,116,69,77,1,5,108,45,0,47,23,0,26,102,1,9,45,52,4,93,139,86,143,50,126,3,36,13,111,95,0,2,32,5,0,74,40,85,42,52,73,116,9,101,29,109,80,20,123,17,28,116,57,89,87,34,62,2,29,43,2,0,0,26,0,0,35,82,44,16,0,81,13,48,53,22,118,70,95,219,54,35,62,8,30,3,75,52,6,84,72,14,66,16,17,125,9,84,4,18,44,3,42,17,48,35,78,126,120,61,41,82,56,32,92,85,102,113,37,127,43,8,58,112,1,43,78,17,3,79,85,46,14,145,77,138,98,43,87,109,17,6,17,16,0,0,1,0,3,29,38,46,84,24,1,2,0,4,5,8,88,32,6,23,27,23,12,0,3,12,0,0,2,37,10,23,122,11,3,2,0,0,0,2,15,74,50,56,34,0,87,62,29,30,137,80,0,88,91,53,69,14,44,26,12,38,0,13,77,106,35,59,83,82,56,37,62,112,0,19,61,29,0,55,66,96,92,18,123,4,42,0,0,1,0,10,2,49,27,8,41,144,18,94,116,0,36,54,88,0,84,61,0,40,132,48,122,20,2,47,26,0,0,0,16,40,0,7,0,0,0,83,184,11,136,62,84,71,85,18,0,49,37,0,2,40,0,31,147,82,4,76,130,1,7,2,4,0,0,0,14,52,27,94,117,71,14,15,62,29,0,39,150,37,0,66,10,161,83,35,30,67,2,84,10,60,28,44,13,88,13,0,49,3,22,24,68,98,30,35,114,76,106,84,76,4,14,93,47,0,21,142,16,0,82,40,132,5,85,78,65,6,0,0,0,4,7,32,29,66,98,17,0,26,87,9,0,34,37,0,42,120,90,61,9,108,6,4,3,34,5,61,114,13,74,96,52,7,42,89,52,14,51,134,31,0,55,61,91,94,19,31,0,0,0,0,12,70,40,2,5,126,40,16,108,14,73,53,0,34,0,0,0,1,18,2,5,6,50,8,5,61,42,0,17,70,8,0,9,37,0,0,27,44,96,120,87,2,27,0,0,0,6,24,8,21,47,7,0,17,87,0,0,10,97,4,44,156,100,165,87,3,57,94,45,0,20,58,0,0,46,4,7,19,36,30,41,54,17,5,9,50,19,12,13,120,60,65,97,56,112,109,96,10,125,136,35,0,15,13,38,63,76,110,58,60,57,84,145,58,91,1,5,106,49,0,44,22,0,10,92,1,10,104,49,3,93,149,82,147,50,55,3,36,14,111,89,0,1,32,7,0,57,42,74,37,53,71,116,8,96,32,108,76,21,116,45,19,140,46,82,84,50,55,2,32,42,2,0,0,23,0,0,36,90,52,14,0,84,14,58,54,34,120,66,96,211,59,31,65,7,41,3,70,46,7,89,38,12,88,75,21,127,86,163,87,41,60,5,44,15,51,34,77,122

Radius of gyration: 38.29 Å; Cα contacts (8 Å, |Δi|>4): 1878; chains: 2; bounding box: 105×104×64 Å

CATH classification: 3.40.50.300 (+2 more: 3.40.50.300, 1.10.10.10)

InterPro domains:
  IPR001650 Helicase, C-terminal domain-like [PF00271] (302-407)
  IPR001650 Helicase, C-terminal domain-like [PS51194] (300-451)
  IPR001650 Helicase, C-terminal domain-like [SM00490] (328-409)
  IPR004589 DNA helicase, ATP-dependent, RecQ type [TIGR00614] (81-535)
  IPR011545 DEAD/DEAH-box helicase domain [PF00270] (93-260)
  IPR014001 Helicase superfamily 1/2, ATP-binding domain [PS51192] (100-275)
  IPR014001 Helicase superfamily 1/2, ATP-binding domain [SM00487] (88-291)
  IPR027417 P-loop containing nucleoside triphosphate hydrolase [G3DSA:3.40.50.300] (48-282)
  IPR027417 P-loop containing nucleoside triphosphate hydrolase [G3DSA:3.40.50.300] (283-482)
  IPR027417 P-loop containing nucleoside triphosphate hydrolase [SSF52540] (67-425)
  IPR027417 P-loop containing nucleoside triphosphate hydrolase [SSF52540] (277-505)
  IPR032284 ATP-dependent DNA helicase RecQ, zinc-binding domain [PF16124] (421-479)
  IPR036388 Winged helix-like DNA-binding domain superfamily [G3DSA:1.10.10.10] (483-592)

B-factor: mean 42.22, std 13.9, range [4.23, 101.62]